Protein 8THJ (pdb70)

Solvent-accessible surface area: 52813 Å² total; per-residue (Å²): 146,137,127,53,60,78,70,1,27,121,88,0,0,55,31,5,72,45,3,16,36,30,3,59,50,13,14,98,15,74,74,85,138,153,55,98,60,128,112,1,73,46,53,0,36,16,27,6,2,51,4,2,4,9,0,0,0,7,3,12,69,128,98,84,22,31,86,5,62,85,80,4,110,132,36,84,140,132,76,97,55,121,24,26,16,92,15,15,61,22,14,9,73,0,0,20,34,4,1,43,5,0,62,126,15,34,100,59,10,86,146,72,10,112,52,30,80,44,70,40,24,50,118,11,6,25,1,4,14,105,9,0,91,28,0,10,63,1,10,25,49,16,1,69,104,13,91,166,80,29,126,1,101,29,47,13,88,86,0,79,101,26,8,94,92,45,50,43,39,28,124,174,24,73,89,165,57,125,91,123,80,51,10,66,143,95,153,63,47,80,46,1,0,102,52,0,24,108,43,9,67,100,20,2,83,45,13,0,20,0,2,4,0,0,2,16,0,0,11,56,8,2,11,10,51,150,71,103,37,0,40,71,1,8,74,80,3,7,89,18,2,35,29,38,64,5,2,2,0,3,2,2,26,0,0,13,44,16,3,53,50,61,29,15,6,83,80,2,6,61,31,3,86,20,79,39,5,17,104,44,6,3,20,0,19,1,1,1,9,0,6,63,63,7,0,2,2,8,12,50,6,67,41,12,6,36,21,8,1,100,42,8,5,142,22,1,82,117,29,40,20,59,61,16,8,0,0,0,4,5,0,1,5,3,0,0,0,6,3,5,2,0,1,29,11,2,1,2,1,2,32,42,14,140,49,53,13,24,71,0,0,1,2,1,63,47,1,0,45,63,1,3,104,31,2,50,48,46,5,88,147,20,5,138,162,109,62,40,98,161,40,120,138,30,80,162,123,92,50,44,52,16,83,148,102,0,71,114,0,26,49,0,9,121,73,4,42,36,11,8,50,85,60,88,39,42,22,5,20,3,0,2,41,0,0,26,41,7,28,96,5,11,102,127,66,36,156,111,30,72,150,158,48,26,56,83,16,1,35,90,0,2,26,77,6,0,20,10,4,3,5,2,2,3,8,49,0,0,27,20,0,8,74,113,35,108,6,12,87,73,49,18,80,114,103,107,105,28,55,146,48,65,87,58,12,11,95,78,12,14,59,84,2,48,111,40,5,66,54,16,56,14,60,2,2,9,0,24,12,0,13,47,13,10,34,28,0,104,78,31,138,17,75,25,14,6,0,0,2,0,2,1,0,3,6,21,10,7,14,1,16,55,80,43,0,58,0,2,80,17,2,8,170,36,4,130,24,64,58,79,38,0,28,117,0,1,95,45,1,45,105,12,2,117,75,6,6,61,72,0,10,90,86,49,111,45,1,34,109,28,3,107,138,72,112,145,144,120,52,62,79,68,1,27,120,89,0,0,54,31,6,75,44,4,20,37,31,4,57,51,13,14,100,15,72,74,84,139,151,55,96,62,131,111,1,72,47,55,0,37,17,27,4,3,53,4,3,4,8,0,0,0,8,3,11,67,125,97,80,23,32,86,6,61,86,82,4,107,134,36,85,142,120,76,98,55,119,25,24,15,91,15,15,61,23,14,9,73,0,0,19,33,5,1,43,4,0,62,127,16,33,100,59,9,85,147,72,9,111,53,31,80,42,72,40,25,49,118,11,6,24,1,4,14,106,8,0,92,28,0,10,62,2,9,24,49,17,1,70,100,12,93,165,76,31,127,1,99,30,46,13,87,84,0,80,102,25,8,95,91,45,48,43,40,28,123,172,20,73,88,165,54,125,92,124,80,51,9,69,145,95,158,60,46,81,46,2,0,103,51,0,26,111,45,10,71,98,20,2,83,42,14,0,20,0,3,5,0,0,3,19,0,0,11,56,8,2,11,12,51,147,68,104,38,0,39,70,1,8,75,80,1,8,88,18,1,35,29,37,65,4,2,1,0,3,2,3,26,1,0,13,43,15,2,56,47,61,36,6,5,84,77,2,7,59,29,4,87,18,81,39,6,17,102,44,5,4,18,0,19,1,1,1,8,0,4,62,63,3,0,3,2,8,13,51,6,69,42,9,6,39,18,4,1,102,42,8,4,139,22,1,82,116,29,41,21,59,61,21,8,0,0,0,4,4,0,1,5,2,0,0,0,6,1,5,2,1,0,28,11,2,1,2,1,1,36,38,13,139,50,54,13,23,70,0,0,1,1,0,57,44,0,0,47,63,1,3,105,30,2,50,49,39,5,88,144,20,4,135,159,112,62,39,102,162,45,117,138,30,81,163,124,94,48,44,52,16,84,144,102,0,70,114,0,27,51,0,11,120,75,4,42,36,11,9,51,88,60,90,38,42,22,5,18,3,0,2,41,0,0,24,40,6,28,95,5,5,102,127,65,38,155,66,25,72,148,157,46,28,58,82,16,2,35,89,0,2,26,79,6,0,20,11,4,2,4,1,2,4,8,51,0,1,28,21,0,8,75,114,35,108,7,13,89,75,49,18,80,113,102,106,104,30,55,149,48,64,88,58,8,11,93,77,13,13,57,84,2,50,113,40,5,66,59,17,54,15,60,2,2,10,0,23,10,0,12,45,13,9,36,26,1,107,79,32,140,17,74,25,13,6,0,0,1,0,2,1,0,3,6,20,10,8,14,1,16,56,71,40,0,60,0,1,80,16,2,8,173,34,4,128,26,64,59,78,40,0,29,119,0,1,95,47,1,45,107,13,0,115,75,6,7,61,75,0,12,90,86,51,107,46,1,32,110,24,3,110,150,73,111

Structure (mmCIF, N/CA/C/O backbone):
data_8THJ
#
_entry.id   8THJ
#
_cell.length_a   1.00
_cell.length_b   1.00
_cell.length_c   1.00
_cell.angle_alpha   90.00
_cell.angle_beta   90.00
_cell.angle_gamma   90.00
#
_symmetry.space_group_name_H-M   'P 1'
#
loop_
_entity.id
_entity.type
_entity.pdbx_description
1 polymer 'Sialic acid TRAP transporter permease protein SiaT'
2 non-polymer 'SODIUM ION'
3 non-polymer PHOSPHATIDYLETHANOLAMINE
4 non-polymer '(1S)-2-{[{[(2R)-2,3-DIHYDROXYPROPYL]OXY}(HYDROXY)PHOSPHORYL]OXY}-1-[(PALMITOYLOXY)METHYL]ETHYL STEARATE'
#
loop_
_atom_site.group_PDB
_atom_site.id
_atom_site.type_symbol
_atom_site.label_atom_id
_atom_site.label_alt_id
_atom_site.label_comp_id
_atom_site.label_asym_id
_atom_site.label_entity_id
_atom_site.label_seq_id
_atom_site.pdbx_PDB_ins_code
_atom_site.Cartn_x
_atom_site.Cartn_y
_atom_site.Cartn_z
_atom_site.occupancy
_atom_site.B_iso_or_equiv
_atom_site.auth_seq_id
_atom_site.auth_comp_id
_atom_site.auth_asym_id
_atom_site.auth_atom_id
_atom_site.pdbx_PDB_model_num
ATOM 1 N N . MET A 1 40 ? 164.351 173.039 142.009 1.00 77.57 1 MET A N 1
ATOM 2 C CA . MET A 1 40 ? 163.417 172.135 142.727 1.00 84.83 1 MET A CA 1
ATOM 3 C C . MET A 1 40 ? 163.321 172.632 144.161 1.00 88.31 1 MET A C 1
ATOM 4 O O . MET A 1 40 ? 163.888 172.002 145.047 1.00 85.81 1 MET A O 1
ATOM 9 N N . LYS A 1 41 ? 162.558 173.684 144.385 1.00 88.51 2 LYS A N 1
ATOM 10 C CA . LYS A 1 41 ? 162.500 174.367 145.691 1.00 84.36 2 LYS A CA 1
ATOM 11 C C . LYS A 1 41 ? 161.975 173.483 146.799 1.00 88.07 2 LYS A C 1
ATOM 12 O O . LYS A 1 41 ? 162.464 173.635 147.909 1.00 92.97 2 LYS A O 1
ATOM 18 N N . TYR A 1 42 ? 160.987 172.653 146.554 1.00 86.86 3 TYR A N 1
ATOM 19 C CA . TYR A 1 42 ? 160.313 171.932 147.657 1.00 86.72 3 TYR A CA 1
ATOM 20 C C . TYR A 1 42 ? 161.107 170.729 148.154 1.00 91.26 3 TYR A C 1
ATOM 21 O O . TYR A 1 42 ? 160.547 170.043 149.002 1.00 88.29 3 TYR A O 1
ATOM 30 N N . ILE A 1 43 ? 162.341 170.487 147.708 1.00 96.12 4 ILE A N 1
ATOM 31 C CA . ILE A 1 43 ? 163.191 169.462 148.305 1.00 91.41 4 ILE A CA 1
ATOM 32 C C . ILE A 1 43 ? 164.530 170.093 148.658 1.00 88.37 4 ILE A C 1
ATOM 33 O O . ILE A 1 43 ? 165.574 169.433 148.617 1.00 85.03 4 ILE A O 1
ATOM 38 N N . ASN A 1 44 ? 164.506 171.377 149.007 1.00 89.26 5 ASN A N 1
ATOM 39 C CA . ASN A 1 44 ? 165.717 172.146 149.245 1.00 83.18 5 ASN A CA 1
ATOM 40 C C . ASN A 1 44 ? 166.293 171.953 150.643 1.00 86.40 5 ASN A C 1
ATOM 41 O O . ASN A 1 44 ? 167.410 172.413 150.900 1.00 93.77 5 ASN A O 1
ATOM 46 N N . LYS A 1 45 ? 165.566 171.289 151.548 1.00 80.62 6 LYS A N 1
ATOM 47 C CA . LYS A 1 45 ? 166.066 171.045 152.897 1.00 78.87 6 LYS A CA 1
ATOM 48 C C . LYS A 1 45 ? 165.764 169.619 153.352 1.00 81.64 6 LYS A C 1
ATOM 49 O O . LYS A 1 45 ? 165.766 169.343 154.563 1.00 81.90 6 LYS A O 1
ATOM 55 N N . LEU A 1 46 ? 165.503 168.717 152.404 1.00 81.48 7 LEU A N 1
ATOM 56 C CA . LEU A 1 46 ? 165.126 167.349 152.740 1.00 82.32 7 LEU A CA 1
ATOM 57 C C . LEU A 1 46 ? 166.208 166.669 153.563 1.00 87.80 7 LEU A C 1
ATOM 58 O O . LEU A 1 46 ? 165.936 166.113 154.635 1.00 89.63 7 LEU A O 1
ATOM 63 N N . GLU A 1 47 ? 167.446 166.690 153.067 1.00 87.95 8 GLU A N 1
ATOM 64 C CA . GLU A 1 47 ? 168.527 166.004 153.762 1.00 82.98 8 GLU A CA 1
ATOM 65 C C . GLU A 1 47 ? 168.699 166.558 155.167 1.00 79.98 8 GLU A C 1
ATOM 66 O O . GLU A 1 47 ? 168.747 165.803 156.142 1.00 82.24 8 GLU A O 1
ATOM 72 N N . GLU A 1 48 ? 168.770 167.883 155.291 1.00 77.16 9 GLU A N 1
ATOM 73 C CA . GLU A 1 48 ? 168.988 168.488 156.599 1.00 80.39 9 GLU A CA 1
ATOM 74 C C . GLU A 1 48 ? 167.901 168.071 157.581 1.00 82.51 9 GLU A C 1
ATOM 75 O O . GLU A 1 48 ? 168.195 167.581 158.678 1.00 84.62 9 GLU A O 1
ATOM 81 N N . TRP A 1 49 ? 166.634 168.244 157.199 1.00 81.90 10 TRP A N 1
ATOM 82 C CA . TRP A 1 49 ? 165.551 167.996 158.147 1.00 78.51 10 TRP A CA 1
ATOM 83 C C . TRP A 1 49 ? 165.453 166.516 158.504 1.00 82.04 10 TRP A C 1
ATOM 84 O O . TRP A 1 49 ? 165.352 166.155 159.688 1.00 87.06 10 TRP A O 1
ATOM 95 N N . LEU A 1 50 ? 165.485 165.638 157.498 1.00 79.85 11 LEU A N 1
ATOM 96 C CA . LEU A 1 50 ? 165.366 164.211 157.774 1.00 83.76 11 LEU A CA 1
ATOM 97 C C . LEU A 1 50 ? 166.535 163.715 158.616 1.00 88.75 11 LEU A C 1
ATOM 98 O O . LEU A 1 50 ? 166.348 162.924 159.551 1.00 91.22 11 LEU A O 1
ATOM 103 N N . GLY A 1 51 ? 167.749 164.172 158.305 1.00 87.25 12 GLY A N 1
ATOM 104 C CA . GLY A 1 51 ? 168.900 163.764 159.085 1.00 89.53 12 GLY A CA 1
ATOM 105 C C . GLY A 1 51 ? 168.841 164.260 160.515 1.00 91.80 12 GLY A C 1
ATOM 106 O O . GLY A 1 51 ? 169.228 163.546 161.439 1.00 95.17 12 GLY A O 1
ATOM 107 N N . GLY A 1 52 ? 168.366 165.490 160.721 1.00 86.70 13 GLY A N 1
ATOM 108 C CA . GLY A 1 52 ? 168.191 165.971 162.080 1.00 88.79 13 GLY A CA 1
ATOM 109 C C . GLY A 1 52 ? 167.203 165.128 162.863 1.00 92.78 13 GLY A C 1
ATOM 110 O O . GLY A 1 52 ? 167.437 164.795 164.031 1.00 96.33 13 GLY A O 1
ATOM 111 N N . ALA A 1 53 ? 166.088 164.764 162.228 1.00 90.92 14 ALA A N 1
ATOM 112 C CA . ALA A 1 53 ? 165.111 163.911 162.899 1.00 92.99 14 ALA A CA 1
ATOM 113 C C . ALA A 1 53 ? 165.727 162.569 163.278 1.00 92.89 14 ALA A C 1
ATOM 114 O O . ALA A 1 53 ? 165.568 162.091 164.411 1.00 93.91 14 ALA A O 1
ATOM 116 N N . LEU A 1 54 ? 166.445 161.947 162.340 1.00 93.54 15 LEU A N 1
ATOM 117 C CA . LEU A 1 54 ? 167.069 160.658 162.627 1.00 96.17 15 LEU A CA 1
ATOM 118 C C . LEU A 1 54 ? 168.110 160.786 163.734 1.00 98.66 15 LEU A C 1
ATOM 119 O O . LEU A 1 54 ? 168.238 159.899 164.587 1.00 98.38 15 LEU A O 1
ATOM 124 N N . PHE A 1 55 ? 168.870 161.882 163.726 1.00 97.16 16 PHE A N 1
ATOM 125 C CA . PHE A 1 55 ? 169.868 162.116 164.761 1.00 95.65 16 PHE A CA 1
ATOM 126 C C . PHE A 1 55 ? 169.216 162.189 166.134 1.00 96.42 16 PHE A C 1
ATOM 127 O O . PHE A 1 55 ? 169.693 161.577 167.099 1.00 95.87 16 PHE A O 1
ATOM 135 N N . ILE A 1 56 ? 168.115 162.934 166.238 1.00 94.18 17 ILE A N 1
ATOM 136 C CA . ILE A 1 56 ? 167.421 163.044 167.518 1.00 92.77 17 ILE A CA 1
ATOM 137 C C . ILE A 1 56 ? 166.897 161.681 167.954 1.00 94.69 17 ILE A C 1
ATOM 138 O O . ILE A 1 56 ? 166.973 161.315 169.136 1.00 93.78 17 ILE A O 1
ATOM 143 N N . ALA A 1 57 ? 166.350 160.911 167.011 1.00 93.96 18 ALA A N 1
ATOM 144 C CA . ALA A 1 57 ? 165.829 159.590 167.352 1.00 92.47 18 ALA A CA 1
ATOM 145 C C . ALA A 1 57 ? 166.932 158.691 167.901 1.00 92.50 18 ALA A C 1
ATOM 146 O O . ALA A 1 57 ? 166.744 157.997 168.909 1.00 92.90 18 ALA A O 1
ATOM 148 N N . ILE A 1 58 ? 168.094 158.690 167.245 1.00 93.92 19 ILE A N 1
ATOM 149 C CA . ILE A 1 58 ? 169.208 157.865 167.708 1.00 90.67 19 ILE A CA 1
ATOM 150 C C . ILE A 1 58 ? 169.658 158.314 169.092 1.00 89.81 19 ILE A C 1
ATOM 151 O O . ILE A 1 58 ? 169.933 157.489 169.976 1.00 90.29 19 ILE A O 1
ATOM 156 N N . PHE A 1 59 ? 169.765 159.629 169.292 1.00 91.92 20 PHE A N 1
ATOM 157 C CA . PHE A 1 59 ? 170.159 160.149 170.595 1.00 92.88 20 PHE A CA 1
ATOM 158 C C . PHE A 1 59 ? 169.224 159.634 171.680 1.00 92.60 20 PHE A C 1
ATOM 159 O O . PHE A 1 59 ? 169.670 159.140 172.725 1.00 90.33 20 PHE A O 1
ATOM 167 N N . GLY A 1 60 ? 167.916 159.723 171.435 1.00 93.11 21 GLY A N 1
ATOM 168 C CA . GLY A 1 60 ? 166.958 159.241 172.415 1.00 93.25 21 GLY A CA 1
ATOM 169 C C . GLY A 1 60 ? 167.081 157.750 172.669 1.00 91.53 21 GLY A C 1
ATOM 170 O O . GLY A 1 60 ? 166.996 157.297 173.814 1.00 92.54 21 GLY A O 1
ATOM 171 N N . ILE A 1 61 ? 167.280 156.967 171.607 1.00 90.38 22 ILE A N 1
ATOM 172 C CA . ILE A 1 61 ? 167.363 155.516 171.767 1.00 84.86 22 ILE A CA 1
ATOM 173 C C . ILE A 1 61 ? 168.548 155.148 172.652 1.00 86.38 22 ILE A C 1
ATOM 174 O O . ILE A 1 61 ? 168.426 154.339 173.582 1.00 84.95 22 ILE A O 1
ATOM 179 N N . LEU A 1 62 ? 169.716 155.730 172.374 1.00 91.93 23 LEU A N 1
ATOM 180 C CA . LEU A 1 62 ? 170.888 155.408 173.186 1.00 89.39 23 LEU A CA 1
ATOM 181 C C . LEU A 1 62 ? 170.734 155.915 174.616 1.00 91.71 23 LEU A C 1
ATOM 182 O O . LEU A 1 62 ? 171.175 155.250 175.564 1.00 93.89 23 LEU A O 1
ATOM 187 N N . ILE A 1 63 ? 170.119 157.086 174.802 1.00 92.69 24 ILE A N 1
ATOM 188 C CA . ILE A 1 63 ? 169.875 157.568 176.160 1.00 89.89 24 ILE A CA 1
ATOM 189 C C . ILE A 1 63 ? 169.026 156.562 176.923 1.00 94.72 24 ILE A C 1
ATOM 190 O O . ILE A 1 63 ? 169.313 156.225 178.079 1.00 95.95 24 ILE A O 1
ATOM 195 N N . ALA A 1 64 ? 167.962 156.071 176.285 1.00 97.20 25 ALA A N 1
ATOM 196 C CA . ALA A 1 64 ? 167.097 155.094 176.935 1.00 93.32 25 ALA A CA 1
ATOM 197 C C . ALA A 1 64 ? 167.863 153.823 177.268 1.00 85.86 25 ALA A C 1
ATOM 198 O O . ALA A 1 64 ? 167.717 153.272 178.365 1.00 83.44 25 ALA A O 1
ATOM 200 N N . GLN A 1 65 ? 168.684 153.340 176.334 1.00 88.06 26 GLN A N 1
ATOM 201 C CA . GLN A 1 65 ? 169.465 152.135 176.597 1.00 88.16 26 GLN A CA 1
ATOM 202 C C . GLN A 1 65 ? 170.339 152.311 177.831 1.00 90.27 26 GLN A C 1
ATOM 203 O O . GLN A 1 65 ? 170.331 151.472 178.742 1.00 96.40 26 GLN A O 1
ATOM 209 N N . ILE A 1 66 ? 171.110 153.399 177.873 1.00 91.71 27 ILE A N 1
ATOM 210 C CA . ILE A 1 66 ? 172.043 153.601 178.978 1.00 91.67 27 ILE A CA 1
ATOM 211 C C . ILE A 1 66 ? 171.285 153.725 180.292 1.00 95.93 27 ILE A C 1
ATOM 212 O O . ILE A 1 66 ? 171.640 153.097 181.299 1.00 101.10 27 ILE A O 1
ATOM 217 N N . LEU A 1 67 ? 170.222 154.534 180.304 1.00 96.74 28 LEU A N 1
ATOM 218 C CA . LEU A 1 67 ? 169.471 154.738 181.537 1.00 95.37 28 LEU A CA 1
ATOM 219 C C . LEU A 1 67 ? 168.873 153.432 182.037 1.00 97.67 28 LEU A C 1
ATOM 220 O O . LEU A 1 67 ? 168.947 153.124 183.232 1.00 98.39 28 LEU A O 1
ATOM 225 N N . SER A 1 68 ? 168.279 152.645 181.137 1.00 99.02 29 SER A N 1
ATOM 226 C CA . SER A 1 68 ? 167.662 151.392 181.552 1.00 98.84 29 SER A CA 1
ATOM 227 C C . SER A 1 68 ? 168.698 150.419 182.091 1.00 98.59 29 SER A C 1
ATOM 228 O O . SER A 1 68 ? 168.470 149.764 183.115 1.00 99.85 29 SER A O 1
ATOM 231 N N . ARG A 1 69 ? 169.845 150.303 181.420 1.00 99.41 30 ARG A N 1
ATOM 232 C CA . ARG A 1 69 ? 170.833 149.320 181.851 1.00 97.76 30 ARG A CA 1
ATOM 233 C C . ARG A 1 69 ? 171.457 149.713 183.184 1.00 95.69 30 ARG A C 1
ATOM 234 O O . ARG A 1 69 ? 171.600 148.877 184.082 1.00 89.78 30 ARG A O 1
ATOM 242 N N . GLN A 1 70 ? 171.842 150.982 183.331 1.00 104.10 31 GLN A N 1
ATOM 243 C CA . GLN A 1 70 ? 172.581 151.385 184.524 1.00 109.05 31 GLN A CA 1
ATOM 244 C C . GLN A 1 70 ? 171.685 151.493 185.753 1.00 107.59 31 GLN A C 1
ATOM 245 O O . GLN A 1 70 ? 172.088 151.090 186.850 1.00 106.90 31 GLN A O 1
ATOM 251 N N . VAL A 1 71 ? 170.479 152.030 185.598 1.00 108.32 32 VAL A N 1
ATOM 252 C CA . VAL A 1 71 ? 169.634 152.340 186.749 1.00 108.46 32 VAL A CA 1
ATOM 253 C C . VAL A 1 71 ? 168.696 151.187 187.082 1.00 108.83 32 VAL A C 1
ATOM 254 O O . VAL A 1 71 ? 168.651 150.721 188.223 1.00 109.54 32 VAL A O 1
ATOM 258 N N . PHE A 1 72 ? 167.931 150.710 186.104 1.00 105.95 33 PHE A N 1
ATOM 259 C CA . PHE A 1 72 ? 166.904 149.706 186.346 1.00 102.03 33 PHE A CA 1
ATOM 260 C C . PHE A 1 72 ? 167.407 148.276 186.195 1.00 104.10 33 PHE A C 1
ATOM 261 O O . PHE A 1 72 ? 166.639 147.341 186.439 1.00 107.57 33 PHE A O 1
ATOM 269 N N . HIS A 1 73 ? 168.665 148.079 185.806 1.00 105.19 34 HIS A N 1
ATOM 270 C CA . HIS A 1 73 ? 169.209 146.737 185.597 1.00 102.55 34 HIS A CA 1
ATOM 271 C C . HIS A 1 73 ? 168.351 145.947 184.613 1.00 101.82 34 HIS A C 1
ATOM 272 O O . HIS A 1 73 ? 168.074 144.763 184.813 1.00 97.90 34 HIS A O 1
ATOM 279 N N . SER A 1 74 ? 167.926 146.609 183.535 1.00 102.34 35 SER A N 1
ATOM 280 C CA . SER A 1 74 ? 167.056 146.018 182.520 1.00 103.77 35 SER A CA 1
ATOM 281 C C . SER A 1 74 ? 167.696 146.218 181.152 1.00 103.54 35 SER A C 1
ATOM 282 O O . SER A 1 74 ? 167.318 147.137 180.408 1.00 104.95 35 SER A O 1
ATOM 285 N N . PRO A 1 75 ? 168.666 145.390 180.780 1.00 100.92 36 PRO A N 1
ATOM 286 C CA . PRO A 1 75 ? 169.309 145.548 179.471 1.00 103.22 36 PRO A CA 1
ATOM 287 C C . PRO A 1 75 ? 168.317 145.386 178.329 1.00 102.91 36 PRO A C 1
ATOM 288 O O . PRO A 1 75 ? 167.355 144.620 178.400 1.00 102.13 36 PRO A O 1
ATOM 292 N N . LEU A 1 76 ? 168.574 146.132 177.257 1.00 98.18 37 LEU A N 1
ATOM 293 C CA . LEU A 1 76 ? 167.772 146.091 176.044 1.00 95.72 37 LEU A CA 1
ATOM 294 C C . LEU A 1 76 ? 168.600 145.492 174.917 1.00 95.67 37 LEU A C 1
ATOM 295 O O . LEU A 1 76 ? 169.799 145.767 174.804 1.00 99.66 37 LEU A O 1
ATOM 300 N N . ILE A 1 77 ? 167.958 144.676 174.081 1.00 90.69 38 ILE A N 1
ATOM 301 C CA . ILE A 1 77 ? 168.670 143.927 173.051 1.00 96.83 38 ILE A CA 1
ATOM 302 C C . ILE A 1 77 ? 168.473 144.486 171.644 1.00 93.84 38 ILE A C 1
ATOM 303 O O . ILE A 1 77 ? 169.037 143.930 170.690 1.00 93.81 38 ILE A O 1
ATOM 308 N N . TRP A 1 78 ? 167.700 145.559 171.485 1.00 88.55 39 TRP A N 1
ATOM 309 C CA . TRP A 1 78 ? 167.397 146.111 170.170 1.00 88.48 39 TRP A CA 1
ATOM 310 C C . TRP A 1 78 ? 167.946 147.517 169.967 1.00 92.97 39 TRP A C 1
ATOM 311 O O . TRP A 1 78 ? 168.003 147.984 168.821 1.00 98.00 39 TRP A O 1
ATOM 322 N N . SER A 1 79 ? 168.355 148.194 171.040 1.00 87.00 40 SER A N 1
ATOM 323 C CA . SER A 1 79 ? 168.773 149.586 170.924 1.00 84.89 40 SER A CA 1
ATOM 324 C C . SER A 1 79 ? 169.976 149.727 170.000 1.00 89.62 40 SER A C 1
ATOM 325 O O . SER A 1 79 ? 170.006 150.611 169.137 1.00 92.66 40 SER A O 1
ATOM 328 N N . GLU A 1 80 ? 170.979 148.862 170.163 1.00 88.11 41 GLU A N 1
ATOM 329 C CA . GLU A 1 80 ? 172.185 148.970 169.346 1.00 83.94 41 GLU A CA 1
ATOM 330 C C . GLU A 1 80 ? 171.873 148.747 167.872 1.00 86.14 41 GLU A C 1
ATOM 331 O O . GLU A 1 80 ? 172.326 149.506 167.005 1.00 89.62 41 GLU A O 1
ATOM 337 N N . GLU A 1 81 ? 171.109 147.698 167.569 1.00 81.54 42 GLU A N 1
ATOM 338 C CA . GLU A 1 81 ? 170.786 147.398 166.180 1.00 78.31 42 GLU A CA 1
ATOM 339 C C . GLU A 1 81 ? 170.009 148.543 165.547 1.00 82.50 42 GLU A C 1
ATOM 340 O O . GLU A 1 81 ? 170.307 148.968 164.423 1.00 83.84 42 GLU A O 1
ATOM 346 N N . LEU A 1 82 ? 169.009 149.063 166.261 1.00 79.93 43 LEU A N 1
ATOM 347 C CA . LEU A 1 82 ? 168.223 150.165 165.718 1.00 84.57 43 LEU A CA 1
ATOM 348 C C . LEU A 1 82 ? 169.089 151.400 165.504 1.00 89.72 43 LEU A C 1
ATOM 349 O O . LEU A 1 82 ? 168.972 152.084 164.477 1.00 89.78 43 LEU A O 1
ATOM 354 N N . ALA A 1 83 ? 169.969 151.701 166.462 1.00 83.20 44 ALA A N 1
ATOM 355 C CA . ALA A 1 83 ? 170.827 152.871 166.334 1.00 78.96 44 ALA A CA 1
ATOM 356 C C . ALA A 1 83 ? 171.735 152.756 165.120 1.00 85.37 44 ALA A C 1
ATOM 357 O O . ALA A 1 83 ? 171.891 153.719 164.363 1.00 90.26 44 ALA A O 1
ATOM 359 N N . LYS A 1 84 ? 172.344 151.587 164.913 1.00 80.01 45 LYS A N 1
ATOM 360 C CA . LYS A 1 84 ? 173.209 151.415 163.749 1.00 77.45 45 LYS A CA 1
ATOM 361 C C . LYS A 1 84 ? 172.412 151.515 162.453 1.00 77.21 45 LYS A C 1
ATOM 362 O O . LYS A 1 84 ? 172.866 152.127 161.471 1.00 80.31 45 LYS A O 1
ATOM 368 N N . LEU A 1 85 ? 171.216 150.922 162.431 1.00 76.56 46 LEU A N 1
ATOM 369 C CA . LEU A 1 85 ? 170.386 150.988 161.236 1.00 79.08 46 LEU A CA 1
ATOM 370 C C . LEU A 1 85 ? 170.076 152.432 160.870 1.00 81.51 46 LEU A C 1
ATOM 371 O O . LEU A 1 85 ? 170.134 152.809 159.694 1.00 83.19 46 LEU A O 1
ATOM 376 N N . LEU A 1 86 ? 169.747 153.260 161.863 1.00 81.52 47 LEU A N 1
ATOM 377 C CA . LEU A 1 86 ? 169.467 154.666 161.580 1.00 86.25 47 LEU A CA 1
ATOM 378 C C . LEU A 1 86 ? 170.738 155.423 161.202 1.00 85.58 47 LEU A C 1
ATOM 379 O O . LEU A 1 86 ? 170.709 156.319 160.344 1.00 85.54 47 LEU A O 1
ATOM 384 N N . PHE A 1 87 ? 171.862 155.082 161.835 1.00 83.75 48 PHE A N 1
ATOM 385 C CA . PHE A 1 87 ? 173.114 155.768 161.545 1.00 81.31 48 PHE A CA 1
ATOM 386 C C . PHE A 1 87 ? 173.539 155.564 160.101 1.00 80.37 48 PHE A C 1
ATOM 387 O O . PHE A 1 87 ? 174.163 156.451 159.509 1.00 81.76 48 PHE A O 1
ATOM 395 N N . VAL A 1 88 ? 173.229 154.405 159.522 1.00 75.44 49 VAL A N 1
ATOM 396 C CA . VAL A 1 88 ? 173.556 154.194 158.111 1.00 73.45 49 VAL A CA 1
ATOM 397 C C . VAL A 1 88 ? 172.900 155.272 157.251 1.00 78.56 49 VAL A C 1
ATOM 398 O O . VAL A 1 88 ? 173.556 155.933 156.431 1.00 79.61 49 VAL A O 1
ATOM 402 N N . TYR A 1 89 ? 171.594 155.477 157.442 1.00 82.51 50 TYR A N 1
ATOM 403 C CA . TYR A 1 89 ? 170.880 156.488 156.669 1.00 84.12 50 TYR A CA 1
ATOM 404 C C . TYR A 1 89 ? 171.417 157.882 156.960 1.00 84.99 50 TYR A C 1
ATOM 405 O O . TYR A 1 89 ? 171.529 158.717 156.053 1.00 86.28 50 TYR A O 1
ATOM 414 N N . VAL A 1 90 ? 171.738 158.159 158.225 1.00 84.08 51 VAL A N 1
ATOM 415 C CA . VAL A 1 90 ? 172.271 159.476 158.572 1.00 80.81 51 VAL A CA 1
ATOM 416 C C . VAL A 1 90 ? 173.561 159.739 157.802 1.00 79.73 51 VAL A C 1
ATOM 417 O O . VAL A 1 90 ? 173.769 160.828 157.249 1.00 83.41 51 VAL A O 1
ATOM 421 N N . GLY A 1 91 ? 174.445 158.743 157.757 1.00 75.51 52 GLY A N 1
ATOM 422 C CA . GLY A 1 91 ? 175.692 158.907 157.030 1.00 73.57 52 GLY A CA 1
ATOM 423 C C . GLY A 1 91 ? 175.478 159.122 155.545 1.00 74.20 52 GLY A C 1
ATOM 424 O O . GLY A 1 91 ? 176.133 159.968 154.928 1.00 75.98 52 GLY A O 1
ATOM 425 N N . MET A 1 92 ? 174.564 158.357 154.944 1.00 77.39 53 MET A N 1
ATOM 426 C CA . MET A 1 92 ? 174.290 158.554 153.522 1.00 77.34 53 MET A CA 1
ATOM 427 C C . MET A 1 92 ? 173.767 159.962 153.252 1.00 77.23 53 MET A C 1
ATOM 428 O O . MET A 1 92 ? 174.172 160.611 152.277 1.00 76.19 53 MET A O 1
ATOM 433 N N . LEU A 1 93 ? 172.866 160.454 154.105 1.00 81.07 54 LEU A N 1
ATOM 434 C CA . LEU A 1 93 ? 172.340 161.803 153.915 1.00 83.87 54 LEU A CA 1
ATOM 435 C C . LEU A 1 93 ? 173.442 162.848 154.047 1.00 81.09 54 LEU A C 1
ATOM 436 O O . LEU A 1 93 ? 173.480 163.825 153.287 1.00 79.54 54 LEU A O 1
ATOM 441 N N . GLY A 1 94 ? 174.340 162.669 155.017 1.00 78.77 55 GLY A N 1
ATOM 442 C CA . GLY A 1 94 ? 175.461 163.586 155.138 1.00 76.94 55 GLY A CA 1
ATOM 443 C C . GLY A 1 94 ? 176.335 163.590 153.898 1.00 74.24 55 GLY A C 1
ATOM 444 O O . GLY A 1 94 ? 176.773 164.649 153.434 1.00 68.36 55 GLY A O 1
ATOM 445 N N . ILE A 1 95 ? 176.602 162.406 153.346 1.00 72.95 56 ILE A N 1
ATOM 446 C CA . ILE A 1 95 ? 177.381 162.326 152.115 1.00 68.95 56 ILE A CA 1
ATOM 447 C C . ILE A 1 95 ? 176.685 163.095 151.003 1.00 74.68 56 ILE A C 1
ATOM 448 O O . ILE A 1 95 ? 177.326 163.811 150.225 1.00 75.26 56 ILE A O 1
ATOM 453 N N . SER A 1 96 ? 175.363 162.948 150.901 1.00 81.62 57 SER A N 1
ATOM 454 C CA . SER A 1 96 ? 174.628 163.653 149.854 1.00 76.82 57 SER A CA 1
ATOM 455 C C . SER A 1 96 ? 174.732 165.163 150.023 1.00 75.27 57 SER A C 1
ATOM 456 O O . SER A 1 96 ? 174.923 165.895 149.043 1.00 71.11 57 SER A O 1
ATOM 459 N N . VAL A 1 97 ? 174.601 165.651 151.257 1.00 76.15 58 VAL A N 1
ATOM 460 C CA . VAL A 1 97 ? 174.713 167.089 151.494 1.00 75.38 58 VAL A CA 1
ATOM 461 C C . VAL A 1 97 ? 176.094 167.583 151.082 1.00 70.86 58 VAL A C 1
ATOM 462 O O . VAL A 1 97 ? 176.235 168.607 150.398 1.00 69.12 58 VAL A O 1
ATOM 466 N N . ALA A 1 98 ? 177.136 166.854 151.487 1.00 71.63 59 ALA A N 1
ATOM 467 C CA . ALA A 1 98 ? 178.492 167.260 151.134 1.00 65.36 59 ALA A CA 1
ATOM 468 C C . ALA A 1 98 ? 178.681 167.282 149.624 1.00 62.27 59 ALA A C 1
ATOM 469 O O . ALA A 1 98 ? 179.320 168.192 149.083 1.00 60.27 59 ALA A O 1
ATOM 471 N N . VAL A 1 99 ? 178.133 166.286 148.925 1.00 71.20 60 VAL A N 1
ATOM 472 C CA . VAL A 1 99 ? 178.229 166.264 147.468 1.00 68.65 60 VAL A CA 1
ATOM 473 C C . VAL A 1 99 ? 177.545 167.485 146.874 1.00 64.84 60 VAL A C 1
ATOM 474 O O . VAL A 1 99 ? 178.055 168.104 145.933 1.00 58.80 60 VAL A O 1
ATOM 478 N N . ARG A 1 100 ? 176.375 167.843 147.402 1.00 75.91 61 ARG A N 1
ATOM 479 C CA . ARG A 1 100 ? 175.668 169.010 146.884 1.00 75.42 61 ARG A CA 1
ATOM 480 C C . ARG A 1 100 ? 176.500 170.273 147.057 1.00 72.45 61 ARG A C 1
ATOM 481 O O . ARG A 1 100 ? 176.598 171.095 146.139 1.00 64.53 61 ARG A O 1
ATOM 489 N N . LYS A 1 101 ? 177.103 170.449 148.229 1.00 72.00 62 LYS A N 1
ATOM 490 C CA . LYS A 1 101 ? 177.823 171.682 148.523 1.00 63.98 62 LYS A CA 1
ATOM 491 C C . LYS A 1 101 ? 179.273 171.666 148.052 1.00 66.56 62 LYS A C 1
ATOM 492 O O . LYS A 1 101 ? 179.958 172.684 148.185 1.00 66.05 62 LYS A O 1
ATOM 498 N N . GLN A 1 102 ? 179.758 170.552 147.504 1.00 68.69 63 GLN A N 1
ATOM 499 C CA . GLN A 1 102 ? 181.136 170.448 147.026 1.00 64.06 63 GLN A CA 1
ATOM 500 C C . GLN A 1 102 ? 182.125 170.744 148.154 1.00 67.26 63 GLN A C 1
ATOM 501 O O . GLN A 1 102 ? 182.906 171.695 148.103 1.00 60.88 63 GLN A O 1
ATOM 507 N N . GLU A 1 103 ? 182.080 169.899 149.185 1.00 70.78 64 GLU A N 1
ATOM 508 C CA . GLU A 1 103 ? 182.905 170.077 150.373 1.00 66.09 64 GLU A CA 1
ATOM 509 C C . GLU A 1 103 ? 183.792 168.874 150.664 1.00 67.57 64 GLU A C 1
ATOM 510 O O . GLU A 1 103 ? 184.462 168.852 151.703 1.00 70.23 64 GLU A O 1
ATOM 516 N N . HIS A 1 104 ? 183.817 167.875 149.789 1.00 66.01 65 HIS A N 1
ATOM 517 C CA . HIS A 1 104 ? 184.624 166.694 150.046 1.00 66.48 65 HIS A CA 1
ATOM 518 C C . HIS A 1 104 ? 186.109 167.034 149.979 1.00 75.41 65 HIS A C 1
ATOM 519 O O . HIS A 1 104 ? 186.546 167.864 149.179 1.00 77.74 65 HIS A O 1
ATOM 526 N N . VAL A 1 105 ? 186.886 166.375 150.839 1.00 74.06 66 VAL A N 1
ATOM 527 C CA . VAL A 1 105 ? 188.298 166.705 150.984 1.00 69.88 66 VAL A CA 1
ATOM 528 C C . VAL A 1 105 ? 189.063 166.312 149.726 1.00 72.14 66 VAL A C 1
ATOM 529 O O . VAL A 1 105 ? 188.738 165.329 149.048 1.00 70.98 66 VAL A O 1
ATOM 533 N N . PHE A 1 106 ? 190.095 167.092 149.411 1.00 68.81 67 PHE A N 1
ATOM 534 C CA . PHE A 1 106 ? 190.957 166.807 148.273 1.00 68.34 67 PHE A CA 1
ATOM 535 C C . PHE A 1 106 ? 192.298 167.487 148.500 1.00 65.36 67 PHE A C 1
ATOM 536 O O . PHE A 1 106 ? 192.425 168.383 149.337 1.00 64.79 67 PHE A O 1
ATOM 544 N N . ILE A 1 107 ? 193.297 167.046 147.744 1.00 66.42 68 ILE A N 1
ATOM 545 C CA . ILE A 1 107 ? 194.638 167.616 147.816 1.00 61.23 68 ILE A CA 1
ATOM 546 C C . ILE A 1 107 ? 194.698 168.807 146.870 1.00 60.89 68 ILE A C 1
ATOM 547 O O . ILE A 1 107 ? 194.408 168.677 145.677 1.00 64.83 68 ILE A O 1
ATOM 552 N N . ASP A 1 108 ? 195.083 169.968 147.401 1.00 67.59 69 ASP A N 1
ATOM 553 C CA . ASP A 1 108 ? 195.098 171.212 146.643 1.00 74.41 69 ASP A CA 1
ATOM 554 C C . ASP A 1 108 ? 196.490 171.825 146.559 1.00 72.25 69 ASP A C 1
ATOM 555 O O . ASP A 1 108 ? 196.616 173.047 146.438 1.00 75.42 69 ASP A O 1
ATOM 560 N N . PHE A 1 109 ? 197.539 171.007 146.628 1.00 70.37 70 PHE A N 1
ATOM 561 C CA . PHE A 1 109 ? 198.893 171.540 146.547 1.00 71.82 70 PHE A CA 1
ATOM 562 C C . PHE A 1 109 ? 199.248 171.910 145.113 1.00 73.06 70 PHE A C 1
ATOM 563 O O . PHE A 1 109 ? 199.568 173.065 144.814 1.00 75.21 70 PHE A O 1
ATOM 571 N N . LEU A 1 110 ? 199.197 170.932 144.208 1.00 72.09 71 LEU A N 1
ATOM 572 C CA . LEU A 1 110 ? 199.564 171.191 142.822 1.00 70.71 71 LEU A CA 1
ATOM 573 C C . LEU A 1 110 ? 198.527 172.054 142.118 1.00 75.89 71 LEU A C 1
ATOM 574 O O . LEU A 1 110 ? 198.854 172.742 141.146 1.00 78.79 71 LEU A O 1
ATOM 579 N N . THR A 1 111 ? 197.280 172.031 142.589 1.00 76.15 72 THR A N 1
ATOM 580 C CA . THR A 1 111 ? 196.231 172.812 141.944 1.00 74.33 72 THR A CA 1
ATOM 581 C C . THR A 1 111 ? 196.515 174.307 142.032 1.00 76.69 72 THR A C 1
ATOM 582 O O . THR A 1 111 ? 196.320 175.042 141.058 1.00 80.04 72 THR A O 1
ATOM 586 N N . ASN A 1 112 ? 196.982 174.776 143.190 1.00 76.37 73 ASN A N 1
ATOM 587 C CA . ASN A 1 112 ? 197.171 176.208 143.391 1.00 78.89 73 ASN A CA 1
ATOM 588 C C . ASN A 1 112 ? 198.257 176.787 142.496 1.00 82.84 73 ASN A C 1
ATOM 589 O O . ASN A 1 112 ? 198.353 178.013 142.376 1.00 79.58 73 ASN A O 1
ATOM 594 N N . LEU A 1 113 ? 199.077 175.947 141.873 1.00 83.88 74 LEU A N 1
ATOM 595 C CA . LEU A 1 113 ? 200.153 176.413 141.011 1.00 84.26 74 LEU A CA 1
ATOM 596 C C . LEU A 1 113 ? 199.765 176.450 139.539 1.00 84.10 74 LEU A C 1
ATOM 597 O O . LEU A 1 113 ? 200.611 176.779 138.702 1.00 81.26 74 LEU A O 1
ATOM 602 N N . MET A 1 114 ? 198.517 176.127 139.203 1.00 83.53 75 MET A N 1
ATOM 603 C CA . MET A 1 114 ? 198.136 176.020 137.804 1.00 84.68 75 MET A CA 1
ATOM 604 C C . MET A 1 114 ? 197.503 177.316 137.305 1.00 85.68 75 MET A C 1
ATOM 605 O O . MET A 1 114 ? 196.848 178.029 138.071 1.00 82.22 75 MET A O 1
ATOM 610 N N . PRO A 1 115 ? 197.681 177.649 136.028 1.00 86.98 76 PRO A N 1
ATOM 611 C CA . PRO A 1 115 ? 196.912 178.752 135.445 1.00 82.11 76 PRO A CA 1
ATOM 612 C C . PRO A 1 115 ? 195.440 178.391 135.329 1.00 83.05 76 PRO A C 1
ATOM 613 O O . PRO A 1 115 ? 195.052 177.221 135.345 1.00 93.04 76 PRO A O 1
ATOM 617 N N . GLU A 1 116 ? 194.609 179.428 135.214 1.00 75.20 77 GLU A N 1
ATOM 618 C CA . GLU A 1 116 ? 193.167 179.212 135.144 1.00 85.58 77 GLU A CA 1
ATOM 619 C C . GLU A 1 116 ? 192.795 178.377 133.923 1.00 86.51 77 GLU A C 1
ATOM 620 O O . GLU A 1 116 ? 191.976 177.451 134.010 1.00 87.29 77 GLU A O 1
ATOM 626 N N . LYS A 1 117 ? 193.392 178.689 132.770 1.00 78.00 78 LYS A N 1
ATOM 627 C CA . LYS A 1 117 ? 193.086 177.933 131.562 1.00 88.39 78 LYS A CA 1
ATOM 628 C C . LYS A 1 117 ? 193.477 176.470 131.710 1.00 87.48 78 LYS A C 1
ATOM 629 O O . LYS A 1 117 ? 192.794 175.588 131.176 1.00 83.39 78 LYS A O 1
ATOM 635 N N . ILE A 1 118 ? 194.572 176.190 132.418 1.00 82.59 79 ILE A N 1
ATOM 636 C CA . ILE A 1 118 ? 194.954 174.807 132.670 1.00 78.04 79 ILE A CA 1
ATOM 637 C C . ILE A 1 118 ? 194.133 174.191 133.792 1.00 70.87 79 ILE A C 1
ATOM 638 O O . ILE A 1 118 ? 194.041 172.961 133.876 1.00 83.34 79 ILE A O 1
ATOM 643 N N . ARG A 1 119 ? 193.539 175.005 134.664 1.00 61.88 80 ARG A N 1
ATOM 644 C CA . ARG A 1 119 ? 192.652 174.464 135.685 1.00 64.32 80 ARG A CA 1
ATOM 645 C C . ARG A 1 119 ? 191.306 174.058 135.107 1.00 68.74 80 ARG A C 1
ATOM 646 O O . ARG A 1 119 ? 190.642 173.172 135.657 1.00 73.27 80 ARG A O 1
ATOM 654 N N . LYS A 1 120 ? 190.884 174.699 134.016 1.00 68.24 81 LYS A N 1
ATOM 655 C CA . LYS A 1 120 ? 189.575 174.393 133.446 1.00 65.22 81 LYS A CA 1
ATOM 656 C C . LYS A 1 120 ? 189.486 172.937 133.000 1.00 64.73 81 LYS A C 1
ATOM 657 O O . LYS A 1 120 ? 188.495 172.250 133.281 1.00 63.49 81 LYS A O 1
ATOM 663 N N . PHE A 1 121 ? 190.515 172.446 132.307 1.00 61.75 82 PHE A N 1
ATOM 664 C CA . PHE A 1 121 ? 190.487 171.073 131.812 1.00 61.51 82 PHE A CA 1
ATOM 665 C C . PHE A 1 121 ? 190.398 170.078 132.962 1.00 59.63 82 PHE A C 1
ATOM 666 O O . PHE A 1 121 ? 189.581 169.149 132.940 1.00 63.79 82 PHE A O 1
ATOM 674 N N . THR A 1 122 ? 191.236 170.262 133.981 1.00 50.79 83 THR A N 1
ATOM 675 C CA . THR A 1 122 ? 191.246 169.327 135.097 1.00 51.94 83 THR A CA 1
ATOM 676 C C . THR A 1 122 ? 189.937 169.383 135.870 1.00 57.75 83 THR A C 1
ATOM 677 O O . THR A 1 122 ? 189.437 168.349 136.333 1.00 59.45 83 THR A O 1
ATOM 681 N N . ASN A 1 123 ? 189.362 170.578 136.022 1.00 52.45 84 ASN A N 1
ATOM 682 C CA . ASN A 1 123 ? 188.090 170.685 136.717 1.00 48.42 84 ASN A CA 1
ATOM 683 C C . ASN A 1 123 ? 186.955 170.053 135.927 1.00 52.56 84 ASN A C 1
ATOM 684 O O . ASN A 1 123 ? 185.996 169.572 136.532 1.00 49.63 84 ASN A O 1
ATOM 689 N N . THR A 1 124 ? 187.030 170.054 134.596 1.00 54.50 85 THR A N 1
ATOM 690 C CA . THR A 1 124 ? 186.073 169.280 133.808 1.00 53.54 85 THR A CA 1
ATOM 691 C C . THR A 1 124 ? 186.266 167.784 134.039 1.00 57.65 85 THR A C 1
ATOM 692 O O . THR A 1 124 ? 185.294 167.028 134.211 1.00 58.40 85 THR A O 1
ATOM 696 N N . PHE A 1 125 ? 187.525 167.345 134.043 1.00 53.05 86 PHE A N 1
ATOM 697 C CA . PHE A 1 125 ? 187.827 165.926 134.180 1.00 45.28 86 PHE A CA 1
ATOM 698 C C . PHE A 1 125 ? 187.325 165.382 135.512 1.00 47.96 86 PHE A C 1
ATOM 699 O O . PHE A 1 125 ? 186.795 164.264 135.579 1.00 51.98 86 PHE A O 1
ATOM 707 N N . VAL A 1 126 ? 187.483 166.156 136.588 1.00 45.85 87 VAL A N 1
ATOM 708 C CA . VAL A 1 126 ? 187.057 165.664 137.897 1.00 43.93 87 VAL A CA 1
ATOM 709 C C . VAL A 1 126 ? 185.540 165.534 137.957 1.00 46.69 87 VAL A C 1
ATOM 710 O O . VAL A 1 126 ? 185.018 164.599 138.578 1.00 53.72 87 VAL A O 1
ATOM 714 N N . GLN A 1 127 ? 184.804 166.457 137.331 1.00 48.11 88 GLN A N 1
ATOM 715 C CA . GLN A 1 127 ? 183.353 166.304 137.269 1.00 50.26 88 GLN A CA 1
ATOM 716 C C . GLN A 1 127 ? 182.971 165.044 136.508 1.00 51.28 88 GLN A C 1
ATOM 717 O O . GLN A 1 127 ? 182.069 164.306 136.925 1.00 51.66 88 GLN A O 1
ATOM 723 N N . LEU A 1 128 ? 183.638 164.783 135.382 1.00 49.05 89 LEU A N 1
ATOM 724 C CA . LEU A 1 128 ? 183.372 163.543 134.656 1.00 45.23 89 LEU A CA 1
ATOM 725 C C . LEU A 1 128 ? 183.563 162.332 135.564 1.00 46.08 89 LEU A C 1
ATOM 726 O O . LEU A 1 128 ? 182.707 161.435 135.629 1.00 51.17 89 LEU A O 1
ATOM 731 N N . LEU A 1 129 ? 184.690 162.293 136.276 1.00 46.19 90 LEU A N 1
ATOM 732 C CA . LEU A 1 129 ? 184.989 161.137 137.114 1.00 40.24 90 LEU A CA 1
ATOM 733 C C . LEU A 1 129 ? 183.969 160.980 138.236 1.00 41.31 90 LEU A C 1
ATOM 734 O O . LEU A 1 129 ? 183.547 159.861 138.545 1.00 48.75 90 LEU A O 1
ATOM 739 N N . VAL A 1 130 ? 183.564 162.084 138.865 1.00 36.34 91 VAL A N 1
ATOM 740 C CA . VAL A 1 130 ? 182.589 161.989 139.948 1.00 40.50 91 VAL A CA 1
ATOM 741 C C . VAL A 1 130 ? 181.247 161.505 139.415 1.00 49.27 91 VAL A C 1
ATOM 742 O O . VAL A 1 130 ? 180.536 160.735 140.076 1.00 51.41 91 VAL A O 1
ATOM 746 N N . PHE A 1 131 ? 180.869 161.963 138.221 1.00 53.64 92 PHE A N 1
ATOM 747 C CA . PHE A 1 131 ? 179.654 161.471 137.581 1.00 51.60 92 PHE A CA 1
ATOM 748 C C . PHE A 1 131 ? 179.701 159.955 137.430 1.00 49.93 92 PHE A C 1
ATOM 749 O O . PHE A 1 131 ? 178.757 159.243 137.805 1.00 51.70 92 PHE A O 1
ATOM 757 N N . ILE A 1 132 ? 180.813 159.444 136.898 1.00 47.43 93 ILE A N 1
ATOM 758 C CA . ILE A 1 132 ? 180.950 158.000 136.721 1.00 41.63 93 ILE A CA 1
ATOM 759 C C . ILE A 1 132 ? 180.863 157.288 138.066 1.00 45.43 93 ILE A C 1
ATOM 760 O O . ILE A 1 132 ? 180.224 156.231 138.193 1.00 51.52 93 ILE A O 1
ATOM 765 N N . CYS A 1 133 ? 181.521 157.843 139.086 1.00 47.90 94 CYS A N 1
ATOM 766 C CA . CYS A 1 133 ? 181.531 157.205 140.397 1.00 45.97 94 CYS A CA 1
ATOM 767 C C . CYS A 1 133 ? 180.122 157.085 140.957 1.00 48.64 94 CYS A C 1
ATOM 768 O O . CYS A 1 133 ? 179.736 156.032 141.472 1.00 53.25 94 CYS A O 1
ATOM 771 N N . ILE A 1 134 ? 179.333 158.155 140.862 1.00 54.58 95 ILE A N 1
ATOM 772 C CA . ILE A 1 134 ? 177.981 158.110 141.413 1.00 54.98 95 ILE A CA 1
ATOM 773 C C . ILE A 1 134 ? 177.115 157.131 140.628 1.00 56.32 95 ILE A C 1
ATOM 774 O O . ILE A 1 134 ? 176.274 156.423 141.201 1.00 54.00 95 ILE A O 1
ATOM 779 N N . PHE A 1 135 ? 177.293 157.077 139.306 1.00 58.56 96 PHE A N 1
ATOM 780 C CA . PHE A 1 135 ? 176.532 156.112 138.517 1.00 55.47 96 PHE A CA 1
ATOM 781 C C . PHE A 1 135 ? 176.808 154.686 138.986 1.00 54.27 96 PHE A C 1
ATOM 782 O O . PHE A 1 135 ? 175.878 153.910 139.262 1.00 54.09 96 PHE A O 1
ATOM 790 N N . LEU A 1 136 ? 178.088 154.324 139.087 1.00 53.36 97 LEU A N 1
ATOM 791 C CA . LEU A 1 136 ? 178.424 152.986 139.562 1.00 47.03 97 LEU A CA 1
ATOM 792 C C . LEU A 1 136 ? 177.942 152.769 140.989 1.00 51.64 97 LEU A C 1
ATOM 793 O O . LEU A 1 136 ? 177.600 151.642 141.367 1.00 60.55 97 LEU A O 1
ATOM 798 N N . PHE A 1 137 ? 177.903 153.834 141.788 1.00 51.94 98 PHE A N 1
ATOM 799 C CA . PHE A 1 137 ? 177.382 153.735 143.144 1.00 53.62 98 PHE A CA 1
ATOM 800 C C . PHE A 1 137 ? 175.934 153.268 143.123 1.00 53.88 98 PHE A C 1
ATOM 801 O O . PHE A 1 137 ? 175.551 152.340 143.845 1.00 53.70 98 PHE A O 1
ATOM 809 N N . ILE A 1 138 ? 175.116 153.900 142.279 1.00 63.22 99 ILE A N 1
ATOM 810 C CA . ILE A 1 138 ? 173.709 153.511 142.169 1.00 61.63 99 ILE A CA 1
ATOM 811 C C . ILE A 1 138 ? 173.598 152.064 141.706 1.00 58.31 99 ILE A C 1
ATOM 812 O O . ILE A 1 138 ? 172.799 151.277 142.237 1.00 57.56 99 ILE A O 1
ATOM 817 N N . HIS A 1 139 ? 174.385 151.696 140.692 1.00 53.63 100 HIS A N 1
ATOM 818 C CA . HIS A 1 139 ? 174.305 150.336 140.163 1.00 46.47 100 HIS A CA 1
ATOM 819 C C . HIS A 1 139 ? 174.595 149.306 141.250 1.00 50.55 100 HIS A C 1
ATOM 820 O O . HIS A 1 139 ? 173.818 148.361 141.459 1.00 53.70 100 HIS A O 1
ATOM 827 N N . PHE A 1 140 ? 175.715 149.475 141.956 1.00 56.91 101 PHE A N 1
ATOM 828 C CA . PHE A 1 140 ? 176.080 148.517 142.992 1.00 50.01 101 PHE A CA 1
ATOM 829 C C . PHE A 1 140 ? 175.074 148.516 144.131 1.00 52.14 101 PHE A C 1
ATOM 830 O O . PHE A 1 140 ? 174.804 147.460 144.710 1.00 58.34 101 PHE A O 1
ATOM 838 N N . GLY A 1 141 ? 174.517 149.678 144.476 1.00 57.85 102 GLY A N 1
ATOM 839 C CA . GLY A 1 141 ? 173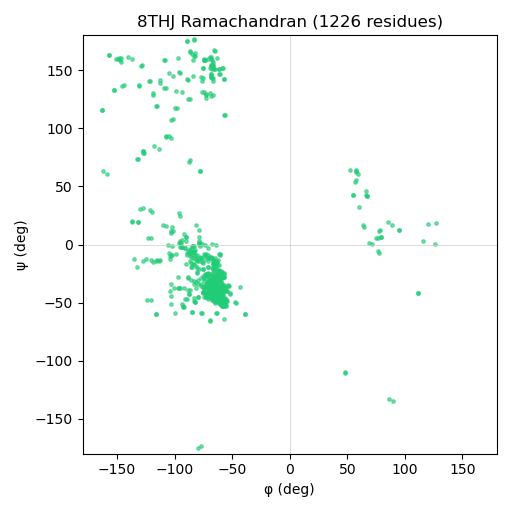.500 149.704 145.513 1.00 62.00 102 GLY A CA 1
ATOM 840 C C . GLY A 1 141 ? 172.291 148.870 145.145 1.00 63.34 102 GLY A C 1
ATOM 841 O O . GLY A 1 141 ? 171.794 148.081 145.953 1.00 66.15 102 GLY A O 1
ATOM 842 N N . ILE A 1 142 ? 171.808 149.022 143.911 1.00 61.30 103 ILE A N 1
ATOM 843 C CA . ILE A 1 142 ? 170.663 148.228 143.472 1.00 60.20 103 ILE A CA 1
ATOM 844 C C . ILE A 1 142 ? 171.000 146.744 143.524 1.00 61.80 103 ILE A C 1
ATOM 845 O O . ILE A 1 142 ? 170.220 145.925 144.031 1.00 62.48 103 ILE A O 1
ATOM 850 N N . ARG A 1 143 ? 172.170 146.373 142.999 1.00 62.67 104 ARG A N 1
ATOM 851 C CA . ARG A 1 143 ? 172.531 144.959 142.954 1.00 56.69 104 ARG A CA 1
ATOM 852 C C . ARG A 1 143 ? 172.612 144.366 144.357 1.00 58.06 104 ARG A C 1
ATOM 853 O O . ARG A 1 143 ? 172.060 143.291 144.626 1.00 60.74 104 ARG A O 1
ATOM 861 N N . THR A 1 144 ? 173.287 145.061 145.274 1.00 65.04 105 THR A N 1
ATOM 862 C CA . THR A 1 144 ? 173.455 144.523 146.619 1.00 65.37 105 THR A CA 1
ATOM 863 C C . THR A 1 144 ? 172.137 144.495 147.380 1.00 71.21 105 THR A C 1
ATOM 864 O O . THR A 1 144 ? 171.916 143.587 148.188 1.00 75.24 105 THR A O 1
ATOM 868 N N . PHE A 1 145 ? 171.250 145.467 147.146 1.00 72.96 106 PHE A N 1
ATOM 869 C CA . PHE A 1 145 ? 169.932 145.401 147.765 1.00 70.48 106 PHE A CA 1
ATOM 870 C C . PHE A 1 145 ? 169.164 144.186 147.271 1.00 68.15 106 PHE A C 1
ATOM 871 O O . PHE A 1 145 ? 168.498 143.501 148.055 1.00 70.18 106 PHE A O 1
ATOM 879 N N . ASN A 1 146 ? 169.240 143.902 145.969 1.00 71.90 107 ASN A N 1
ATOM 880 C CA . ASN A 1 146 ? 168.598 142.696 145.458 1.00 70.79 107 ASN A CA 1
ATOM 881 C C . ASN A 1 146 ? 169.216 141.442 146.058 1.00 66.39 107 ASN A C 1
ATOM 882 O O . ASN A 1 146 ? 168.523 140.434 146.237 1.00 67.57 107 ASN A O 1
ATOM 887 N N . GLY A 1 147 ? 170.510 141.480 146.374 1.00 71.33 108 GLY A N 1
ATOM 888 C CA . GLY A 1 147 ? 171.187 140.300 146.883 1.00 73.89 108 GLY A CA 1
ATOM 889 C C . GLY A 1 147 ? 171.051 140.044 148.372 1.00 81.45 108 GLY A C 1
ATOM 890 O O . GLY A 1 147 ? 171.494 138.990 148.839 1.00 77.60 108 GLY A O 1
ATOM 891 N N . ALA A 1 148 ? 170.455 140.962 149.130 1.00 82.08 109 ALA A N 1
ATOM 892 C CA . ALA A 1 148 ? 170.389 140.812 150.581 1.00 79.22 109 ALA A CA 1
ATOM 893 C C . ALA A 1 148 ? 169.398 139.716 150.953 1.00 87.36 109 ALA A C 1
ATOM 894 O O . ALA A 1 148 ? 168.235 139.752 150.537 1.00 91.75 109 ALA A O 1
ATOM 896 N N . SER A 1 149 ? 169.854 138.744 151.745 1.00 92.62 110 SER A N 1
ATOM 897 C CA . SER A 1 149 ? 169.036 137.600 152.134 1.00 95.55 110 SER A CA 1
ATOM 898 C C . SER A 1 149 ? 168.851 137.476 153.638 1.00 95.05 110 SER A C 1
ATOM 899 O O . SER A 1 149 ? 167.722 137.288 154.104 1.00 91.28 110 SER A O 1
ATOM 902 N N . PHE A 1 150 ? 169.927 137.572 154.415 1.00 95.41 111 PHE A N 1
ATOM 903 C CA . PHE A 1 150 ? 169.881 137.181 155.814 1.00 95.54 111 PHE A CA 1
ATOM 904 C C . PHE A 1 150 ? 168.991 138.120 156.626 1.00 94.29 111 PHE A C 1
ATOM 905 O O . PHE A 1 150 ? 168.778 139.275 156.250 1.00 97.50 111 PHE A O 1
ATOM 913 N N . PRO A 1 151 ? 168.456 137.642 157.746 1.00 87.58 112 PRO A N 1
ATOM 914 C CA . PRO A 1 151 ? 167.649 138.491 158.622 1.00 88.42 112 PRO A CA 1
ATOM 915 C C . PRO A 1 151 ? 168.501 139.199 159.670 1.00 86.18 112 PRO A C 1
ATOM 916 O O . PRO A 1 151 ? 169.706 138.973 159.792 1.00 82.63 112 PRO A O 1
ATOM 920 N N . ILE A 1 152 ? 167.840 140.061 160.435 1.00 88.92 113 ILE A N 1
ATOM 921 C CA . ILE A 1 152 ? 168.476 140.831 161.498 1.00 85.68 113 ILE A CA 1
ATOM 922 C C . ILE A 1 152 ? 168.004 140.240 162.820 1.00 90.25 113 ILE A C 1
ATOM 923 O O . ILE A 1 152 ? 166.959 140.627 163.350 1.00 90.94 113 ILE A O 1
ATOM 928 N N . ASP A 1 153 ? 168.776 139.305 163.362 1.00 94.55 114 ASP A N 1
ATOM 929 C CA . ASP A 1 153 ? 168.464 138.753 164.670 1.00 92.19 114 ASP A CA 1
ATOM 930 C C . ASP A 1 153 ? 168.633 139.821 165.743 1.00 97.85 114 ASP A C 1
ATOM 931 O O . ASP A 1 153 ? 169.399 140.775 165.586 1.00 99.72 114 ASP A O 1
ATOM 936 N N . ALA A 1 154 ? 167.900 139.655 166.842 1.00 95.89 115 ALA A N 1
ATOM 937 C CA . ALA A 1 154 ? 167.836 140.588 167.961 1.00 95.71 115 ALA A CA 1
ATOM 938 C C . ALA A 1 154 ? 167.006 141.821 167.635 1.00 92.57 115 ALA A C 1
ATOM 939 O O . ALA A 1 154 ? 166.962 142.751 168.448 1.00 90.56 115 ALA A O 1
ATOM 941 N N . LEU A 1 155 ? 166.354 141.867 166.473 1.00 92.98 116 LEU A N 1
ATOM 942 C CA . LEU A 1 155 ? 165.470 142.967 166.106 1.00 88.93 116 LEU A CA 1
ATOM 943 C C . LEU A 1 155 ? 164.133 142.461 165.578 1.00 92.72 116 LEU A C 1
ATOM 944 O O . LEU A 1 155 ? 163.419 143.201 164.895 1.00 93.79 116 LEU A O 1
ATOM 949 N N . GLY A 1 156 ? 163.781 141.215 165.880 1.00 94.41 117 GLY A N 1
ATOM 950 C CA . GLY A 1 156 ? 162.529 140.648 165.424 1.00 90.85 117 GLY A CA 1
ATOM 951 C C . GLY A 1 156 ? 162.612 139.849 164.146 1.00 90.62 117 GLY A C 1
ATOM 952 O O . GLY A 1 156 ? 161.569 139.538 163.562 1.00 91.74 117 GLY A O 1
ATOM 953 N N . GLY A 1 157 ? 163.813 139.505 163.688 1.00 89.24 118 GLY A N 1
ATOM 954 C CA . GLY A 1 157 ? 163.959 138.740 162.468 1.00 85.49 118 GLY A CA 1
ATOM 955 C C . GLY A 1 157 ? 163.786 139.534 161.195 1.00 88.14 118 GLY A C 1
ATOM 956 O O . GLY A 1 157 ? 163.674 138.933 160.120 1.00 79.74 118 GLY A O 1
ATOM 957 N N . ILE A 1 158 ? 163.759 140.865 161.279 1.00 88.32 119 ILE A N 1
ATOM 958 C CA . ILE A 1 158 ? 163.591 141.684 160.089 1.00 85.27 119 ILE A CA 1
ATOM 959 C C . ILE A 1 158 ? 164.706 141.383 159.090 1.00 84.70 119 ILE A C 1
ATOM 960 O O . ILE A 1 158 ? 165.814 140.976 159.459 1.00 88.39 119 ILE A O 1
ATOM 965 N N . SER A 1 159 ? 164.405 141.576 157.809 1.00 80.86 120 SER A N 1
ATOM 966 C CA . SER A 1 159 ? 165.368 141.311 156.752 1.00 81.14 120 SER A CA 1
ATOM 967 C C . SER A 1 159 ? 166.425 142.408 156.692 1.00 83.72 120 SER A C 1
ATOM 968 O O . SER A 1 159 ? 166.178 143.561 157.056 1.00 84.23 120 SER A O 1
ATOM 971 N N . GLU A 1 160 ? 167.616 142.035 156.219 1.00 83.07 121 GLU A N 1
ATOM 972 C CA . GLU A 1 160 ? 168.707 142.990 156.066 1.00 77.84 121 GLU A CA 1
ATOM 973 C C . GLU A 1 160 ? 168.455 143.996 154.953 1.00 76.67 121 GLU A C 1
ATOM 974 O O . GLU A 1 160 ? 169.198 144.980 154.846 1.00 80.10 121 GLU A O 1
ATOM 980 N N . LYS A 1 161 ? 167.436 143.772 154.122 1.00 73.85 122 LYS A N 1
ATOM 981 C CA . LYS A 1 161 ? 167.132 144.725 153.063 1.00 69.50 122 LYS A CA 1
ATOM 982 C C . LYS A 1 161 ? 166.870 146.111 153.628 1.00 70.60 122 LYS A C 1
ATOM 983 O O . LYS A 1 161 ? 167.123 147.111 152.953 1.00 76.14 122 LYS A O 1
ATOM 989 N N . TRP A 1 162 ? 166.392 146.194 154.871 1.00 71.83 123 TRP A N 1
ATOM 990 C CA . TRP A 1 162 ? 166.217 147.497 155.502 1.00 77.02 123 TRP A CA 1
ATOM 991 C C . TRP A 1 162 ? 167.547 148.227 155.624 1.00 76.35 123 TRP A C 1
ATOM 992 O O . TRP A 1 162 ? 167.622 149.440 155.393 1.00 72.86 123 TRP A O 1
ATOM 1003 N N . ILE A 1 163 ? 168.607 147.510 155.998 1.00 74.88 124 ILE A N 1
ATOM 1004 C CA . ILE A 1 163 ? 169.930 148.122 156.069 1.00 69.59 124 ILE A CA 1
ATOM 1005 C C . ILE A 1 163 ? 170.444 148.436 154.671 1.00 70.93 124 ILE A C 1
ATOM 1006 O O . ILE A 1 163 ? 170.968 149.526 154.414 1.00 70.20 124 ILE A O 1
ATOM 1011 N N . PHE A 1 164 ? 170.301 147.489 153.744 1.00 70.54 125 PHE A N 1
ATOM 1012 C CA . PHE A 1 164 ? 170.927 147.627 152.435 1.00 63.00 125 PHE A CA 1
ATOM 1013 C C . PHE A 1 164 ? 170.191 148.578 151.500 1.00 64.95 125 PHE A C 1
ATOM 1014 O O . PHE A 1 164 ? 170.741 148.925 150.450 1.00 69.79 125 PHE A O 1
ATOM 1022 N N . ALA A 1 165 ? 168.975 149.005 151.838 1.00 69.15 126 ALA A N 1
ATOM 1023 C CA . ALA A 1 165 ? 168.220 149.889 150.961 1.00 70.34 126 ALA A CA 1
ATOM 1024 C C . ALA A 1 165 ? 168.672 151.339 151.035 1.00 72.81 126 ALA A C 1
ATOM 1025 O O . ALA A 1 165 ? 168.299 152.129 150.162 1.00 70.07 126 ALA A O 1
ATOM 1027 N N . ALA A 1 166 ? 169.458 151.712 152.045 1.00 76.27 127 ALA A N 1
ATOM 1028 C CA . ALA A 1 166 ? 169.868 153.104 152.181 1.00 76.31 127 ALA A CA 1
ATOM 1029 C C . ALA A 1 166 ? 170.757 153.550 151.029 1.00 72.49 127 ALA A C 1
ATOM 1030 O O . ALA A 1 166 ? 170.794 154.742 150.705 1.00 72.54 127 ALA A O 1
ATOM 1032 N N . LEU A 1 167 ? 171.481 152.617 150.398 1.00 69.42 128 LEU A N 1
ATOM 1033 C CA . LEU A 1 167 ? 172.484 153.022 149.413 1.00 67.35 128 LEU A CA 1
ATOM 1034 C C . LEU A 1 167 ? 171.845 153.595 148.154 1.00 69.36 128 LEU A C 1
ATOM 1035 O O . LEU A 1 167 ? 172.035 154.791 147.875 1.00 76.68 128 LEU A O 1
ATOM 1040 N N . PRO A 1 168 ? 171.096 152.828 147.355 1.00 67.67 129 PRO A N 1
ATOM 1041 C CA . PRO A 1 168 ? 170.568 153.399 146.102 1.00 68.33 129 PRO A CA 1
ATOM 1042 C C . PRO A 1 168 ? 169.608 154.558 146.314 1.00 71.38 129 PRO A C 1
ATOM 1043 O O . PRO A 1 168 ? 169.607 155.519 145.528 1.00 76.00 129 PRO A O 1
ATOM 1047 N N . VAL A 1 169 ? 168.788 154.495 147.364 1.00 74.06 130 VAL A N 1
ATOM 1048 C CA . VAL A 1 169 ? 167.775 155.524 147.578 1.00 74.81 130 VAL A CA 1
ATOM 1049 C C . VAL A 1 169 ? 168.435 156.888 147.718 1.00 75.28 130 VAL A C 1
ATOM 1050 O O . VAL A 1 169 ? 167.988 157.879 147.130 1.00 81.71 130 VAL A O 1
ATOM 1054 N N . VAL A 1 170 ? 169.514 156.958 148.498 1.00 69.77 131 VAL A N 1
ATOM 1055 C CA . VAL A 1 170 ? 170.239 158.213 148.643 1.00 71.84 131 VAL A CA 1
ATOM 1056 C C . VAL A 1 170 ? 171.171 158.467 147.468 1.00 71.12 131 VAL A C 1
ATOM 1057 O O . VAL A 1 170 ? 171.506 159.624 147.195 1.00 79.26 131 VAL A O 1
ATOM 1061 N N . ALA A 1 171 ? 171.602 157.419 146.762 1.00 63.19 132 ALA A N 1
ATOM 1062 C CA . ALA A 1 171 ? 172.487 157.615 145.620 1.00 64.31 132 ALA A CA 1
ATOM 1063 C C . ALA A 1 171 ? 171.782 158.373 144.504 1.00 69.62 132 ALA A C 1
ATOM 1064 O O . ALA A 1 171 ? 172.394 159.205 143.822 1.00 74.94 132 ALA A O 1
ATOM 1066 N N . ILE A 1 172 ? 170.492 158.102 144.300 1.00 70.31 133 ILE A N 1
ATOM 1067 C CA . ILE A 1 172 ? 169.733 158.867 143.307 1.00 72.86 133 ILE A CA 1
ATOM 1068 C C . ILE A 1 172 ? 169.724 160.348 143.674 1.00 71.23 133 ILE A C 1
ATOM 1069 O O . ILE A 1 172 ? 169.918 161.226 142.820 1.00 70.56 133 ILE A O 1
ATOM 1074 N N . LEU A 1 173 ? 169.495 160.649 144.953 1.00 70.08 134 LEU A N 1
ATOM 1075 C CA . LEU A 1 173 ? 169.492 162.040 145.389 1.00 68.99 134 LEU A CA 1
ATOM 1076 C C . LEU A 1 173 ? 170.864 162.677 145.202 1.00 71.73 134 LEU A C 1
ATOM 1077 O O . LEU A 1 173 ? 170.965 163.842 144.805 1.00 74.52 134 LEU A O 1
ATOM 1082 N N . MET A 1 174 ? 171.933 161.931 145.493 1.00 69.77 135 MET A N 1
ATOM 1083 C CA . MET A 1 174 ? 173.277 162.446 145.244 1.00 67.74 135 MET A CA 1
ATOM 1084 C C . MET A 1 174 ? 173.469 162.775 143.772 1.00 67.54 135 MET A C 1
ATOM 1085 O O . MET A 1 174 ? 174.071 163.799 143.426 1.00 77.31 135 MET A O 1
ATOM 1090 N N . MET A 1 175 ? 172.980 161.905 142.890 1.00 59.98 136 MET A N 1
ATOM 1091 C CA . MET A 1 175 ? 173.104 162.151 141.458 1.00 56.70 136 MET A CA 1
ATOM 1092 C C . MET A 1 175 ? 172.391 163.441 141.077 1.00 61.94 136 MET A C 1
ATOM 1093 O O . MET A 1 175 ? 172.920 164.271 140.322 1.00 68.76 136 MET A O 1
ATOM 1098 N N . PHE A 1 176 ? 171.182 163.630 141.608 1.00 67.41 137 PHE A N 1
ATOM 1099 C CA . PHE A 1 176 ? 170.436 164.852 141.326 1.00 67.34 137 PHE A CA 1
ATOM 1100 C C . PHE A 1 176 ? 171.180 166.083 141.829 1.00 68.96 137 PHE A C 1
ATOM 1101 O O . PHE A 1 176 ? 171.236 167.108 141.141 1.00 69.22 137 PHE A O 1
ATOM 1109 N N . ARG A 1 177 ? 171.748 166.007 143.034 1.00 67.88 138 ARG A N 1
ATOM 1110 C CA . ARG A 1 177 ? 172.480 167.148 143.578 1.00 62.44 138 ARG A CA 1
ATOM 1111 C C . ARG A 1 177 ? 173.701 167.474 142.728 1.00 60.78 138 ARG A C 1
ATOM 1112 O O . ARG A 1 177 ? 174.030 168.648 142.523 1.00 69.57 138 ARG A O 1
ATOM 1120 N N . PHE A 1 178 ? 174.400 166.448 142.245 1.00 52.69 139 PHE A N 1
ATOM 1121 C CA . PHE A 1 178 ? 175.542 166.682 141.367 1.00 54.41 139 PHE A CA 1
ATOM 1122 C C . PHE A 1 178 ? 175.105 167.396 140.095 1.00 61.49 139 PHE A C 1
ATOM 1123 O O . PHE A 1 178 ? 175.739 168.369 139.657 1.00 65.29 139 PHE A O 1
ATOM 1131 N N . ILE A 1 179 ? 174.009 166.932 139.491 1.00 60.94 140 ILE A N 1
ATOM 1132 C CA . ILE A 1 179 ? 173.508 167.589 138.287 1.00 61.73 140 ILE A CA 1
ATOM 1133 C C . ILE A 1 179 ? 173.155 169.039 138.588 1.00 62.65 140 ILE A C 1
ATOM 1134 O O . ILE A 1 179 ? 173.436 169.942 137.790 1.00 62.90 140 ILE A O 1
ATOM 1139 N N . GLN A 1 180 ? 172.536 169.287 139.743 1.00 65.71 141 GLN A N 1
ATOM 1140 C CA . GLN A 1 180 ? 172.207 170.655 140.129 1.00 66.02 141 GLN A CA 1
ATOM 1141 C C . GLN A 1 180 ? 173.459 171.518 140.210 1.00 64.00 141 GLN A C 1
ATOM 1142 O O . GLN A 1 180 ? 173.510 172.617 139.648 1.00 62.39 141 GLN A O 1
ATOM 1148 N N . ALA A 1 181 ? 174.487 171.029 140.906 1.00 64.47 142 ALA A N 1
ATOM 1149 C CA . ALA A 1 181 ? 175.700 171.818 141.091 1.00 59.97 142 ALA A CA 1
ATOM 1150 C C . ALA A 1 181 ? 176.399 172.095 139.767 1.00 60.98 142 ALA A C 1
ATOM 1151 O O . ALA A 1 181 ? 177.097 173.111 139.631 1.00 62.43 142 ALA A O 1
ATOM 1153 N N . GLN A 1 182 ? 176.242 171.202 138.789 1.00 62.81 143 GLN A N 1
ATOM 1154 C CA . GLN A 1 182 ? 176.899 171.422 137.504 1.00 61.61 143 GLN A CA 1
ATOM 1155 C C . GLN A 1 182 ? 176.426 172.707 136.835 1.00 61.13 143 GLN A C 1
ATOM 1156 O O . GLN A 1 182 ? 177.191 173.339 136.097 1.00 63.22 143 GLN A O 1
ATOM 1162 N N . THR A 1 183 ? 175.179 173.115 137.078 1.00 62.97 144 THR A N 1
ATOM 1163 C CA . THR A 1 183 ? 174.689 174.359 136.492 1.00 68.62 144 THR A CA 1
ATOM 1164 C C . THR A 1 183 ? 175.520 175.543 136.967 1.00 68.04 144 THR A C 1
ATOM 1165 O O . THR A 1 183 ? 175.985 176.357 136.161 1.00 69.70 144 THR A O 1
ATOM 1169 N N . LEU A 1 184 ? 175.726 175.647 138.281 1.00 68.98 145 LEU A N 1
ATOM 1170 C CA . LEU A 1 184 ? 176.568 176.711 138.812 1.00 63.95 145 LEU A CA 1
ATOM 1171 C C . LEU A 1 184 ? 178.001 176.572 138.319 1.00 62.46 145 LEU A C 1
ATOM 1172 O O . LEU A 1 184 ? 178.644 177.568 137.973 1.00 59.87 145 LEU A O 1
ATOM 1177 N N . ASN A 1 185 ? 178.521 175.343 138.280 1.00 67.64 146 ASN A N 1
ATOM 1178 C CA . ASN A 1 185 ? 179.898 175.151 137.834 1.00 64.88 146 ASN A CA 1
ATOM 1179 C C . ASN A 1 185 ? 180.102 175.710 136.432 1.00 62.45 146 ASN A C 1
ATOM 1180 O O . ASN A 1 185 ? 181.079 176.421 136.170 1.00 59.79 146 ASN A O 1
ATOM 1185 N N . PHE A 1 186 ? 179.185 175.401 135.513 1.00 64.09 147 PHE A N 1
ATOM 1186 C CA . PHE A 1 186 ? 179.327 175.889 134.144 1.00 63.46 147 PHE A CA 1
ATOM 1187 C C . PHE A 1 186 ? 179.004 177.373 134.036 1.00 70.39 147 PHE A C 1
ATOM 1188 O O . PHE A 1 186 ? 179.544 178.060 133.162 1.00 69.14 147 PHE A O 1
ATOM 1196 N N . LYS A 1 187 ? 178.131 177.885 134.906 1.00 75.12 148 LYS A N 1
ATOM 1197 C CA . LYS A 1 187 ? 177.713 179.279 134.797 1.00 73.80 148 LYS A CA 1
ATOM 1198 C C . LYS A 1 187 ? 178.882 180.231 135.011 1.00 68.95 148 LYS A C 1
ATOM 1199 O O . LYS A 1 187 ? 179.010 181.237 134.303 1.00 62.09 148 LYS A O 1
ATOM 1205 N N . THR A 1 188 ? 179.744 179.935 135.979 1.00 71.20 149 THR A N 1
ATOM 1206 C CA . THR A 1 188 ? 180.840 180.824 136.342 1.00 66.54 149 THR A CA 1
ATOM 1207 C C . THR A 1 188 ? 182.074 180.640 135.470 1.00 66.69 149 THR A C 1
ATOM 1208 O O . THR A 1 188 ? 183.062 181.354 135.667 1.00 67.10 149 THR A O 1
ATOM 1212 N N . GLY A 1 189 ? 182.048 179.712 134.519 1.00 71.63 150 GLY A N 1
ATOM 1213 C CA . GLY A 1 189 ? 183.176 179.504 133.635 1.00 66.56 150 GLY A CA 1
ATOM 1214 C C . GLY A 1 189 ? 184.252 178.591 134.171 1.00 67.35 150 GLY A C 1
ATOM 1215 O O . GLY A 1 189 ? 185.383 178.636 133.675 1.00 64.98 150 GLY A O 1
ATOM 1216 N N . LYS A 1 190 ? 183.944 177.766 135.168 1.00 67.77 151 LYS A N 1
ATOM 1217 C CA . LYS A 1 190 ? 184.924 176.866 135.756 1.00 64.63 151 LYS A CA 1
ATOM 1218 C C . LYS A 1 190 ? 184.922 175.479 135.127 1.00 67.02 151 LYS A C 1
ATOM 1219 O O . LYS A 1 190 ? 185.746 174.644 135.512 1.00 66.51 151 LYS A O 1
ATOM 1225 N N . SER A 1 191 ? 184.031 175.214 134.175 1.00 69.05 152 SER A N 1
ATOM 1226 C CA . SER A 1 191 ? 183.954 173.915 133.525 1.00 58.14 152 SER A CA 1
ATOM 1227 C C . SER A 1 191 ? 183.438 174.097 132.106 1.00 55.22 152 SER A C 1
ATOM 1228 O O . SER A 1 191 ? 182.817 175.108 131.774 1.00 65.22 152 SER A O 1
ATOM 1231 N N . TYR A 1 192 ? 183.710 173.103 131.265 1.00 52.57 153 TYR A N 1
ATOM 1232 C CA . TYR A 1 192 ? 183.317 173.149 129.863 1.00 63.02 153 TYR A CA 1
ATOM 1233 C C . TYR A 1 192 ? 181.989 172.459 129.579 1.00 67.98 153 TYR A C 1
ATOM 1234 O O . TYR A 1 192 ? 181.542 172.475 128.428 1.00 67.60 153 TYR A O 1
ATOM 1243 N N . LEU A 1 193 ? 181.349 171.860 130.581 1.00 63.59 154 LEU A N 1
ATOM 1244 C CA . LEU A 1 193 ? 180.202 170.998 130.342 1.00 62.81 154 LEU A CA 1
ATOM 1245 C C . LEU A 1 193 ? 178.960 171.548 131.025 1.00 66.31 154 LEU A C 1
ATOM 1246 O O . LEU A 1 193 ? 179.011 171.844 132.226 1.00 62.48 154 LEU A O 1
ATOM 1251 N N . PRO A 1 194 ? 177.837 171.696 130.325 1.00 69.49 155 PRO A N 1
ATOM 1252 C CA . PRO A 1 194 ? 176.598 172.131 130.976 1.00 63.33 155 PRO A CA 1
ATOM 1253 C C . PRO A 1 194 ? 175.956 170.978 131.741 1.00 63.59 155 PRO A C 1
ATOM 1254 O O . PRO A 1 194 ? 176.519 169.895 131.873 1.00 68.41 155 PRO A O 1
ATOM 1258 N N . ALA A 1 195 ? 174.751 171.235 132.252 1.00 60.65 156 ALA A N 1
ATOM 1259 C CA . ALA A 1 195 ? 174.012 170.201 132.968 1.00 62.72 156 ALA A CA 1
ATOM 1260 C C . ALA A 1 195 ? 173.206 169.323 132.018 1.00 71.69 156 ALA A C 1
ATOM 1261 O O . ALA A 1 195 ? 172.982 168.139 132.301 1.00 75.17 156 ALA A O 1
ATOM 1263 N N . THR A 1 196 ? 172.758 169.881 130.891 1.00 70.06 157 THR A N 1
ATOM 1264 C CA . THR A 1 196 ? 172.000 169.086 129.931 1.00 64.47 157 THR A CA 1
ATOM 1265 C C . THR A 1 196 ? 172.836 167.931 129.401 1.00 64.47 157 THR A C 1
ATOM 1266 O O . THR A 1 196 ? 172.316 166.837 129.156 1.00 72.45 157 THR A O 1
ATOM 1270 N N . PHE A 1 197 ? 174.134 168.161 129.204 1.00 61.54 158 PHE A N 1
ATOM 1271 C CA . PHE A 1 197 ? 175.019 167.083 128.780 1.00 62.33 158 PHE A CA 1
ATOM 1272 C C . PHE A 1 197 ? 174.959 165.922 129.763 1.00 63.38 158 PHE A C 1
ATOM 1273 O O . PHE A 1 197 ? 174.814 164.759 129.366 1.00 72.03 158 PHE A O 1
ATOM 1281 N N . PHE A 1 198 ? 175.056 166.223 131.058 1.00 60.56 159 PHE A N 1
ATOM 1282 C CA . PHE A 1 198 ? 175.045 165.165 132.059 1.00 65.00 159 PHE A CA 1
ATOM 1283 C C . PHE A 1 198 ? 173.683 164.491 132.135 1.00 69.72 159 PHE A C 1
ATOM 1284 O O . PHE A 1 198 ? 173.602 163.275 132.333 1.00 76.37 159 PHE A O 1
ATOM 1292 N N . ILE A 1 199 ? 172.600 165.253 131.971 1.00 67.97 160 ILE A N 1
ATOM 1293 C CA . ILE A 1 199 ? 171.269 164.647 131.983 1.00 69.14 160 ILE A CA 1
ATOM 1294 C C . ILE A 1 199 ? 171.125 163.662 130.828 1.00 65.69 160 ILE A C 1
ATOM 1295 O O . ILE A 1 199 ? 170.643 162.534 131.001 1.00 67.29 160 ILE A O 1
ATOM 1300 N N . ILE A 1 200 ? 171.539 164.077 129.630 1.00 61.77 161 ILE A N 1
ATOM 1301 C CA . ILE A 1 200 ? 171.442 163.205 128.463 1.00 59.75 161 ILE A CA 1
ATOM 1302 C C . ILE A 1 200 ? 172.287 161.955 128.665 1.00 66.32 161 ILE A C 1
ATOM 1303 O O . ILE A 1 200 ? 171.849 160.832 128.373 1.00 70.19 161 ILE A O 1
ATOM 1308 N N . SER A 1 201 ? 173.516 162.128 129.157 1.00 66.85 162 SER A N 1
ATOM 1309 C CA . SER A 1 201 ? 174.383 160.977 129.372 1.00 64.42 162 SER A CA 1
ATOM 1310 C C . SER A 1 201 ? 173.784 160.025 130.397 1.00 64.54 162 SER A C 1
ATOM 1311 O O . SER A 1 201 ? 173.828 158.804 130.217 1.00 70.77 162 SER A O 1
ATOM 1314 N N . ALA A 1 202 ? 173.216 160.562 131.478 1.00 59.94 163 ALA A N 1
ATOM 1315 C CA . ALA A 1 202 ? 172.609 159.708 132.491 1.00 65.93 163 ALA A CA 1
ATOM 1316 C C . ALA A 1 202 ? 171.439 158.925 131.916 1.00 66.64 163 ALA A C 1
ATOM 1317 O O . ALA A 1 202 ? 171.283 157.732 132.198 1.00 67.74 163 ALA A O 1
ATOM 1319 N N . VAL A 1 203 ? 170.602 159.579 131.109 1.00 73.07 164 VAL A N 1
ATOM 1320 C CA . VAL A 1 203 ? 169.460 158.883 130.521 1.00 67.52 164 VAL A CA 1
ATOM 1321 C C . VAL A 1 203 ? 169.939 157.753 129.619 1.00 64.40 164 VAL A C 1
ATOM 1322 O O . VAL A 1 203 ? 169.435 156.625 129.684 1.00 68.58 164 VAL A O 1
ATOM 1326 N N . ILE A 1 204 ? 170.926 158.036 128.766 1.00 61.62 165 ILE A N 1
ATOM 1327 C CA . ILE A 1 204 ? 171.421 157.005 127.857 1.00 58.49 165 ILE A CA 1
ATOM 1328 C C . ILE A 1 204 ? 172.022 155.846 128.643 1.00 63.69 165 ILE A C 1
ATOM 1329 O O . ILE A 1 204 ? 171.795 154.671 128.322 1.00 66.56 165 ILE A O 1
ATOM 1334 N N . LEU A 1 205 ? 172.806 156.156 129.677 1.00 64.01 166 LEU A N 1
ATOM 1335 C CA . LEU A 1 205 ? 173.450 155.106 130.455 1.00 64.70 166 LEU A CA 1
ATOM 1336 C C . LEU A 1 205 ? 172.424 154.245 131.175 1.00 65.28 166 LEU A C 1
ATOM 1337 O O . LEU A 1 205 ? 172.566 153.020 131.229 1.00 67.90 166 LEU A O 1
ATOM 1342 N N . PHE A 1 206 ? 171.387 154.862 131.744 1.00 63.06 167 PHE A N 1
ATOM 1343 C CA . PHE A 1 206 ? 170.351 154.077 132.405 1.00 64.07 167 PHE A CA 1
ATOM 1344 C C . PHE A 1 206 ? 169.608 153.198 131.409 1.00 65.50 167 PHE A C 1
ATOM 1345 O O . PHE A 1 206 ? 169.305 152.034 131.702 1.00 69.04 167 PHE A O 1
ATOM 1353 N N . ALA A 1 207 ? 169.304 153.734 130.225 1.00 68.27 168 ALA A N 1
ATOM 1354 C CA . ALA A 1 207 ? 168.633 152.930 129.210 1.00 63.70 168 ALA A CA 1
ATOM 1355 C C . ALA A 1 207 ? 169.471 151.713 128.847 1.00 63.35 168 ALA A C 1
ATOM 1356 O O . ALA A 1 207 ? 168.958 150.589 128.773 1.00 68.95 168 ALA A O 1
ATOM 1358 N N . ILE A 1 208 ? 170.770 151.916 128.619 1.00 63.74 169 ILE A N 1
ATOM 1359 C CA . ILE A 1 208 ? 171.639 150.784 128.310 1.00 60.77 169 ILE A CA 1
ATOM 1360 C C . ILE A 1 208 ? 171.644 149.798 129.469 1.00 63.33 169 ILE A C 1
ATOM 1361 O O . ILE A 1 208 ? 171.422 148.598 129.284 1.00 67.48 169 ILE A O 1
ATOM 1366 N N . LEU A 1 209 ? 171.855 150.295 130.687 1.00 64.68 170 LEU A N 1
ATOM 1367 C CA . LEU A 1 209 ? 171.944 149.411 131.843 1.00 70.68 170 LEU A CA 1
ATOM 1368 C C . LEU A 1 209 ? 170.702 148.541 131.970 1.00 75.03 170 LEU A C 1
ATOM 1369 O O . LEU A 1 209 ? 170.799 147.358 132.317 1.00 74.22 170 LEU A O 1
ATOM 1374 N N . PHE A 1 210 ? 169.528 149.102 131.692 1.00 80.50 171 PHE A N 1
ATOM 1375 C CA . PHE A 1 210 ? 168.288 148.376 131.928 1.00 75.18 171 PHE A CA 1
ATOM 1376 C C . PHE A 1 210 ? 167.815 147.555 130.736 1.00 75.43 171 PHE A C 1
ATOM 1377 O O . PHE A 1 210 ? 166.975 146.668 130.922 1.00 74.27 171 PHE A O 1
ATOM 1385 N N . PHE A 1 211 ? 168.318 147.809 129.524 1.00 74.94 172 PHE A N 1
ATOM 1386 C CA . PHE A 1 211 ? 167.814 147.105 128.352 1.00 71.40 172 PHE A CA 1
ATOM 1387 C C . PHE A 1 211 ? 168.854 146.301 127.583 1.00 74.25 172 PHE A C 1
ATOM 1388 O O . PHE A 1 211 ? 168.465 145.493 126.733 1.00 73.21 172 PHE A O 1
ATOM 1396 N N . ALA A 1 212 ? 170.146 146.486 127.838 1.00 76.30 173 ALA A N 1
ATOM 1397 C CA . ALA A 1 212 ? 171.170 145.693 127.174 1.00 69.75 173 ALA A CA 1
ATOM 1398 C C . ALA A 1 212 ? 172.473 145.798 127.953 1.00 69.75 173 ALA A C 1
ATOM 1399 O O . ALA A 1 212 ? 173.470 146.309 127.428 1.00 73.99 173 ALA A O 1
ATOM 1401 N N . PRO A 1 213 ? 172.509 145.332 129.202 1.00 67.84 174 PRO A N 1
ATOM 1402 C CA . PRO A 1 213 ? 173.737 145.472 129.999 1.00 66.93 174 PRO A CA 1
ATOM 1403 C C . PRO A 1 213 ? 174.926 144.731 129.420 1.00 58.74 174 PRO A C 1
ATOM 1404 O O . PRO A 1 213 ? 176.069 145.099 129.716 1.00 56.29 174 PRO A O 1
ATOM 1408 N N . ASP A 1 214 ? 174.702 143.708 128.595 1.00 57.45 175 ASP A N 1
ATOM 1409 C CA . ASP A 1 214 ? 175.811 142.963 128.011 1.00 59.33 175 ASP A CA 1
ATOM 1410 C C . ASP A 1 214 ? 176.708 143.828 127.137 1.00 58.09 175 ASP A C 1
ATOM 1411 O O . ASP A 1 214 ? 177.755 143.347 126.694 1.00 58.44 175 ASP A O 1
ATOM 1416 N N . TRP A 1 215 ? 176.323 145.075 126.866 1.00 61.60 176 TRP A N 1
ATOM 1417 C CA . TRP A 1 215 ? 177.162 145.957 126.065 1.00 64.29 176 TRP A CA 1
ATOM 1418 C C . TRP A 1 215 ? 178.367 146.461 126.844 1.00 62.25 176 TRP A C 1
ATOM 1419 O O . TRP A 1 215 ? 179.426 146.695 126.253 1.00 63.17 176 TRP A O 1
ATOM 1430 N N . PHE A 1 216 ? 178.234 146.623 128.161 1.00 54.88 177 PHE A N 1
ATOM 1431 C CA . PHE A 1 216 ? 179.325 147.172 128.956 1.00 46.38 177 PHE A CA 1
ATOM 1432 C C . PHE A 1 216 ? 180.536 146.253 128.990 1.00 41.30 177 PHE A C 1
ATOM 1433 O O . PHE A 1 216 ? 181.617 146.689 129.397 1.00 40.58 177 PHE A O 1
ATOM 1441 N N . LYS A 1 217 ? 180.389 145.000 128.566 1.00 44.80 178 LYS A N 1
ATOM 1442 C CA . LYS A 1 217 ? 181.506 144.065 128.570 1.00 43.83 178 LYS A CA 1
ATOM 1443 C C . LYS A 1 217 ? 182.630 144.478 127.633 1.00 40.65 178 LYS A C 1
ATOM 1444 O O . LYS A 1 217 ? 183.629 143.758 127.545 1.00 45.97 178 LYS A O 1
ATOM 1450 N N . VAL A 1 218 ? 182.496 145.600 126.922 1.00 40.39 179 VAL A N 1
ATOM 1451 C CA . VAL A 1 218 ? 183.600 146.132 126.132 1.00 46.03 179 VAL A CA 1
ATOM 1452 C C . VAL A 1 218 ? 184.477 147.077 126.939 1.00 43.91 179 VAL A C 1
ATOM 1453 O O . VAL A 1 218 ? 185.537 147.495 126.448 1.00 44.92 179 VAL A O 1
ATOM 1457 N N . LEU A 1 219 ? 184.078 147.422 128.163 1.00 39.82 180 LEU A N 1
ATOM 1458 C CA . LEU A 1 219 ? 184.859 148.278 129.044 1.00 36.92 180 LEU A CA 1
ATOM 1459 C C . LEU A 1 219 ? 185.702 147.477 130.028 1.00 40.52 180 LEU A C 1
ATOM 1460 O O . LEU A 1 219 ? 186.008 147.970 131.118 1.00 38.65 180 LEU A O 1
ATOM 1465 N N . ARG A 1 220 ? 186.075 146.254 129.670 1.00 38.85 181 ARG A N 1
ATOM 1466 C CA . ARG A 1 220 ? 186.895 145.394 130.511 1.00 29.19 181 ARG A CA 1
ATOM 1467 C C . ARG A 1 220 ? 188.314 145.407 129.958 1.00 30.72 181 ARG A C 1
ATOM 1468 O O . ARG A 1 220 ? 188.583 144.815 128.910 1.00 30.20 181 ARG A O 1
ATOM 1476 N N . ILE A 1 221 ? 189.222 146.080 130.668 1.00 30.43 182 ILE A N 1
ATOM 1477 C CA . ILE A 1 221 ? 190.589 146.236 130.187 1.00 28.10 182 ILE A CA 1
ATOM 1478 C C . ILE A 1 221 ? 191.252 144.895 129.928 1.00 34.70 182 ILE A C 1
ATOM 1479 O O . ILE A 1 221 ? 192.186 144.814 129.126 1.00 40.35 182 ILE A O 1
ATOM 1484 N N . SER A 1 222 ? 190.797 143.832 130.593 1.00 40.43 183 SER A N 1
ATOM 1485 C CA . SER A 1 222 ? 191.405 142.521 130.411 1.00 39.31 183 SER A CA 1
ATOM 1486 C C . SER A 1 222 ? 191.195 141.963 129.010 1.00 42.99 183 SER A C 1
ATOM 1487 O O . SER A 1 222 ? 191.878 141.003 128.642 1.00 46.00 183 SER A O 1
ATOM 1490 N N . ASN A 1 223 ? 190.271 142.528 128.227 1.00 39.69 184 ASN A N 1
ATOM 1491 C CA . ASN A 1 223 ? 190.084 142.060 126.858 1.00 33.67 184 ASN A CA 1
ATOM 1492 C C . ASN A 1 223 ? 191.305 142.358 126.002 1.00 41.75 184 ASN A C 1
ATOM 1493 O O . ASN A 1 223 ? 191.714 141.529 125.182 1.00 50.31 184 ASN A O 1
ATOM 1498 N N . TYR A 1 224 ? 191.898 143.536 126.177 1.00 38.13 185 TYR A N 1
ATOM 1499 C CA . TYR A 1 224 ? 192.892 144.064 125.254 1.00 40.84 185 TYR A CA 1
ATOM 1500 C C . TYR A 1 224 ? 194.324 143.777 125.678 1.00 49.88 185 TYR A C 1
ATOM 1501 O O . TYR A 1 224 ? 195.174 143.517 124.822 1.00 51.91 185 TYR A O 1
ATOM 1510 N N . ILE A 1 225 ? 194.618 143.824 126.974 1.00 58.74 186 ILE A N 1
ATOM 1511 C CA . ILE A 1 225 ? 195.964 143.583 127.481 1.00 62.77 186 ILE A CA 1
ATOM 1512 C C . ILE A 1 225 ? 195.863 142.889 128.831 1.00 63.04 186 ILE A C 1
ATOM 1513 O O . ILE A 1 225 ? 195.044 143.267 129.676 1.00 56.57 186 ILE A O 1
ATOM 1518 N N . LYS A 1 226 ? 196.703 141.876 129.035 1.00 68.34 187 LYS A N 1
ATOM 1519 C CA . LYS A 1 226 ? 196.762 141.133 130.294 1.00 74.19 187 LYS A CA 1
ATOM 1520 C C . LYS A 1 226 ? 198.022 141.573 131.033 1.00 76.43 187 LYS A C 1
ATOM 1521 O O . LYS A 1 226 ? 199.110 141.041 130.817 1.00 71.04 187 LYS A O 1
ATOM 1527 N N . LEU A 1 227 ? 197.866 142.561 131.917 1.00 73.32 188 LEU A N 1
ATOM 1528 C CA . LEU A 1 227 ? 199.016 143.081 132.650 1.00 71.16 188 LEU A CA 1
ATOM 1529 C C . LEU A 1 227 ? 199.580 142.054 133.621 1.00 79.17 188 LEU A C 1
ATOM 1530 O O . LEU A 1 227 ? 200.804 141.923 133.739 1.00 84.47 188 LEU A O 1
ATOM 1535 N N . GLY A 1 228 ? 198.717 141.322 134.321 1.00 75.95 189 GLY A N 1
ATOM 1536 C CA . GLY A 1 228 ? 199.203 140.322 135.257 1.00 73.57 189 GLY A CA 1
ATOM 1537 C C . GLY A 1 228 ? 199.406 140.909 136.640 1.00 74.14 189 GLY A C 1
ATOM 1538 O O . GLY A 1 228 ? 198.561 141.642 137.165 1.00 70.03 189 GLY A O 1
ATOM 1539 N N . SER A 1 229 ? 200.551 140.582 137.243 1.00 76.15 190 SER A N 1
ATOM 1540 C CA . SER A 1 229 ? 200.835 141.031 138.601 1.00 73.21 190 SER A CA 1
ATOM 1541 C C . SER A 1 229 ? 201.016 142.540 138.692 1.00 64.55 190 SER A C 1
ATOM 1542 O O . SER A 1 229 ? 200.882 143.101 139.783 1.00 67.76 190 SER A O 1
ATOM 1545 N N . SER A 1 230 ? 201.315 143.208 137.579 1.00 58.56 191 SER A N 1
ATOM 1546 C CA . SER A 1 230 ? 201.522 144.651 137.591 1.00 58.53 191 SER A CA 1
ATOM 1547 C C . SER A 1 230 ? 200.220 145.437 137.613 1.00 57.44 191 SER A C 1
ATOM 1548 O O . SER A 1 230 ? 200.262 146.674 137.582 1.00 59.23 191 SER A O 1
ATOM 1551 N N . SER A 1 231 ? 199.074 144.757 137.652 1.00 52.26 192 SER A N 1
ATOM 1552 C CA . SER A 1 231 ? 197.797 145.459 137.652 1.00 52.04 192 SER A CA 1
ATOM 1553 C C . SER A 1 231 ? 197.668 146.355 138.875 1.00 53.43 192 SER A C 1
ATOM 1554 O O . SER A 1 231 ? 197.235 147.508 138.774 1.00 59.34 192 SER A O 1
ATOM 1557 N N . VAL A 1 232 ? 198.045 145.841 140.046 1.00 49.30 193 VAL A N 1
ATOM 1558 C CA . VAL A 1 232 ? 197.919 146.622 141.271 1.00 48.17 193 VAL A CA 1
ATOM 1559 C C . VAL A 1 232 ? 198.844 147.832 141.231 1.00 57.58 193 VAL A C 1
ATOM 1560 O O . VAL A 1 232 ? 198.469 148.932 141.657 1.00 65.00 193 VAL A O 1
ATOM 1564 N N . TYR A 1 233 ? 200.065 147.656 140.723 1.00 53.38 194 TYR A N 1
ATOM 1565 C CA . TYR A 1 233 ? 200.992 148.779 140.636 1.00 50.62 194 TYR A CA 1
ATOM 1566 C C . TYR A 1 233 ? 200.473 149.849 139.686 1.00 49.77 194 TYR A C 1
ATOM 1567 O O . TYR A 1 233 ? 200.543 151.047 139.989 1.00 56.69 194 TYR A O 1
ATOM 1576 N N . VAL A 1 234 ? 199.946 149.440 138.532 1.00 46.82 195 VAL A N 1
ATOM 1577 C CA . VAL A 1 234 ? 199.396 150.412 137.591 1.00 49.78 195 VAL A CA 1
ATOM 1578 C C . VAL A 1 234 ? 198.222 151.148 138.221 1.00 50.43 195 VAL A C 1
ATOM 1579 O O . VAL A 1 234 ? 198.080 152.372 138.074 1.00 54.26 195 VAL A O 1
ATOM 1583 N N . ALA A 1 235 ? 197.357 150.415 138.923 1.00 44.82 196 ALA A N 1
ATOM 1584 C CA . ALA A 1 235 ? 196.209 151.040 139.567 1.00 45.40 196 ALA A CA 1
ATOM 1585 C C . ALA A 1 235 ? 196.655 152.067 140.597 1.00 50.76 196 ALA A C 1
ATOM 1586 O O . ALA A 1 235 ? 196.097 153.164 140.675 1.00 56.21 196 ALA A O 1
ATOM 1588 N N . LEU A 1 236 ? 197.668 151.732 141.397 1.00 50.30 197 LEU A N 1
ATOM 1589 C CA . LEU A 1 236 ? 198.160 152.682 142.391 1.00 49.97 197 LEU A CA 1
ATOM 1590 C C . LEU A 1 236 ? 198.781 153.910 141.736 1.00 49.34 197 LEU A C 1
ATOM 1591 O O . LEU A 1 236 ? 198.597 155.038 142.217 1.00 50.58 197 LEU A O 1
ATOM 1596 N N . LEU A 1 237 ? 199.525 153.716 140.647 1.00 49.28 198 LEU A N 1
ATOM 1597 C CA . LEU A 1 237 ? 200.129 154.852 139.961 1.00 49.21 198 LEU A CA 1
ATOM 1598 C C . LEU A 1 237 ? 199.060 155.806 139.441 1.00 46.99 198 LEU A C 1
ATOM 1599 O O . LEU A 1 237 ? 199.136 157.023 139.661 1.00 51.34 198 LEU A O 1
ATOM 1604 N N . VAL A 1 238 ? 198.047 155.272 138.756 1.00 47.08 199 VAL A N 1
ATOM 1605 C CA . VAL A 1 238 ? 196.989 156.144 138.255 1.00 43.57 199 VAL A CA 1
ATOM 1606 C C . VAL A 1 238 ? 196.207 156.750 139.412 1.00 42.93 199 VAL A C 1
ATOM 1607 O O . VAL A 1 238 ? 195.710 157.876 139.309 1.00 49.26 199 VAL A O 1
ATOM 1611 N N . TRP A 1 239 ? 196.083 156.027 140.525 1.00 41.33 200 TRP A N 1
ATOM 1612 C CA . TRP A 1 239 ? 195.440 156.579 141.710 1.00 40.02 200 TRP A CA 1
ATOM 1613 C C . TRP A 1 239 ? 196.143 157.848 142.163 1.00 41.84 200 TRP A C 1
ATOM 1614 O O . TRP A 1 239 ? 195.508 158.891 142.360 1.00 50.71 200 TRP A O 1
ATOM 1625 N N . LEU A 1 240 ? 197.466 157.782 142.315 1.00 46.85 201 LEU A N 1
ATOM 1626 C CA . LEU A 1 240 ? 198.218 158.975 142.694 1.00 45.66 201 LEU A CA 1
ATOM 1627 C C . LEU A 1 240 ? 198.041 160.084 141.665 1.00 42.09 201 LEU A C 1
ATOM 1628 O O . LEU A 1 240 ? 197.789 161.245 142.020 1.00 44.69 201 LEU A O 1
ATOM 1633 N N . ILE A 1 241 ? 198.159 159.742 140.381 1.00 42.09 202 ILE A N 1
ATOM 1634 C CA . ILE A 1 241 ? 198.109 160.765 139.340 1.00 40.93 202 ILE A CA 1
ATOM 1635 C C . ILE A 1 241 ? 196.782 161.512 139.390 1.00 41.84 202 ILE A C 1
ATOM 1636 O O . ILE A 1 241 ? 196.746 162.746 139.346 1.00 41.31 202 ILE A O 1
ATOM 1641 N N . ILE A 1 242 ? 195.670 160.780 139.483 1.00 43.98 203 ILE A N 1
ATOM 1642 C CA . ILE A 1 242 ? 194.373 161.449 139.505 1.00 38.42 203 ILE A CA 1
ATOM 1643 C C . ILE A 1 242 ? 194.166 162.182 140.820 1.00 40.40 203 ILE A C 1
ATOM 1644 O O . ILE A 1 242 ? 193.484 163.212 140.859 1.00 50.39 203 ILE A O 1
ATOM 1649 N N . MET A 1 243 ? 194.727 161.675 141.921 1.00 42.60 204 MET A N 1
ATOM 1650 C CA . MET A 1 243 ? 194.566 162.373 143.189 1.00 46.15 204 MET A CA 1
ATOM 1651 C C . MET A 1 243 ? 195.235 163.738 143.161 1.00 45.26 204 MET A C 1
ATOM 1652 O O . MET A 1 243 ? 194.692 164.703 143.708 1.00 40.36 204 MET A O 1
ATOM 1657 N N . PHE A 1 244 ? 196.409 163.841 142.535 1.00 47.44 205 PHE A N 1
ATOM 1658 C CA . PHE A 1 244 ? 197.141 165.102 142.583 1.00 47.55 205 PHE A CA 1
ATOM 1659 C C . PHE A 1 244 ? 196.468 166.198 141.764 1.00 45.96 205 PHE A C 1
ATOM 1660 O O . PHE A 1 244 ? 196.604 167.380 142.097 1.00 44.75 205 PHE A O 1
ATOM 1668 N N . ILE A 1 245 ? 195.743 165.846 140.703 1.00 46.45 206 ILE A N 1
ATOM 1669 C CA . ILE A 1 245 ? 195.151 166.859 139.832 1.00 40.65 206 ILE A CA 1
ATOM 1670 C C . ILE A 1 245 ? 193.905 167.453 140.476 1.00 46.36 206 ILE A C 1
ATOM 1671 O O . ILE A 1 245 ? 193.269 168.345 139.904 1.00 53.39 206 ILE A O 1
ATOM 1676 N N . GLY A 1 246 ? 193.537 166.964 141.657 1.00 46.17 207 GLY A N 1
ATOM 1677 C CA . GLY A 1 246 ? 192.468 167.566 142.436 1.00 48.45 207 GLY A CA 1
ATOM 1678 C C . GLY A 1 246 ? 191.250 166.696 142.658 1.00 46.96 207 GLY A C 1
ATOM 1679 O O . GLY A 1 246 ? 190.278 167.177 143.256 1.00 52.32 207 GLY A O 1
ATOM 1680 N N . VAL A 1 247 ? 191.225 165.447 142.214 1.00 45.42 208 VAL A N 1
ATOM 1681 C CA . VAL A 1 247 ? 190.056 164.604 142.488 1.00 43.77 208 VAL A CA 1
ATOM 1682 C C . VAL A 1 247 ? 189.981 164.332 143.985 1.00 51.02 208 VAL A C 1
ATOM 1683 O O . VAL A 1 247 ? 191.029 164.132 144.624 1.00 59.64 208 VAL A O 1
ATOM 1687 N N . PRO A 1 248 ? 188.795 164.318 144.593 1.00 52.72 209 PRO A N 1
ATOM 1688 C CA . PRO A 1 248 ? 188.718 164.021 146.028 1.00 55.25 209 PRO A CA 1
ATOM 1689 C C . PRO A 1 248 ? 189.245 162.629 146.339 1.00 56.44 209 PRO A C 1
ATOM 1690 O O . PRO A 1 248 ? 189.194 161.720 145.509 1.00 53.50 209 PRO A O 1
ATOM 1694 N N . VAL A 1 249 ? 189.767 162.474 147.556 1.00 57.40 210 VAL A N 1
ATOM 1695 C CA . VAL A 1 249 ? 190.343 161.196 147.965 1.00 58.61 210 VAL A CA 1
ATOM 1696 C C . VAL A 1 249 ? 189.287 160.098 147.926 1.00 57.48 210 VAL A C 1
ATOM 1697 O O . VAL A 1 249 ? 189.534 158.987 147.430 1.00 56.07 210 VAL A O 1
ATOM 1701 N N . GLY A 1 250 ? 188.094 160.392 148.445 1.00 49.87 211 GLY A N 1
ATOM 1702 C CA . GLY A 1 250 ? 187.062 159.374 148.536 1.00 49.71 211 GLY A CA 1
ATOM 1703 C C . GLY A 1 250 ? 186.686 158.793 147.188 1.00 52.84 211 GLY A C 1
ATOM 1704 O O . GLY A 1 250 ? 186.400 157.602 147.076 1.00 60.03 211 GLY A O 1
ATOM 1705 N N . TRP A 1 251 ? 186.658 159.627 146.151 1.00 48.01 212 TRP A N 1
ATOM 1706 C CA . TRP A 1 251 ? 186.350 159.122 144.820 1.00 47.65 212 TRP A CA 1
ATOM 1707 C C . TRP A 1 251 ? 187.555 158.457 144.167 1.00 51.15 212 TRP A C 1
ATOM 1708 O O . TRP A 1 251 ? 187.390 157.493 143.410 1.00 59.52 212 TRP A O 1
ATOM 1719 N N . SER A 1 252 ? 188.764 158.950 144.440 1.00 45.61 213 SER A N 1
ATOM 1720 C CA . SER A 1 252 ? 189.948 158.379 143.806 1.00 44.62 213 SER A CA 1
ATOM 1721 C C . SER A 1 252 ? 190.207 156.959 144.291 1.00 49.52 213 SER A C 1
ATOM 1722 O O . SER A 1 252 ? 190.623 156.099 143.506 1.00 56.17 213 SER A O 1
ATOM 1725 N N . LEU A 1 253 ? 189.975 156.689 145.578 1.00 47.63 214 LEU A N 1
ATOM 1726 C CA . LEU A 1 253 ? 190.133 155.319 146.065 1.00 45.44 214 LEU A CA 1
ATOM 1727 C C . LEU A 1 253 ? 189.180 154.370 145.343 1.00 48.33 214 LEU A C 1
ATOM 1728 O O . LEU A 1 253 ? 189.575 153.274 144.914 1.00 52.59 214 LEU A O 1
ATOM 1733 N N . PHE A 1 254 ? 187.922 154.786 145.188 1.00 46.52 215 PHE A N 1
ATOM 1734 C CA . PHE A 1 254 ? 186.942 153.978 144.473 1.00 47.83 215 PHE A CA 1
ATOM 1735 C C . PHE A 1 254 ? 187.369 153.749 143.029 1.00 50.03 215 PHE A C 1
ATOM 1736 O O . PHE A 1 254 ? 187.261 152.631 142.508 1.00 52.66 215 PHE A O 1
ATOM 1744 N N . ILE A 1 255 ? 187.855 154.799 142.367 1.00 49.20 216 ILE A N 1
ATOM 1745 C CA . ILE A 1 255 ? 188.277 154.669 140.975 1.00 51.68 216 ILE A CA 1
ATOM 1746 C C . ILE A 1 255 ? 189.431 153.685 140.858 1.00 50.42 216 ILE A C 1
ATOM 1747 O O . ILE A 1 255 ? 189.469 152.856 139.941 1.00 50.38 216 ILE A O 1
ATOM 1752 N N . ALA A 1 256 ? 190.398 153.770 141.772 1.00 52.34 217 ALA A N 1
ATOM 1753 C CA . ALA A 1 256 ? 191.533 152.856 141.727 1.00 50.60 217 ALA A CA 1
ATOM 1754 C C . ALA A 1 256 ? 191.083 151.413 141.906 1.00 52.17 217 ALA A C 1
ATOM 1755 O O . ALA A 1 256 ? 191.534 150.517 141.180 1.00 51.76 217 ALA A O 1
ATOM 1757 N N . THR A 1 257 ? 190.191 151.165 142.868 1.00 48.07 218 THR A N 1
ATOM 1758 C CA . THR A 1 257 ? 189.713 149.800 143.072 1.00 43.53 218 THR A CA 1
ATOM 1759 C C . THR A 1 257 ? 188.978 149.282 141.841 1.00 46.59 218 THR A C 1
ATOM 1760 O O . THR A 1 257 ? 189.176 148.132 141.423 1.00 43.86 218 THR A O 1
ATOM 1764 N N . LEU A 1 258 ? 188.125 150.118 141.245 1.00 48.75 219 LEU A N 1
ATOM 1765 C CA . LEU A 1 258 ? 187.388 149.691 140.061 1.00 43.19 219 LEU A CA 1
ATOM 1766 C C . LEU A 1 258 ? 188.332 149.385 138.908 1.00 43.18 219 LEU A C 1
ATOM 1767 O O . LEU A 1 258 ? 188.139 148.403 138.183 1.00 44.38 219 LEU A O 1
ATOM 1772 N N . LEU A 1 259 ? 189.356 150.217 138.716 1.00 40.51 220 LEU A N 1
ATOM 1773 C CA . LEU A 1 259 ? 190.323 149.951 137.658 1.00 39.38 220 LEU A CA 1
ATOM 1774 C C . LEU A 1 259 ? 191.053 148.640 137.904 1.00 45.41 220 LEU A C 1
ATOM 1775 O O . LEU A 1 259 ? 191.267 147.856 136.971 1.00 44.09 220 LEU A O 1
ATOM 1780 N N . TYR A 1 260 ? 191.447 148.379 139.151 1.00 49.21 221 TYR A N 1
ATOM 1781 C CA . TYR A 1 260 ? 192.117 147.117 139.443 1.00 43.23 221 TYR A CA 1
ATOM 1782 C C . TYR A 1 260 ? 191.227 145.939 139.084 1.00 43.60 221 TYR A C 1
ATOM 1783 O O . TYR A 1 260 ? 191.670 144.985 138.435 1.00 41.16 221 TYR A O 1
ATOM 1792 N N . PHE A 1 261 ? 189.964 145.982 139.507 1.00 48.13 222 PHE A N 1
ATOM 1793 C CA . PHE A 1 261 ? 189.079 144.855 139.235 1.00 42.21 222 PHE A CA 1
ATOM 1794 C C . PHE A 1 261 ? 188.853 144.681 137.740 1.00 43.02 222 PHE A C 1
ATOM 1795 O O . PHE A 1 261 ? 188.874 143.556 137.229 1.00 42.60 222 PHE A O 1
ATOM 1803 N N . SER A 1 262 ? 188.647 145.783 137.016 1.00 44.53 223 SER A N 1
ATOM 1804 C CA . SER A 1 262 ? 188.449 145.691 135.573 1.00 39.03 223 SER A CA 1
ATOM 1805 C C . SER A 1 262 ? 189.685 145.153 134.868 1.00 40.70 223 SER A C 1
ATOM 1806 O O . SER A 1 262 ? 189.570 144.493 133.830 1.00 33.94 223 SER A O 1
ATOM 1809 N N . MET A 1 263 ? 190.872 145.425 135.410 1.00 44.16 224 MET A N 1
ATOM 1810 C CA . MET A 1 263 ? 192.107 144.988 134.773 1.00 38.90 224 MET A CA 1
ATOM 1811 C C . MET A 1 263 ? 192.305 143.478 134.835 1.00 41.96 224 MET A C 1
ATOM 1812 O O . MET A 1 263 ? 193.020 142.931 133.990 1.00 32.51 224 MET A O 1
ATOM 1817 N N . THR A 1 264 ? 191.710 142.795 135.818 1.00 42.92 225 THR A N 1
ATOM 1818 C CA . THR A 1 264 ? 191.984 141.379 136.049 1.00 38.38 225 THR A CA 1
ATOM 1819 C C . THR A 1 264 ? 190.763 140.491 135.842 1.00 38.87 225 THR A C 1
ATOM 1820 O O . THR A 1 264 ? 190.803 139.590 134.999 1.00 38.47 225 THR A O 1
ATOM 1824 N N . ARG A 1 265 ? 189.683 140.702 136.591 1.00 42.37 226 ARG A N 1
ATOM 1825 C CA . ARG A 1 265 ? 188.471 139.895 136.442 1.00 40.17 226 ARG A CA 1
ATOM 1826 C C . ARG A 1 265 ? 187.330 140.640 137.110 1.00 45.31 226 ARG A C 1
ATOM 1827 O O . ARG A 1 265 ? 187.347 140.826 138.330 1.00 53.02 226 ARG A O 1
ATOM 1835 N N . TRP A 1 266 ? 186.338 141.053 136.323 1.00 41.26 227 TRP A N 1
ATOM 1836 C CA . TRP A 1 266 ? 185.367 142.030 136.803 1.00 40.75 227 TRP A CA 1
ATOM 1837 C C . TRP A 1 266 ? 184.403 141.434 137.819 1.00 44.26 227 TRP A C 1
ATOM 1838 O O . TRP A 1 266 ? 184.119 142.054 138.849 1.00 44.77 227 TRP A O 1
ATOM 1849 N N . ASN A 1 267 ? 183.899 140.230 137.557 1.00 52.61 228 ASN A N 1
ATOM 1850 C CA . ASN A 1 267 ? 182.758 139.706 138.300 1.00 57.54 228 ASN A CA 1
ATOM 1851 C C . ASN A 1 267 ? 183.059 139.545 139.785 1.00 60.84 228 ASN A C 1
ATOM 1852 O O . ASN A 1 267 ? 182.144 139.341 140.587 1.00 67.89 228 ASN A O 1
ATOM 1857 N N . VAL A 1 268 ? 184.336 139.631 140.163 1.00 56.39 229 VAL A N 1
ATOM 1858 C CA . VAL A 1 268 ? 184.714 139.543 141.571 1.00 46.05 229 VAL A CA 1
ATOM 1859 C C . VAL A 1 268 ? 184.305 140.769 142.371 1.00 48.67 229 VAL A C 1
ATOM 1860 O O . VAL A 1 268 ? 184.310 140.719 143.606 1.00 54.67 229 VAL A O 1
ATOM 1864 N N . VAL A 1 269 ? 183.934 141.866 141.708 1.00 50.37 230 VAL A N 1
ATOM 1865 C CA . VAL A 1 269 ? 183.584 143.088 142.430 1.00 55.39 230 VAL A CA 1
ATOM 1866 C C . VAL A 1 269 ? 182.339 142.884 143.278 1.00 62.08 230 VAL A C 1
ATOM 1867 O O . VAL A 1 269 ? 182.141 143.578 144.285 1.00 66.19 230 VAL A O 1
ATOM 1871 N N . ASN A 1 270 ? 181.463 141.965 142.870 1.00 65.72 231 ASN A N 1
ATOM 1872 C CA . ASN A 1 270 ? 180.195 141.789 143.568 1.00 70.01 231 ASN A CA 1
ATOM 1873 C C . ASN A 1 270 ? 180.412 141.290 144.989 1.00 70.28 231 ASN A C 1
ATOM 1874 O O . ASN A 1 270 ? 179.696 141.694 145.912 1.00 68.14 231 ASN A O 1
ATOM 1879 N N . ALA A 1 271 ? 181.391 140.407 145.185 1.00 69.94 232 ALA A N 1
ATOM 1880 C CA . ALA A 1 271 ? 181.687 139.927 146.529 1.00 68.39 232 ALA A CA 1
ATOM 1881 C C . ALA A 1 271 ? 182.147 141.064 147.430 1.00 69.30 232 ALA A C 1
ATOM 1882 O O . ALA A 1 271 ? 181.753 141.139 148.599 1.00 74.49 232 ALA A O 1
ATOM 1884 N N . ALA A 1 272 ? 182.981 141.961 146.904 1.00 65.23 233 ALA A N 1
ATOM 1885 C CA . ALA A 1 272 ? 183.557 143.018 147.725 1.00 62.08 233 ALA A CA 1
ATOM 1886 C C . ALA A 1 272 ? 182.604 144.189 147.929 1.00 60.52 233 ALA A C 1
ATOM 1887 O O . ALA A 1 272 ? 182.781 144.962 148.877 1.00 60.67 233 ALA A O 1
ATOM 1889 N N . THR A 1 273 ? 181.601 144.346 147.066 1.00 64.72 234 THR A N 1
ATOM 1890 C CA . THR A 1 273 ? 180.748 145.527 147.149 1.00 61.57 234 THR A CA 1
ATOM 1891 C C . THR A 1 273 ? 179.926 145.598 148.431 1.00 63.64 234 THR A C 1
ATOM 1892 O O . THR A 1 273 ? 179.395 146.670 148.738 1.00 66.41 234 THR A O 1
ATOM 1896 N N . GLU A 1 274 ? 179.799 144.503 149.183 1.00 62.99 235 GLU A N 1
ATOM 1897 C CA . GLU A 1 274 ? 178.988 144.539 150.397 1.00 62.07 235 GLU A CA 1
ATOM 1898 C C . GLU A 1 274 ? 179.657 145.347 151.503 1.00 61.95 235 GLU A C 1
ATOM 1899 O O . GLU A 1 274 ? 178.971 145.890 152.379 1.00 61.12 235 GLU A O 1
ATOM 1905 N N . LYS A 1 275 ? 180.988 145.430 151.484 1.00 64.26 236 LYS A N 1
ATOM 1906 C CA . LYS A 1 275 ? 181.691 146.198 152.502 1.00 58.04 236 LYS A CA 1
ATOM 1907 C C . LYS A 1 275 ? 181.288 147.665 152.470 1.00 59.48 236 LYS A C 1
ATOM 1908 O O . LYS A 1 275 ? 181.263 148.321 153.516 1.00 64.13 236 LYS A O 1
ATOM 1914 N N . LEU A 1 276 ? 180.956 148.191 151.289 1.00 59.55 237 LEU A N 1
ATOM 1915 C CA . LEU A 1 276 ? 180.538 149.585 151.191 1.00 59.53 237 LEU A CA 1
ATOM 1916 C C . LEU A 1 276 ? 179.425 149.897 152.180 1.00 62.87 237 LEU A C 1
ATOM 1917 O O . LEU A 1 276 ? 179.424 150.958 152.812 1.00 64.76 237 LEU A O 1
ATOM 1922 N N . VAL A 1 277 ? 178.470 148.985 152.327 1.00 66.69 238 VAL A N 1
ATOM 1923 C CA . VAL A 1 277 ? 177.362 149.195 153.253 1.00 69.97 238 VAL A CA 1
ATOM 1924 C C . VAL A 1 277 ? 177.705 148.694 154.648 1.00 68.54 238 VAL A C 1
ATOM 1925 O O . VAL A 1 277 ? 177.347 149.327 155.643 1.00 66.67 238 VAL A O 1
ATOM 1929 N N . TYR A 1 278 ? 178.399 147.561 154.752 1.00 67.82 239 TYR A N 1
ATOM 1930 C CA . TYR A 1 278 ? 178.688 147.007 156.070 1.00 66.93 239 TYR A CA 1
ATOM 1931 C C . TYR A 1 278 ? 179.630 147.887 156.882 1.00 69.93 239 TYR A C 1
ATOM 1932 O O . TYR A 1 278 ? 179.664 147.761 158.110 1.00 73.52 239 TYR A O 1
ATOM 1941 N N . SER A 1 279 ? 180.394 148.770 156.234 1.00 68.41 240 SER A N 1
ATOM 1942 C CA . SER A 1 279 ? 181.343 149.598 156.970 1.00 66.98 240 SER A CA 1
ATOM 1943 C C . SER A 1 279 ? 180.631 150.584 157.887 1.00 67.20 240 SER A C 1
ATOM 1944 O O . SER A 1 279 ? 181.058 150.793 159.029 1.00 69.05 240 SER A O 1
ATOM 1947 N N . LEU A 1 280 ? 179.552 151.206 157.410 1.00 69.55 241 LEU A N 1
ATOM 1948 C CA . LEU A 1 280 ? 178.834 152.183 158.220 1.00 70.85 241 LEU A CA 1
ATOM 1949 C C . LEU A 1 280 ? 178.035 151.544 159.346 1.00 76.30 241 LEU A C 1
ATOM 1950 O O . LEU A 1 280 ? 177.773 152.209 160.354 1.00 73.97 241 LEU A O 1
ATOM 1955 N N . ASP A 1 281 ? 177.640 150.280 159.201 1.00 78.15 242 ASP A N 1
ATOM 1956 C CA . ASP A 1 281 ? 176.909 149.571 160.249 1.00 73.53 242 ASP A CA 1
ATOM 1957 C C . ASP A 1 281 ? 177.880 149.122 161.344 1.00 73.86 242 ASP A C 1
ATOM 1958 O O . ASP A 1 281 ? 178.084 147.937 161.603 1.00 80.56 242 ASP A O 1
ATOM 1963 N N . SER A 1 282 ? 178.491 150.113 161.988 1.00 69.99 243 SER A N 1
ATOM 1964 C CA . SER A 1 282 ? 179.505 149.891 163.007 1.00 74.39 243 SER A CA 1
ATOM 1965 C C . SER A 1 282 ? 179.176 150.728 164.233 1.00 75.14 243 SER A C 1
ATOM 1966 O O . SER A 1 282 ? 178.797 151.896 164.111 1.00 74.41 243 SER A O 1
ATOM 1969 N N . PHE A 1 283 ? 179.316 150.128 165.412 1.00 75.40 244 PHE A N 1
ATOM 1970 C CA . PHE A 1 283 ? 178.984 150.821 166.649 1.00 75.14 244 PHE A CA 1
ATOM 1971 C C . PHE A 1 283 ? 180.106 151.769 167.061 1.00 75.05 244 PHE A C 1
ATOM 1972 O O . PHE A 1 283 ? 179.830 152.912 167.446 1.00 77.96 244 PHE A O 1
ATOM 1980 N N . PRO A 1 284 ? 181.375 151.348 167.009 1.00 73.36 245 PRO A N 1
ATOM 1981 C CA . PRO A 1 284 ? 182.451 152.292 167.354 1.00 70.64 245 PRO A CA 1
ATOM 1982 C C . PRO A 1 284 ? 182.438 153.551 166.508 1.00 72.87 245 PRO A C 1
ATOM 1983 O O . PRO A 1 284 ? 182.722 154.640 167.020 1.00 74.52 245 PRO A O 1
ATOM 1987 N N . LEU A 1 285 ? 182.113 153.434 165.221 1.00 70.50 246 LEU A N 1
ATOM 1988 C CA . LEU A 1 285 ? 182.072 154.605 164.355 1.00 66.25 246 LEU A CA 1
ATOM 1989 C C . LEU A 1 285 ? 180.981 155.583 164.763 1.00 67.17 246 LEU A C 1
ATOM 1990 O O . LEU A 1 285 ? 181.029 156.751 164.366 1.00 70.49 246 LEU A O 1
ATOM 1995 N N . LEU A 1 286 ? 180.002 155.135 165.548 1.00 73.12 247 LEU A N 1
ATOM 1996 C CA . LEU A 1 286 ? 178.878 155.982 165.924 1.00 77.72 247 LEU A CA 1
ATOM 1997 C C . LEU A 1 286 ? 179.263 157.085 166.901 1.00 72.98 247 LEU A C 1
ATOM 1998 O O . LEU A 1 286 ? 178.457 157.992 167.128 1.00 76.80 247 LEU A O 1
ATOM 2003 N N . ALA A 1 287 ? 180.464 157.036 167.479 1.00 65.89 248 ALA A N 1
ATOM 2004 C CA . ALA A 1 287 ? 180.855 158.017 168.483 1.00 65.21 248 ALA A CA 1
ATOM 2005 C C . ALA A 1 287 ? 181.331 159.331 167.880 1.00 66.49 248 ALA A C 1
ATOM 2006 O O . ALA A 1 287 ? 181.450 160.320 168.609 1.00 68.62 248 ALA A O 1
ATOM 2008 N N . VAL A 1 288 ? 181.601 159.369 166.581 1.00 66.58 249 VAL A N 1
ATOM 2009 C CA . VAL A 1 288 ? 182.135 160.564 165.931 1.00 64.35 249 VAL A CA 1
ATOM 2010 C C . VAL A 1 288 ? 181.119 161.700 166.002 1.00 67.07 249 VAL A C 1
ATOM 2011 O O . VAL A 1 288 ? 181.427 162.768 166.558 1.00 69.21 249 VAL A O 1
ATOM 2015 N N . PRO A 1 289 ? 179.912 161.532 165.454 1.00 65.74 250 PRO A N 1
ATOM 2016 C CA . PRO A 1 289 ? 178.972 162.662 165.431 1.00 65.02 250 PRO A CA 1
ATOM 2017 C C . PRO A 1 289 ? 178.637 163.195 166.807 1.00 67.34 250 PRO A C 1
ATOM 2018 O O . PRO A 1 289 ? 178.450 164.406 166.961 1.00 73.59 250 PRO A O 1
ATOM 2022 N N . PHE A 1 290 ? 178.571 162.336 167.822 1.00 64.94 251 PHE A N 1
ATOM 2023 C CA . PHE A 1 290 ? 178.202 162.809 169.150 1.00 68.40 251 PHE A CA 1
ATOM 2024 C C . PHE A 1 290 ? 179.338 163.582 169.807 1.00 67.43 251 PHE A C 1
ATOM 2025 O O . PHE A 1 290 ? 179.093 164.579 170.493 1.00 71.57 251 PHE A O 1
ATOM 2033 N N . TYR A 1 291 ? 180.585 163.157 169.599 1.00 63.59 252 TYR A N 1
ATOM 2034 C CA . TYR A 1 291 ? 181.708 163.959 170.071 1.00 60.23 252 TYR A CA 1
ATOM 2035 C C . TYR A 1 291 ? 181.743 165.309 169.367 1.00 64.16 252 TYR A C 1
ATOM 2036 O O . TYR A 1 291 ? 182.009 166.343 169.994 1.00 68.36 252 TYR A O 1
ATOM 2045 N N . ILE A 1 292 ? 181.468 165.321 168.061 1.00 64.03 253 ILE A N 1
ATOM 2046 C CA . ILE A 1 292 ? 181.436 166.586 167.331 1.00 62.98 253 ILE A CA 1
ATOM 2047 C C . ILE A 1 292 ? 180.341 167.489 167.884 1.00 65.72 253 ILE A C 1
ATOM 2048 O O . ILE A 1 292 ? 180.538 168.698 168.059 1.00 68.65 253 ILE A O 1
ATOM 2053 N N . LEU A 1 293 ? 179.166 166.919 168.157 1.00 65.16 254 LEU A N 1
ATOM 2054 C CA . LEU A 1 293 ? 178.069 167.704 168.713 1.00 68.43 254 LEU A CA 1
ATOM 2055 C C . LEU A 1 293 ? 178.427 168.254 170.086 1.00 67.07 254 LEU A C 1
ATOM 2056 O O . LEU A 1 293 ? 178.105 169.403 170.406 1.00 71.59 254 LEU A O 1
ATOM 2061 N N . THR A 1 294 ? 179.079 167.441 170.919 1.00 62.13 255 THR A N 1
ATOM 2062 C CA . THR A 1 294 ? 179.505 167.921 172.228 1.00 64.03 255 THR A CA 1
ATOM 2063 C C . THR A 1 294 ? 180.462 169.094 172.089 1.00 62.85 255 THR A C 1
ATOM 2064 O O . THR A 1 294 ? 180.338 170.097 172.802 1.00 65.98 255 THR A O 1
ATOM 2068 N N . GLY A 1 295 ? 181.425 168.985 171.175 1.00 68.05 256 GLY A N 1
ATOM 2069 C CA . GLY A 1 295 ? 182.342 170.092 170.957 1.00 66.14 256 GLY A CA 1
ATOM 2070 C C . GLY A 1 295 ? 181.624 171.347 170.503 1.00 64.96 256 GLY A C 1
ATOM 2071 O O . GLY A 1 295 ? 181.885 172.445 171.002 1.00 70.90 256 GLY A O 1
ATOM 2072 N N . ILE A 1 296 ? 180.698 171.199 169.556 1.00 63.69 257 ILE A N 1
ATOM 2073 C CA . ILE A 1 296 ? 179.970 172.357 169.040 1.00 63.27 257 ILE A CA 1
ATOM 2074 C C . ILE A 1 296 ? 179.181 173.024 170.158 1.00 68.38 257 ILE A C 1
ATOM 2075 O O . ILE A 1 296 ? 179.190 174.251 170.303 1.00 71.62 257 ILE A O 1
ATOM 2080 N N . LEU A 1 297 ? 178.483 172.223 170.964 1.00 71.51 258 LEU A N 1
ATOM 2081 C CA . LEU A 1 297 ? 177.683 172.782 172.048 1.00 69.19 258 LEU A CA 1
ATOM 2082 C C . LEU A 1 297 ? 178.558 173.487 173.074 1.00 68.91 258 LEU A C 1
ATOM 2083 O O . LEU A 1 297 ? 178.222 174.582 173.537 1.00 73.80 258 LEU A O 1
ATOM 2088 N N . MET A 1 298 ? 179.686 172.879 173.442 1.00 71.65 259 MET A N 1
ATOM 2089 C CA . MET A 1 298 ? 180.536 173.470 174.467 1.00 69.11 259 MET A CA 1
ATOM 2090 C C . MET A 1 298 ? 181.339 174.655 173.948 1.00 74.79 259 MET A C 1
ATOM 2091 O O . MET A 1 298 ? 181.880 175.417 174.755 1.00 82.74 259 MET A O 1
ATOM 2096 N N . ASN A 1 299 ? 181.434 174.828 172.631 1.00 76.83 260 ASN A N 1
ATOM 2097 C CA . ASN A 1 299 ? 182.198 175.931 172.063 1.00 83.78 260 ASN A CA 1
ATOM 2098 C C . ASN A 1 299 ? 181.430 177.247 172.039 1.00 84.35 260 ASN A C 1
ATOM 2099 O O . ASN A 1 299 ? 181.831 178.162 171.310 1.00 88.49 260 ASN A O 1
ATOM 2104 N N . THR A 1 300 ? 180.347 177.376 172.799 1.00 87.81 261 THR A N 1
ATOM 2105 C CA . THR A 1 300 ? 179.625 178.637 172.836 1.00 88.52 261 THR A CA 1
ATOM 2106 C C . THR A 1 300 ? 180.460 179.706 173.534 1.00 87.15 261 THR A C 1
ATOM 2107 O O . THR A 1 300 ? 181.410 179.416 174.266 1.00 87.61 261 THR A O 1
ATOM 2111 N N . GLY A 1 301 ? 180.096 180.965 173.290 1.00 88.60 262 GLY A N 1
ATOM 2112 C CA . GLY A 1 301 ? 180.882 182.067 173.822 1.00 90.37 262 GLY A CA 1
ATOM 2113 C C . GLY A 1 301 ? 180.867 182.132 175.337 1.00 95.94 262 GLY A C 1
ATOM 2114 O O . GLY A 1 301 ? 181.885 182.434 175.964 1.00 94.98 262 GLY A O 1
ATOM 2115 N N . GLY A 1 302 ? 179.713 181.858 175.947 1.00 98.25 263 GLY A N 1
ATOM 2116 C CA . GLY A 1 302 ? 179.601 182.008 177.390 1.00 92.90 263 GLY A CA 1
ATOM 2117 C C . GLY A 1 302 ? 180.496 181.051 178.154 1.00 92.63 263 GLY A C 1
ATOM 2118 O O . GLY A 1 302 ? 181.192 181.445 179.092 1.00 95.47 263 GLY A O 1
ATOM 2119 N N . ILE A 1 303 ? 180.492 179.777 177.760 1.00 85.62 264 ILE A N 1
ATOM 2120 C CA . ILE A 1 303 ? 181.248 178.766 178.496 1.00 85.77 264 ILE A CA 1
ATOM 2121 C C . ILE A 1 303 ? 182.742 179.056 178.410 1.00 84.80 264 ILE A C 1
ATOM 2122 O O . ILE A 1 303 ? 183.468 179.007 179.415 1.00 86.06 264 ILE A O 1
ATOM 2127 N N . THR A 1 304 ? 183.221 179.363 177.205 1.00 81.43 265 THR A N 1
ATOM 2128 C CA . THR A 1 304 ? 184.639 179.642 177.021 1.00 81.58 265 THR A CA 1
ATOM 2129 C C . THR A 1 304 ? 185.080 180.818 177.878 1.00 78.66 265 THR A C 1
ATOM 2130 O O . THR A 1 304 ? 186.192 180.820 178.418 1.00 83.75 265 THR A O 1
ATOM 2134 N N . GLU A 1 305 ? 184.224 181.830 178.013 1.00 72.24 266 GLU A N 1
ATOM 2135 C CA . GLU A 1 305 ? 184.570 182.975 178.846 1.00 77.03 266 GLU A CA 1
ATOM 2136 C C . GLU A 1 305 ? 184.796 182.548 180.290 1.00 81.28 266 GLU A C 1
ATOM 2137 O O . GLU A 1 305 ? 185.776 182.960 180.920 1.00 79.83 266 GLU A O 1
ATOM 2143 N N . ARG A 1 306 ? 183.907 181.710 180.826 1.00 86.48 267 ARG A N 1
ATOM 2144 C CA . ARG A 1 306 ? 184.053 181.243 182.201 1.00 82.50 267 ARG A CA 1
ATOM 2145 C C . ARG A 1 306 ? 185.332 180.435 182.371 1.00 75.54 267 ARG A C 1
ATOM 2146 O O . ARG A 1 306 ? 186.092 180.635 183.330 1.00 70.09 267 ARG A O 1
ATOM 2154 N N . ILE A 1 307 ? 185.585 179.511 181.444 1.00 72.09 268 ILE A N 1
ATOM 2155 C CA . ILE A 1 307 ? 186.767 178.661 181.554 1.00 65.66 268 ILE A CA 1
ATOM 2156 C C . ILE A 1 307 ? 188.031 179.510 181.519 1.00 66.35 268 ILE A C 1
ATOM 2157 O O . ILE A 1 307 ? 188.946 179.333 182.334 1.00 68.13 268 ILE A O 1
ATOM 2162 N N . PHE A 1 308 ? 188.100 180.450 180.574 1.00 70.59 269 PHE A N 1
ATOM 2163 C CA . PHE A 1 308 ? 189.286 181.288 180.464 1.00 70.85 269 PHE A CA 1
ATOM 2164 C C . PHE A 1 308 ? 189.451 182.175 181.689 1.00 77.26 269 PHE A C 1
ATOM 2165 O O . PHE A 1 308 ? 190.576 182.404 182.146 1.00 78.78 269 PHE A O 1
ATOM 2173 N N . ASN A 1 309 ? 188.349 182.701 182.227 1.00 79.38 270 ASN A N 1
ATOM 2174 C CA . ASN A 1 309 ? 188.451 183.522 183.428 1.00 75.56 270 ASN A CA 1
ATOM 2175 C C . ASN A 1 309 ? 189.024 182.719 184.585 1.00 73.56 270 ASN A C 1
ATOM 2176 O O . ASN A 1 309 ? 189.889 183.205 185.323 1.00 67.28 270 ASN A O 1
ATOM 2181 N N . PHE A 1 310 ? 188.558 181.481 184.756 1.00 73.57 271 PHE A N 1
ATOM 2182 C CA . PHE A 1 310 ? 189.107 180.641 185.815 1.00 67.93 271 PHE A CA 1
ATOM 2183 C C . PHE A 1 310 ? 190.594 180.394 185.596 1.00 70.04 271 PHE A C 1
ATOM 2184 O O . PHE A 1 310 ? 191.404 180.527 186.523 1.00 69.93 271 PHE A O 1
ATOM 2192 N N . ALA A 1 311 ? 190.974 180.038 184.368 1.00 73.33 272 ALA A N 1
ATOM 2193 C CA . ALA A 1 311 ? 192.377 179.749 184.099 1.00 61.92 272 ALA A CA 1
ATOM 2194 C C . ALA A 1 311 ? 193.247 180.965 184.381 1.00 60.22 272 ALA A C 1
ATOM 2195 O O . ALA A 1 311 ? 194.332 180.843 184.962 1.00 64.58 272 ALA A O 1
ATOM 2197 N N . LYS A 1 312 ? 192.786 182.148 183.972 1.00 68.31 273 LYS A N 1
ATOM 2198 C CA . LYS A 1 312 ? 193.545 183.369 184.217 1.00 70.54 273 LYS A CA 1
ATOM 2199 C C . LYS A 1 312 ? 193.667 183.653 185.706 1.00 64.14 273 LYS A C 1
ATOM 2200 O O . LYS A 1 312 ? 194.741 184.026 186.189 1.00 51.10 273 LYS A O 1
ATOM 2206 N N . ALA A 1 313 ? 192.574 183.486 186.453 1.00 69.18 274 ALA A N 1
ATOM 2207 C CA . ALA A 1 313 ? 192.640 183.710 187.891 1.00 64.44 274 ALA A CA 1
ATOM 2208 C C . ALA A 1 313 ? 193.582 182.723 188.561 1.00 65.74 274 ALA A C 1
ATOM 2209 O O . ALA A 1 313 ? 194.145 183.022 189.619 1.00 64.05 274 ALA A O 1
ATOM 2211 N N . LEU A 1 314 ? 193.767 181.546 187.962 1.00 65.52 275 LEU A N 1
ATOM 2212 C CA . LEU A 1 314 ? 194.595 180.521 188.590 1.00 62.23 275 LEU A CA 1
ATOM 2213 C C . LEU A 1 314 ? 196.077 180.707 188.270 1.00 58.62 275 LEU A C 1
ATOM 2214 O O . LEU A 1 314 ? 196.903 180.848 189.176 1.00 49.04 275 LEU A O 1
ATOM 2219 N N . LEU A 1 315 ? 196.432 180.713 186.985 1.00 61.93 276 LEU A N 1
ATOM 2220 C CA . LEU A 1 315 ? 197.822 180.605 186.552 1.00 51.10 276 LEU A CA 1
ATOM 2221 C C . LEU A 1 315 ? 198.445 181.938 186.150 1.00 50.68 276 LEU A C 1
ATOM 2222 O O . LEU A 1 315 ? 199.535 181.944 185.571 1.00 53.30 276 LEU A O 1
ATOM 2227 N N . GLY A 1 316 ? 197.796 183.060 186.442 1.00 45.55 277 GLY A N 1
ATOM 2228 C CA . GLY A 1 316 ? 198.171 184.308 185.806 1.00 46.73 277 GLY A CA 1
ATOM 2229 C C . GLY A 1 316 ? 199.325 185.072 186.422 1.00 52.76 277 GLY A C 1
ATOM 2230 O O . GLY A 1 316 ? 199.757 186.062 185.826 1.00 66.86 277 GLY A O 1
ATOM 2231 N N . HIS A 1 317 ? 19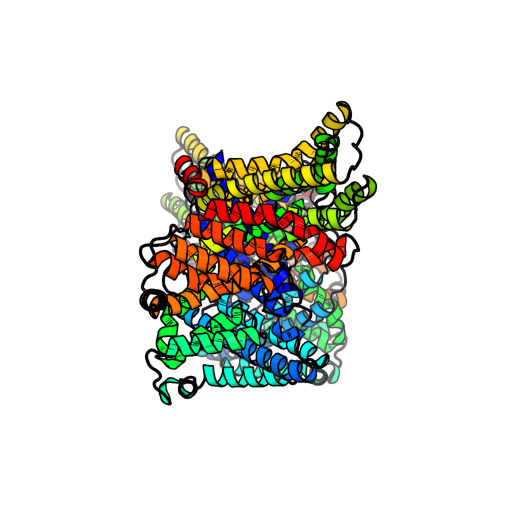9.852 184.657 187.575 1.00 41.82 278 HIS A N 1
ATOM 2232 C CA . HIS A 1 317 ? 200.776 185.497 188.329 1.00 42.89 278 HIS A CA 1
ATOM 2233 C C . HIS A 1 317 ? 202.208 184.974 188.332 1.00 51.56 278 HIS A C 1
ATOM 2234 O O . HIS A 1 317 ? 203.018 185.419 189.151 1.00 46.48 278 HIS A O 1
ATOM 2241 N N . TYR A 1 318 ? 202.550 184.066 187.423 1.00 57.20 279 TYR A N 1
ATOM 2242 C CA . TYR A 1 318 ? 203.853 183.419 187.414 1.00 48.92 279 TYR A CA 1
ATOM 2243 C C . TYR A 1 318 ? 204.701 183.901 186.245 1.00 50.44 279 TYR A C 1
ATOM 2244 O O . TYR A 1 318 ? 204.191 184.400 185.238 1.00 58.48 279 TYR A O 1
ATOM 2253 N N . THR A 1 319 ? 206.015 183.733 186.390 1.00 57.56 280 THR A N 1
ATOM 2254 C CA . THR A 1 319 ? 206.944 184.020 185.303 1.00 60.31 280 THR A CA 1
ATOM 2255 C C . THR A 1 319 ? 206.558 183.201 184.081 1.00 57.30 280 THR A C 1
ATOM 2256 O O . THR A 1 319 ? 206.699 181.974 184.079 1.00 61.70 280 THR A O 1
ATOM 2260 N N . GLY A 1 320 ? 206.090 183.870 183.036 1.00 48.28 281 GLY A N 1
ATOM 2261 C CA . GLY A 1 320 ? 205.507 183.190 181.899 1.00 51.79 281 GLY A CA 1
ATOM 2262 C C . GLY A 1 320 ? 204.021 183.464 181.835 1.00 56.74 281 GLY A C 1
ATOM 2263 O O . GLY A 1 320 ? 203.472 183.681 180.752 1.00 67.77 281 GLY A O 1
ATOM 2264 N N . GLY A 1 321 ? 203.362 183.441 182.991 1.00 49.98 282 GLY A N 1
ATOM 2265 C CA . GLY A 1 321 ? 202.037 184.009 183.130 1.00 44.86 282 GLY A CA 1
ATOM 2266 C C . GLY A 1 321 ? 201.048 183.615 182.055 1.00 50.64 282 GLY A C 1
ATOM 2267 O O . GLY A 1 321 ? 200.589 182.471 181.988 1.00 50.45 282 GLY A O 1
ATOM 2268 N N . MET A 1 322 ? 200.703 184.588 181.209 1.00 61.05 283 MET A N 1
ATOM 2269 C CA . MET A 1 322 ? 199.646 184.391 180.225 1.00 59.95 283 MET A CA 1
ATOM 2270 C C . MET A 1 322 ? 199.933 183.213 179.305 1.00 63.18 283 MET A C 1
ATOM 2271 O O . MET A 1 322 ? 198.998 182.589 178.796 1.00 71.48 283 MET A O 1
ATOM 2276 N N . GLY A 1 323 ? 201.204 182.884 179.079 1.00 65.00 284 GLY A N 1
ATOM 2277 C CA . GLY A 1 323 ? 201.506 181.664 178.347 1.00 68.46 284 GLY A CA 1
ATOM 2278 C C . GLY A 1 323 ? 201.016 180.430 179.079 1.00 67.53 284 GLY A C 1
ATOM 2279 O O . GLY A 1 323 ? 200.385 179.544 178.490 1.00 68.19 284 GLY A O 1
ATOM 2280 N N . HIS A 1 324 ? 201.292 180.361 180.383 1.00 60.31 285 HIS A N 1
ATOM 2281 C CA . HIS A 1 324 ? 200.766 179.269 181.191 1.00 53.97 285 HIS A CA 1
ATOM 2282 C C . HIS A 1 324 ? 199.247 179.261 181.158 1.00 58.42 285 HIS A C 1
ATOM 2283 O O . HIS A 1 324 ? 198.624 178.197 181.089 1.00 61.94 285 HIS A O 1
ATOM 2290 N N . VAL A 1 325 ? 198.633 180.442 181.216 1.00 59.30 286 VAL A N 1
ATOM 2291 C CA . VAL A 1 325 ? 197.175 180.527 181.200 1.00 60.91 286 VAL A CA 1
ATOM 2292 C C . VAL A 1 325 ? 196.627 179.943 179.905 1.00 70.65 286 VAL A C 1
ATOM 2293 O O . VAL A 1 325 ? 195.666 179.164 179.907 1.00 74.11 286 VAL A O 1
ATOM 2297 N N . ASN A 1 326 ? 197.230 180.320 178.776 1.00 75.37 287 ASN A N 1
ATOM 2298 C CA . ASN A 1 326 ? 196.776 179.823 177.482 1.00 77.52 287 ASN A CA 1
ATOM 2299 C C . ASN A 1 326 ? 196.937 178.312 177.392 1.00 78.37 287 ASN A C 1
ATOM 2300 O O . ASN A 1 326 ? 196.034 177.604 176.926 1.00 79.27 287 ASN A O 1
ATOM 2305 N N . ILE A 1 327 ? 198.086 177.798 177.834 1.00 77.73 288 ILE A N 1
ATOM 2306 C CA . ILE A 1 327 ? 198.317 176.358 177.762 1.00 79.73 288 ILE A CA 1
ATOM 2307 C C . ILE A 1 327 ? 197.311 175.615 178.632 1.00 79.85 288 ILE A C 1
ATOM 2308 O O . ILE A 1 327 ? 196.764 174.581 178.230 1.00 78.38 288 ILE A O 1
ATOM 2313 N N . GLY A 1 328 ? 197.048 176.128 179.834 1.00 78.04 289 GLY A N 1
ATOM 2314 C CA . GLY A 1 328 ? 196.082 175.483 180.706 1.00 77.43 289 GLY A CA 1
ATOM 2315 C C . GLY A 1 328 ? 194.677 175.504 180.137 1.00 82.09 289 GLY A C 1
ATOM 2316 O O . GLY A 1 328 ? 193.942 174.519 180.237 1.00 80.42 289 GLY A O 1
ATOM 2317 N N . ALA A 1 329 ? 194.279 176.630 179.540 1.00 82.75 290 ALA A N 1
ATOM 2318 C CA . ALA A 1 329 ? 192.960 176.701 178.921 1.00 84.21 290 ALA A CA 1
ATOM 2319 C C . ALA A 1 329 ? 192.843 175.708 177.773 1.00 89.68 290 ALA A C 1
ATOM 2320 O O . ALA A 1 329 ? 191.813 175.037 177.622 1.00 87.10 290 ALA A O 1
ATOM 2322 N N . SER A 1 330 ? 193.888 175.602 176.950 1.00 91.87 291 SER A N 1
ATOM 2323 C CA . SER A 1 330 ? 193.865 174.633 175.860 1.00 86.54 291 SER A CA 1
ATOM 2324 C C . SER A 1 330 ? 193.763 173.212 176.396 1.00 85.29 291 SER A C 1
ATOM 2325 O O . SER A 1 330 ? 193.006 172.391 175.864 1.00 87.06 291 SER A O 1
ATOM 2328 N N . LEU A 1 331 ? 194.515 172.901 177.453 1.00 86.92 292 LEU A N 1
ATOM 2329 C CA . LEU A 1 331 ? 194.433 171.570 178.044 1.00 84.09 292 LEU A CA 1
ATOM 2330 C C . LEU A 1 331 ? 193.030 171.289 178.563 1.00 84.97 292 LEU A C 1
ATOM 2331 O O . LEU A 1 331 ? 192.493 170.194 178.363 1.00 86.85 292 LEU A O 1
ATOM 2336 N N . LEU A 1 332 ? 192.420 172.266 179.235 1.00 86.20 293 LEU A N 1
ATOM 2337 C CA . LEU A 1 332 ? 191.067 172.073 179.746 1.00 88.75 293 LEU A CA 1
ATOM 2338 C C . LEU A 1 332 ? 190.085 171.819 178.611 1.00 89.53 293 LEU A C 1
ATOM 2339 O O . LEU A 1 332 ? 189.245 170.915 178.697 1.00 89.37 293 LEU A O 1
ATOM 2344 N N . PHE A 1 333 ? 190.175 172.602 177.536 1.00 90.79 294 PHE A N 1
ATOM 2345 C CA . PHE A 1 333 ? 189.253 172.423 176.420 1.00 88.50 294 PHE A CA 1
ATOM 2346 C C . PHE A 1 333 ? 189.528 171.143 175.643 1.00 87.84 294 PHE A C 1
ATOM 2347 O O . PHE A 1 333 ? 188.645 170.673 174.917 1.00 88.48 294 PHE A O 1
ATOM 2355 N N . SER A 1 334 ? 190.730 170.579 175.772 1.00 86.55 295 SER A N 1
ATOM 2356 C CA . SER A 1 334 ? 191.040 169.336 175.074 1.00 80.37 295 SER A CA 1
ATOM 2357 C C . SER A 1 334 ? 190.122 168.208 175.521 1.00 82.54 295 SER A C 1
ATOM 2358 O O . SER A 1 334 ? 189.662 167.409 174.698 1.00 85.45 295 SER A O 1
ATOM 2361 N N . GLY A 1 335 ? 189.842 168.126 176.821 1.00 85.97 296 GLY A N 1
ATOM 2362 C CA . GLY A 1 335 ? 189.031 167.046 177.354 1.00 89.41 296 GLY A CA 1
ATOM 2363 C C . GLY A 1 335 ? 187.640 166.954 176.765 1.00 88.50 296 GLY A C 1
ATOM 2364 O O . GLY A 1 335 ? 187.045 165.871 176.805 1.00 88.10 296 GLY A O 1
ATOM 2365 N N . MET A 1 336 ? 187.108 168.049 176.231 1.00 94.56 297 MET A N 1
ATOM 2366 C CA . MET A 1 336 ? 185.808 168.054 175.571 1.00 95.35 297 MET A CA 1
ATOM 2367 C C . MET A 1 336 ? 185.908 168.091 174.056 1.00 93.49 297 MET A C 1
ATOM 2368 O O . MET A 1 336 ? 185.192 167.350 173.379 1.00 85.13 297 MET A O 1
ATOM 2373 N N . SER A 1 337 ? 186.775 168.933 173.502 1.00 97.25 298 SER A N 1
ATOM 2374 C CA . SER A 1 337 ? 186.909 169.033 172.058 1.00 93.38 298 SER A CA 1
ATOM 2375 C C . SER A 1 337 ? 187.701 167.855 171.506 1.00 88.69 298 SER A C 1
ATOM 2376 O O . SER A 1 337 ? 188.637 167.355 172.135 1.00 89.48 298 SER A O 1
ATOM 2379 N N . GLY A 1 338 ? 187.309 167.410 170.316 1.00 85.34 299 GLY A N 1
ATOM 2380 C CA . GLY A 1 338 ? 187.992 166.352 169.608 1.00 80.35 299 GLY A CA 1
ATOM 2381 C C . GLY A 1 338 ? 188.873 166.809 168.468 1.00 87.86 299 GLY A C 1
ATOM 2382 O O . GLY A 1 338 ? 189.347 165.970 167.698 1.00 84.35 299 GLY A O 1
ATOM 2383 N N . SER A 1 339 ? 189.109 168.112 168.333 1.00 94.34 300 SER A N 1
ATOM 2384 C CA . SER A 1 339 ? 189.910 168.635 167.237 1.00 94.51 300 SER A CA 1
ATOM 2385 C C . SER A 1 339 ? 190.674 169.858 167.718 1.00 99.33 300 SER A C 1
ATOM 2386 O O . SER A 1 339 ? 190.320 170.483 168.721 1.00 98.94 300 SER A O 1
ATOM 2389 N N . ALA A 1 340 ? 191.732 170.196 166.982 1.00 104.78 301 ALA A N 1
ATOM 2390 C CA . ALA A 1 340 ? 192.616 171.294 167.352 1.00 105.89 301 ALA A CA 1
ATOM 2391 C C . ALA A 1 340 ? 192.156 172.627 166.774 1.00 115.30 301 ALA A C 1
ATOM 2392 O O . ALA A 1 340 ? 192.111 173.634 167.489 1.00 115.29 301 ALA A O 1
ATOM 2394 N N . LEU A 1 341 ? 191.819 172.652 165.483 1.00 118.71 302 LEU A N 1
ATOM 2395 C CA . LEU A 1 341 ? 191.460 173.911 164.841 1.00 118.60 302 LEU A CA 1
ATOM 2396 C C . LEU A 1 341 ? 190.255 174.557 165.510 1.00 123.07 302 LEU A C 1
ATOM 2397 O O . LEU A 1 341 ? 190.168 175.789 165.571 1.00 121.12 302 LEU A O 1
ATOM 2402 N N . ALA A 1 342 ? 189.321 173.751 166.016 1.00 126.96 303 ALA A N 1
ATOM 2403 C CA . ALA A 1 342 ? 188.179 174.311 166.732 1.00 130.33 303 ALA A CA 1
ATOM 2404 C C . ALA A 1 342 ? 188.640 175.090 167.957 1.00 127.57 303 ALA A C 1
ATOM 2405 O O . ALA A 1 342 ? 188.189 176.216 168.200 1.00 122.25 303 ALA A O 1
ATOM 2407 N N . ASP A 1 343 ? 189.551 174.506 168.738 1.00 124.35 304 ASP A N 1
ATOM 2408 C CA . ASP A 1 343 ? 190.084 175.208 169.901 1.00 123.33 304 ASP A CA 1
ATOM 2409 C C . ASP A 1 343 ? 190.849 176.455 169.483 1.00 119.31 304 ASP A C 1
ATOM 2410 O O . ASP A 1 343 ? 190.729 177.510 170.118 1.00 113.58 304 ASP A O 1
ATOM 2415 N N . ALA A 1 344 ? 191.643 176.354 168.415 1.00 121.60 305 ALA A N 1
ATOM 2416 C CA . ALA A 1 344 ? 192.431 177.499 167.973 1.00 121.15 305 ALA A CA 1
ATOM 2417 C C . ALA A 1 344 ? 191.536 178.663 167.569 1.00 115.84 305 ALA A C 1
ATOM 2418 O O . ALA A 1 344 ? 191.809 179.817 167.919 1.00 105.77 305 ALA A O 1
ATOM 2420 N N . GLY A 1 345 ? 190.463 178.383 166.835 1.00 116.16 306 GLY A N 1
ATOM 2421 C CA . GLY A 1 345 ? 189.565 179.413 166.364 1.00 113.44 306 GLY A CA 1
ATOM 2422 C C . GLY A 1 345 ? 188.495 179.843 167.338 1.00 119.96 306 GLY A C 1
ATOM 2423 O O . GLY A 1 345 ? 187.831 180.857 167.098 1.00 114.54 306 GLY A O 1
ATOM 2424 N N . GLY A 1 346 ? 188.299 179.112 168.432 1.00 121.06 307 GLY A N 1
ATOM 2425 C CA . GLY A 1 346 ? 187.268 179.459 169.390 1.00 115.53 307 GLY A CA 1
ATOM 2426 C C . GLY A 1 346 ? 187.774 180.212 170.604 1.00 115.82 307 GLY A C 1
ATOM 2427 O O . GLY A 1 346 ? 186.974 180.695 171.411 1.00 109.60 307 GLY A O 1
ATOM 2428 N N . LEU A 1 347 ? 189.097 180.326 170.749 1.00 116.49 308 LEU A N 1
ATOM 2429 C CA . LEU A 1 347 ? 189.692 180.929 171.932 1.00 109.18 308 LEU A CA 1
ATOM 2430 C C . LEU A 1 347 ? 190.777 181.954 171.640 1.00 104.40 308 LEU A C 1
ATOM 2431 O O . LEU A 1 347 ? 191.081 182.763 172.522 1.00 98.25 308 LEU A O 1
ATOM 2436 N N . GLY A 1 348 ? 191.363 181.951 170.442 1.00 103.27 309 GLY A N 1
ATOM 2437 C CA . GLY A 1 348 ? 192.499 182.823 170.188 1.00 97.57 309 GLY A CA 1
ATOM 2438 C C . GLY A 1 348 ? 192.184 184.287 170.423 1.00 95.25 309 GLY A C 1
ATOM 2439 O O . GLY A 1 348 ? 192.985 185.017 171.012 1.00 92.75 309 GLY A O 1
ATOM 2440 N N . GLN A 1 349 ? 191.014 184.736 169.966 1.00 99.46 310 GLN A N 1
ATOM 2441 C CA . GLN A 1 349 ? 190.654 186.143 170.106 1.00 100.98 310 GLN A CA 1
ATOM 2442 C C . GLN A 1 349 ? 190.762 186.608 171.550 1.00 97.10 310 GLN A C 1
ATOM 2443 O O . GLN A 1 349 ? 191.141 187.757 171.806 1.00 88.37 310 GLN A O 1
ATOM 2449 N N . LEU A 1 350 ? 190.439 185.736 172.504 1.00 100.38 311 LEU A N 1
ATOM 2450 C CA . LEU A 1 350 ? 190.479 186.114 173.910 1.00 97.11 311 LEU A CA 1
ATOM 2451 C C . LEU A 1 350 ? 191.881 186.003 174.493 1.00 89.94 311 LEU A C 1
ATOM 2452 O O . LEU A 1 350 ? 192.336 186.925 175.178 1.00 87.25 311 LEU A O 1
ATOM 2457 N N . GLU A 1 351 ? 192.579 184.899 174.227 1.00 88.53 312 GLU A N 1
ATOM 2458 C CA . GLU A 1 351 ? 193.899 184.684 174.809 1.00 83.57 312 GLU A CA 1
ATOM 2459 C C . GLU A 1 351 ? 194.907 185.705 174.299 1.00 80.39 312 GLU A C 1
ATOM 2460 O O . GLU A 1 351 ? 195.651 186.303 175.089 1.00 76.43 312 GLU A O 1
ATOM 2466 N N . ILE A 1 352 ? 194.935 185.920 172.981 1.00 80.60 313 ILE A N 1
ATOM 2467 C CA . ILE A 1 352 ? 195.954 186.775 172.384 1.00 79.49 313 ILE A CA 1
ATOM 2468 C C . ILE A 1 352 ? 195.853 188.190 172.924 1.00 83.48 313 ILE A C 1
ATOM 2469 O O . ILE A 1 352 ? 196.870 188.864 173.106 1.00 82.74 313 ILE A O 1
ATOM 2474 N N . LYS A 1 353 ? 194.636 188.671 173.175 1.00 86.56 314 LYS A N 1
ATOM 2475 C CA . LYS A 1 353 ? 194.481 189.997 173.762 1.00 81.43 314 LYS A CA 1
ATOM 2476 C C . LYS A 1 353 ? 195.221 190.089 175.089 1.00 81.66 314 LYS A C 1
ATOM 2477 O O . LYS A 1 353 ? 195.982 191.034 175.327 1.00 79.45 314 LYS A O 1
ATOM 2483 N N . ALA A 1 354 ? 195.013 189.104 175.965 1.00 81.57 315 ALA A N 1
ATOM 2484 C CA . ALA A 1 354 ? 195.658 189.125 177.272 1.00 75.18 315 ALA A CA 1
ATOM 2485 C C . ALA A 1 354 ? 197.172 189.053 177.138 1.00 70.76 315 ALA A C 1
ATOM 2486 O O . ALA A 1 354 ? 197.900 189.807 177.794 1.00 68.96 315 ALA A O 1
ATOM 2488 N N . MET A 1 355 ? 197.670 188.153 176.288 1.00 68.37 316 MET A N 1
ATOM 2489 C CA . MET A 1 355 ? 199.121 188.024 176.170 1.00 67.41 316 MET A CA 1
ATOM 2490 C C . MET A 1 355 ? 199.738 189.296 175.600 1.00 77.28 316 MET A C 1
ATOM 2491 O O . MET A 1 355 ? 200.784 189.751 176.076 1.00 79.63 316 MET A O 1
ATOM 2496 N N . ARG A 1 356 ? 199.104 189.890 174.584 1.00 87.07 317 ARG A N 1
ATOM 2497 C CA . ARG A 1 356 ? 199.606 191.136 174.013 1.00 79.54 317 ARG A CA 1
ATOM 2498 C C . ARG A 1 356 ? 199.619 192.247 175.053 1.00 77.06 317 ARG A C 1
ATOM 2499 O O . ARG A 1 356 ? 200.597 192.994 175.172 1.00 72.09 317 ARG A O 1
ATOM 2507 N N . ASP A 1 357 ? 198.532 192.374 175.816 1.00 78.20 318 ASP A N 1
ATOM 2508 C CA . ASP A 1 357 ? 198.455 193.431 176.816 1.00 81.50 318 ASP A CA 1
ATOM 2509 C C . ASP A 1 357 ? 199.499 193.231 177.906 1.00 82.36 318 ASP A C 1
ATOM 2510 O O . ASP A 1 357 ? 200.046 194.203 178.438 1.00 75.09 318 ASP A O 1
ATOM 2515 N N . ALA A 1 358 ? 199.789 191.975 178.250 1.00 76.64 319 ALA A N 1
ATOM 2516 C CA . ALA A 1 358 ? 200.760 191.695 179.299 1.00 67.66 319 ALA A CA 1
ATOM 2517 C C . ALA A 1 358 ? 202.139 192.249 178.977 1.00 75.35 319 ALA A C 1
ATOM 2518 O O . ALA A 1 358 ? 202.866 192.642 179.895 1.00 77.03 319 ALA A O 1
ATOM 2520 N N . GLY A 1 359 ? 202.515 192.293 177.702 1.00 87.29 320 GLY A N 1
ATOM 2521 C CA . GLY A 1 359 ? 203.835 192.742 177.306 1.00 77.26 320 GLY A CA 1
ATOM 2522 C C . GLY A 1 359 ? 204.543 191.736 176.424 1.00 73.91 320 GLY A C 1
ATOM 2523 O O . GLY A 1 359 ? 205.766 191.783 176.273 1.00 73.93 320 GLY A O 1
ATOM 2524 N N . TYR A 1 360 ? 203.780 190.817 175.839 1.00 76.15 321 TYR A N 1
ATOM 2525 C CA . TYR A 1 360 ? 204.332 189.786 174.974 1.00 76.94 321 TYR A CA 1
ATOM 2526 C C . TYR A 1 360 ? 204.390 190.291 173.540 1.00 89.72 321 TYR A C 1
ATOM 2527 O O . TYR A 1 360 ? 203.485 190.992 173.079 1.00 98.11 321 TYR A O 1
ATOM 2536 N N . ASP A 1 361 ? 205.457 189.927 172.837 1.00 91.74 322 ASP A N 1
ATOM 2537 C CA . ASP A 1 361 ? 205.562 190.277 171.432 1.00 94.55 322 ASP A CA 1
ATOM 2538 C C . ASP A 1 361 ? 204.481 189.552 170.634 1.00 91.51 322 ASP A C 1
ATOM 2539 O O . ASP A 1 361 ? 203.818 188.633 171.119 1.00 90.27 322 ASP A O 1
ATOM 2544 N N . ASP A 1 362 ? 204.297 189.989 169.388 1.00 88.06 323 ASP A N 1
ATOM 2545 C CA . ASP A 1 362 ? 203.268 189.392 168.545 1.00 91.13 323 ASP A CA 1
ATOM 2546 C C . ASP A 1 362 ? 203.678 188.011 168.047 1.00 86.17 323 ASP A C 1
ATOM 2547 O O . ASP A 1 362 ? 202.851 187.091 168.011 1.00 83.03 323 ASP A O 1
ATOM 2552 N N . ASP A 1 363 ? 204.942 187.845 167.656 1.00 78.82 324 ASP A N 1
ATOM 2553 C CA . ASP A 1 363 ? 205.377 186.557 167.128 1.00 77.43 324 ASP A CA 1
ATOM 2554 C C . ASP A 1 363 ? 205.310 185.472 168.196 1.00 80.15 324 ASP A C 1
ATOM 2555 O O . ASP A 1 363 ? 204.856 184.356 167.924 1.00 80.63 324 ASP A O 1
ATOM 2560 N N . ILE A 1 364 ? 205.743 185.782 169.420 1.00 84.57 325 ILE A N 1
ATOM 2561 C CA . ILE A 1 364 ? 205.701 184.790 170.491 1.00 74.49 325 ILE A CA 1
ATOM 2562 C C . ILE A 1 364 ? 204.264 184.409 170.817 1.00 72.97 325 ILE A C 1
ATOM 2563 O O . ILE A 1 364 ? 203.954 183.229 171.019 1.00 74.12 325 ILE A O 1
ATOM 2568 N N . CYS A 1 365 ? 203.372 185.395 170.911 1.00 73.89 326 CYS A N 1
ATOM 2569 C CA . CYS A 1 365 ? 201.982 185.086 171.227 1.00 74.46 326 CYS A CA 1
ATOM 2570 C C . CYS A 1 365 ? 201.349 184.241 170.130 1.00 79.76 326 CYS A C 1
ATOM 2571 O O . CYS A 1 365 ? 200.634 183.272 170.416 1.00 82.28 326 CYS A O 1
ATOM 2574 N N . GLY A 1 366 ? 201.610 184.584 168.868 1.00 80.09 327 GLY A N 1
ATOM 2575 C CA . GLY A 1 366 ? 201.113 183.760 167.779 1.00 79.50 327 GLY A CA 1
ATOM 2576 C C . GLY A 1 366 ? 201.658 182.347 167.833 1.00 76.02 327 GLY A C 1
ATOM 2577 O O . GLY A 1 366 ? 200.928 181.379 167.608 1.00 77.84 327 GLY A O 1
ATOM 2578 N N . GLY A 1 367 ? 202.948 182.208 168.143 1.00 70.02 328 GLY A N 1
ATOM 2579 C CA . GLY A 1 367 ? 203.535 180.884 168.233 1.00 67.32 328 GLY A CA 1
ATOM 2580 C C . GLY A 1 367 ? 202.915 180.053 169.337 1.00 71.21 328 GLY A C 1
ATOM 2581 O O . GLY A 1 367 ? 202.606 178.876 169.146 1.00 76.00 328 GLY A O 1
ATOM 2582 N N . ILE A 1 368 ? 202.727 180.656 170.511 1.00 73.29 329 ILE A N 1
ATOM 2583 C CA . ILE A 1 368 ? 202.107 179.939 171.622 1.00 74.82 329 ILE A CA 1
ATOM 2584 C C . ILE A 1 368 ? 200.697 179.508 171.246 1.00 74.80 329 ILE A C 1
ATOM 2585 O O . ILE A 1 368 ? 200.293 178.362 171.481 1.00 77.24 329 ILE A O 1
ATOM 2590 N N . THR A 1 369 ? 199.923 180.424 170.659 1.00 75.58 330 THR A N 1
ATOM 2591 C CA . THR A 1 369 ? 198.547 180.097 170.305 1.00 78.97 330 THR A CA 1
ATOM 2592 C C . THR A 1 369 ? 198.497 178.968 169.285 1.00 80.43 330 THR A C 1
ATOM 2593 O O . THR A 1 369 ? 197.660 178.065 169.388 1.00 77.49 330 THR A O 1
ATOM 2597 N N . ALA A 1 370 ? 199.386 179.001 168.290 1.00 79.04 331 ALA A N 1
ATOM 2598 C CA . ALA A 1 370 ? 199.395 177.949 167.280 1.00 76.82 331 ALA A CA 1
ATOM 2599 C C . ALA A 1 370 ? 199.837 176.615 167.869 1.00 76.90 331 ALA A C 1
ATOM 2600 O O . ALA A 1 370 ? 199.269 175.568 167.540 1.00 79.13 331 ALA A O 1
ATOM 2602 N N . ALA A 1 371 ? 200.845 176.630 168.744 1.00 77.88 332 ALA A N 1
ATOM 2603 C CA . ALA A 1 371 ? 201.409 175.380 169.239 1.00 76.48 332 ALA A CA 1
ATOM 2604 C C . ALA A 1 371 ? 200.486 174.708 170.247 1.00 78.28 332 ALA A C 1
ATOM 2605 O O . ALA A 1 371 ? 200.375 173.477 170.266 1.00 73.76 332 ALA A O 1
ATOM 2607 N N . SER A 1 372 ? 199.814 175.491 171.092 1.00 82.13 333 SER A N 1
ATOM 2608 C CA . SER A 1 372 ? 198.982 174.901 172.134 1.00 78.70 333 SER A CA 1
ATOM 2609 C C . SER A 1 372 ? 197.764 174.173 171.582 1.00 80.66 333 SER A C 1
ATOM 2610 O O . SER A 1 372 ? 197.105 173.451 172.337 1.00 83.93 333 SER A O 1
ATOM 2613 N N . CYS A 1 373 ? 197.449 174.340 170.298 1.00 79.43 334 CYS A N 1
ATOM 2614 C CA . CYS A 1 373 ? 196.229 173.767 169.744 1.00 84.22 334 CYS A CA 1
ATOM 2615 C C . CYS A 1 373 ? 196.317 172.263 169.522 1.00 79.33 334 CYS A C 1
ATOM 2616 O O . CYS A 1 373 ? 195.275 171.607 169.439 1.00 79.81 334 CYS A O 1
ATOM 2619 N N . ILE A 1 374 ? 197.525 171.696 169.427 1.00 77.37 335 ILE A N 1
ATOM 2620 C CA . ILE A 1 374 ? 197.659 170.272 169.121 1.00 74.31 335 ILE A CA 1
ATOM 2621 C C . ILE A 1 374 ? 197.390 169.378 170.318 1.00 74.44 335 ILE A C 1
ATOM 2622 O O . ILE A 1 374 ? 197.503 168.152 170.196 1.00 74.86 335 ILE A O 1
ATOM 2627 N N . ILE A 1 375 ? 197.046 169.946 171.474 1.00 75.16 336 ILE A N 1
ATOM 2628 C CA . ILE A 1 375 ? 196.719 169.114 172.626 1.00 66.82 336 ILE A CA 1
ATOM 2629 C C . ILE A 1 375 ? 195.396 168.392 172.412 1.00 67.43 336 ILE A C 1
ATOM 2630 O O . ILE A 1 375 ? 195.230 167.247 172.845 1.00 71.24 336 ILE A O 1
ATOM 2635 N N . GLY A 1 376 ? 194.440 169.036 171.748 1.00 72.85 337 GLY A N 1
ATOM 2636 C CA . GLY A 1 376 ? 193.099 168.512 171.636 1.00 75.10 337 GLY A CA 1
ATOM 2637 C C . GLY A 1 376 ? 193.016 167.151 170.975 1.00 73.23 337 GLY A C 1
ATOM 2638 O O . GLY A 1 376 ? 192.368 166.234 171.486 1.00 77.48 337 GLY A O 1
ATOM 2639 N N . PRO A 1 377 ? 193.665 166.989 169.818 1.00 69.09 338 PRO A N 1
ATOM 2640 C CA . PRO A 1 377 ? 193.624 165.689 169.130 1.00 68.53 338 PRO A CA 1
ATOM 2641 C C . PRO A 1 377 ? 194.326 164.570 169.875 1.00 65.34 338 PRO A C 1
ATOM 2642 O O . PRO A 1 377 ? 194.086 163.400 169.554 1.00 65.60 338 PRO A O 1
ATOM 2646 N N . LEU A 1 378 ? 195.183 164.878 170.846 1.00 68.39 339 LEU A N 1
ATOM 2647 C CA . LEU A 1 378 ? 195.932 163.861 171.574 1.00 70.39 339 LEU A CA 1
ATOM 2648 C C . LEU A 1 378 ? 195.239 163.432 172.861 1.00 68.44 339 LEU A C 1
ATOM 2649 O O . LEU A 1 378 ? 195.050 162.235 173.091 1.00 70.01 339 LEU A O 1
ATOM 2654 N N . VAL A 1 379 ? 194.858 164.379 173.705 1.00 64.94 340 VAL A N 1
ATOM 2655 C CA . VAL A 1 379 ? 194.121 164.026 174.923 1.00 63.26 340 VAL A CA 1
ATOM 2656 C C . VAL A 1 379 ? 192.735 163.524 174.531 1.00 65.97 340 VAL A C 1
ATOM 2657 O O . VAL A 1 379 ? 192.020 164.216 173.785 1.00 72.71 340 VAL A O 1
ATOM 2661 N N . PRO A 1 380 ? 192.304 162.350 174.999 1.00 66.58 341 PRO A N 1
ATOM 2662 C CA . PRO A 1 380 ? 191.019 161.824 174.553 1.00 67.23 341 PRO A CA 1
ATOM 2663 C C . PRO A 1 380 ? 189.878 162.679 175.068 1.00 65.91 341 PRO A C 1
ATOM 2664 O O . PRO A 1 380 ? 189.987 163.306 176.136 1.00 68.35 341 PRO A O 1
ATOM 2668 N N . PRO A 1 381 ? 188.753 162.736 174.345 1.00 69.16 342 PRO A N 1
ATOM 2669 C CA . PRO A 1 381 ? 188.446 162.050 173.082 1.00 72.42 342 PRO A CA 1
ATOM 2670 C C . PRO A 1 381 ? 189.156 162.671 171.885 1.00 74.86 342 PRO A C 1
ATOM 2671 O O . PRO A 1 381 ? 189.572 163.824 171.933 1.00 77.00 342 PRO A O 1
ATOM 2675 N N . SER A 1 382 ? 189.308 161.922 170.794 1.00 71.53 343 SER A N 1
ATOM 2676 C CA . SER A 1 382 ? 189.996 162.423 169.612 1.00 65.35 343 SER A CA 1
ATOM 2677 C C . SER A 1 382 ? 189.451 161.705 168.389 1.00 65.74 343 SER A C 1
ATOM 2678 O O . SER A 1 382 ? 189.321 160.479 168.398 1.00 71.29 343 SER A O 1
ATOM 2681 N N . ILE A 1 383 ? 189.133 162.470 167.344 1.00 61.51 344 ILE A N 1
ATOM 2682 C CA . ILE A 1 383 ? 188.583 161.874 166.130 1.00 62.99 344 ILE A CA 1
ATOM 2683 C C . ILE A 1 383 ? 189.641 161.047 165.410 1.00 61.48 344 ILE A C 1
ATOM 2684 O O . ILE A 1 383 ? 189.337 160.001 164.823 1.00 65.18 344 ILE A O 1
ATOM 2689 N N . ALA A 1 384 ? 190.893 161.507 165.427 1.00 57.77 345 ALA A N 1
ATOM 2690 C CA . ALA A 1 384 ? 191.949 160.790 164.719 1.00 58.57 345 ALA A CA 1
ATOM 2691 C C . ALA A 1 384 ? 192.126 159.383 165.273 1.00 61.47 345 ALA A C 1
ATOM 2692 O O . ALA A 1 384 ? 192.285 158.422 164.510 1.00 61.74 345 ALA A O 1
ATOM 2694 N N . MET A 1 385 ? 192.106 159.241 166.598 1.00 61.12 346 MET A N 1
ATOM 2695 C CA . MET A 1 385 ? 192.248 157.919 167.195 1.00 56.82 346 MET A CA 1
ATOM 2696 C C . MET A 1 385 ? 191.066 157.030 166.839 1.00 55.05 346 MET A C 1
ATOM 2697 O O . MET A 1 385 ? 191.233 155.829 166.608 1.00 62.56 346 MET A O 1
ATOM 2702 N N . ILE A 1 386 ? 189.862 157.599 166.791 1.00 55.55 347 ILE A N 1
ATOM 2703 C CA . ILE A 1 386 ? 188.693 156.815 166.404 1.00 58.59 347 ILE A CA 1
ATOM 2704 C C . ILE A 1 386 ? 188.844 156.311 164.976 1.00 53.81 347 ILE A C 1
ATOM 2705 O O . ILE A 1 386 ? 188.558 155.144 164.680 1.00 57.69 347 ILE A O 1
ATOM 2710 N N . ILE A 1 387 ? 189.290 157.179 164.068 1.00 51.40 348 ILE A N 1
ATOM 2711 C CA . ILE A 1 387 ? 189.472 156.764 162.680 1.00 50.40 348 ILE A CA 1
ATOM 2712 C C . ILE A 1 387 ? 190.525 155.669 162.587 1.00 52.10 348 ILE A C 1
ATOM 2713 O O . ILE A 1 387 ? 190.349 154.674 161.872 1.00 58.22 348 ILE A O 1
ATOM 2718 N N . TYR A 1 388 ? 191.641 155.837 163.298 1.00 53.00 349 TYR A N 1
ATOM 2719 C CA . TYR A 1 388 ? 192.688 154.823 163.257 1.00 48.14 349 TYR A CA 1
ATOM 2720 C C . TYR A 1 388 ? 192.182 153.492 163.792 1.00 49.47 349 TYR A C 1
ATOM 2721 O O . TYR A 1 388 ? 192.467 152.436 163.218 1.00 53.52 349 TYR A O 1
ATOM 2730 N N . GLY A 1 389 ? 191.437 153.519 164.897 1.00 53.22 350 GLY A N 1
ATOM 2731 C CA . GLY A 1 389 ? 190.917 152.282 165.452 1.00 53.32 350 GLY A CA 1
ATOM 2732 C C . GLY A 1 389 ? 189.929 151.604 164.525 1.00 54.76 350 GLY A C 1
ATOM 2733 O O . GLY A 1 389 ? 189.916 150.378 164.405 1.00 59.57 350 GLY A O 1
ATOM 2734 N N . VAL A 1 390 ? 189.083 152.391 163.861 1.00 54.64 351 VAL A N 1
ATOM 2735 C CA . VAL A 1 390 ? 188.135 151.816 162.913 1.00 52.11 351 VAL A CA 1
ATOM 2736 C C . VAL A 1 390 ? 188.874 151.170 161.750 1.00 54.87 351 VAL A C 1
ATOM 2737 O O . VAL A 1 390 ? 188.523 150.071 161.306 1.00 59.32 351 VAL A O 1
ATOM 2741 N N . ILE A 1 391 ? 189.907 151.839 161.235 1.00 53.39 352 ILE A N 1
ATOM 2742 C CA . ILE A 1 391 ? 190.629 151.300 160.086 1.00 50.94 352 ILE A CA 1
ATOM 2743 C C . ILE A 1 391 ? 191.415 150.053 160.476 1.00 56.11 352 ILE A C 1
ATOM 2744 O O . ILE A 1 391 ? 191.497 149.091 159.705 1.00 58.45 352 ILE A O 1
ATOM 2749 N N . ALA A 1 392 ? 192.012 150.050 161.667 1.00 57.23 353 ALA A N 1
ATOM 2750 C CA . ALA A 1 392 ? 192.877 148.964 162.108 1.00 55.98 353 ALA A CA 1
ATOM 2751 C C . ALA A 1 392 ? 192.164 147.936 162.976 1.00 58.29 353 ALA A C 1
ATOM 2752 O O . ALA A 1 392 ? 192.806 146.989 163.438 1.00 55.67 353 ALA A O 1
ATOM 2754 N N . ASN A 1 393 ? 190.867 148.097 163.217 1.00 59.79 354 ASN A N 1
ATOM 2755 C CA . ASN A 1 393 ? 190.069 147.175 164.019 1.00 58.81 354 ASN A CA 1
ATOM 2756 C C . ASN A 1 393 ? 190.529 147.101 165.470 1.00 61.08 354 ASN A C 1
ATOM 2757 O O . ASN A 1 393 ? 190.170 146.155 166.180 1.00 62.93 354 ASN A O 1
ATOM 2762 N N . GLU A 1 394 ? 191.310 148.071 165.934 1.00 67.06 355 GLU A N 1
ATOM 2763 C CA . GLU A 1 394 ? 191.750 148.090 167.319 1.00 63.85 355 GLU A CA 1
ATOM 2764 C C . GLU A 1 394 ? 190.684 148.718 168.210 1.00 69.30 355 GLU A C 1
ATOM 2765 O O . GLU A 1 394 ? 189.811 149.461 167.754 1.00 70.98 355 GLU A O 1
ATOM 2771 N N . SER A 1 395 ? 190.766 148.411 169.502 1.00 70.42 356 SER A N 1
ATOM 2772 C CA . SER A 1 395 ? 189.798 148.918 170.463 1.00 72.76 356 SER A CA 1
ATOM 2773 C C . SER A 1 395 ? 190.064 150.390 170.743 1.00 70.96 356 SER A C 1
ATOM 2774 O O . SER A 1 395 ? 191.201 150.785 171.016 1.00 72.40 356 SER A O 1
ATOM 2777 N N . ILE A 1 396 ? 189.006 151.201 170.685 1.00 69.89 357 ILE A N 1
ATOM 2778 C CA . ILE A 1 396 ? 189.164 152.640 170.860 1.00 69.50 357 ILE A CA 1
ATOM 2779 C C . ILE A 1 396 ? 189.600 152.967 172.282 1.00 74.71 357 ILE A C 1
ATOM 2780 O O . ILE A 1 396 ? 190.363 153.913 172.507 1.00 76.32 357 ILE A O 1
ATOM 2785 N N . ALA A 1 397 ? 189.114 152.207 173.265 1.00 77.30 358 ALA A N 1
ATOM 2786 C CA . ALA A 1 397 ? 189.421 152.520 174.657 1.00 79.07 358 ALA A CA 1
ATOM 2787 C C . ALA A 1 397 ? 190.916 152.424 174.932 1.00 82.70 358 ALA A C 1
ATOM 2788 O O . ALA A 1 397 ? 191.488 153.283 175.617 1.00 87.74 358 ALA A O 1
ATOM 2790 N N . LYS A 1 398 ? 191.567 151.381 174.414 1.00 78.76 359 LYS A N 1
ATOM 2791 C CA . LYS A 1 398 ? 193.002 151.237 174.628 1.00 80.96 359 LYS A CA 1
ATOM 2792 C C . LYS A 1 398 ? 193.768 152.389 173.994 1.00 80.65 359 LYS A C 1
ATOM 2793 O O . LYS A 1 398 ? 194.718 152.911 174.585 1.00 81.40 359 LYS A O 1
ATOM 2799 N N . LEU A 1 399 ? 193.369 152.802 172.789 1.00 76.76 360 LEU A N 1
ATOM 2800 C CA . LEU A 1 399 ? 194.025 153.938 172.149 1.00 74.88 360 LEU A CA 1
ATOM 2801 C C . LEU A 1 399 ? 193.845 155.209 172.968 1.00 78.49 360 LEU A C 1
ATOM 2802 O O . LEU A 1 399 ? 194.794 155.984 173.148 1.00 78.05 360 LEU A O 1
ATOM 2807 N N . PHE A 1 400 ? 192.631 155.443 173.470 1.00 76.22 361 PHE A N 1
ATOM 2808 C CA . PHE A 1 400 ? 192.383 156.633 174.276 1.00 70.77 361 PHE A CA 1
ATOM 2809 C C . PHE A 1 400 ? 193.244 156.630 175.530 1.00 76.35 361 PHE A C 1
ATOM 2810 O O . PHE A 1 400 ? 193.816 157.661 175.902 1.00 77.78 361 PHE A O 1
ATOM 2818 N N . ILE A 1 401 ? 193.347 155.481 176.198 1.00 82.48 362 ILE A N 1
ATOM 2819 C CA . ILE A 1 401 ? 194.150 155.413 177.415 1.00 84.52 362 ILE A CA 1
ATOM 2820 C C . ILE A 1 401 ? 195.628 155.592 177.091 1.00 82.71 362 ILE A C 1
ATOM 2821 O O . ILE A 1 401 ? 196.371 156.222 177.852 1.00 81.73 362 ILE A O 1
ATOM 2826 N N . ALA A 1 402 ? 196.080 155.041 175.962 1.00 84.34 363 ALA A N 1
ATOM 2827 C CA . ALA A 1 402 ? 197.492 155.122 175.610 1.00 82.50 363 ALA A CA 1
ATOM 2828 C C . ALA A 1 402 ? 197.900 156.534 175.215 1.00 70.39 363 ALA A C 1
ATOM 2829 O O . ALA A 1 402 ? 199.028 156.951 175.497 1.00 64.41 363 ALA A O 1
ATOM 2831 N N . GLY A 1 403 ? 197.010 157.278 174.567 1.00 67.27 364 GLY A N 1
ATOM 2832 C CA . GLY A 1 403 ? 197.348 158.608 174.107 1.00 65.62 364 GLY A CA 1
ATOM 2833 C C . GLY A 1 403 ? 197.315 159.690 175.157 1.00 61.18 364 GLY A C 1
ATOM 2834 O O . GLY A 1 403 ? 197.566 160.854 174.839 1.00 62.43 364 GLY A O 1
ATOM 2835 N N . PHE A 1 404 ? 197.002 159.347 176.406 1.00 63.11 365 PHE A N 1
ATOM 2836 C CA . PHE A 1 404 ? 196.905 160.361 177.450 1.00 57.94 365 PHE A CA 1
ATOM 2837 C C . PHE A 1 404 ? 198.281 160.874 177.859 1.00 58.26 365 PHE A C 1
ATOM 2838 O O . PHE A 1 404 ? 198.484 162.084 178.000 1.00 67.38 365 PHE A O 1
ATOM 2846 N N . ILE A 1 405 ? 199.242 159.968 178.053 1.00 52.90 366 ILE A N 1
ATOM 2847 C CA . ILE A 1 405 ? 200.546 160.374 178.581 1.00 51.82 366 ILE A CA 1
ATOM 2848 C C . ILE A 1 405 ? 201.253 161.362 177.662 1.00 58.28 366 ILE A C 1
ATOM 2849 O O . ILE A 1 405 ? 201.775 162.373 178.162 1.00 63.27 366 ILE A O 1
ATOM 2854 N N . PRO A 1 406 ? 201.336 161.138 176.348 1.00 56.28 367 PRO A N 1
ATOM 2855 C CA . PRO A 1 406 ? 201.944 162.164 175.486 1.00 51.65 367 PRO A CA 1
ATOM 2856 C C . PRO A 1 406 ? 201.260 163.512 175.603 1.00 57.07 367 PRO A C 1
ATOM 2857 O O . PRO A 1 406 ? 201.924 164.553 175.529 1.00 60.18 367 PRO A O 1
ATOM 2861 N N . GLY A 1 407 ? 199.940 163.520 175.793 1.00 54.69 368 GLY A N 1
ATOM 2862 C CA . GLY A 1 407 ? 199.225 164.777 175.916 1.00 44.14 368 GLY A CA 1
ATOM 2863 C C . GLY A 1 407 ? 199.589 165.546 177.169 1.00 46.87 368 GLY A C 1
ATOM 2864 O O . GLY A 1 407 ? 199.302 166.741 177.272 1.00 59.19 368 GLY A O 1
ATOM 2865 N N . VAL A 1 408 ? 200.210 164.880 178.136 1.00 43.71 369 VAL A N 1
ATOM 2866 C CA . VAL A 1 408 ? 200.684 165.557 179.338 1.00 43.23 369 VAL A CA 1
ATOM 2867 C C . VAL A 1 408 ? 202.159 165.914 179.219 1.00 52.56 369 VAL A C 1
ATOM 2868 O O . VAL A 1 408 ? 202.588 166.978 179.678 1.00 65.40 369 VAL A O 1
ATOM 2872 N N . LEU A 1 409 ? 202.955 165.040 178.602 1.00 44.69 370 LEU A N 1
ATOM 2873 C CA . LEU A 1 409 ? 204.358 165.369 178.385 1.00 44.22 370 LEU A CA 1
ATOM 2874 C C . LEU A 1 409 ? 204.497 166.604 177.508 1.00 51.82 370 LEU A C 1
ATOM 2875 O O . LEU A 1 409 ? 205.323 167.484 177.784 1.00 55.38 370 LEU A O 1
ATOM 2880 N N . ILE A 1 410 ? 203.694 166.692 176.445 1.00 49.36 371 ILE A N 1
ATOM 2881 C CA . ILE A 1 410 ? 203.760 167.854 175.566 1.00 46.62 371 ILE A CA 1
ATOM 2882 C C . ILE A 1 410 ? 203.406 169.118 176.334 1.00 52.85 371 ILE A C 1
ATOM 2883 O O . ILE A 1 410 ? 204.053 170.160 176.178 1.00 59.15 371 ILE A O 1
ATOM 2888 N N . THR A 1 411 ? 202.366 169.052 177.165 1.00 47.35 372 THR A N 1
ATOM 2889 C CA . THR A 1 411 ? 201.952 170.223 177.929 1.00 43.99 372 THR A CA 1
ATOM 2890 C C . THR A 1 411 ? 203.059 170.682 178.869 1.00 45.33 372 THR A C 1
ATOM 2891 O O . THR A 1 411 ? 203.369 171.878 178.948 1.00 56.30 372 THR A O 1
ATOM 2895 N N . LEU A 1 412 ? 203.669 169.744 179.593 1.00 41.49 373 LEU A N 1
ATOM 2896 C CA . LEU A 1 412 ? 204.737 170.124 180.512 1.00 42.77 373 LEU A CA 1
ATOM 2897 C C . LEU A 1 412 ? 205.923 170.719 179.762 1.00 50.29 373 LEU A C 1
ATOM 2898 O O . LEU A 1 412 ? 206.520 171.709 180.208 1.00 63.56 373 LEU A O 1
ATOM 2903 N N . ALA A 1 413 ? 206.281 170.133 178.617 1.00 50.08 374 ALA A N 1
ATOM 2904 C CA . ALA A 1 413 ? 207.396 170.668 177.843 1.00 51.68 374 ALA A CA 1
ATOM 2905 C C . ALA A 1 413 ? 207.093 172.076 177.344 1.00 50.66 374 ALA A C 1
ATOM 2906 O O . ALA A 1 413 ? 207.965 172.955 177.367 1.00 53.43 374 ALA A O 1
ATOM 2908 N N . LEU A 1 414 ? 205.862 172.308 176.884 1.00 48.17 375 LEU A N 1
ATOM 2909 C CA . LEU A 1 414 ? 205.485 173.640 176.427 1.00 47.60 375 LEU A CA 1
ATOM 2910 C C . LEU A 1 414 ? 205.567 174.649 177.562 1.00 44.51 375 LEU A C 1
ATOM 2911 O O . LEU A 1 414 ? 206.040 175.774 177.367 1.00 51.17 375 LEU A O 1
ATOM 2916 N N . MET A 1 415 ? 205.102 174.272 178.753 1.00 42.10 376 MET A N 1
ATOM 2917 C CA . MET A 1 415 ? 205.207 175.177 179.893 1.00 35.55 376 MET A CA 1
ATOM 2918 C C . MET A 1 415 ? 206.663 175.503 180.197 1.00 37.80 376 MET A C 1
ATOM 2919 O O . MET A 1 415 ? 207.005 176.660 180.468 1.00 48.78 376 MET A O 1
ATOM 2924 N N . ALA A 1 416 ? 207.537 174.496 180.151 1.00 42.97 377 ALA A N 1
ATOM 2925 C CA . ALA A 1 416 ? 208.952 174.743 180.412 1.00 45.75 377 ALA A CA 1
ATOM 2926 C C . ALA A 1 416 ? 209.544 175.709 179.393 1.00 47.87 377 ALA A C 1
ATOM 2927 O O . ALA A 1 416 ? 210.274 176.643 179.754 1.00 55.94 377 ALA A O 1
ATOM 2929 N N . MET A 1 417 ? 209.241 175.503 178.111 1.00 43.59 378 MET A N 1
ATOM 2930 C CA . MET A 1 417 ? 209.817 176.366 177.085 1.00 44.38 378 MET A CA 1
ATOM 2931 C C . MET A 1 417 ? 209.281 177.788 177.194 1.00 45.57 378 MET A C 1
ATOM 2932 O O . MET A 1 417 ? 210.033 178.756 177.021 1.00 50.25 378 MET A O 1
ATOM 2937 N N . ASN A 1 418 ? 207.983 177.936 177.465 1.00 47.48 379 ASN A N 1
ATOM 2938 C CA . ASN A 1 418 ? 207.413 179.268 177.633 1.00 32.71 379 ASN A CA 1
ATOM 2939 C C . ASN A 1 418 ? 208.043 179.986 178.818 1.00 33.03 379 ASN A C 1
ATOM 2940 O O . ASN A 1 418 ? 208.341 181.183 178.740 1.00 41.59 379 ASN A O 1
ATOM 2945 N N . TYR A 1 419 ? 208.255 179.273 179.926 1.00 39.56 380 TYR A N 1
ATOM 2946 C CA . TYR A 1 419 ? 208.946 179.874 181.059 1.00 38.12 380 TYR A CA 1
ATOM 2947 C C . TYR A 1 419 ? 210.335 180.344 180.656 1.00 47.76 380 TYR A C 1
ATOM 2948 O O . TYR A 1 419 ? 210.750 181.458 180.996 1.00 56.48 380 TYR A O 1
ATOM 2957 N N . ARG A 1 420 ? 211.076 179.497 179.939 1.00 56.25 381 ARG A N 1
ATOM 2958 C CA . ARG A 1 420 ? 212.432 179.869 179.544 1.00 58.72 381 ARG A CA 1
ATOM 2959 C C . ARG A 1 420 ? 212.431 181.126 178.682 1.00 56.87 381 ARG A C 1
ATOM 2960 O O . ARG A 1 420 ? 213.227 182.046 178.909 1.00 56.07 381 ARG A O 1
ATOM 2968 N N . ILE A 1 421 ? 211.535 181.189 177.697 1.00 56.43 382 ILE A N 1
ATOM 2969 C CA . ILE A 1 421 ? 211.497 182.343 176.802 1.00 53.04 382 ILE A CA 1
ATOM 2970 C C . ILE A 1 421 ? 211.120 183.605 177.570 1.00 55.18 382 ILE A C 1
ATOM 2971 O O . ILE A 1 421 ? 211.753 184.658 177.416 1.00 60.74 382 ILE A O 1
ATOM 2976 N N . ALA A 1 422 ? 210.083 183.522 178.408 1.00 49.71 383 ALA A N 1
ATOM 2977 C CA . ALA A 1 422 ? 209.650 184.701 179.147 1.00 46.47 383 ALA A CA 1
ATOM 2978 C C . ALA A 1 422 ? 210.745 185.197 180.079 1.00 47.15 383 ALA A C 1
ATOM 2979 O O . ALA A 1 422 ? 210.955 186.407 180.210 1.00 52.46 383 ALA A O 1
ATOM 2981 N N . LYS A 1 423 ? 211.450 184.282 180.744 1.00 49.13 384 LYS A N 1
ATOM 2982 C CA . LYS A 1 423 ? 212.540 184.704 181.613 1.00 52.47 384 LYS A CA 1
ATOM 2983 C C . LYS A 1 423 ? 213.663 185.348 180.813 1.00 59.59 384 LYS A C 1
ATOM 2984 O O . LYS A 1 423 ? 214.239 186.354 181.240 1.00 62.57 384 LYS A O 1
ATOM 2990 N N . LYS A 1 424 ? 213.995 184.780 179.652 1.00 72.69 385 LYS A N 1
ATOM 2991 C CA . LYS A 1 424 ? 215.091 185.321 178.855 1.00 76.20 385 LYS A CA 1
ATOM 2992 C C . LYS A 1 424 ? 214.775 186.728 178.365 1.00 78.95 385 LYS A C 1
ATOM 2993 O O . LYS A 1 424 ? 215.633 187.618 178.405 1.00 80.42 385 LYS A O 1
ATOM 2999 N N . ARG A 1 425 ? 213.545 186.953 177.901 1.00 76.84 386 ARG A N 1
ATOM 3000 C CA . ARG A 1 425 ? 213.207 188.238 177.300 1.00 71.41 386 ARG A CA 1
ATOM 3001 C C . ARG A 1 425 ? 212.829 189.301 178.324 1.00 71.45 386 ARG A C 1
ATOM 3002 O O . ARG A 1 425 ? 212.538 190.435 177.932 1.00 73.88 386 ARG A O 1
ATOM 3010 N N . GLY A 1 426 ? 212.821 188.971 179.611 1.00 73.65 387 GLY A N 1
ATOM 3011 C CA . GLY A 1 426 ? 212.590 189.968 180.636 1.00 67.74 387 GLY A CA 1
ATOM 3012 C C . GLY A 1 426 ? 211.209 190.583 180.652 1.00 73.27 387 GLY A C 1
ATOM 3013 O O . GLY A 1 426 ? 211.087 191.800 180.813 1.00 74.39 387 GLY A O 1
ATOM 3014 N N . TYR A 1 427 ? 210.161 189.780 180.490 1.00 77.08 388 TYR A N 1
ATOM 3015 C CA . TYR A 1 427 ? 208.812 190.293 180.652 1.00 73.60 388 TYR A CA 1
ATOM 3016 C C . TYR A 1 427 ? 208.506 190.495 182.135 1.00 86.07 388 TYR A C 1
ATOM 3017 O O . TYR A 1 427 ? 209.151 189.893 182.998 1.00 87.99 388 TYR A O 1
ATOM 3026 N N . PRO A 1 428 ? 207.528 191.334 182.461 1.00 94.85 389 PRO A N 1
ATOM 3027 C CA . PRO A 1 428 ? 207.153 191.541 183.860 1.00 96.47 389 PRO A CA 1
ATOM 3028 C C . PRO A 1 428 ? 206.186 190.471 184.358 1.00 95.60 389 PRO A C 1
ATOM 3029 O O . PRO A 1 428 ? 205.736 189.600 183.611 1.00 96.57 389 PRO A O 1
ATOM 3033 N N . ARG A 1 429 ? 205.879 190.555 185.651 1.00 88.36 390 ARG A N 1
ATOM 3034 C CA . ARG A 1 429 ? 204.939 189.645 186.290 1.00 79.98 390 ARG A CA 1
ATOM 3035 C C . ARG A 1 429 ? 203.652 190.378 186.640 1.00 84.56 390 ARG A C 1
ATOM 3036 O O . ARG A 1 429 ? 203.683 191.487 187.179 1.00 94.80 390 ARG A O 1
ATOM 3044 N N . THR A 1 430 ? 202.523 189.749 186.337 1.00 86.72 391 THR A N 1
ATOM 3045 C CA . THR A 1 430 ? 201.234 190.329 186.671 1.00 87.69 391 THR A CA 1
ATOM 3046 C C . THR A 1 430 ? 200.981 190.212 188.170 1.00 83.87 391 THR A C 1
ATOM 3047 O O . THR A 1 430 ? 201.589 189.382 188.850 1.00 86.26 391 THR A O 1
ATOM 3051 N N . PRO A 1 431 ? 200.096 191.042 188.717 1.00 94.38 392 PRO A N 1
ATOM 3052 C CA . PRO A 1 431 ? 199.843 190.986 190.159 1.00 91.35 392 PRO A CA 1
ATOM 3053 C C . PRO A 1 431 ? 199.224 189.662 190.577 1.00 90.12 392 PRO A C 1
ATOM 3054 O O . PRO A 1 431 ? 198.517 189.005 189.810 1.00 77.15 392 PRO A O 1
ATOM 3058 N N . LYS A 1 432 ? 199.512 189.275 191.815 1.00 96.78 393 LYS A N 1
ATOM 3059 C CA . LYS A 1 432 ? 198.934 188.065 192.381 1.00 90.88 393 LYS A CA 1
ATOM 3060 C C . LYS A 1 432 ? 197.443 188.265 192.624 1.00 95.62 393 LYS A C 1
ATOM 3061 O O . LYS A 1 432 ? 197.028 189.263 193.220 1.00 99.85 393 LYS A O 1
ATOM 3067 N N . ALA A 1 433 ? 196.638 187.315 192.161 1.00 94.03 394 ALA A N 1
ATOM 3068 C CA . ALA A 1 433 ? 195.203 187.377 192.378 1.00 99.94 394 ALA A CA 1
ATOM 3069 C C . ALA A 1 433 ? 194.864 186.982 193.813 1.00 107.45 394 ALA A C 1
ATOM 3070 O O . ALA A 1 433 ? 195.453 186.064 194.389 1.00 109.01 394 ALA A O 1
ATOM 3072 N N . THR A 1 434 ? 193.897 187.689 194.389 1.00 113.59 395 THR A N 1
ATOM 3073 C CA . THR A 1 434 ? 193.438 187.417 195.743 1.00 114.76 395 THR A CA 1
ATOM 3074 C C . THR A 1 434 ? 192.427 186.275 195.733 1.00 110.81 395 THR A C 1
ATOM 3075 O O . THR A 1 434 ? 191.889 185.895 194.691 1.00 107.71 395 THR A O 1
ATOM 3079 N N . ARG A 1 435 ? 192.176 185.728 196.924 1.00 108.97 396 ARG A N 1
ATOM 3080 C CA . ARG A 1 435 ? 191.451 184.465 197.024 1.00 109.04 396 ARG A CA 1
ATOM 3081 C C . ARG A 1 435 ? 190.026 184.592 196.497 1.00 98.70 396 ARG A C 1
ATOM 3082 O O . ARG A 1 435 ? 189.527 183.694 195.810 1.00 93.21 396 ARG A O 1
ATOM 3090 N N . GLU A 1 436 ? 189.353 185.701 196.809 1.00 92.63 397 GLU A N 1
ATOM 3091 C CA . GLU A 1 436 ? 187.928 185.802 196.506 1.00 90.62 397 GLU A CA 1
ATOM 3092 C C . GLU A 1 436 ? 187.665 185.696 195.010 1.00 94.36 397 GLU A C 1
ATOM 3093 O O . GLU A 1 436 ? 186.664 185.102 194.591 1.00 91.34 397 GLU A O 1
ATOM 3099 N N . GLN A 1 437 ? 188.545 186.269 194.186 1.00 96.13 398 GLN A N 1
ATOM 3100 C CA . GLN A 1 437 ? 188.387 186.129 192.741 1.00 87.05 398 GLN A CA 1
ATOM 3101 C C . GLN A 1 437 ? 188.539 184.678 192.309 1.00 82.07 398 GLN A C 1
ATOM 3102 O O . GLN A 1 437 ? 187.810 184.208 191.430 1.00 76.60 398 GLN A O 1
ATOM 3108 N N . LEU A 1 438 ? 189.481 183.950 192.911 1.00 85.12 399 LEU A N 1
ATOM 3109 C CA . LEU A 1 438 ? 189.601 182.528 192.610 1.00 81.85 399 LEU A CA 1
ATOM 3110 C C . LEU A 1 438 ? 188.331 181.779 192.989 1.00 78.42 399 LEU A C 1
ATOM 3111 O O . LEU A 1 438 ? 187.825 180.960 192.211 1.00 78.33 399 LEU A O 1
ATOM 3116 N N . CYS A 1 439 ? 187.792 182.058 194.175 1.00 68.87 400 CYS A N 1
ATOM 3117 C CA . CYS A 1 439 ? 186.580 181.378 194.612 1.00 61.60 400 CYS A CA 1
ATOM 3118 C C . CYS A 1 439 ? 185.426 181.660 193.660 1.00 66.47 400 CYS A C 1
ATOM 3119 O O . CYS A 1 439 ? 184.692 180.746 193.271 1.00 64.85 400 CYS A O 1
ATOM 3122 N N . SER A 1 440 ? 185.255 182.926 193.266 1.00 73.20 401 SER A N 1
ATOM 3123 C CA . SER A 1 440 ? 184.133 183.287 192.403 1.00 68.85 401 SER A CA 1
ATOM 3124 C C . SER A 1 440 ? 184.303 182.724 190.996 1.00 70.72 401 SER A C 1
ATOM 3125 O O . SER A 1 440 ? 183.338 182.228 190.403 1.00 74.52 401 SER A O 1
ATOM 3128 N N . SER A 1 441 ? 185.517 182.783 190.443 1.00 67.97 402 SER A N 1
ATOM 3129 C CA . SER A 1 441 ? 185.754 182.212 189.121 1.00 63.88 402 SER A CA 1
ATOM 3130 C C . SER A 1 441 ? 185.494 180.714 189.120 1.00 69.14 402 SER A C 1
ATOM 3131 O O . SER A 1 441 ? 184.871 180.180 188.190 1.00 69.72 402 SER A O 1
ATOM 3134 N N . PHE A 1 442 ? 185.967 180.015 190.153 1.00 71.97 403 PHE A N 1
ATOM 3135 C CA . PHE A 1 442 ? 185.644 178.603 190.293 1.00 62.36 403 PHE A CA 1
ATOM 3136 C C . PHE A 1 442 ? 184.135 178.412 190.332 1.00 57.45 403 PHE A C 1
ATOM 3137 O O . PHE A 1 442 ? 183.543 177.854 189.404 1.00 60.92 403 PHE A O 1
ATOM 3145 N N . LYS A 1 443 ? 183.486 178.953 191.359 1.00 52.57 404 LYS A N 1
ATOM 3146 C CA . LYS A 1 443 ? 182.042 178.844 191.512 1.00 60.70 404 LYS A CA 1
ATOM 3147 C C . LYS A 1 443 ? 181.311 179.067 190.194 1.00 67.86 404 LYS A C 1
ATOM 3148 O O . LYS A 1 443 ? 180.290 178.424 189.930 1.00 78.13 404 LYS A O 1
ATOM 3154 N N . GLN A 1 444 ? 181.818 179.976 189.360 1.00 64.47 405 GLN A N 1
ATOM 3155 C CA . GLN A 1 444 ? 181.163 180.234 188.083 1.00 62.74 405 GLN A CA 1
ATOM 3156 C C . GLN A 1 444 ? 181.405 179.107 187.085 1.00 65.44 405 GLN A C 1
ATOM 3157 O O . GLN A 1 444 ? 180.469 178.655 186.417 1.00 68.29 405 GLN A O 1
ATOM 3163 N N . SER A 1 445 ? 182.647 178.635 186.967 1.00 65.57 406 SER A N 1
ATOM 3164 C CA . SER A 1 445 ? 182.992 177.680 185.917 1.00 66.24 406 SER A CA 1
ATOM 3165 C C . SER A 1 445 ? 182.743 176.224 186.301 1.00 73.35 406 SER A C 1
ATOM 3166 O O . SER A 1 445 ? 182.779 175.357 185.421 1.00 77.40 406 SER A O 1
ATOM 3169 N N . PHE A 1 446 ? 182.434 175.956 187.571 1.00 73.72 407 PHE A N 1
ATOM 3170 C CA . PHE A 1 446 ? 182.308 174.603 188.104 1.00 67.18 407 PHE A CA 1
ATOM 3171 C C . PHE A 1 446 ? 181.635 173.626 187.144 1.00 69.17 407 PHE A C 1
ATOM 3172 O O . PHE A 1 446 ? 182.221 172.605 186.755 1.00 78.81 407 PHE A O 1
ATOM 3180 N N . TRP A 1 447 ? 180.394 173.917 186.761 1.00 68.96 408 TRP A N 1
ATOM 3181 C CA . TRP A 1 447 ? 179.638 172.953 185.975 1.00 77.50 408 TRP A CA 1
ATOM 3182 C C . TRP A 1 447 ? 180.269 172.718 184.611 1.00 80.26 408 TRP A C 1
ATOM 3183 O O . TRP A 1 447 ? 180.319 171.576 184.144 1.00 82.61 408 TRP A O 1
ATOM 3194 N N . ALA A 1 448 ? 180.744 173.776 183.955 1.00 82.49 409 ALA A N 1
ATOM 3195 C CA . ALA A 1 448 ? 181.383 173.605 182.655 1.00 80.45 409 ALA A CA 1
ATOM 3196 C C . ALA A 1 448 ? 182.648 172.765 182.774 1.00 82.65 409 ALA A C 1
ATOM 3197 O O . ALA A 1 448 ? 182.865 171.836 181.988 1.00 93.66 409 ALA A O 1
ATOM 3199 N N . ILE A 1 449 ? 183.493 173.072 183.760 1.00 80.95 410 ILE A N 1
ATOM 3200 C CA . ILE A 1 449 ? 184.755 172.355 183.909 1.00 80.53 410 ILE A CA 1
ATOM 3201 C C . ILE A 1 449 ? 184.566 170.946 184.442 1.00 84.10 410 ILE A C 1
ATOM 3202 O O . ILE A 1 449 ? 185.528 170.172 184.471 1.00 89.44 410 ILE A O 1
ATOM 3207 N N . LEU A 1 450 ? 183.357 170.596 184.884 1.00 84.22 411 LEU A N 1
ATOM 3208 C CA . LEU A 1 450 ? 183.121 169.230 185.342 1.00 86.02 411 LEU A CA 1
ATOM 3209 C C . LEU A 1 450 ? 183.153 168.215 184.200 1.00 90.66 411 LEU A C 1
ATOM 3210 O O . LEU A 1 450 ? 183.473 167.044 184.431 1.00 93.30 411 LEU A O 1
ATOM 3215 N N . THR A 1 451 ? 182.827 168.630 182.975 1.00 90.03 412 THR A N 1
ATOM 3216 C CA . THR A 1 451 ? 182.612 167.664 181.897 1.00 93.52 412 THR A CA 1
ATOM 3217 C C . THR A 1 451 ? 183.843 166.824 181.577 1.00 98.62 412 THR A C 1
ATOM 3218 O O . THR A 1 451 ? 183.710 165.591 181.453 1.00 99.43 412 THR A O 1
ATOM 3222 N N . PRO A 1 452 ? 185.039 167.397 181.403 1.00 102.14 413 PRO A N 1
ATOM 3223 C CA . PRO A 1 452 ? 186.201 166.555 181.076 1.00 100.24 413 PRO A CA 1
ATOM 3224 C C . PRO A 1 452 ? 186.442 165.462 182.098 1.00 98.73 413 PRO A C 1
ATOM 3225 O O . PRO A 1 452 ? 186.789 164.331 181.731 1.00 96.44 413 PRO A O 1
ATOM 3229 N N . LEU A 1 453 ? 186.260 165.775 183.382 1.00 101.66 414 LEU A N 1
ATOM 3230 C CA . LEU A 1 453 ? 186.365 164.747 184.408 1.00 103.82 414 LEU A CA 1
ATOM 3231 C C . LEU A 1 453 ? 185.322 163.665 184.186 1.00 103.23 414 LEU A C 1
ATOM 3232 O O . LEU A 1 453 ? 185.615 162.473 184.324 1.00 101.48 414 LEU A O 1
ATOM 3237 N N . LEU A 1 454 ? 184.099 164.061 183.830 1.00 103.66 415 LEU A N 1
ATOM 3238 C CA . LEU A 1 454 ? 183.065 163.078 183.531 1.00 106.21 415 LEU A CA 1
ATOM 3239 C C . LEU A 1 454 ? 183.528 162.107 182.456 1.00 101.03 415 LEU A C 1
ATOM 3240 O O . LEU A 1 454 ? 183.483 160.887 182.648 1.00 100.78 415 LEU A O 1
ATOM 3245 N N . ILE A 1 455 ? 183.995 162.631 181.323 1.00 99.90 416 ILE A N 1
ATOM 3246 C CA . ILE A 1 455 ? 184.370 161.760 180.211 1.00 97.70 416 ILE A CA 1
ATOM 3247 C C . ILE A 1 455 ? 185.547 160.869 180.593 1.00 97.65 416 ILE A C 1
ATOM 3248 O O . ILE A 1 455 ? 185.537 159.654 180.346 1.00 93.66 416 ILE A O 1
ATOM 3253 N N . ILE A 1 456 ? 186.582 161.458 181.193 1.00 101.10 417 ILE A N 1
ATOM 3254 C CA . ILE A 1 456 ? 187.791 160.699 181.492 1.00 99.15 417 ILE A CA 1
ATOM 3255 C C . ILE A 1 456 ? 187.496 159.607 182.513 1.00 103.34 417 ILE A C 1
ATOM 3256 O O . ILE A 1 456 ? 187.972 158.475 182.383 1.00 100.63 417 ILE A O 1
ATOM 3261 N N . GLY A 1 457 ? 186.718 159.927 183.548 1.00 104.69 418 GLY A N 1
ATOM 3262 C CA . GLY A 1 457 ? 186.350 158.910 184.515 1.00 102.59 418 GLY A CA 1
ATOM 3263 C C . GLY A 1 457 ? 185.486 157.821 183.911 1.00 101.48 418 GLY A C 1
ATOM 3264 O O . GLY A 1 457 ? 185.673 156.637 184.198 1.00 101.97 418 GLY A O 1
ATOM 3265 N N . GLY A 1 458 ? 184.530 158.204 183.061 1.00 94.45 419 GLY A N 1
ATOM 3266 C CA . GLY A 1 458 ? 183.680 157.212 182.434 1.00 90.70 419 GLY A CA 1
ATOM 3267 C C . GLY A 1 458 ? 184.448 156.240 181.567 1.00 96.18 419 GLY A C 1
ATOM 3268 O O . GLY A 1 458 ? 184.126 155.049 181.531 1.00 97.32 419 GLY A O 1
ATOM 3269 N N . ILE A 1 459 ? 185.467 156.720 180.862 1.00 100.38 420 ILE A N 1
ATOM 3270 C CA . ILE A 1 459 ? 186.224 155.854 179.960 1.00 98.66 420 ILE A CA 1
ATOM 3271 C C . ILE A 1 459 ? 187.288 155.059 180.708 1.00 98.53 420 ILE A C 1
ATOM 3272 O O . ILE A 1 459 ? 187.395 153.841 180.545 1.00 93.63 420 ILE A O 1
ATOM 3277 N N . PHE A 1 460 ? 188.093 155.727 181.537 1.00 102.26 421 PHE A N 1
ATOM 3278 C CA . PHE A 1 460 ? 189.213 155.055 182.189 1.00 103.79 421 PHE A CA 1
ATOM 3279 C C . PHE A 1 460 ? 188.739 153.946 183.118 1.00 105.62 421 PHE A C 1
ATOM 3280 O O . PHE A 1 460 ? 189.297 152.843 183.114 1.00 108.42 421 PHE A O 1
ATOM 3288 N N . SER A 1 461 ? 187.714 154.217 183.922 1.00 104.01 422 SER A N 1
ATOM 3289 C CA . SER A 1 461 ? 187.251 153.262 184.919 1.00 101.46 422 SER A CA 1
ATOM 3290 C C . SER A 1 461 ? 186.522 152.072 184.312 1.00 101.35 422 SER A C 1
ATOM 3291 O O . SER A 1 461 ? 186.208 151.125 185.040 1.00 100.67 422 SER A O 1
ATOM 3294 N N . GLY A 1 462 ? 186.241 152.093 183.012 1.00 100.24 423 GLY A N 1
ATOM 3295 C CA . GLY A 1 462 ? 185.495 151.015 182.400 1.00 96.08 423 GLY A CA 1
ATOM 3296 C C . GLY A 1 462 ? 184.006 151.078 182.631 1.00 92.14 423 GLY A C 1
ATOM 3297 O O . GLY A 1 462 ? 183.293 150.143 182.256 1.00 85.57 423 GLY A O 1
ATOM 3298 N N . LEU A 1 463 ? 183.512 152.155 183.243 1.00 93.14 424 LEU A N 1
ATOM 3299 C CA . LEU A 1 463 ? 182.080 152.274 183.488 1.00 92.19 424 LEU A CA 1
ATOM 3300 C C . LEU A 1 463 ? 181.304 152.345 182.180 1.00 93.87 424 LEU A C 1
ATOM 3301 O O . LEU A 1 463 ? 180.225 151.753 182.059 1.00 96.00 424 LEU A O 1
ATOM 3306 N N . PHE A 1 464 ? 181.836 153.057 181.189 1.00 94.85 425 PHE A N 1
ATOM 3307 C CA . PHE A 1 464 ? 181.171 153.245 179.909 1.00 90.21 425 PHE A CA 1
ATOM 3308 C C . PHE A 1 464 ? 182.118 152.904 178.770 1.00 89.27 425 PHE A C 1
ATOM 3309 O O . PHE A 1 464 ? 183.341 152.997 178.906 1.00 92.64 425 PHE A O 1
ATOM 3317 N N . SER A 1 465 ? 181.538 152.501 177.646 1.00 87.25 426 SER A N 1
ATOM 3318 C CA . SER A 1 465 ? 182.282 152.404 176.404 1.00 82.77 426 SER A CA 1
ATOM 3319 C C . SER A 1 465 ? 182.358 153.779 175.749 1.00 80.35 426 SER A C 1
ATOM 3320 O O . SER A 1 465 ? 181.582 154.678 176.082 1.00 85.69 426 SER A O 1
ATOM 3323 N N . PRO A 1 466 ? 183.288 153.974 174.813 1.00 73.22 427 PRO A N 1
ATOM 3324 C CA . PRO A 1 466 ? 183.446 155.313 174.222 1.00 76.30 427 PRO A CA 1
ATOM 3325 C C . PRO A 1 466 ? 182.163 155.887 173.639 1.00 76.32 427 PRO A C 1
ATOM 3326 O O . PRO A 1 466 ? 181.906 157.086 173.800 1.00 80.01 427 PRO A O 1
ATOM 3330 N N . THR A 1 467 ? 181.344 155.070 172.974 1.00 71.98 428 THR A N 1
ATOM 3331 C CA . THR A 1 467 ? 180.088 155.580 172.434 1.00 73.84 428 THR A CA 1
ATOM 3332 C C . THR A 1 467 ? 179.145 156.011 173.551 1.00 80.80 428 THR A C 1
ATOM 3333 O O . THR A 1 467 ? 178.519 157.078 173.476 1.00 84.31 428 THR A O 1
ATOM 3337 N N . GLU A 1 468 ? 179.034 155.194 174.599 1.00 79.70 429 GLU A N 1
ATOM 3338 C CA . GLU A 1 468 ? 178.196 155.562 175.732 1.00 79.66 429 GLU A CA 1
ATOM 3339 C C . GLU A 1 468 ? 178.716 156.824 176.404 1.00 79.26 429 GLU A C 1
ATOM 3340 O O . GLU A 1 468 ? 177.932 157.683 176.822 1.00 82.51 429 GLU A O 1
ATOM 3346 N N . SER A 1 469 ? 180.038 156.949 176.523 1.00 72.88 430 SER A N 1
ATOM 3347 C CA . SER A 1 469 ? 180.609 158.153 177.115 1.00 70.82 430 SER A CA 1
ATOM 3348 C C . SER A 1 469 ? 180.279 159.380 176.278 1.00 78.63 430 SER A C 1
ATOM 3349 O O . SER A 1 469 ? 179.960 160.444 176.821 1.00 82.96 430 SER A O 1
ATOM 3352 N N . ALA A 1 470 ? 180.353 159.255 174.952 1.00 75.61 431 ALA A N 1
ATOM 3353 C CA . ALA A 1 470 ? 179.987 160.371 174.086 1.00 72.25 431 ALA A CA 1
ATOM 3354 C C . ALA A 1 470 ? 178.528 160.758 174.280 1.00 78.54 431 ALA A C 1
ATOM 3355 O O . ALA A 1 470 ? 178.198 161.947 174.371 1.00 82.58 431 ALA A O 1
ATOM 3357 N N . ILE A 1 471 ? 177.641 159.764 174.344 1.00 80.12 432 ILE A N 1
ATOM 3358 C CA . ILE A 1 471 ? 176.220 160.051 174.537 1.00 78.40 432 ILE A CA 1
ATOM 3359 C C . ILE A 1 471 ? 176.002 160.770 175.863 1.00 77.12 432 ILE A C 1
ATOM 3360 O O . ILE A 1 471 ? 175.256 161.754 175.946 1.00 77.52 432 ILE A O 1
ATOM 3365 N N . VAL A 1 472 ? 176.649 160.282 176.922 1.00 74.17 433 VAL A N 1
ATOM 3366 C CA . VAL A 1 472 ? 176.484 160.883 178.241 1.00 75.80 433 VAL A CA 1
ATOM 3367 C C . VAL A 1 472 ? 176.982 162.321 178.237 1.00 74.96 433 VAL A C 1
ATOM 3368 O O . VAL A 1 472 ? 176.340 163.219 178.795 1.00 73.78 433 VAL A O 1
ATOM 3372 N N . ALA A 1 473 ? 178.139 162.561 177.618 1.00 76.08 434 ALA A N 1
ATOM 3373 C CA . ALA A 1 473 ? 178.677 163.915 177.567 1.00 77.44 434 ALA A CA 1
ATOM 3374 C C . ALA A 1 473 ? 177.750 164.846 176.799 1.00 75.88 434 ALA A C 1
ATOM 3375 O O . ALA A 1 473 ? 177.519 165.987 177.215 1.00 76.50 434 ALA A O 1
ATOM 3377 N N . ALA A 1 474 ? 177.210 164.380 175.671 1.00 77.21 435 ALA A N 1
ATOM 3378 C CA . ALA A 1 474 ? 176.292 165.211 174.900 1.00 76.27 435 ALA A CA 1
ATOM 3379 C C . ALA A 1 474 ? 175.053 165.553 175.717 1.00 75.88 435 ALA A C 1
ATOM 3380 O O . ALA A 1 474 ? 174.603 166.706 175.735 1.00 75.11 435 ALA A O 1
ATOM 3382 N N . ALA A 1 475 ? 174.487 164.560 176.406 1.00 75.87 436 ALA A N 1
ATOM 3383 C CA . ALA A 1 475 ? 173.300 164.815 177.214 1.00 70.10 436 ALA A CA 1
ATOM 3384 C C . ALA A 1 475 ? 173.597 165.809 178.328 1.00 64.71 436 ALA A C 1
ATOM 3385 O O . ALA A 1 475 ? 172.808 166.729 178.579 1.00 67.22 436 ALA A O 1
ATOM 3387 N N . TYR A 1 476 ? 174.731 165.641 179.009 1.00 68.53 437 TYR A N 1
ATOM 3388 C CA . TYR A 1 476 ? 175.082 166.553 180.091 1.00 67.51 437 TYR A CA 1
ATOM 3389 C C . TYR A 1 476 ? 175.275 167.970 179.571 1.00 71.37 437 TYR A C 1
ATOM 3390 O O . TYR A 1 476 ? 174.828 168.938 180.200 1.00 76.03 437 TYR A O 1
ATOM 3399 N N . SER A 1 477 ? 175.943 168.115 178.425 1.00 75.07 438 SER A N 1
ATOM 3400 C CA . SER A 1 477 ? 176.145 169.442 177.855 1.00 71.40 438 SER A CA 1
ATOM 3401 C C . SER A 1 477 ? 174.818 170.086 177.485 1.00 71.80 438 SER A C 1
ATOM 3402 O O . SER A 1 477 ? 174.613 171.281 177.724 1.00 71.43 438 SER A O 1
ATOM 3405 N N . VAL A 1 478 ? 173.902 169.314 176.895 1.00 74.90 439 VAL A N 1
ATOM 3406 C CA . VAL A 1 478 ? 172.594 169.863 176.551 1.00 72.44 439 VAL A CA 1
ATOM 3407 C C . VAL A 1 478 ? 17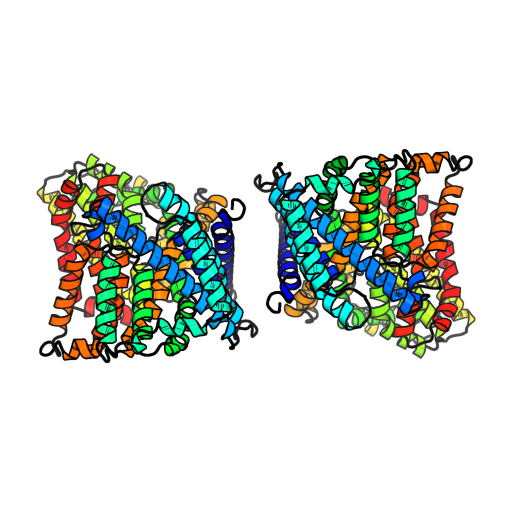1.868 170.325 177.806 1.00 71.54 439 VAL A C 1
ATOM 3408 O O . VAL A 1 478 ? 171.285 171.416 177.840 1.00 72.25 439 VAL A O 1
ATOM 3412 N N . ILE A 1 479 ? 171.888 169.502 178.856 1.00 72.57 440 ILE A N 1
ATOM 3413 C CA . ILE A 1 479 ? 171.205 169.863 180.095 1.00 68.84 440 ILE A CA 1
ATOM 3414 C C . ILE A 1 479 ? 171.777 171.159 180.652 1.00 71.45 440 ILE A C 1
ATOM 3415 O O . ILE A 1 479 ? 171.038 172.080 181.026 1.00 78.47 440 ILE A O 1
ATOM 3420 N N . ILE A 1 480 ? 173.106 171.252 180.711 1.00 71.78 441 ILE A N 1
ATOM 3421 C CA . ILE A 1 480 ? 173.739 172.436 181.280 1.00 73.18 441 ILE A CA 1
ATOM 3422 C C . ILE A 1 480 ? 173.413 173.670 180.452 1.00 74.06 441 ILE A C 1
ATOM 3423 O O . ILE A 1 480 ? 173.081 174.729 180.997 1.00 75.21 441 ILE A O 1
ATOM 3428 N N . GLY A 1 481 ? 173.507 173.563 179.128 1.00 75.01 442 GLY A N 1
ATOM 3429 C CA . GLY A 1 481 ? 173.217 174.710 178.289 1.00 80.50 442 GLY A CA 1
ATOM 3430 C C . GLY A 1 481 ? 171.782 175.174 178.422 1.00 83.62 442 GLY A C 1
ATOM 3431 O O . GLY A 1 481 ? 171.510 176.377 178.459 1.00 86.35 442 GLY A O 1
ATOM 3432 N N . LYS A 1 482 ? 170.842 174.231 178.498 1.00 82.28 443 LYS A N 1
ATOM 3433 C CA . LYS A 1 482 ? 169.437 174.611 178.568 1.00 81.83 443 LYS A CA 1
ATOM 3434 C C . LYS A 1 482 ? 169.091 175.228 179.918 1.00 80.72 443 LYS A C 1
ATOM 3435 O O . LYS A 1 482 ? 168.440 176.277 179.974 1.00 78.58 443 LYS A O 1
ATOM 3441 N N . PHE A 1 483 ? 169.516 174.601 181.015 1.00 83.05 444 PHE A N 1
ATOM 3442 C CA . PHE A 1 483 ? 169.015 174.973 182.334 1.00 75.77 444 PHE A CA 1
ATOM 3443 C C . PHE A 1 483 ? 169.955 175.871 183.126 1.00 79.15 444 PHE A C 1
ATOM 3444 O O . PHE A 1 483 ? 169.566 176.980 183.499 1.00 81.88 444 PHE A O 1
ATOM 3452 N N . VAL A 1 484 ? 171.180 175.425 183.398 1.00 80.44 445 VAL A N 1
ATOM 3453 C CA . VAL A 1 484 ? 172.031 176.150 184.337 1.00 79.34 445 VAL A CA 1
ATOM 3454 C C . VAL A 1 484 ? 172.520 177.467 183.743 1.00 81.72 445 VAL A C 1
ATOM 3455 O O . VAL A 1 484 ? 172.578 178.485 184.441 1.00 82.56 445 VAL A O 1
ATOM 3459 N N . TYR A 1 485 ? 172.884 177.480 182.460 1.00 84.30 446 TYR A N 1
ATOM 3460 C CA . TYR A 1 485 ? 173.432 178.677 181.836 1.00 85.92 446 TYR A CA 1
ATOM 3461 C C . TYR A 1 485 ? 172.447 179.405 180.932 1.00 85.09 446 TYR A C 1
ATOM 3462 O O . TYR A 1 485 ? 172.747 180.523 180.501 1.00 81.83 446 TYR A O 1
ATOM 3471 N N . LYS A 1 486 ? 171.292 178.817 180.638 1.00 85.89 447 LYS A N 1
ATOM 3472 C CA . LYS A 1 486 ? 170.239 179.478 179.870 1.00 88.34 447 LYS A CA 1
ATOM 3473 C C . LYS A 1 486 ? 170.784 180.033 178.554 1.00 92.19 447 LYS A C 1
ATOM 3474 O O . LYS A 1 486 ? 170.805 181.241 178.315 1.00 94.05 447 LYS A O 1
ATOM 3480 N N . GLU A 1 487 ? 171.236 179.123 177.695 1.00 91.84 448 GLU A N 1
ATOM 3481 C CA . GLU A 1 487 ? 171.778 179.502 176.397 1.00 91.75 448 GLU A CA 1
ATOM 3482 C C . GLU A 1 487 ? 171.293 178.641 175.242 1.00 91.80 448 GLU A C 1
ATOM 3483 O O . GLU A 1 487 ? 171.509 179.025 174.087 1.00 93.37 448 GLU A O 1
ATOM 3489 N N . LEU A 1 488 ? 170.648 177.510 175.500 1.00 88.70 449 LEU A N 1
ATOM 3490 C CA . LEU A 1 488 ? 170.240 176.599 174.444 1.00 86.41 449 LEU A CA 1
ATOM 3491 C C . LEU A 1 488 ? 168.756 176.748 174.138 1.00 88.35 449 LEU A C 1
ATOM 3492 O O . LEU A 1 488 ? 167.939 177.015 175.022 1.00 89.29 449 LEU A O 1
ATOM 3497 N N . THR A 1 489 ? 168.419 176.579 172.862 1.00 92.33 450 THR A N 1
ATOM 3498 C CA . THR A 1 489 ? 167.038 176.543 172.408 1.00 88.08 450 THR A CA 1
ATOM 3499 C C . THR A 1 489 ? 166.896 175.412 171.401 1.00 87.51 450 THR A C 1
ATOM 3500 O O . THR A 1 489 ? 167.876 174.959 170.807 1.00 91.16 450 THR A O 1
ATOM 3504 N N . LEU A 1 490 ? 165.657 174.959 171.210 1.00 86.33 451 LEU A N 1
ATOM 3505 C CA . LEU A 1 490 ? 165.426 173.808 170.344 1.00 88.29 451 LEU A CA 1
ATOM 3506 C C . LEU A 1 490 ? 165.931 174.070 168.930 1.00 90.34 451 LEU A C 1
ATOM 3507 O O . LEU A 1 490 ? 166.511 173.180 168.296 1.00 93.17 451 LEU A O 1
ATOM 3512 N N . LYS A 1 491 ? 165.715 175.280 168.414 1.00 89.43 452 LYS A N 1
ATOM 3513 C CA . LYS A 1 491 ? 166.205 175.602 167.078 1.00 94.74 452 LYS A CA 1
ATOM 3514 C C . LYS A 1 491 ? 167.728 175.544 167.022 1.00 94.51 452 LYS A C 1
ATOM 3515 O O . LYS A 1 491 ? 168.304 175.032 166.053 1.00 95.24 452 LYS A O 1
ATOM 3521 N N . SER A 1 492 ? 168.397 176.065 168.053 1.00 87.98 453 SER A N 1
ATOM 3522 C CA . SER A 1 492 ? 169.854 176.000 168.091 1.00 83.49 453 SER A CA 1
ATOM 3523 C C . SER A 1 492 ? 170.334 174.556 168.136 1.00 83.57 453 SER A C 1
ATOM 3524 O O . SER A 1 492 ? 171.307 174.196 167.464 1.00 86.33 453 SER A O 1
ATOM 3527 N N . LEU A 1 493 ? 169.665 173.715 168.925 1.00 80.39 454 LEU A N 1
ATOM 3528 C CA . LEU A 1 493 ? 170.044 172.308 168.988 1.00 75.12 454 LEU A CA 1
ATOM 3529 C C . LEU A 1 493 ? 169.861 171.631 167.637 1.00 80.05 454 LEU A C 1
ATOM 3530 O O . LEU A 1 493 ? 170.707 170.834 167.212 1.00 90.18 454 LEU A O 1
ATOM 3535 N N . PHE A 1 494 ? 168.761 171.931 166.946 1.00 77.68 455 PHE A N 1
ATOM 3536 C CA . PHE A 1 494 ? 168.534 171.340 165.631 1.00 79.27 455 PHE A CA 1
ATOM 3537 C C . PHE A 1 494 ? 169.611 171.774 164.644 1.00 82.77 455 PHE A C 1
ATOM 3538 O O . PHE A 1 494 ? 170.123 170.957 163.867 1.00 82.33 455 PHE A O 1
ATOM 3546 N N . ASN A 1 495 ? 169.974 173.058 164.665 1.00 82.55 456 ASN A N 1
ATOM 3547 C CA . ASN A 1 495 ? 171.021 173.538 163.770 1.00 82.54 456 ASN A CA 1
ATOM 3548 C C . ASN A 1 495 ? 172.360 172.884 164.089 1.00 82.20 456 ASN A C 1
ATOM 3549 O O . ASN A 1 495 ? 173.120 172.528 163.180 1.00 82.49 456 ASN A O 1
ATOM 3554 N N . SER A 1 496 ? 172.670 172.722 165.377 1.00 82.53 457 SER A N 1
ATOM 3555 C CA . SER A 1 496 ? 173.913 172.059 165.757 1.00 79.08 457 SER A CA 1
ATOM 3556 C C . SER A 1 496 ? 173.928 170.612 165.283 1.00 78.16 457 SER A C 1
ATOM 3557 O O . SER A 1 496 ? 174.959 170.114 164.816 1.00 83.38 457 SER A O 1
ATOM 3560 N N . CYS A 1 497 ? 172.797 169.916 165.405 1.00 77.41 458 CYS A N 1
ATOM 3561 C CA . CYS A 1 497 ? 172.723 168.546 164.911 1.00 78.39 458 CYS A CA 1
ATOM 3562 C C . CYS A 1 497 ? 172.943 168.497 163.406 1.00 78.40 458 CYS A C 1
ATOM 3563 O O . CYS A 1 497 ? 173.649 167.615 162.899 1.00 81.76 458 CYS A O 1
ATOM 3566 N N . ILE A 1 498 ? 172.345 169.437 162.673 1.00 77.60 459 ILE A N 1
ATOM 3567 C CA . ILE A 1 498 ? 172.541 169.477 161.226 1.00 80.66 459 ILE A CA 1
ATOM 3568 C C . ILE A 1 498 ? 174.013 169.695 160.898 1.00 81.81 459 ILE A C 1
ATOM 3569 O O . ILE A 1 498 ? 174.569 169.050 160.001 1.00 86.69 459 ILE A O 1
ATOM 3574 N N . GLU A 1 499 ? 174.665 170.612 161.615 1.00 77.76 460 GLU A N 1
ATOM 3575 C CA . GLU A 1 499 ? 176.079 170.878 161.367 1.00 75.45 460 GLU A CA 1
ATOM 3576 C C . GLU A 1 499 ? 176.933 169.648 161.653 1.00 78.20 460 GLU A C 1
ATOM 3577 O O . GLU A 1 499 ? 177.852 169.324 160.888 1.00 76.38 460 GLU A O 1
ATOM 3583 N N . ALA A 1 500 ? 176.650 168.955 162.757 1.00 80.64 461 ALA A N 1
ATOM 3584 C CA . ALA A 1 500 ? 177.412 167.757 163.089 1.00 74.19 461 ALA A CA 1
ATOM 3585 C C . ALA A 1 500 ? 177.236 166.685 162.023 1.00 76.56 461 ALA A C 1
ATOM 3586 O O . ALA A 1 500 ? 178.204 166.020 161.632 1.00 78.20 461 ALA A O 1
ATOM 3588 N N . MET A 1 501 ? 176.006 166.498 161.540 1.00 78.96 462 MET A N 1
ATOM 3589 C CA . MET A 1 501 ? 175.783 165.532 160.470 1.00 75.13 462 MET A CA 1
ATOM 3590 C C . MET A 1 501 ? 176.542 165.928 159.212 1.00 75.06 462 MET A C 1
ATOM 3591 O O . MET A 1 501 ? 177.122 165.073 158.530 1.00 77.04 462 MET A O 1
ATOM 3596 N N . ALA A 1 502 ? 176.540 167.219 158.880 1.00 73.80 463 ALA A N 1
ATOM 3597 C CA . ALA A 1 502 ? 177.262 167.674 157.698 1.00 77.25 463 ALA A CA 1
ATOM 3598 C C . ALA A 1 502 ? 178.749 167.374 157.822 1.00 73.94 463 ALA A C 1
ATOM 3599 O O . ALA A 1 502 ? 179.389 166.955 156.851 1.00 70.64 463 ALA A O 1
ATOM 3601 N N . ILE A 1 503 ? 179.318 167.590 159.008 1.00 74.35 464 ILE A N 1
ATOM 3602 C CA . ILE A 1 503 ? 180.732 167.283 159.208 1.00 73.33 464 ILE A CA 1
ATOM 3603 C C . ILE A 1 503 ? 180.980 165.784 159.084 1.00 68.53 464 ILE A C 1
ATOM 3604 O O . ILE A 1 503 ? 181.958 165.354 158.463 1.00 66.30 464 ILE A O 1
ATOM 3609 N N . THR A 1 504 ? 180.109 164.965 159.678 1.00 66.83 465 THR A N 1
ATOM 3610 C CA . THR A 1 504 ? 180.305 163.518 159.634 1.00 59.63 465 THR A CA 1
ATOM 3611 C C . THR A 1 504 ? 180.178 162.968 158.219 1.00 61.26 465 THR A C 1
ATOM 3612 O O . THR A 1 504 ? 180.760 161.918 157.906 1.00 64.18 465 THR A O 1
ATOM 3616 N N . GLY A 1 505 ? 179.402 163.638 157.369 1.00 67.72 466 GLY A N 1
ATOM 3617 C CA . GLY A 1 505 ? 179.220 163.149 156.013 1.00 66.41 466 GLY A CA 1
ATOM 3618 C C . GLY A 1 505 ? 180.524 163.051 155.247 1.00 63.61 466 GLY A C 1
ATOM 3619 O O . GLY A 1 505 ? 180.726 162.121 154.464 1.00 68.41 466 GLY A O 1
ATOM 3620 N N . VAL A 1 506 ? 181.425 164.010 155.457 1.00 62.95 467 VAL A N 1
ATOM 3621 C CA . VAL A 1 506 ? 182.707 163.984 154.762 1.00 61.26 467 VAL A CA 1
ATOM 3622 C C . VAL A 1 506 ? 183.513 162.759 155.174 1.00 64.62 467 VAL A C 1
ATOM 3623 O O . VAL A 1 506 ? 184.114 162.082 154.333 1.00 64.22 467 VAL A O 1
ATOM 3627 N N . VAL A 1 507 ? 183.542 162.456 156.472 1.00 66.58 468 VAL A N 1
ATOM 3628 C CA . VAL A 1 507 ? 184.323 161.322 156.956 1.00 61.61 468 VAL A CA 1
ATOM 3629 C C . VAL A 1 507 ? 183.720 160.007 156.478 1.00 60.83 468 VAL A C 1
ATOM 3630 O O . VAL A 1 507 ? 184.444 159.038 156.213 1.00 62.74 468 VAL A O 1
ATOM 3634 N N . ALA A 1 508 ? 182.389 159.940 156.387 1.00 58.90 469 ALA A N 1
ATOM 3635 C CA . ALA A 1 508 ? 181.742 158.670 156.067 1.00 57.99 469 ALA A CA 1
ATOM 3636 C C . ALA A 1 508 ? 182.175 158.145 154.702 1.00 59.16 469 ALA A C 1
ATOM 3637 O O . ALA A 1 508 ? 182.455 156.948 154.549 1.00 64.07 469 ALA A O 1
ATOM 3639 N N . LEU A 1 509 ? 182.216 159.016 153.692 1.00 51.11 470 LEU A N 1
ATOM 3640 C CA . LEU A 1 509 ? 182.571 158.563 152.352 1.00 53.49 470 LEU A CA 1
ATOM 3641 C C . LEU A 1 509 ? 183.980 157.991 152.324 1.00 56.39 470 LEU A C 1
ATOM 3642 O O . LEU A 1 509 ? 184.219 156.926 151.736 1.00 63.13 470 LEU A O 1
ATOM 3647 N N . MET A 1 510 ? 184.930 158.686 152.952 1.00 53.95 471 MET A N 1
ATOM 3648 C CA . MET A 1 510 ? 186.295 158.179 152.988 1.00 50.78 471 MET A CA 1
ATOM 3649 C C . MET A 1 510 ? 186.361 156.857 153.735 1.00 54.99 471 MET A C 1
ATOM 3650 O O . MET A 1 510 ? 187.113 155.960 153.348 1.00 53.85 471 MET A O 1
ATOM 3655 N N . ILE A 1 511 ? 185.575 156.709 154.803 1.00 54.24 472 ILE A N 1
ATOM 3656 C CA . ILE A 1 511 ? 185.579 155.447 155.541 1.00 50.04 472 ILE A CA 1
ATOM 3657 C C . ILE A 1 511 ? 185.138 154.304 154.635 1.00 50.72 472 ILE A C 1
ATOM 3658 O O . ILE A 1 511 ? 185.809 153.267 154.534 1.00 56.01 472 ILE A O 1
ATOM 3663 N N . MET A 1 512 ? 184.004 154.477 153.953 1.00 56.16 473 MET A N 1
ATOM 3664 C CA . MET A 1 512 ? 183.504 153.403 153.098 1.00 54.48 473 MET A CA 1
ATOM 3665 C C . MET A 1 512 ? 184.497 153.079 151.989 1.00 49.42 473 MET A C 1
ATOM 3666 O O . MET A 1 512 ? 184.789 151.905 151.720 1.00 53.74 473 MET A O 1
ATOM 3671 N N . THR A 1 513 ? 185.047 154.106 151.342 1.00 45.67 474 THR A N 1
ATOM 3672 C CA . THR A 1 513 ? 185.922 153.830 150.210 1.00 44.45 474 THR A CA 1
ATOM 3673 C C . THR A 1 513 ? 187.253 153.238 150.652 1.00 49.80 474 THR A C 1
ATOM 3674 O O . THR A 1 513 ? 187.824 152.413 149.933 1.00 49.94 474 THR A O 1
ATOM 3678 N N . VAL A 1 514 ? 187.771 153.633 151.816 1.00 50.21 475 VAL A N 1
ATOM 3679 C CA . VAL A 1 514 ? 189.015 153.045 152.294 1.00 45.99 475 VAL A CA 1
ATOM 3680 C C . VAL A 1 514 ? 188.794 151.592 152.686 1.00 47.53 475 VAL A C 1
ATOM 3681 O O . VAL A 1 514 ? 189.667 150.740 152.480 1.00 49.91 475 VAL A O 1
ATOM 3685 N N . THR A 1 515 ? 187.623 151.275 153.247 1.00 51.46 476 THR A N 1
ATOM 3686 C CA . THR A 1 515 ? 187.310 149.874 153.505 1.00 46.30 476 THR A CA 1
ATOM 3687 C C . THR A 1 515 ? 187.259 149.084 152.205 1.00 47.29 476 THR A C 1
ATOM 3688 O O . THR A 1 515 ? 187.737 147.947 152.140 1.00 47.34 476 THR A O 1
ATOM 3692 N N . PHE A 1 516 ? 186.679 149.673 151.157 1.00 51.22 477 PHE A N 1
ATOM 3693 C CA . PHE A 1 516 ? 186.645 149.006 149.857 1.00 47.75 477 PHE A CA 1
ATOM 3694 C C . PHE A 1 516 ? 188.053 148.790 149.303 1.00 46.51 477 PHE A C 1
ATOM 3695 O O . PHE A 1 516 ? 188.358 147.723 148.760 1.00 48.20 477 PHE A O 1
ATOM 3703 N N . PHE A 1 517 ? 188.918 149.797 149.434 1.00 44.73 478 PHE A N 1
ATOM 3704 C CA . PHE A 1 517 ? 190.278 149.757 148.902 1.00 40.26 478 PHE A CA 1
ATOM 3705 C C . PHE A 1 517 ? 191.166 148.775 149.663 1.00 47.84 478 PHE A C 1
ATOM 3706 O O . PHE A 1 517 ? 192.094 148.187 149.084 1.00 47.45 478 PHE A O 1
ATOM 3714 N N . GLY A 1 518 ? 190.897 148.586 150.955 1.00 53.78 479 GLY A N 1
ATOM 3715 C CA . GLY A 1 518 ? 191.641 147.604 151.719 1.00 52.61 479 GLY A CA 1
ATOM 3716 C C . GLY A 1 518 ? 191.494 146.201 151.170 1.00 52.46 479 GLY A C 1
ATOM 3717 O O . GLY A 1 518 ? 192.398 145.377 151.314 1.00 54.11 479 GLY A O 1
ATOM 3718 N N . ASP A 1 519 ? 190.358 145.906 150.536 1.00 52.18 480 ASP A N 1
ATOM 3719 C CA . ASP A 1 519 ? 190.179 144.600 149.910 1.00 54.55 480 ASP A CA 1
ATOM 3720 C C . ASP A 1 519 ? 191.211 144.379 148.811 1.00 57.00 480 ASP A C 1
ATOM 3721 O O . ASP A 1 519 ? 191.873 143.335 148.764 1.00 63.35 480 ASP A O 1
ATOM 3726 N N . MET A 1 520 ? 191.369 145.360 147.919 1.00 53.67 481 MET A N 1
ATOM 3727 C CA . MET A 1 520 ? 192.406 145.264 146.899 1.00 44.12 481 MET A CA 1
ATOM 3728 C C . MET A 1 520 ? 193.775 145.127 147.540 1.00 50.02 481 MET A C 1
ATOM 3729 O O . MET A 1 520 ? 194.590 144.296 147.124 1.00 46.06 481 MET A O 1
ATOM 3734 N N . ILE A 1 521 ? 194.051 145.945 148.556 1.00 60.20 482 ILE A N 1
ATOM 3735 C CA . ILE A 1 521 ? 195.390 145.946 149.140 1.00 52.64 482 ILE A CA 1
ATOM 3736 C C . ILE A 1 521 ? 195.717 144.583 149.737 1.00 53.30 482 ILE A C 1
ATOM 3737 O O . ILE A 1 521 ? 196.823 144.060 149.556 1.00 52.18 482 ILE A O 1
ATOM 3742 N N . ALA A 1 522 ? 194.764 143.984 150.453 1.00 54.92 483 ALA A N 1
ATOM 3743 C CA . ALA A 1 522 ? 195.028 142.717 151.126 1.00 53.55 483 ALA A CA 1
ATOM 3744 C C . ALA A 1 522 ? 195.055 141.554 150.143 1.00 52.23 483 ALA A C 1
ATOM 3745 O O . ALA A 1 522 ? 195.846 140.618 150.305 1.00 51.78 483 ALA A O 1
ATOM 3747 N N . ARG A 1 523 ? 194.199 141.589 149.121 1.00 59.35 484 ARG A N 1
ATOM 3748 C CA . ARG A 1 523 ? 194.121 140.468 148.190 1.00 56.77 484 ARG A CA 1
ATOM 3749 C C . ARG A 1 523 ? 195.438 140.263 147.452 1.00 56.11 484 ARG A C 1
ATOM 3750 O O . ARG A 1 523 ? 195.867 139.124 147.240 1.00 50.39 484 ARG A O 1
ATOM 3758 N N . GLU A 1 524 ? 196.091 141.350 147.046 1.00 61.14 485 GLU A N 1
ATOM 3759 C CA . GLU A 1 524 ? 197.313 141.265 146.259 1.00 57.68 485 GLU A CA 1
ATOM 3760 C C . GLU A 1 524 ? 198.571 141.119 147.107 1.00 66.36 485 GLU A C 1
ATOM 3761 O O . GLU A 1 524 ? 199.648 140.892 146.549 1.00 69.86 485 GLU A O 1
ATOM 3767 N N . GLN A 1 525 ? 198.466 141.240 148.429 1.00 68.74 486 GLN A N 1
ATOM 3768 C CA . GLN A 1 525 ? 199.612 141.087 149.324 1.00 64.27 486 GLN A CA 1
ATOM 3769 C C . GLN A 1 525 ? 200.723 142.069 148.963 1.00 63.56 486 GLN A C 1
ATOM 3770 O O . GLN A 1 525 ? 201.868 141.687 148.718 1.00 68.63 486 GLN A O 1
ATOM 3776 N N . VAL A 1 526 ? 200.373 143.355 148.929 1.00 60.19 487 VAL A N 1
ATOM 3777 C CA . VAL A 1 526 ? 201.358 144.384 148.610 1.00 63.01 487 VAL A CA 1
ATOM 3778 C C . VAL A 1 526 ? 202.372 144.519 149.739 1.00 68.37 487 VAL A C 1
ATOM 3779 O O . VAL A 1 526 ? 203.569 144.722 149.500 1.00 69.39 487 VAL A O 1
ATOM 3783 N N . ALA A 1 527 ? 201.908 144.415 150.987 1.00 66.96 488 ALA A N 1
ATOM 3784 C CA . ALA A 1 527 ? 202.802 144.587 152.126 1.00 61.06 488 ALA A CA 1
ATOM 3785 C C . ALA A 1 527 ? 203.903 143.536 152.131 1.00 64.71 488 ALA A C 1
ATOM 3786 O O . ALA A 1 527 ? 205.061 143.841 152.437 1.00 76.26 488 ALA A O 1
ATOM 3788 N N . MET A 1 528 ? 203.560 142.290 151.807 1.00 65.05 489 MET A N 1
ATOM 3789 C CA . MET A 1 528 ? 204.568 141.236 151.775 1.00 68.91 489 MET A CA 1
ATOM 3790 C C . MET A 1 528 ? 205.636 141.532 150.732 1.00 77.47 489 MET A C 1
ATOM 3791 O O . MET A 1 528 ? 206.833 141.355 150.989 1.00 84.42 489 MET A O 1
ATOM 3796 N N . ARG A 1 529 ? 205.226 141.987 149.547 1.00 76.22 490 ARG A N 1
ATOM 3797 C CA . ARG A 1 529 ? 206.195 142.298 148.501 1.00 75.02 490 ARG A CA 1
ATOM 3798 C C . ARG A 1 529 ? 207.067 143.483 148.892 1.00 75.46 490 ARG A C 1
ATOM 3799 O O . ARG A 1 529 ? 208.273 143.488 148.622 1.00 80.55 490 ARG A O 1
ATOM 3807 N N . VAL A 1 530 ? 206.479 144.498 149.527 1.00 77.00 491 VAL A N 1
ATOM 3808 C CA . VAL A 1 530 ? 207.268 145.641 149.975 1.00 77.91 491 VAL A CA 1
ATOM 3809 C C . VAL A 1 530 ? 208.289 145.209 151.020 1.00 83.13 491 VAL A C 1
ATOM 3810 O O . VAL A 1 530 ? 209.450 145.638 150.990 1.00 85.80 491 VAL A O 1
ATOM 3814 N N . ALA A 1 531 ? 207.875 144.365 151.966 1.00 87.53 492 ALA A N 1
ATOM 3815 C CA . ALA A 1 531 ? 208.810 143.872 152.972 1.00 87.12 492 ALA A CA 1
ATOM 3816 C C . ALA A 1 531 ? 209.928 143.065 152.330 1.00 91.47 492 ALA A C 1
ATOM 3817 O O . ALA A 1 531 ? 211.099 143.209 152.698 1.00 95.86 492 ALA A O 1
ATOM 3819 N N . ASP A 1 532 ? 209.589 142.210 151.363 1.00 96.70 493 ASP A N 1
ATOM 3820 C CA . ASP A 1 532 ? 210.607 141.436 150.666 1.00 99.59 493 ASP A CA 1
ATOM 3821 C C . ASP A 1 532 ? 211.577 142.325 149.901 1.00 98.72 493 ASP A C 1
ATOM 3822 O O . ASP A 1 532 ? 212.771 142.014 149.845 1.00 104.01 493 ASP A O 1
ATOM 3827 N N . VAL A 1 533 ? 211.095 143.409 149.302 1.00 95.94 494 VAL A N 1
ATOM 3828 C CA . VAL A 1 533 ? 211.980 144.368 148.649 1.00 103.48 494 VAL A CA 1
ATOM 3829 C C . VAL A 1 533 ? 212.897 145.046 149.659 1.00 105.38 494 VAL A C 1
ATOM 3830 O O . VAL A 1 533 ? 214.094 145.200 149.410 1.00 108.45 494 VAL A O 1
ATOM 3834 N N . PHE A 1 534 ? 212.355 145.460 150.805 1.00 104.45 495 PHE A N 1
ATOM 3835 C CA . PHE A 1 534 ? 213.134 146.165 151.825 1.00 106.63 495 PHE A CA 1
ATOM 3836 C C . PHE A 1 534 ? 213.796 145.153 152.762 1.00 108.44 495 PHE A C 1
ATOM 3837 O O . PHE A 1 534 ? 213.435 144.992 153.929 1.00 107.39 495 PHE A O 1
ATOM 3845 N N . VAL A 1 535 ? 214.795 144.459 152.220 1.00 114.37 496 VAL A N 1
ATOM 3846 C CA . VAL A 1 535 ? 215.581 143.506 152.997 1.00 122.00 496 VAL A CA 1
ATOM 3847 C C . VAL A 1 535 ? 216.723 144.240 153.684 1.00 125.97 496 VAL A C 1
ATOM 3848 O O . VAL A 1 535 ? 217.029 145.390 153.350 1.00 125.18 496 VAL A O 1
ATOM 3852 N N . ALA A 1 536 ? 217.357 143.577 154.649 1.00 125.93 497 ALA A N 1
ATOM 3853 C CA . ALA A 1 536 ? 218.491 144.042 155.435 1.00 126.71 497 ALA A CA 1
ATOM 3854 C C . ALA A 1 536 ? 218.072 145.039 156.512 1.00 126.58 497 ALA A C 1
ATOM 3855 O O . ALA A 1 536 ? 218.916 145.440 157.315 1.00 124.79 497 ALA A O 1
ATOM 3857 N N . VAL A 1 537 ? 216.804 145.456 156.565 1.00 123.44 498 VAL A N 1
ATOM 3858 C CA . VAL A 1 537 ? 216.315 146.293 157.656 1.00 114.58 498 VAL A CA 1
ATOM 3859 C C . VAL A 1 537 ? 215.482 145.507 158.654 1.00 109.40 498 VAL A C 1
ATOM 3860 O O . VAL A 1 537 ? 215.193 146.025 159.745 1.00 105.06 498 VAL A O 1
ATOM 3864 N N . ALA A 1 538 ? 215.088 144.280 158.324 1.00 113.89 499 ALA A N 1
ATOM 3865 C CA . ALA A 1 538 ? 214.387 143.439 159.277 1.00 115.35 499 ALA A CA 1
ATOM 3866 C C . ALA A 1 538 ? 215.291 143.143 160.471 1.00 120.20 499 ALA A C 1
ATOM 3867 O O . ALA A 1 538 ? 216.517 143.277 160.409 1.00 121.14 499 ALA A O 1
ATOM 3869 N N . ASP A 1 539 ? 214.667 142.745 161.576 1.00 120.41 500 ASP A N 1
ATOM 3870 C CA . ASP A 1 539 ? 215.331 142.547 162.861 1.00 123.57 500 ASP A CA 1
ATOM 3871 C C . ASP A 1 539 ? 215.792 143.859 163.481 1.00 119.37 500 ASP A C 1
ATOM 3872 O O . ASP A 1 539 ? 216.395 143.851 164.561 1.00 122.30 500 ASP A O 1
ATOM 3877 N N . SER A 1 540 ? 215.526 144.987 162.823 1.00 106.11 501 SER A N 1
ATOM 3878 C CA . SER A 1 540 ? 215.863 146.314 163.338 1.00 90.95 501 SER A CA 1
ATOM 3879 C C . SER A 1 540 ? 214.642 147.206 163.180 1.00 86.90 501 SER A C 1
ATOM 3880 O O . SER A 1 540 ? 214.596 148.080 162.308 1.00 83.95 501 SER A O 1
ATOM 3883 N N . PRO A 1 541 ? 213.615 147.001 164.008 1.00 88.67 502 PRO A N 1
ATOM 3884 C CA . PRO A 1 541 ? 212.402 147.826 163.882 1.00 78.29 502 PRO A CA 1
ATOM 3885 C C . PRO A 1 541 ? 212.655 149.303 164.101 1.00 69.87 502 PRO A C 1
ATOM 3886 O O . PRO A 1 541 ? 211.859 150.129 163.636 1.00 68.78 502 PRO A O 1
ATOM 3890 N N . LEU A 1 542 ? 213.732 149.667 164.797 1.00 63.86 503 LEU A N 1
ATOM 3891 C CA . LEU A 1 542 ? 214.019 151.079 165.016 1.00 62.00 503 LEU A CA 1
ATOM 3892 C C . LEU A 1 542 ? 214.239 151.804 163.695 1.00 61.38 503 LEU A C 1
ATOM 3893 O O . LEU A 1 542 ? 213.748 152.923 163.503 1.00 64.16 503 LEU A O 1
ATOM 3898 N N . THR A 1 543 ? 214.976 151.185 162.772 1.00 56.76 504 THR A N 1
ATOM 3899 C CA . THR A 1 543 ? 215.215 151.817 161.479 1.00 55.87 504 THR A CA 1
ATOM 3900 C C . THR A 1 543 ? 213.918 151.967 160.694 1.00 54.10 504 THR A C 1
ATOM 3901 O O . THR A 1 543 ? 213.705 152.980 160.019 1.00 55.64 504 THR A O 1
ATOM 3905 N N . VAL A 1 544 ? 213.039 150.967 160.770 1.00 51.67 505 VAL A N 1
ATOM 3906 C CA . VAL A 1 544 ? 211.755 151.058 160.081 1.00 49.43 505 VAL A CA 1
ATOM 3907 C C . VAL A 1 544 ? 210.931 152.204 160.651 1.00 51.43 505 VAL A C 1
ATOM 3908 O O . VAL A 1 544 ? 210.308 152.974 159.907 1.00 52.53 505 VAL A O 1
ATOM 3912 N N . LEU A 1 545 ? 210.905 152.330 161.979 1.00 52.85 506 LEU A N 1
ATOM 3913 C CA . LEU A 1 545 ? 210.167 153.425 162.597 1.00 43.92 506 LEU A CA 1
ATOM 3914 C C . LEU A 1 545 ? 210.743 154.771 162.185 1.00 48.24 506 LEU A C 1
ATOM 3915 O O . LEU A 1 545 ? 209.996 155.715 161.906 1.00 51.85 506 LEU A O 1
ATOM 3920 N N . ILE A 1 546 ? 212.070 154.880 162.143 1.00 47.61 507 ILE A N 1
ATOM 3921 C CA . ILE A 1 546 ? 212.696 156.131 161.726 1.00 43.44 507 ILE A CA 1
ATOM 3922 C C . ILE A 1 546 ? 212.308 156.466 160.292 1.00 46.82 507 ILE A C 1
ATOM 3923 O O . ILE A 1 546 ? 211.987 157.617 159.973 1.00 57.23 507 ILE A O 1
ATOM 3928 N N . MET A 1 547 ? 212.340 155.472 159.402 1.00 42.65 508 MET A N 1
ATOM 3929 C CA . MET A 1 547 ? 211.974 155.711 158.009 1.00 42.48 508 MET A CA 1
ATOM 3930 C C . MET A 1 547 ? 210.534 156.191 157.898 1.00 46.72 508 MET A C 1
ATOM 3931 O O . MET A 1 547 ? 210.238 157.160 157.185 1.00 50.33 508 MET A O 1
ATOM 3936 N N . ILE A 1 548 ? 209.618 155.518 158.595 1.00 44.68 509 ILE A N 1
ATOM 3937 C CA . ILE A 1 548 ? 208.209 155.892 158.517 1.00 38.89 509 ILE A CA 1
ATOM 3938 C C . ILE A 1 548 ? 208.000 157.297 159.065 1.00 43.87 509 ILE A C 1
ATOM 3939 O O . ILE A 1 548 ? 207.243 158.096 158.498 1.00 49.49 509 ILE A O 1
ATOM 3944 N N . ASN A 1 549 ? 208.654 157.618 160.183 1.00 45.83 510 ASN A N 1
ATOM 3945 C CA . ASN A 1 549 ? 208.513 158.947 160.764 1.00 39.56 510 ASN A CA 1
ATOM 3946 C C . ASN A 1 549 ? 209.041 160.016 159.821 1.00 41.73 510 ASN A C 1
ATOM 3947 O O . ASN A 1 549 ? 208.424 161.074 159.666 1.00 46.93 510 ASN A O 1
ATOM 3952 N N . ALA A 1 550 ? 210.187 159.764 159.187 1.00 43.79 511 ALA A N 1
ATOM 3953 C CA . ALA A 1 550 ? 210.721 160.728 158.232 1.00 42.07 511 ALA A CA 1
ATOM 3954 C C . ALA A 1 550 ? 209.763 160.932 157.068 1.00 44.01 511 ALA A C 1
ATOM 3955 O O . ALA A 1 550 ? 209.522 162.068 156.641 1.00 48.22 511 ALA A O 1
ATOM 3957 N N . LEU A 1 551 ? 209.199 159.842 156.544 1.00 45.35 512 LEU A N 1
ATOM 3958 C CA . LEU A 1 551 ? 208.259 159.965 155.435 1.00 43.33 512 LEU A CA 1
ATOM 3959 C C . LEU A 1 551 ? 207.045 160.792 155.836 1.00 45.64 512 LEU A C 1
ATOM 3960 O O . LEU A 1 551 ? 206.608 161.678 155.092 1.00 51.19 512 LEU A O 1
ATOM 3965 N N . LEU A 1 552 ? 206.483 160.514 157.014 1.00 47.22 513 LEU A N 1
ATOM 3966 C CA . LEU A 1 552 ? 205.296 161.245 157.445 1.00 41.48 513 LEU A CA 1
ATOM 3967 C C . LEU A 1 552 ? 205.612 162.713 157.698 1.00 42.94 513 LEU A C 1
ATOM 3968 O O . LEU A 1 552 ? 204.811 163.591 157.358 1.00 49.85 513 LEU A O 1
ATOM 3973 N N . LEU A 1 553 ? 206.768 163.003 158.296 1.00 46.46 514 LEU A N 1
ATOM 3974 C CA . LEU A 1 553 ? 207.143 164.393 158.528 1.00 45.95 514 LEU A CA 1
ATOM 3975 C C . LEU A 1 553 ? 207.307 165.137 157.213 1.00 50.29 514 LEU A C 1
ATOM 3976 O O . LEU A 1 553 ? 206.877 166.289 157.086 1.00 54.01 514 LEU A O 1
ATOM 3981 N N . PHE A 1 554 ? 207.931 164.500 156.222 1.00 50.08 515 PHE A N 1
ATOM 3982 C CA . PHE A 1 554 ? 208.085 165.142 154.923 1.00 46.89 515 PHE A CA 1
ATOM 3983 C C . PHE A 1 554 ? 206.731 165.396 154.275 1.00 46.86 515 PHE A C 1
ATOM 3984 O O . PHE A 1 554 ? 206.468 166.492 153.768 1.00 52.17 515 PHE A O 1
ATOM 3992 N N . LEU A 1 555 ? 205.849 164.394 154.288 1.00 47.58 516 LEU A N 1
ATOM 3993 C CA . LEU A 1 555 ? 204.566 164.543 153.608 1.00 45.20 516 LEU A CA 1
ATOM 3994 C C . LEU A 1 555 ? 203.687 165.579 154.294 1.00 49.79 516 LEU A C 1
ATOM 3995 O O . LEU A 1 555 ? 202.935 166.298 153.628 1.00 58.35 516 LEU A O 1
ATOM 4000 N N . GLY A 1 556 ? 203.763 165.675 155.620 1.00 54.48 517 GLY A N 1
ATOM 4001 C CA . GLY A 1 556 ? 202.910 166.599 156.348 1.00 49.73 517 GLY A CA 1
ATOM 4002 C C . GLY A 1 556 ? 203.139 168.057 156.013 1.00 54.51 517 GLY A C 1
ATOM 4003 O O . GLY A 1 556 ? 202.297 168.893 156.359 1.00 61.65 517 GLY A O 1
ATOM 4004 N N . MET A 1 557 ? 204.252 168.384 155.355 1.00 56.81 518 MET A N 1
ATOM 4005 C CA . MET A 1 557 ? 204.531 169.776 155.019 1.00 54.39 518 MET A CA 1
ATOM 4006 C C . MET A 1 557 ? 203.597 170.297 153.936 1.00 61.53 518 MET A C 1
ATOM 4007 O O . MET A 1 557 ? 203.279 171.490 153.920 1.00 65.76 518 MET A O 1
ATOM 4012 N N . PHE A 1 558 ? 203.151 169.430 153.025 1.00 60.50 519 PHE A N 1
ATOM 4013 C CA . PHE A 1 558 ? 202.371 169.849 151.871 1.00 57.62 519 PHE A CA 1
ATOM 4014 C C . PHE A 1 558 ? 200.932 169.360 151.869 1.00 60.27 519 PHE A C 1
ATOM 4015 O O . PHE A 1 558 ? 200.133 169.875 151.081 1.00 73.02 519 PHE A O 1
ATOM 4023 N N . ILE A 1 559 ? 200.576 168.394 152.709 1.00 62.11 520 ILE A N 1
ATOM 4024 C CA . ILE A 1 559 ? 199.257 167.774 152.689 1.00 62.67 520 ILE A CA 1
ATOM 4025 C C . ILE A 1 559 ? 198.602 167.960 154.049 1.00 69.31 520 ILE A C 1
ATOM 4026 O O . ILE A 1 559 ? 199.264 167.866 155.089 1.00 68.40 520 ILE A O 1
ATOM 4031 N N . ASP A 1 560 ? 197.300 168.230 154.038 1.00 73.64 521 ASP A N 1
ATOM 4032 C CA . ASP A 1 560 ? 196.554 168.386 155.277 1.00 73.48 521 ASP A CA 1
ATOM 4033 C C . ASP A 1 560 ? 196.462 167.057 156.018 1.00 73.02 521 ASP A C 1
ATOM 4034 O O . ASP A 1 560 ? 196.515 165.979 155.419 1.00 75.37 521 ASP A O 1
ATOM 4039 N N . ALA A 1 561 ? 196.321 167.144 157.342 1.00 71.28 522 ALA A N 1
ATOM 4040 C CA . ALA A 1 561 ? 196.352 165.942 158.170 1.00 71.47 522 ALA A CA 1
ATOM 4041 C C . ALA A 1 561 ? 195.197 165.003 157.845 1.00 70.94 522 ALA A C 1
ATOM 4042 O O . ALA A 1 561 ? 195.385 163.784 157.757 1.00 71.45 522 ALA A O 1
ATOM 4044 N N . LEU A 1 562 ? 193.991 165.548 157.672 1.00 71.11 523 LEU A N 1
ATOM 4045 C CA . LEU A 1 562 ? 192.819 164.697 157.491 1.00 70.31 523 LEU A CA 1
ATOM 4046 C C . LEU A 1 562 ? 192.940 163.852 156.229 1.00 69.10 523 LEU A C 1
ATOM 4047 O O . LEU A 1 562 ? 192.687 162.643 156.250 1.00 66.14 523 LEU A O 1
ATOM 4052 N N . ALA A 1 563 ? 193.324 164.475 155.114 1.00 72.39 524 ALA A N 1
ATOM 4053 C CA . ALA A 1 563 ? 193.516 163.718 153.883 1.00 68.35 524 ALA A CA 1
ATOM 4054 C C . ALA A 1 563 ? 194.705 162.775 153.998 1.00 61.38 524 ALA A C 1
ATOM 4055 O O . ALA A 1 563 ? 194.660 161.645 153.499 1.00 62.10 524 ALA A O 1
ATOM 4057 N N . LEU A 1 564 ? 195.778 163.228 154.650 1.00 62.10 525 LEU A N 1
ATOM 4058 C CA . LEU A 1 564 ? 196.990 162.424 154.743 1.00 61.04 525 LEU A CA 1
ATOM 4059 C C . LEU A 1 564 ? 196.735 161.125 155.493 1.00 57.16 525 LEU A C 1
ATOM 4060 O O . LEU A 1 564 ? 197.281 160.074 155.137 1.00 56.27 525 LEU A O 1
ATOM 4065 N N . GLN A 1 565 ? 195.922 161.179 156.548 1.00 57.81 526 GLN A N 1
ATOM 4066 C CA . GLN A 1 565 ? 195.635 159.974 157.316 1.00 57.36 526 GLN A CA 1
ATOM 4067 C C . GLN A 1 565 ? 195.041 158.890 156.428 1.00 52.94 526 GLN A C 1
ATOM 4068 O O . GLN A 1 565 ? 195.536 157.757 156.391 1.00 55.07 526 GLN A O 1
ATOM 4074 N N . PHE A 1 566 ? 193.980 159.223 155.691 1.00 53.03 527 PHE A N 1
ATOM 4075 C CA . PHE A 1 566 ? 193.359 158.240 154.812 1.00 53.33 527 PHE A CA 1
ATOM 4076 C C . PHE A 1 566 ? 194.287 157.845 153.675 1.00 53.28 527 PHE A C 1
ATOM 4077 O O . PHE A 1 566 ? 194.262 156.693 153.229 1.00 50.54 527 PHE A O 1
ATOM 4085 N N . LEU A 1 567 ? 195.104 158.778 153.190 1.00 58.30 528 LEU A N 1
ATOM 4086 C CA . LEU A 1 567 ? 196.005 158.463 152.090 1.00 55.22 528 LEU A CA 1
ATOM 4087 C C . LEU A 1 567 ? 197.047 157.432 152.503 1.00 54.10 528 LEU A C 1
ATOM 4088 O O . LEU A 1 567 ? 197.377 156.531 151.723 1.00 54.78 528 LEU A O 1
ATOM 4093 N N . VAL A 1 568 ? 197.569 157.537 153.721 1.00 53.40 529 VAL A N 1
ATOM 4094 C CA . VAL A 1 568 ? 198.767 156.805 154.109 1.00 46.59 529 VAL A CA 1
ATOM 4095 C C . VAL A 1 568 ? 198.445 155.562 154.932 1.00 45.04 529 VAL A C 1
ATOM 4096 O O . VAL A 1 568 ? 199.113 154.540 154.784 1.00 48.20 529 VAL A O 1
ATOM 4100 N N . LEU A 1 569 ? 197.443 155.614 155.809 1.00 47.73 530 LEU A N 1
ATOM 4101 C CA . LEU A 1 569 ? 197.227 154.502 156.731 1.00 46.30 530 LEU A CA 1
ATOM 4102 C C . LEU A 1 569 ? 196.967 153.170 156.039 1.00 46.66 530 LEU A C 1
ATOM 4103 O O . LEU A 1 569 ? 197.544 152.158 156.476 1.00 52.35 530 LEU A O 1
ATOM 4108 N N . PRO A 1 570 ? 196.133 153.082 155.000 1.00 47.33 531 PRO A N 1
ATOM 4109 C CA . PRO A 1 570 ? 195.808 151.759 154.443 1.00 45.15 531 PRO A CA 1
ATOM 4110 C C . PRO A 1 570 ? 197.026 150.962 154.023 1.00 47.71 531 PRO A C 1
ATOM 4111 O O . PRO A 1 570 ? 197.039 149.736 154.186 1.00 44.47 531 PRO A O 1
ATOM 4115 N N . MET A 1 571 ? 198.048 151.616 153.480 1.00 54.78 532 MET A N 1
ATOM 4116 C CA . MET A 1 571 ? 199.263 150.926 153.073 1.00 52.73 532 MET A CA 1
ATOM 4117 C C . MET A 1 571 ? 200.231 150.716 154.226 1.00 52.14 532 MET A C 1
ATOM 4118 O O . MET A 1 571 ? 200.967 149.724 154.232 1.00 54.20 532 MET A O 1
ATOM 4123 N N . LEU A 1 572 ? 200.254 151.630 155.197 1.00 49.59 533 LEU A N 1
ATOM 4124 C CA . LEU A 1 572 ? 201.212 151.530 156.293 1.00 45.69 533 LEU A CA 1
ATOM 4125 C C . LEU A 1 572 ? 200.824 150.453 157.296 1.00 45.38 533 LEU A C 1
ATOM 4126 O O . LEU A 1 572 ? 201.689 149.712 157.773 1.00 49.19 533 LEU A O 1
ATOM 4131 N N . ILE A 1 573 ? 199.538 150.348 157.636 1.00 44.62 534 ILE A N 1
ATOM 4132 C CA . ILE A 1 573 ? 199.131 149.413 158.686 1.00 47.43 534 ILE A CA 1
ATOM 4133 C C . ILE A 1 573 ? 199.526 147.980 158.349 1.00 48.91 534 ILE A C 1
ATOM 4134 O O . ILE A 1 573 ? 200.103 147.302 159.215 1.00 52.00 534 ILE A O 1
ATOM 4139 N N . PRO A 1 574 ? 199.246 147.453 157.154 1.00 46.56 535 PRO A N 1
ATOM 4140 C CA . PRO A 1 574 ? 199.732 146.100 156.837 1.00 45.41 535 PRO A CA 1
ATOM 4141 C C . PRO A 1 574 ? 201.241 145.965 156.926 1.00 47.62 535 PRO A C 1
ATOM 4142 O O . PRO A 1 574 ? 201.743 144.939 157.401 1.00 50.99 535 PRO A O 1
ATOM 4146 N N . ILE A 1 575 ? 201.984 146.981 156.490 1.00 47.89 536 ILE A N 1
ATOM 4147 C CA . ILE A 1 575 ? 203.438 146.917 156.578 1.00 48.94 536 ILE A CA 1
ATOM 4148 C C . ILE A 1 575 ? 203.880 146.921 158.034 1.00 52.70 536 ILE A C 1
ATOM 4149 O O . ILE A 1 575 ? 204.862 146.267 158.401 1.00 56.63 536 ILE A O 1
ATOM 4154 N N . ALA A 1 576 ? 203.171 147.664 158.886 1.00 50.08 537 ALA A N 1
ATOM 4155 C CA . ALA A 1 576 ? 203.463 147.621 160.314 1.00 44.79 537 ALA A CA 1
ATOM 4156 C C . ALA A 1 576 ? 203.213 146.231 160.879 1.00 50.93 537 ALA A C 1
ATOM 4157 O O . ALA A 1 576 ? 204.017 145.718 161.665 1.00 58.65 537 ALA A O 1
ATOM 4159 N N . MET A 1 577 ? 202.102 145.602 160.488 1.00 55.42 538 MET A N 1
ATOM 4160 C CA . MET A 1 577 ? 201.829 144.245 160.948 1.00 49.19 538 MET A CA 1
ATOM 4161 C C . MET A 1 577 ? 202.887 143.271 160.455 1.00 47.11 538 MET A C 1
ATOM 4162 O O . MET A 1 577 ? 203.166 142.266 161.117 1.00 45.08 538 MET A O 1
ATOM 4167 N N . GLN A 1 578 ? 203.483 143.549 159.295 1.00 57.89 539 GLN A N 1
ATOM 4168 C CA . GLN A 1 578 ? 204.479 142.642 158.738 1.00 61.22 539 GLN A CA 1
ATOM 4169 C C . GLN A 1 578 ? 205.693 142.519 159.649 1.00 63.13 539 GLN A C 1
ATOM 4170 O O . GLN A 1 578 ? 206.236 141.423 159.827 1.00 63.20 539 GLN A O 1
ATOM 4176 N N . PHE A 1 579 ? 206.136 143.629 160.232 1.00 56.23 540 PHE A N 1
ATOM 4177 C CA . PHE A 1 579 ? 207.359 143.666 161.021 1.00 55.70 540 PHE A CA 1
ATOM 4178 C C . PHE A 1 579 ? 207.123 143.381 162.499 1.00 59.29 540 PHE A C 1
ATOM 4179 O O . PHE A 1 579 ? 208.058 143.502 163.295 1.00 61.15 540 PHE A O 1
ATOM 4187 N N . ASN A 1 580 ? 205.902 143.010 162.882 1.00 63.46 541 ASN A N 1
ATOM 4188 C CA . ASN A 1 580 ? 205.577 142.688 164.271 1.00 64.13 541 ASN A CA 1
ATOM 4189 C C . ASN A 1 580 ? 205.668 143.924 165.161 1.00 62.67 541 ASN A C 1
ATOM 4190 O O . ASN A 1 580 ? 206.181 143.864 166.278 1.00 68.05 541 ASN A O 1
ATOM 4195 N N . ILE A 1 581 ? 205.173 145.050 164.663 1.00 58.32 542 ILE A N 1
ATOM 4196 C CA . ILE A 1 581 ? 205.124 146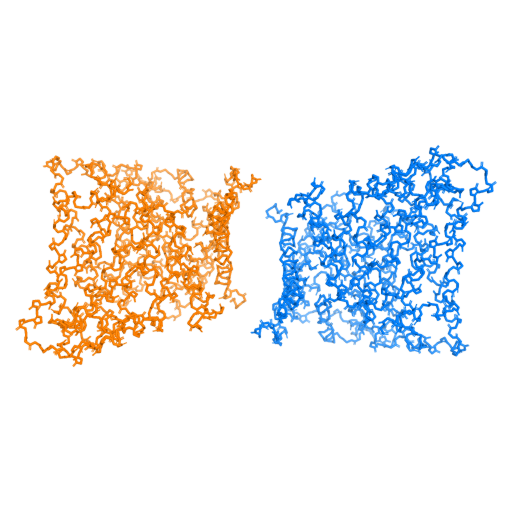.288 165.430 1.00 53.07 542 ILE A CA 1
ATOM 4197 C C . ILE A 1 581 ? 203.763 146.384 166.102 1.00 55.50 542 ILE A C 1
ATOM 4198 O O . ILE A 1 581 ? 202.727 146.192 165.456 1.00 61.04 542 ILE A O 1
ATOM 4203 N N . ASP A 1 582 ? 203.762 146.676 167.399 1.00 48.46 543 ASP A N 1
ATOM 4204 C CA . ASP A 1 582 ? 202.509 146.818 168.125 1.00 50.37 543 ASP A CA 1
ATOM 4205 C C . ASP A 1 582 ? 201.648 147.882 167.462 1.00 49.49 543 ASP A C 1
ATOM 4206 O O . ASP A 1 582 ? 202.152 148.898 166.979 1.00 56.02 543 ASP A O 1
ATOM 4211 N N . LEU A 1 583 ? 200.339 147.642 167.427 1.00 45.99 544 LEU A N 1
ATOM 4212 C CA . LEU A 1 583 ? 199.439 148.527 166.702 1.00 47.10 544 LEU A CA 1
ATOM 4213 C C . LEU A 1 583 ? 198.919 149.683 167.544 1.00 51.19 544 LEU A C 1
ATOM 4214 O O . LEU A 1 583 ? 198.619 150.743 166.986 1.00 60.86 544 LEU A O 1
ATOM 4219 N N . ILE A 1 584 ? 198.813 149.523 168.863 1.00 49.51 545 ILE A N 1
ATOM 4220 C CA . ILE A 1 584 ? 198.446 150.654 169.712 1.00 54.00 545 ILE A CA 1
ATOM 4221 C C . ILE A 1 584 ? 199.544 151.711 169.682 1.00 52.22 545 ILE A C 1
ATOM 4222 O O . ILE A 1 584 ? 199.284 152.906 169.479 1.00 56.47 545 ILE A O 1
ATOM 4227 N N . PHE A 1 585 ? 200.790 151.281 169.880 1.00 43.18 546 PHE A N 1
ATOM 4228 C CA . PHE A 1 585 ? 201.913 152.207 169.832 1.00 44.64 546 PHE A CA 1
ATOM 4229 C C . PHE A 1 585 ? 202.048 152.826 168.449 1.00 44.31 546 PHE A C 1
ATOM 4230 O O . PHE A 1 585 ? 202.324 154.024 168.321 1.00 54.89 546 PHE A O 1
ATOM 4238 N N . PHE A 1 586 ? 201.855 152.026 167.400 1.00 39.25 547 PHE A N 1
ATOM 4239 C CA . PHE A 1 586 ? 201.926 152.562 166.046 1.00 38.24 547 PHE A CA 1
ATOM 4240 C C . PHE A 1 586 ? 200.851 153.614 165.818 1.00 39.69 547 PHE A C 1
ATOM 4241 O O . PHE A 1 586 ? 201.111 154.655 165.205 1.00 44.77 547 PHE A O 1
ATOM 4249 N N . GLY A 1 587 ? 199.636 153.363 166.303 1.00 42.26 548 GLY A N 1
ATOM 4250 C CA . GLY A 1 587 ? 198.578 154.347 166.149 1.00 45.23 548 GLY A CA 1
ATOM 4251 C C . GLY A 1 587 ? 198.890 155.644 166.866 1.00 45.48 548 GLY A C 1
ATOM 4252 O O . GLY A 1 587 ? 198.710 156.733 166.315 1.00 48.50 548 GLY A O 1
ATOM 4253 N N . VAL A 1 588 ? 199.370 155.546 168.106 1.00 40.54 549 VAL A N 1
ATOM 4254 C CA . VAL A 1 588 ? 199.715 156.753 168.854 1.00 42.00 549 VAL A CA 1
ATOM 4255 C C . VAL A 1 588 ? 200.808 157.528 168.127 1.00 39.87 549 VAL A C 1
ATOM 4256 O O . VAL A 1 588 ? 200.728 158.754 167.967 1.00 47.54 549 VAL A O 1
ATOM 4260 N N . MET A 1 589 ? 201.846 156.822 167.678 1.00 37.30 550 MET A N 1
ATOM 4261 C CA . MET A 1 589 ? 202.967 157.486 167.024 1.00 37.60 550 MET A CA 1
ATOM 4262 C C . MET A 1 589 ? 202.521 158.177 165.742 1.00 39.12 550 MET A C 1
ATOM 4263 O O . MET A 1 589 ? 202.889 159.328 165.484 1.00 44.17 550 MET A O 1
ATOM 4268 N N . THR A 1 590 ? 201.724 157.489 164.922 1.00 37.78 551 THR A N 1
ATOM 4269 C CA . THR A 1 590 ? 201.265 158.090 163.675 1.00 34.07 551 THR A CA 1
ATOM 4270 C C . THR A 1 590 ? 200.362 159.287 163.938 1.00 41.65 551 THR A C 1
ATOM 4271 O O . THR A 1 590 ? 200.447 160.298 163.233 1.00 47.95 551 THR A O 1
ATOM 4275 N N . THR A 1 591 ? 199.487 159.196 164.941 1.00 44.13 552 THR A N 1
ATOM 4276 C CA . THR A 1 591 ? 198.614 160.322 165.250 1.00 38.73 552 THR A CA 1
ATOM 4277 C C . THR A 1 591 ? 199.425 161.538 165.673 1.00 38.88 552 THR A C 1
ATOM 4278 O O . THR A 1 591 ? 199.159 162.660 165.230 1.00 47.05 552 THR A O 1
ATOM 4282 N N . LEU A 1 592 ? 200.424 161.337 166.534 1.00 38.12 553 LEU A N 1
ATOM 4283 C CA . LEU A 1 592 ? 201.262 162.459 166.945 1.00 34.41 553 LEU A CA 1
ATOM 4284 C C . LEU A 1 592 ? 202.026 163.033 165.759 1.00 37.81 553 LEU A C 1
ATOM 4285 O O . LEU A 1 592 ? 202.127 164.257 165.604 1.00 37.78 553 LEU A O 1
ATOM 4290 N N . ASN A 1 593 ? 202.566 162.162 164.905 1.00 47.69 554 ASN A N 1
ATOM 4291 C CA . ASN A 1 593 ? 203.337 162.624 163.759 1.00 37.71 554 ASN A CA 1
ATOM 4292 C C . ASN A 1 593 ? 202.472 163.436 162.807 1.00 37.73 554 ASN A C 1
ATOM 4293 O O . ASN A 1 593 ? 202.937 164.416 162.217 1.00 44.78 554 ASN A O 1
ATOM 4298 N N . MET A 1 594 ? 201.215 163.034 162.632 1.00 39.52 555 MET A N 1
ATOM 4299 C CA . MET A 1 594 ? 200.319 163.769 161.749 1.00 42.04 555 MET A CA 1
ATOM 4300 C C . MET A 1 594 ? 199.843 165.072 162.375 1.00 45.65 555 MET A C 1
ATOM 4301 O O . MET A 1 594 ? 199.689 166.070 161.664 1.00 52.60 555 MET A O 1
ATOM 4306 N N . MET A 1 595 ? 199.604 165.091 163.688 1.00 49.01 556 MET A N 1
ATOM 4307 C CA . MET A 1 595 ? 199.221 166.339 164.340 1.00 45.85 556 MET A CA 1
ATOM 4308 C C . MET A 1 595 ? 200.362 167.344 164.325 1.00 44.92 556 MET A C 1
ATOM 4309 O O . MET A 1 595 ? 200.117 168.555 164.314 1.00 53.41 556 MET A O 1
ATOM 4314 N N . VAL A 1 596 ? 201.609 166.871 164.329 1.00 43.12 557 VAL A N 1
ATOM 4315 C CA . VAL A 1 596 ? 202.737 167.780 164.164 1.00 41.80 557 VAL A CA 1
ATOM 4316 C C . VAL A 1 596 ? 202.695 168.465 162.806 1.00 42.27 557 VAL A C 1
ATOM 4317 O O . VAL A 1 596 ? 203.357 169.487 162.607 1.00 49.21 557 VAL A O 1
ATOM 4321 N N . GLY A 1 597 ? 201.924 167.926 161.860 1.00 46.95 558 GLY A N 1
ATOM 4322 C CA . GLY A 1 597 ? 201.940 168.459 160.508 1.00 50.48 558 GLY A CA 1
ATOM 4323 C C . GLY A 1 597 ? 201.378 169.863 160.405 1.00 52.49 558 GLY A C 1
ATOM 4324 O O . GLY A 1 597 ? 201.852 170.671 159.604 1.00 61.96 558 GLY A O 1
ATOM 4325 N N . ILE A 1 598 ? 200.363 170.177 161.208 1.00 50.02 559 ILE A N 1
ATOM 4326 C CA . ILE A 1 598 ? 199.639 171.437 161.064 1.00 55.78 559 ILE A CA 1
ATOM 4327 C C . ILE A 1 598 ? 200.494 172.616 161.512 1.00 53.75 559 ILE A C 1
ATOM 4328 O O . ILE A 1 598 ? 200.064 173.770 161.426 1.00 59.20 559 ILE A O 1
ATOM 4333 N N . LEU A 1 599 ? 201.701 172.343 162.002 1.00 52.72 560 LEU A N 1
ATOM 4334 C CA . LEU A 1 599 ? 202.630 173.393 162.393 1.00 52.38 560 LEU A CA 1
ATOM 4335 C C . LEU A 1 599 ? 203.736 173.623 161.373 1.00 56.94 560 LEU A C 1
ATOM 4336 O O . LEU A 1 599 ? 204.538 174.544 161.554 1.00 57.64 560 LEU A O 1
ATOM 4341 N N . THR A 1 600 ? 203.844 172.756 160.368 1.00 59.67 561 THR A N 1
ATOM 4342 C CA . THR A 1 600 ? 205.024 172.694 159.468 1.00 59.30 561 THR A CA 1
ATOM 4343 C C . THR A 1 600 ? 204.700 173.469 158.188 1.00 63.89 561 THR A C 1
ATOM 4344 O O . THR A 1 600 ? 203.752 173.079 157.489 1.00 67.54 561 THR A O 1
ATOM 4348 N N . PRO A 1 601 ? 205.422 174.561 157.855 1.00 68.15 562 PRO A N 1
ATOM 4349 C CA . PRO A 1 601 ? 205.273 175.204 156.551 1.00 72.46 562 PRO A CA 1
ATOM 4350 C C . PRO A 1 601 ? 205.826 174.278 155.458 1.00 70.24 562 PRO A C 1
ATOM 4351 O O . PRO A 1 601 ? 206.664 173.461 155.784 1.00 73.50 562 PRO A O 1
ATOM 4355 N N . PRO A 1 602 ? 205.378 174.357 154.185 1.00 63.02 563 PRO A N 1
ATOM 4356 C CA . PRO A 1 602 ? 204.528 175.451 153.694 1.00 63.18 563 PRO A CA 1
ATOM 4357 C C . PRO A 1 602 ? 203.130 175.558 154.321 1.00 67.55 563 PRO A C 1
ATOM 4358 O O . PRO A 1 602 ? 202.735 176.658 154.653 1.00 65.32 563 PRO A O 1
ATOM 4362 N N . MET A 1 603 ? 202.417 174.436 154.446 1.00 70.52 564 MET A N 1
ATOM 4363 C CA . MET A 1 603 ? 200.931 174.400 154.501 1.00 68.85 564 MET A CA 1
ATOM 4364 C C . MET A 1 603 ? 200.443 173.836 155.841 1.00 69.89 564 MET A C 1
ATOM 4365 O O . MET A 1 603 ? 200.037 172.671 155.861 1.00 71.76 564 MET A O 1
ATOM 4370 N N . GLY A 1 604 ? 200.338 174.693 156.862 1.00 68.86 565 GLY A N 1
ATOM 4371 C CA . GLY A 1 604 ? 199.807 174.360 158.168 1.00 62.93 565 GLY A CA 1
ATOM 4372 C C . GLY A 1 604 ? 198.547 175.138 158.480 1.00 67.22 565 GLY A C 1
ATOM 4373 O O . GLY A 1 604 ? 198.572 176.370 158.524 1.00 75.69 565 GLY A O 1
ATOM 4374 N N . MET A 1 605 ? 197.437 174.431 158.701 1.00 65.57 566 MET A N 1
ATOM 4375 C CA . MET A 1 605 ? 196.176 175.111 158.976 1.00 78.12 566 MET A CA 1
ATOM 4376 C C . MET A 1 605 ? 196.264 175.952 160.242 1.00 78.66 566 MET A C 1
ATOM 4377 O O . MET A 1 605 ? 195.676 177.038 160.317 1.00 80.97 566 MET A O 1
ATOM 4382 N N . ALA A 1 606 ? 196.986 175.465 161.251 1.00 73.64 567 ALA A N 1
ATOM 4383 C CA . ALA A 1 606 ? 197.098 176.215 162.496 1.00 71.17 567 ALA A CA 1
ATOM 4384 C C . ALA A 1 606 ? 197.706 177.587 162.252 1.00 71.07 567 ALA A C 1
ATOM 4385 O O . ALA A 1 606 ? 197.247 178.587 162.816 1.00 77.97 567 ALA A O 1
ATOM 4387 N N . LEU A 1 607 ? 198.737 177.658 161.409 1.00 67.90 568 LEU A N 1
ATOM 4388 C CA . LEU A 1 607 ? 199.368 178.941 161.124 1.00 67.06 568 LEU A CA 1
ATOM 4389 C C . LEU A 1 607 ? 198.372 179.911 160.506 1.00 71.48 568 LEU A C 1
ATOM 4390 O O . LEU A 1 607 ? 198.271 181.069 160.929 1.00 79.81 568 LEU A O 1
ATOM 4395 N N . PHE A 1 608 ? 197.622 179.454 159.503 1.00 70.73 569 PHE A N 1
ATOM 4396 C CA . PHE A 1 608 ? 196.668 180.332 158.833 1.00 74.64 569 PHE A CA 1
ATOM 4397 C C . PHE A 1 608 ? 195.587 180.799 159.797 1.00 78.62 569 PHE A C 1
ATOM 4398 O O . PHE A 1 608 ? 195.235 181.985 159.828 1.00 84.82 569 PHE A O 1
ATOM 4406 N N . VAL A 1 609 ? 195.045 179.878 160.594 1.00 76.23 570 VAL A N 1
ATOM 4407 C CA . VAL A 1 609 ? 193.971 180.243 161.512 1.00 77.02 570 VAL A CA 1
ATOM 4408 C C . VAL A 1 609 ? 194.471 181.245 162.543 1.00 78.24 570 VAL A C 1
ATOM 4409 O O . VAL A 1 609 ? 193.785 182.224 162.860 1.00 81.34 570 VAL A O 1
ATOM 4413 N N . VAL A 1 610 ? 195.666 181.016 163.090 1.00 80.14 571 VAL A N 1
ATOM 4414 C CA . VAL A 1 610 ? 196.202 181.928 164.094 1.00 78.24 571 VAL A CA 1
ATOM 4415 C C . VAL A 1 610 ? 196.457 183.298 163.483 1.00 80.29 571 VAL A C 1
ATOM 4416 O O . VAL A 1 610 ? 196.149 184.330 164.090 1.00 86.92 571 VAL A O 1
ATOM 4420 N N . ALA A 1 611 ? 197.026 183.335 162.276 1.00 83.01 572 ALA A N 1
ATOM 4421 C CA . ALA A 1 611 ? 197.281 184.616 161.629 1.00 83.78 572 ALA A CA 1
ATOM 4422 C C . ALA A 1 611 ? 195.983 185.370 161.382 1.00 85.77 572 ALA A C 1
ATOM 4423 O O . ALA A 1 611 ? 195.916 186.588 161.580 1.00 88.17 572 ALA A O 1
ATOM 4425 N N . ARG A 1 612 ? 194.941 184.662 160.945 1.00 82.68 573 ARG A N 1
ATOM 4426 C CA . ARG A 1 612 ? 193.659 185.312 160.696 1.00 85.57 573 ARG A CA 1
ATOM 4427 C C . ARG A 1 612 ? 193.056 185.851 161.987 1.00 87.96 573 ARG A C 1
ATOM 4428 O O . ARG A 1 612 ? 192.591 186.995 162.039 1.00 86.48 573 ARG A O 1
ATOM 4436 N N . VAL A 1 613 ? 193.056 185.039 163.045 1.00 89.29 574 VAL A N 1
ATOM 4437 C CA . VAL A 1 613 ? 192.378 185.430 164.277 1.00 87.13 574 VAL A CA 1
ATOM 4438 C C . VAL A 1 613 ? 193.126 186.561 164.971 1.00 85.64 574 VAL A C 1
ATOM 4439 O O . VAL A 1 613 ? 192.517 187.531 165.436 1.00 90.77 574 VAL A O 1
ATOM 4443 N N . GLY A 1 614 ? 194.448 186.457 165.061 1.00 86.47 575 GLY A N 1
ATOM 4444 C CA . GLY A 1 614 ? 195.244 187.469 165.721 1.00 86.59 575 GLY A CA 1
ATOM 4445 C C . GLY A 1 614 ? 195.590 188.671 164.878 1.00 90.91 575 GLY A C 1
ATOM 4446 O O . GLY A 1 614 ? 196.183 189.624 165.392 1.00 97.12 575 GLY A O 1
ATOM 4447 N N . ASN A 1 615 ? 195.238 188.662 163.594 1.00 91.31 576 ASN A N 1
ATOM 4448 C CA . ASN A 1 615 ? 195.517 189.777 162.694 1.00 98.56 576 ASN A CA 1
ATOM 4449 C C . ASN A 1 615 ? 197.017 190.073 162.645 1.00 99.03 576 ASN A C 1
ATOM 4450 O O . ASN A 1 615 ? 197.484 191.145 163.035 1.00 100.20 576 ASN A O 1
ATOM 4455 N N . MET A 1 616 ? 197.772 189.090 162.161 1.00 91.15 577 MET A N 1
ATOM 4456 C CA . MET A 1 616 ? 199.208 189.247 161.990 1.00 89.82 577 MET A CA 1
ATOM 4457 C C . MET A 1 616 ? 199.648 188.444 160.777 1.00 90.56 577 MET A C 1
ATOM 4458 O O . MET A 1 616 ? 198.978 187.498 160.356 1.00 89.80 577 MET A O 1
ATOM 4463 N N . SER A 1 617 ? 200.788 188.836 160.217 1.00 87.37 578 SER A N 1
ATOM 4464 C CA . SER A 1 617 ? 201.313 188.166 159.038 1.00 84.97 578 SER A CA 1
ATOM 4465 C C . SER A 1 617 ? 201.727 186.738 159.371 1.00 80.44 578 SER A C 1
ATOM 4466 O O . SER A 1 617 ? 202.248 186.453 160.452 1.00 85.28 578 SER A O 1
ATOM 4469 N N . VAL A 1 618 ? 201.497 185.834 158.417 1.00 78.62 579 VAL A N 1
ATOM 4470 C CA . VAL A 1 618 ? 201.814 184.426 158.637 1.00 81.82 579 VAL A CA 1
ATOM 4471 C C . VAL A 1 618 ? 203.307 184.231 158.863 1.00 83.21 579 VAL A C 1
ATOM 4472 O O . VAL A 1 618 ? 203.721 183.266 159.515 1.00 83.35 579 VAL A O 1
ATOM 4476 N N . SER A 1 619 ? 204.139 185.126 158.326 1.00 82.98 580 SER A N 1
ATOM 4477 C CA . SER A 1 619 ? 205.578 185.001 158.535 1.00 82.05 580 SER A CA 1
ATOM 4478 C C . SER A 1 619 ? 205.936 185.133 160.011 1.00 85.88 580 SER A C 1
ATOM 4479 O O . SER A 1 619 ? 206.759 184.367 160.531 1.00 85.89 580 SER A O 1
ATOM 4482 N N . THR A 1 620 ? 205.333 186.102 160.704 1.00 82.93 581 THR A N 1
ATOM 4483 C CA . THR A 1 620 ? 205.595 186.258 162.131 1.00 80.04 581 THR A CA 1
ATOM 4484 C C . THR A 1 620 ? 205.093 185.052 162.913 1.00 76.90 581 THR A C 1
ATOM 4485 O O . THR A 1 620 ? 205.762 184.581 163.839 1.00 80.96 581 THR A O 1
ATOM 4489 N N . VAL A 1 621 ? 203.919 184.535 162.552 1.00 69.87 582 VAL A N 1
ATOM 4490 C CA . VAL A 1 621 ? 203.398 183.348 163.223 1.00 70.00 582 VAL A CA 1
ATOM 4491 C C . VAL A 1 621 ? 204.363 182.182 163.054 1.00 70.31 582 VAL A C 1
ATOM 4492 O O . VAL A 1 621 ? 204.641 181.439 164.003 1.00 77.76 582 VAL A O 1
ATOM 4496 N N . THR A 1 622 ? 204.898 182.009 161.847 1.00 73.78 583 THR A N 1
ATOM 4497 C CA . THR A 1 622 ? 205.848 180.928 161.604 1.00 75.50 583 THR A CA 1
ATOM 4498 C C . THR A 1 622 ? 207.117 181.109 162.426 1.00 73.66 583 THR A C 1
ATOM 4499 O O . THR A 1 622 ? 207.613 180.162 163.051 1.00 75.11 583 THR A O 1
ATOM 4503 N N . LYS A 1 623 ? 207.677 182.317 162.415 1.00 73.81 584 LYS A N 1
ATOM 4504 C CA . LYS A 1 623 ? 208.924 182.544 163.130 1.00 76.04 584 LYS A CA 1
ATOM 4505 C C . LYS A 1 623 ? 208.737 182.432 164.637 1.00 76.71 584 LYS A C 1
ATOM 4506 O O . LYS A 1 623 ? 209.703 182.136 165.349 1.00 74.76 584 LYS A O 1
ATOM 4512 N N . GLY A 1 624 ? 207.520 182.665 165.135 1.00 77.60 585 GLY A N 1
ATOM 4513 C CA . GLY A 1 624 ? 207.250 182.443 166.544 1.00 71.32 585 GLY A CA 1
ATOM 4514 C C . GLY A 1 624 ? 207.006 180.990 166.882 1.00 63.64 585 GLY A C 1
ATOM 4515 O O . GLY A 1 624 ? 207.302 180.555 167.999 1.00 64.19 585 GLY A O 1
ATOM 4516 N N . VAL A 1 625 ? 206.462 180.220 165.938 1.00 65.95 586 VAL A N 1
ATOM 4517 C CA . VAL A 1 625 ? 206.261 178.796 166.179 1.00 57.29 586 VAL A CA 1
ATOM 4518 C C . VAL A 1 625 ? 207.586 178.052 166.162 1.00 59.55 586 VAL A C 1
ATOM 4519 O O . VAL A 1 625 ? 207.755 177.067 166.889 1.00 61.70 586 VAL A O 1
ATOM 4523 N N . LEU A 1 626 ? 208.535 178.486 165.335 1.00 66.01 587 LEU A N 1
ATOM 4524 C CA . LEU A 1 626 ? 209.804 177.764 165.225 1.00 64.62 587 LEU A CA 1
ATOM 4525 C C . LEU A 1 626 ? 210.428 177.404 166.567 1.00 62.88 587 LEU A C 1
ATOM 4526 O O . LEU A 1 626 ? 210.809 176.237 166.745 1.00 70.85 587 LEU A O 1
ATOM 4531 N N . PRO A 1 627 ? 210.572 178.314 167.532 1.00 59.31 588 PRO A N 1
ATOM 4532 C CA . PRO A 1 627 ? 211.195 177.913 168.805 1.00 58.42 588 PRO A CA 1
ATOM 4533 C C . PRO A 1 627 ? 210.425 176.847 169.562 1.00 56.70 588 PRO A C 1
ATOM 4534 O O . PRO A 1 627 ? 211.027 176.113 170.352 1.00 56.22 588 PRO A O 1
ATOM 4538 N N . PHE A 1 628 ? 209.118 176.734 169.353 1.00 58.34 589 PHE A N 1
ATOM 4539 C CA . PHE A 1 628 ? 208.294 175.800 170.107 1.00 54.95 589 PHE A CA 1
ATOM 4540 C C . PHE A 1 628 ? 208.181 174.431 169.453 1.00 59.32 589 PHE A C 1
ATOM 4541 O O . PHE A 1 628 ? 207.448 173.580 169.964 1.00 60.43 589 PHE A O 1
ATOM 4549 N N . LEU A 1 629 ? 208.869 174.196 168.336 1.00 56.02 590 LEU A N 1
ATOM 4550 C CA . LEU A 1 629 ? 208.837 172.882 167.710 1.00 53.13 590 LEU A CA 1
ATOM 4551 C C . LEU A 1 629 ? 209.826 171.909 168.334 1.00 55.34 590 LEU A C 1
ATOM 4552 O O . LEU A 1 629 ? 209.696 170.699 168.127 1.00 61.45 590 LEU A O 1
ATOM 4557 N N . ILE A 1 630 ? 210.811 172.402 169.085 1.00 51.41 591 ILE A N 1
ATOM 4558 C CA . ILE A 1 630 ? 211.778 171.504 169.716 1.00 52.95 591 ILE A CA 1
ATOM 4559 C C . ILE A 1 630 ? 211.112 170.578 170.726 1.00 56.87 591 ILE A C 1
ATOM 4560 O O . ILE A 1 630 ? 211.393 169.368 170.701 1.00 61.88 591 ILE A O 1
ATOM 4565 N N . PRO A 1 631 ? 210.258 171.056 171.636 1.00 52.56 592 PRO A N 1
ATOM 4566 C CA . PRO A 1 631 ? 209.606 170.123 172.570 1.00 52.74 592 PRO A CA 1
ATOM 4567 C C . PRO A 1 631 ? 208.823 169.020 171.881 1.00 54.76 592 PRO A C 1
ATOM 4568 O O . PRO A 1 631 ? 208.867 167.865 172.322 1.00 53.44 592 PRO A O 1
ATOM 4572 N N . VAL A 1 632 ? 208.111 169.342 170.801 1.00 58.10 593 VAL A N 1
ATOM 4573 C CA . VAL A 1 632 ? 207.305 168.333 170.122 1.00 56.63 593 VAL A CA 1
ATOM 4574 C C . VAL A 1 632 ? 208.200 167.279 169.483 1.00 53.55 593 VAL A C 1
ATOM 4575 O O . VAL A 1 632 ? 207.926 166.075 169.568 1.00 57.97 593 VAL A O 1
ATOM 4579 N N . PHE A 1 633 ? 209.282 167.711 168.834 1.00 48.12 594 PHE A N 1
ATOM 4580 C CA . PHE A 1 633 ? 210.205 166.757 168.234 1.00 47.70 594 PHE A CA 1
ATOM 4581 C C . PHE A 1 633 ? 210.848 165.877 169.297 1.00 49.02 594 PHE A C 1
ATOM 4582 O O . PHE A 1 633 ? 211.010 164.667 169.098 1.00 56.92 594 PHE A O 1
ATOM 4590 N N . VAL A 1 634 ? 211.224 166.465 170.434 1.00 41.93 595 VAL A N 1
ATOM 4591 C CA . VAL A 1 634 ? 211.829 165.676 171.502 1.00 43.21 595 VAL A CA 1
ATOM 4592 C C . VAL A 1 634 ? 210.843 164.642 172.025 1.00 45.05 595 VAL A C 1
ATOM 4593 O O . VAL A 1 634 ? 211.210 163.491 172.282 1.00 46.25 595 VAL A O 1
ATOM 4597 N N . THR A 1 635 ? 209.580 165.034 172.205 1.00 49.32 596 THR A N 1
ATOM 4598 C CA . THR A 1 635 ? 208.580 164.079 172.673 1.00 45.72 596 THR A CA 1
ATOM 4599 C C . THR A 1 635 ? 208.395 162.945 171.673 1.00 43.96 596 THR A C 1
ATOM 4600 O O . THR A 1 635 ? 208.300 161.771 172.058 1.00 44.01 596 THR A O 1
ATOM 4604 N N . LEU A 1 636 ? 208.330 163.278 170.382 1.00 43.86 597 LEU A N 1
ATOM 4605 C CA . LEU A 1 636 ? 208.174 162.241 169.370 1.00 41.80 597 LEU A CA 1
ATOM 4606 C C . LEU A 1 636 ? 209.350 161.276 169.396 1.00 40.82 597 LEU A C 1
ATOM 4607 O O . LEU A 1 636 ? 209.163 160.055 169.338 1.00 45.35 597 LEU A O 1
ATOM 4612 N N . VAL A 1 637 ? 210.569 161.803 169.505 1.00 38.76 598 VAL A N 1
ATOM 4613 C CA . VAL A 1 637 ? 211.748 160.943 169.575 1.00 41.24 598 VAL A CA 1
ATOM 4614 C C . VAL A 1 637 ? 211.672 160.040 170.800 1.00 43.60 598 VAL A C 1
ATOM 4615 O O . VAL A 1 637 ? 211.937 158.833 170.727 1.00 44.80 598 VAL A O 1
ATOM 4619 N N . LEU A 1 638 ? 211.306 160.616 171.947 1.00 47.49 599 LEU A N 1
ATOM 4620 C CA . LEU A 1 638 ? 211.259 159.849 173.186 1.00 42.66 599 LEU A CA 1
ATOM 4621 C C . LEU A 1 638 ? 210.288 158.684 173.071 1.00 45.93 599 LEU A C 1
ATOM 4622 O O . LEU A 1 638 ? 210.623 157.547 173.417 1.00 47.74 599 LEU A O 1
ATOM 4627 N N . ILE A 1 639 ? 209.071 158.947 172.591 1.00 48.94 600 ILE A N 1
ATOM 4628 C CA . ILE A 1 639 ? 208.107 157.858 172.482 1.00 45.86 600 ILE A CA 1
ATOM 4629 C C . ILE A 1 639 ? 208.509 156.865 171.402 1.00 46.93 600 ILE A C 1
ATOM 4630 O O . ILE A 1 639 ? 208.208 155.673 171.525 1.00 56.23 600 ILE A O 1
ATOM 4635 N N . THR A 1 640 ? 209.183 157.315 170.341 1.00 51.71 601 THR A N 1
ATOM 4636 C CA . THR A 1 640 ? 209.635 156.383 169.315 1.00 48.80 601 THR A CA 1
ATOM 4637 C C . THR A 1 640 ? 210.678 155.414 169.853 1.00 42.44 601 THR A C 1
ATOM 4638 O O . THR A 1 640 ? 210.651 154.229 169.509 1.00 43.00 601 THR A O 1
ATOM 4642 N N . ILE A 1 641 ? 211.602 155.890 170.688 1.00 45.20 602 ILE A N 1
ATOM 4643 C CA . ILE A 1 641 ? 212.666 155.024 171.185 1.00 43.61 602 ILE A CA 1
ATOM 4644 C C . ILE A 1 641 ? 212.264 154.225 172.423 1.00 53.76 602 ILE A C 1
ATOM 4645 O O . ILE A 1 641 ? 212.896 153.201 172.718 1.00 45.90 602 ILE A O 1
ATOM 4650 N N . PHE A 1 642 ? 211.225 154.646 173.145 1.00 63.43 603 PHE A N 1
ATOM 4651 C CA . PHE A 1 642 ? 210.803 154.001 174.390 1.00 62.03 603 PHE A CA 1
ATOM 4652 C C . PHE A 1 642 ? 209.323 153.658 174.305 1.00 64.09 603 PHE A C 1
ATOM 4653 O O . PHE A 1 642 ? 208.476 154.368 174.862 1.00 71.21 603 PHE A O 1
ATOM 4661 N N . PRO A 1 643 ? 208.972 152.569 173.620 1.00 59.07 604 PRO A N 1
ATOM 4662 C CA . PRO A 1 643 ? 207.553 152.187 173.548 1.00 62.76 604 PRO A CA 1
ATOM 4663 C C . PRO A 1 643 ? 206.938 151.889 174.905 1.00 74.93 604 PRO A C 1
ATOM 4664 O O . PRO A 1 643 ? 205.713 151.987 175.056 1.00 79.21 604 PRO A O 1
ATOM 4668 N N . GLN A 1 644 ? 207.751 151.521 175.898 1.00 77.41 605 GLN A N 1
ATOM 4669 C CA . GLN A 1 644 ? 207.219 151.239 177.225 1.00 76.65 605 GLN A CA 1
ATOM 4670 C C . GLN A 1 644 ? 206.531 152.451 177.833 1.00 80.85 605 GLN A C 1
ATOM 4671 O O . GLN A 1 644 ? 205.651 152.288 178.684 1.00 90.96 605 GLN A O 1
ATOM 4677 N N . ILE A 1 645 ? 206.909 153.661 177.418 1.00 76.55 606 ILE A N 1
ATOM 4678 C CA . ILE A 1 645 ? 206.237 154.857 177.915 1.00 76.63 606 ILE A CA 1
ATOM 4679 C C . ILE A 1 645 ? 204.760 154.820 177.555 1.00 79.03 606 ILE A C 1
ATOM 4680 O O . ILE A 1 645 ? 203.900 155.220 178.348 1.00 80.88 606 ILE A O 1
ATOM 4685 N N . ILE A 1 646 ? 204.443 154.343 176.353 1.00 77.34 607 ILE A N 1
ATOM 4686 C CA . ILE A 1 646 ? 203.060 154.333 175.892 1.00 77.82 607 ILE A CA 1
ATOM 4687 C C . ILE A 1 646 ? 202.349 153.061 176.334 1.00 88.76 607 ILE A C 1
ATOM 4688 O O . ILE A 1 646 ? 201.197 153.099 176.780 1.00 93.48 607 ILE A O 1
ATOM 4693 N N . THR A 1 647 ? 203.023 151.918 176.227 1.00 94.18 608 THR A N 1
ATOM 4694 C CA . THR A 1 647 ? 202.341 150.631 176.286 1.00 99.10 608 THR A CA 1
ATOM 4695 C C . THR A 1 647 ? 202.080 150.129 177.702 1.00 104.27 608 THR A C 1
ATOM 4696 O O . THR A 1 647 ? 201.483 149.058 177.850 1.00 108.86 608 THR A O 1
ATOM 4700 N N . PHE A 1 648 ? 202.496 150.852 178.742 1.00 105.71 609 PHE A N 1
ATOM 4701 C CA . PHE A 1 648 ? 202.365 150.312 180.091 1.00 115.07 609 PHE A CA 1
ATOM 4702 C C . PHE A 1 648 ? 201.054 150.712 180.764 1.00 120.63 609 PHE A C 1
ATOM 4703 O O . PHE A 1 648 ? 200.466 149.902 181.488 1.00 122.24 609 PHE A O 1
ATOM 4711 N N . VAL A 1 649 ? 200.572 151.939 180.546 1.00 118.44 610 VAL A N 1
ATOM 4712 C CA . VAL A 1 649 ? 199.306 152.354 181.159 1.00 117.19 610 VAL A CA 1
ATOM 4713 C C . VAL A 1 649 ? 198.134 151.517 180.659 1.00 121.72 610 VAL A C 1
ATOM 4714 O O . VAL A 1 649 ? 197.341 151.045 181.491 1.00 122.38 610 VAL A O 1
ATOM 4718 N N . PRO A 1 650 ? 197.945 151.312 179.350 1.00 123.79 611 PRO A N 1
ATOM 4719 C CA . PRO A 1 650 ? 196.787 150.516 178.908 1.00 122.70 611 PRO A CA 1
ATOM 4720 C C . PRO A 1 650 ? 196.780 149.110 179.475 1.00 127.77 611 PRO A C 1
ATOM 4721 O O . PRO A 1 650 ? 195.712 148.583 179.809 1.00 132.58 611 PRO A O 1
ATOM 4725 N N . ASN A 1 651 ? 197.952 148.483 179.594 1.00 127.01 612 ASN A N 1
ATOM 4726 C CA . ASN A 1 651 ? 198.014 147.148 180.178 1.00 127.70 612 ASN A CA 1
ATOM 4727 C C . ASN A 1 651 ? 197.585 147.173 181.638 1.00 131.25 612 ASN A C 1
ATOM 4728 O O . ASN A 1 651 ? 196.868 146.275 182.097 1.00 129.02 612 ASN A O 1
ATOM 4733 N N . LEU A 1 652 ? 198.014 148.191 182.384 1.00 134.73 613 LEU A N 1
ATOM 4734 C CA . LEU A 1 652 ? 197.591 148.318 183.774 1.00 135.76 613 LEU A CA 1
ATOM 4735 C C . LEU A 1 652 ? 196.079 148.484 183.869 1.00 136.23 613 LEU A C 1
ATOM 4736 O O . LEU A 1 652 ? 195.417 147.816 184.671 1.00 136.23 613 LEU A O 1
ATOM 4741 N N . LEU A 1 653 ? 195.513 149.371 183.048 1.00 132.96 614 LEU A N 1
ATOM 4742 C CA . LEU A 1 653 ? 194.079 149.627 183.119 1.00 130.83 614 LEU A CA 1
ATOM 4743 C C . LEU A 1 653 ? 193.259 148.522 182.464 1.00 134.71 614 LEU A C 1
ATOM 4744 O O . LEU A 1 653 ? 192.165 148.206 182.944 1.00 134.36 614 LEU A O 1
ATOM 4749 N N . ILE A 1 654 ? 193.758 147.930 181.384 1.00 139.02 615 ILE A N 1
ATOM 4750 C CA . ILE A 1 654 ? 193.034 146.875 180.685 1.00 137.15 615 ILE A CA 1
ATOM 4751 C C . ILE A 1 654 ? 193.956 145.686 180.451 1.00 137.02 615 ILE A C 1
ATOM 4752 O O . ILE A 1 654 ? 195.144 145.849 180.178 1.00 137.18 615 ILE A O 1
ATOM 4757 N N . MET B 1 40 ? 154.670 145.990 142.007 1.00 78.81 1 MET B N 1
ATOM 4758 C CA . MET B 1 40 ? 155.570 146.889 142.772 1.00 85.52 1 MET B CA 1
ATOM 4759 C C . MET B 1 40 ? 155.641 146.350 144.192 1.00 88.10 1 MET B C 1
ATOM 4760 O O . MET B 1 40 ? 155.062 146.954 145.089 1.00 86.05 1 MET B O 1
ATOM 4765 N N . LYS B 1 41 ? 156.400 145.285 144.402 1.00 87.59 2 LYS B N 1
ATOM 4766 C CA . LYS B 1 41 ? 156.443 144.572 145.694 1.00 83.67 2 LYS B CA 1
ATOM 4767 C C . LYS B 1 41 ? 157.058 145.389 146.809 1.00 87.19 2 LYS B C 1
ATOM 4768 O O . LYS B 1 41 ? 156.746 145.093 147.958 1.00 90.36 2 LYS B O 1
ATOM 4774 N N . TYR B 1 42 ? 157.883 146.369 146.517 1.00 86.91 3 TYR B N 1
ATOM 4775 C CA . TYR B 1 42 ? 158.628 147.049 147.601 1.00 86.73 3 TYR B CA 1
ATOM 4776 C C . TYR B 1 42 ? 157.856 148.258 148.106 1.00 91.05 3 TYR B C 1
ATOM 4777 O O . TYR B 1 42 ? 158.439 148.973 148.912 1.00 89.06 3 TYR B O 1
ATOM 4786 N N . ILE B 1 43 ? 156.604 148.464 147.699 1.00 96.14 4 ILE B N 1
ATOM 4787 C CA . ILE B 1 43 ? 155.764 149.498 148.297 1.00 91.87 4 ILE B CA 1
ATOM 4788 C C . ILE B 1 43 ? 154.428 148.872 148.671 1.00 89.66 4 ILE B C 1
ATOM 4789 O O . ILE B 1 43 ? 153.389 149.542 148.666 1.00 87.48 4 ILE B O 1
ATOM 4794 N N . ASN B 1 44 ? 154.450 147.582 148.997 1.00 90.88 5 ASN B N 1
ATOM 4795 C CA . ASN B 1 44 ? 153.240 146.814 149.245 1.00 84.37 5 ASN B CA 1
ATOM 4796 C C . ASN B 1 44 ? 152.670 147.013 150.644 1.00 86.88 5 ASN B C 1
ATOM 4797 O O . ASN B 1 44 ? 151.555 146.552 150.909 1.00 92.40 5 ASN B O 1
ATOM 4802 N N . LYS B 1 45 ? 153.399 147.683 151.543 1.00 80.86 6 LYS B N 1
ATOM 4803 C CA . LYS B 1 45 ? 152.910 147.920 152.897 1.00 79.30 6 LYS B CA 1
ATOM 4804 C C . LYS B 1 45 ? 153.203 149.347 153.352 1.00 81.57 6 LYS B C 1
ATOM 4805 O O . LYS B 1 45 ? 153.198 149.624 154.563 1.00 82.26 6 LYS B O 1
ATOM 4811 N N . LEU B 1 46 ? 153.463 150.250 152.405 1.00 80.93 7 LEU B N 1
ATOM 4812 C CA . LEU B 1 46 ? 153.836 151.619 152.741 1.00 82.93 7 LEU B CA 1
ATOM 4813 C C . LEU B 1 46 ? 152.752 152.296 153.565 1.00 88.85 7 LEU B C 1
ATOM 4814 O O . LEU B 1 46 ? 153.024 152.854 154.637 1.00 90.55 7 LEU B O 1
ATOM 4819 N N . GLU B 1 47 ? 151.514 152.271 153.070 1.00 89.05 8 GLU B N 1
ATOM 4820 C CA . GLU B 1 47 ? 150.432 152.953 153.767 1.00 83.29 8 GLU B CA 1
ATOM 4821 C C . GLU B 1 47 ? 150.264 152.398 155.172 1.00 80.24 8 GLU B C 1
ATOM 4822 O O . GLU B 1 47 ? 150.216 153.153 156.148 1.00 82.39 8 GLU B O 1
ATOM 4828 N N . GLU B 1 48 ? 150.196 151.073 155.297 1.00 77.94 9 GLU B N 1
ATOM 4829 C CA . GLU B 1 48 ? 149.984 150.468 156.605 1.00 81.76 9 GLU B CA 1
ATOM 4830 C C . GLU B 1 48 ? 151.071 150.890 157.585 1.00 83.68 9 GLU B C 1
ATOM 4831 O O . GLU B 1 48 ? 150.777 151.379 158.682 1.00 84.87 9 GLU B O 1
ATOM 4837 N N . TRP B 1 49 ? 152.338 150.723 157.200 1.00 82.66 10 TRP B N 1
ATOM 4838 C CA . TRP B 1 49 ? 153.422 150.975 158.146 1.00 77.99 10 TRP B CA 1
ATOM 4839 C C . TRP B 1 49 ? 153.514 152.455 158.504 1.00 82.17 10 TRP B C 1
ATOM 4840 O O . TRP B 1 49 ? 153.614 152.815 159.688 1.00 87.10 10 TRP B O 1
ATOM 4851 N N . LEU B 1 50 ? 153.480 153.333 157.498 1.00 79.88 11 LEU B N 1
ATOM 4852 C CA . LEU B 1 50 ? 153.595 154.760 157.775 1.00 84.57 11 LEU B CA 1
ATOM 4853 C C . LEU B 1 50 ? 152.425 155.252 158.617 1.00 88.96 11 LEU B C 1
ATOM 4854 O O . LEU B 1 50 ? 152.610 156.043 159.553 1.00 91.59 11 LEU B O 1
ATOM 4859 N N . GLY B 1 51 ? 151.212 154.792 158.307 1.00 87.13 12 GLY B N 1
ATOM 4860 C CA . GLY B 1 51 ? 150.060 155.197 159.086 1.00 88.93 12 GLY B CA 1
ATOM 4861 C C . GLY B 1 51 ? 150.120 154.701 160.516 1.00 90.87 12 GLY B C 1
ATOM 4862 O O . GLY B 1 51 ? 149.731 155.415 161.440 1.00 94.37 12 GLY B O 1
ATOM 4863 N N . GLY B 1 52 ? 150.598 153.473 160.722 1.00 87.01 13 GLY B N 1
ATOM 4864 C CA . GLY B 1 52 ? 150.774 152.992 162.082 1.00 89.17 13 GLY B CA 1
ATOM 4865 C C . GLY B 1 52 ? 151.760 153.837 162.864 1.00 91.75 13 GLY B C 1
ATOM 4866 O O . GLY B 1 52 ? 151.526 154.171 164.032 1.00 94.63 13 GLY B O 1
ATOM 4867 N N . ALA B 1 53 ? 152.875 154.204 162.229 1.00 89.45 14 ALA B N 1
ATOM 4868 C CA . ALA B 1 53 ? 153.850 155.058 162.900 1.00 91.78 14 ALA B CA 1
ATOM 4869 C C . ALA B 1 53 ? 153.231 156.398 163.280 1.00 92.75 14 ALA B C 1
ATOM 4870 O O . ALA B 1 53 ? 153.389 156.875 164.413 1.00 93.83 14 ALA B O 1
ATOM 4872 N N . LEU B 1 54 ? 152.513 157.021 162.342 1.00 93.24 15 LEU B N 1
ATOM 4873 C CA . LEU B 1 54 ? 151.887 158.308 162.631 1.00 95.52 15 LEU B CA 1
ATOM 4874 C C . LEU B 1 54 ? 150.845 158.177 163.736 1.00 97.37 15 LEU B C 1
ATOM 4875 O O . LEU B 1 54 ? 150.716 159.062 164.591 1.00 96.50 15 LEU B O 1
ATOM 4880 N N . PHE B 1 55 ? 150.083 157.083 163.724 1.00 96.24 16 PHE B N 1
ATOM 4881 C CA . PHE B 1 55 ? 149.086 156.844 164.760 1.00 95.66 16 PHE B CA 1
ATOM 4882 C C . PHE B 1 55 ? 149.739 156.776 166.133 1.00 96.28 16 PHE B C 1
ATOM 4883 O O . PHE B 1 55 ? 149.263 157.392 167.095 1.00 95.89 16 PHE B O 1
ATOM 4891 N N . ILE B 1 56 ? 150.839 156.030 166.239 1.00 93.89 17 ILE B N 1
ATOM 4892 C CA . ILE B 1 56 ? 151.531 155.920 167.521 1.00 92.23 17 ILE B CA 1
ATOM 4893 C C . ILE B 1 56 ? 152.055 157.283 167.956 1.00 93.77 17 ILE B C 1
ATOM 4894 O O . ILE B 1 56 ? 151.978 157.649 169.138 1.00 92.72 17 ILE B O 1
ATOM 4899 N N . ALA B 1 57 ? 152.604 158.052 167.014 1.00 92.46 18 ALA B N 1
ATOM 4900 C CA . ALA B 1 57 ? 153.125 159.373 167.356 1.00 90.39 18 ALA B CA 1
ATOM 4901 C C . ALA B 1 57 ? 152.023 160.272 167.903 1.00 90.60 18 ALA B C 1
ATOM 4902 O O . ALA B 1 57 ? 152.209 160.964 168.913 1.00 91.34 18 ALA B O 1
ATOM 4904 N N . ILE B 1 58 ? 150.861 160.274 167.246 1.00 91.76 19 ILE B N 1
ATOM 4905 C CA . ILE B 1 58 ? 149.749 161.102 167.706 1.00 88.30 19 ILE B CA 1
ATOM 4906 C C . ILE B 1 58 ? 149.295 160.656 169.089 1.00 87.48 19 ILE B C 1
ATOM 4907 O O . ILE B 1 58 ? 149.020 161.483 169.972 1.00 89.05 19 ILE B O 1
ATOM 4912 N N . PHE B 1 59 ? 149.186 159.342 169.292 1.00 90.31 20 PHE B N 1
ATOM 4913 C CA . PHE B 1 59 ? 148.777 158.827 170.592 1.00 91.92 20 PHE B CA 1
ATOM 4914 C C . PHE B 1 59 ? 149.715 159.326 171.683 1.00 92.09 20 PHE B C 1
ATOM 4915 O O . PHE B 1 59 ? 149.271 159.818 172.729 1.00 91.04 20 PHE B O 1
ATOM 4923 N N . GLY B 1 60 ? 151.022 159.230 171.439 1.00 91.33 21 GLY B N 1
ATOM 4924 C CA . GLY B 1 60 ? 151.982 159.708 172.420 1.00 91.66 21 GLY B CA 1
ATOM 4925 C C . GLY B 1 60 ? 151.864 161.199 172.675 1.00 90.65 21 GLY B C 1
ATOM 4926 O O . GLY B 1 60 ? 151.950 161.652 173.820 1.00 92.18 21 GLY B O 1
ATOM 4927 N N . ILE B 1 61 ? 151.669 161.984 171.613 1.00 88.86 22 ILE B N 1
ATOM 4928 C CA . ILE B 1 61 ? 151.591 163.435 171.773 1.00 83.32 22 ILE B CA 1
ATOM 4929 C C . ILE B 1 61 ? 150.407 163.809 172.656 1.00 84.24 22 ILE B C 1
ATOM 4930 O O . ILE B 1 61 ? 150.531 164.615 173.588 1.00 84.32 22 ILE B O 1
ATOM 4935 N N . LEU B 1 62 ? 149.236 163.233 172.375 1.00 89.68 23 LEU B N 1
ATOM 4936 C CA . LEU B 1 62 ? 148.064 163.561 173.185 1.00 88.14 23 LEU B CA 1
ATOM 4937 C C . LEU B 1 62 ? 148.213 163.054 174.615 1.00 90.73 23 LEU B C 1
ATOM 4938 O O . LEU B 1 62 ? 147.773 163.721 175.562 1.00 93.52 23 LEU B O 1
ATOM 4943 N N . ILE B 1 63 ? 148.822 161.879 174.801 1.00 90.82 24 ILE B N 1
ATOM 4944 C CA . ILE B 1 63 ? 149.058 161.394 176.159 1.00 88.69 24 ILE B CA 1
ATOM 4945 C C . ILE B 1 63 ? 149.915 162.390 176.926 1.00 93.94 24 ILE B C 1
ATOM 4946 O O . ILE B 1 63 ? 149.632 162.725 178.084 1.00 94.53 24 ILE B O 1
ATOM 4951 N N . ALA B 1 64 ? 150.983 162.875 176.289 1.00 96.84 25 ALA B N 1
ATOM 4952 C CA . ALA B 1 64 ? 151.853 163.847 176.940 1.00 92.72 25 ALA B CA 1
ATOM 4953 C C . ALA B 1 64 ? 151.095 165.123 177.274 1.00 84.78 25 ALA B C 1
ATOM 4954 O O . ALA B 1 64 ? 151.246 165.674 178.370 1.00 82.71 25 ALA B O 1
ATOM 4956 N N . GLN B 1 65 ? 150.277 165.610 176.340 1.00 86.54 26 GLN B N 1
ATOM 4957 C CA . GLN B 1 65 ? 149.501 166.818 176.603 1.00 86.35 26 GLN B CA 1
ATOM 4958 C C . GLN B 1 65 ? 148.625 166.645 177.836 1.00 89.49 26 GLN B C 1
ATOM 4959 O O . GLN B 1 65 ? 148.633 167.486 178.746 1.00 95.93 26 GLN B O 1
ATOM 4965 N N . ILE B 1 66 ? 147.854 165.557 177.879 1.00 91.15 27 ILE B N 1
ATOM 4966 C CA . ILE B 1 66 ? 146.922 165.356 178.985 1.00 90.72 27 ILE B CA 1
ATOM 4967 C C . ILE B 1 66 ? 147.681 165.233 180.299 1.00 95.77 27 ILE B C 1
ATOM 4968 O O . ILE B 1 66 ? 147.325 165.862 181.305 1.00 100.91 27 ILE B O 1
ATOM 4973 N N . LEU B 1 67 ? 148.744 164.425 180.311 1.00 97.60 28 LEU B N 1
ATOM 4974 C CA . LEU B 1 67 ? 149.497 164.224 181.544 1.00 96.35 28 LEU B CA 1
ATOM 4975 C C . LEU B 1 67 ? 150.094 165.532 182.040 1.00 97.91 28 LEU B C 1
ATOM 4976 O O . LEU B 1 67 ? 150.022 165.842 183.235 1.00 98.05 28 LEU B O 1
ATOM 4981 N N . SER B 1 68 ? 150.685 166.319 181.138 1.00 100.30 29 SER B N 1
ATOM 4982 C CA . SER B 1 68 ? 151.301 167.573 181.549 1.00 99.69 29 SER B CA 1
ATOM 4983 C C . SER B 1 68 ? 150.264 168.545 182.090 1.00 98.23 29 SER B C 1
ATOM 4984 O O . SER B 1 68 ? 150.495 169.203 183.111 1.00 99.26 29 SER B O 1
ATOM 4987 N N . ARG B 1 69 ? 149.115 168.657 181.422 1.00 98.69 30 ARG B N 1
ATOM 4988 C CA . ARG B 1 69 ? 148.125 169.638 181.855 1.00 98.40 30 ARG B CA 1
ATOM 4989 C C . ARG B 1 69 ? 147.506 169.245 183.191 1.00 97.35 30 ARG B C 1
ATOM 4990 O O . ARG B 1 69 ? 147.365 170.081 184.089 1.00 91.74 30 ARG B O 1
ATOM 4998 N N . GLN B 1 70 ? 147.126 167.975 183.341 1.00 104.72 31 GLN B N 1
ATOM 4999 C CA . GLN B 1 70 ? 146.394 167.571 184.538 1.00 109.16 31 GLN B CA 1
ATOM 5000 C C . GLN B 1 70 ? 147.297 167.469 185.763 1.00 108.60 31 GLN B C 1
ATOM 5001 O O . GLN B 1 70 ? 146.904 167.884 186.858 1.00 107.42 31 GLN B O 1
ATOM 5007 N N . VAL B 1 71 ? 148.499 166.924 185.606 1.00 110.45 32 VAL B N 1
ATOM 5008 C CA . VAL B 1 71 ? 149.352 166.623 186.754 1.00 110.55 32 VAL B CA 1
ATOM 5009 C C . VAL B 1 71 ? 150.280 167.784 187.082 1.00 110.66 32 VAL B C 1
ATOM 5010 O O . VAL B 1 71 ? 150.321 168.256 188.221 1.00 111.56 32 VAL B O 1
ATOM 5014 N N . PHE B 1 72 ? 151.040 168.264 186.101 1.00 107.34 33 PHE B N 1
ATOM 5015 C CA . PHE B 1 72 ? 152.064 169.272 186.339 1.00 103.91 33 PHE B CA 1
ATOM 5016 C C . PHE B 1 72 ? 151.558 170.699 186.179 1.00 105.60 33 PHE B C 1
ATOM 5017 O O . PHE B 1 72 ? 152.323 171.639 186.417 1.00 107.97 33 PHE B O 1
ATOM 5025 N N . HIS B 1 73 ? 150.299 170.891 185.787 1.00 106.10 34 HIS B N 1
ATOM 5026 C CA . HIS B 1 73 ? 149.752 172.230 185.570 1.00 102.97 34 HIS B CA 1
ATOM 5027 C C . HIS B 1 73 ? 150.606 173.016 184.579 1.00 101.56 34 HIS B C 1
ATOM 5028 O O . HIS B 1 73 ? 150.885 174.200 184.774 1.00 97.83 34 HIS B O 1
ATOM 5035 N N . SER B 1 74 ? 151.026 172.351 183.504 1.00 102.62 35 SER B N 1
ATOM 5036 C CA . SER B 1 74 ? 151.894 172.943 182.488 1.00 104.21 35 SER B CA 1
ATOM 5037 C C . SER B 1 74 ? 151.254 172.741 181.121 1.00 103.36 35 SER B C 1
ATOM 5038 O O . SER B 1 74 ? 151.627 171.824 180.377 1.00 105.14 35 SER B O 1
ATOM 5041 N N . PRO B 1 75 ? 150.284 173.576 180.757 1.00 99.95 36 PRO B N 1
ATOM 5042 C CA . PRO B 1 75 ? 149.639 173.424 179.449 1.00 101.81 36 PRO B CA 1
ATOM 5043 C C . PRO B 1 75 ? 150.627 173.583 178.305 1.00 101.38 36 PRO B C 1
ATOM 5044 O O . PRO B 1 75 ? 151.588 174.352 178.380 1.00 101.23 36 PRO B O 1
ATOM 5048 N N . LEU B 1 76 ? 150.375 172.837 177.231 1.00 96.24 37 LEU B N 1
ATOM 5049 C CA . LEU B 1 76 ? 151.181 172.881 176.020 1.00 94.40 37 LEU B CA 1
ATOM 5050 C C . LEU B 1 76 ? 150.350 173.462 174.885 1.00 93.88 37 LEU B C 1
ATOM 5051 O O . LEU B 1 76 ? 149.167 173.140 174.745 1.00 98.61 37 LEU B O 1
ATOM 5056 N N . ILE B 1 77 ? 150.975 174.315 174.074 1.00 89.23 38 ILE B N 1
ATOM 5057 C CA . ILE B 1 77 ? 150.252 175.049 173.040 1.00 95.37 38 ILE B CA 1
ATOM 5058 C C . ILE B 1 77 ? 150.442 174.476 171.638 1.00 92.47 38 ILE B C 1
ATOM 5059 O O . ILE B 1 77 ? 149.847 175.003 170.685 1.00 91.87 38 ILE B O 1
ATOM 5064 N N . TRP B 1 78 ? 151.242 173.423 171.479 1.00 87.40 39 TRP B N 1
ATOM 5065 C CA . TRP B 1 78 ? 151.551 172.872 170.165 1.00 87.31 39 TRP B CA 1
ATOM 5066 C C . TRP B 1 78 ? 151.019 171.459 169.964 1.00 91.43 39 TRP B C 1
ATOM 5067 O O . TRP B 1 78 ? 151.005 170.975 168.823 1.00 96.35 39 TRP B O 1
ATOM 5078 N N . SER B 1 79 ? 150.591 170.790 171.035 1.00 85.41 40 SER B N 1
ATOM 5079 C CA . SER B 1 79 ? 150.186 169.394 170.925 1.00 83.30 40 SER B CA 1
ATOM 5080 C C . SER B 1 79 ? 148.983 169.239 170.003 1.00 87.98 40 SER B C 1
ATOM 5081 O O . SER B 1 79 ? 148.961 168.355 169.141 1.00 90.94 40 SER B O 1
ATOM 5084 N N . GLU B 1 80 ? 147.969 170.090 170.171 1.00 86.66 41 GLU B N 1
ATOM 5085 C CA . GLU B 1 80 ? 146.769 169.976 169.348 1.00 82.71 41 GLU B CA 1
ATOM 5086 C C . GLU B 1 80 ? 147.087 170.210 167.877 1.00 84.76 41 GLU B C 1
ATOM 5087 O O . GLU B 1 80 ? 146.631 169.463 167.001 1.00 88.55 41 GLU B O 1
ATOM 5093 N N . GLU B 1 81 ? 147.867 171.252 167.588 1.00 80.04 42 GLU B N 1
ATOM 5094 C CA . GLU B 1 81 ? 148.203 171.558 166.203 1.00 77.73 42 GLU B CA 1
ATOM 5095 C C . GLU B 1 81 ? 148.968 170.408 165.566 1.00 83.18 42 GLU B C 1
ATOM 5096 O O . GLU B 1 81 ? 148.661 169.986 164.443 1.00 84.84 42 GLU B O 1
ATOM 5102 N N . LEU B 1 82 ? 149.967 169.878 166.275 1.00 79.82 43 LEU B N 1
ATOM 5103 C CA . LEU B 1 82 ? 150.744 168.775 165.723 1.00 83.65 43 LEU B CA 1
ATOM 5104 C C . LEU B 1 82 ? 149.871 167.544 165.512 1.00 88.70 43 LEU B C 1
ATOM 5105 O O . LEU B 1 82 ? 149.985 166.856 164.487 1.00 89.92 43 LEU B O 1
ATOM 5110 N N . ALA B 1 83 ? 148.988 167.252 166.470 1.00 81.44 44 ALA B N 1
ATOM 5111 C CA . ALA B 1 83 ? 148.123 166.087 166.344 1.00 77.96 44 ALA B CA 1
ATOM 5112 C C . ALA B 1 83 ? 147.218 166.204 165.127 1.00 83.50 44 ALA B C 1
ATOM 5113 O O . ALA B 1 83 ? 147.064 165.241 164.369 1.00 88.21 44 ALA B O 1
ATOM 5115 N N . LYS B 1 84 ? 146.611 167.374 164.920 1.00 78.02 45 LYS B N 1
ATOM 5116 C CA . LYS B 1 84 ? 145.749 167.547 163.753 1.00 76.14 45 LYS B CA 1
ATOM 5117 C C . LYS B 1 84 ? 146.550 167.447 162.459 1.00 77.62 45 LYS B C 1
ATOM 5118 O O . LYS B 1 84 ? 146.098 166.835 161.476 1.00 81.05 45 LYS B O 1
ATOM 5124 N N . LEU B 1 85 ? 147.746 168.039 162.441 1.00 76.56 46 LEU B N 1
ATOM 5125 C CA . LEU B 1 85 ? 148.577 167.975 161.246 1.00 78.67 46 LEU B CA 1
ATOM 5126 C C . LEU B 1 85 ? 148.885 166.531 160.875 1.00 81.23 46 LEU B C 1
ATOM 5127 O O . LEU B 1 85 ? 148.826 166.159 159.698 1.00 82.23 46 LEU B O 1
ATOM 5132 N N . LEU B 1 86 ? 149.213 165.701 161.866 1.00 80.87 47 LEU B N 1
ATOM 5133 C CA . LEU B 1 86 ? 149.493 164.296 161.578 1.00 83.89 47 LEU B CA 1
ATOM 5134 C C . LEU B 1 86 ? 148.222 163.537 161.204 1.00 84.35 47 LEU B C 1
ATOM 5135 O O . LEU B 1 86 ? 148.249 162.642 160.346 1.00 86.02 47 LEU B O 1
ATOM 5140 N N . PHE B 1 87 ? 147.099 163.877 161.840 1.00 83.14 48 PHE B N 1
ATOM 5141 C CA . PHE B 1 87 ? 145.848 163.190 161.552 1.00 81.10 48 PHE B CA 1
ATOM 5142 C C . PHE B 1 87 ? 145.420 163.395 160.109 1.00 79.47 48 PHE B C 1
ATOM 5143 O O . PHE B 1 87 ? 144.795 162.508 159.516 1.00 81.46 48 PHE B O 1
ATOM 5151 N N . VAL B 1 88 ? 145.729 164.554 159.529 1.00 73.65 49 VAL B N 1
ATOM 5152 C CA . VAL B 1 88 ? 145.402 164.766 158.119 1.00 72.61 49 VAL B CA 1
ATOM 5153 C C . VAL B 1 88 ? 146.057 163.687 157.258 1.00 77.95 49 VAL B C 1
ATOM 5154 O O . VAL B 1 88 ? 145.400 163.027 156.438 1.00 79.89 49 VAL B O 1
ATOM 5158 N N . TYR B 1 89 ? 147.363 163.482 157.447 1.00 81.76 50 TYR B N 1
ATOM 5159 C CA . TYR B 1 89 ? 148.076 162.472 156.673 1.00 82.67 50 TYR B CA 1
ATOM 5160 C C . TYR B 1 89 ? 147.539 161.078 156.964 1.00 83.89 50 TYR B C 1
ATOM 5161 O O . TYR B 1 89 ? 147.429 160.243 156.057 1.00 85.31 50 TYR B O 1
ATOM 5170 N N . VAL B 1 90 ? 147.219 160.800 158.229 1.00 83.35 51 VAL B N 1
ATOM 5171 C CA . VAL B 1 90 ? 146.687 159.484 158.576 1.00 80.34 51 VAL B CA 1
ATOM 5172 C C . VAL B 1 90 ? 145.396 159.220 157.807 1.00 78.96 51 VAL B C 1
ATOM 5173 O O . VAL B 1 90 ? 145.187 158.132 157.253 1.00 82.19 51 VAL B O 1
ATOM 5177 N N . GLY B 1 91 ? 144.512 160.217 157.762 1.00 74.41 52 GLY B N 1
ATOM 5178 C CA . GLY B 1 91 ? 143.264 160.053 157.035 1.00 71.93 52 GLY B CA 1
ATOM 5179 C C . GLY B 1 91 ? 143.479 159.837 155.550 1.00 72.95 52 GLY B C 1
ATOM 5180 O O . GLY B 1 91 ? 142.825 158.991 154.933 1.00 74.50 52 GLY B O 1
ATOM 5181 N N . MET B 1 92 ? 144.394 160.603 154.950 1.00 76.36 53 MET B N 1
ATOM 5182 C CA . MET B 1 92 ? 144.668 160.406 153.528 1.00 75.77 53 MET B CA 1
ATOM 5183 C C . MET B 1 92 ? 145.190 158.998 153.258 1.00 77.51 53 MET B C 1
ATOM 5184 O O . MET B 1 92 ? 144.785 158.350 152.282 1.00 76.79 53 MET B O 1
ATOM 5189 N N . LEU B 1 93 ? 146.090 158.505 154.111 1.00 81.60 54 LEU B N 1
ATOM 5190 C CA . LEU B 1 93 ? 146.616 157.156 153.921 1.00 82.59 54 LEU B CA 1
ATOM 5191 C C . LEU B 1 93 ? 145.514 156.112 154.052 1.00 80.21 54 LEU B C 1
ATOM 5192 O O . LEU B 1 93 ? 145.477 155.134 153.292 1.00 78.11 54 LEU B O 1
ATOM 5197 N N . GLY B 1 94 ? 144.615 156.291 155.021 1.00 78.47 55 GLY B N 1
ATOM 5198 C CA . GLY B 1 94 ? 143.493 155.374 155.140 1.00 76.26 55 GLY B CA 1
ATOM 5199 C C . GLY B 1 94 ? 142.622 155.369 153.899 1.00 72.90 55 GLY B C 1
ATOM 5200 O O . GLY B 1 94 ? 142.187 154.310 153.432 1.00 66.75 55 GLY B O 1
ATOM 5201 N N . ILE B 1 95 ? 142.353 156.554 153.348 1.00 72.03 56 ILE B N 1
ATOM 5202 C CA . ILE B 1 95 ? 141.577 156.633 152.115 1.00 67.48 56 ILE B CA 1
ATOM 5203 C C . ILE B 1 95 ? 142.278 155.864 151.005 1.00 73.48 56 ILE B C 1
ATOM 5204 O O . ILE B 1 95 ? 141.639 155.150 150.223 1.00 74.78 56 ILE B O 1
ATOM 5209 N N . SER B 1 96 ? 143.600 156.010 150.908 1.00 80.24 57 SER B N 1
ATOM 5210 C CA . SER B 1 96 ? 144.339 155.307 149.863 1.00 76.31 57 SER B CA 1
ATOM 5211 C C . SER B 1 96 ? 144.232 153.796 150.028 1.00 74.15 57 SER B C 1
ATOM 5212 O O . SER B 1 96 ? 144.041 153.067 149.046 1.00 70.17 57 SER B O 1
ATOM 5215 N N . VAL B 1 97 ? 144.358 153.305 151.261 1.00 77.07 58 VAL B N 1
ATOM 5216 C CA . VAL B 1 97 ? 144.243 151.866 151.494 1.00 75.45 58 VAL B CA 1
ATOM 5217 C C . VAL B 1 97 ? 142.861 151.376 151.080 1.00 71.03 58 VAL B C 1
ATOM 5218 O O . VAL B 1 97 ? 142.718 150.349 150.399 1.00 68.39 58 VAL B O 1
ATOM 5222 N N . ALA B 1 98 ? 141.821 152.110 151.479 1.00 71.19 59 ALA B N 1
ATOM 5223 C CA . ALA B 1 98 ? 140.464 151.707 151.125 1.00 62.94 59 ALA B CA 1
ATOM 5224 C C . ALA B 1 98 ? 140.279 151.684 149.615 1.00 61.36 59 ALA B C 1
ATOM 5225 O O . ALA B 1 98 ? 139.640 150.774 149.074 1.00 58.83 59 ALA B O 1
ATOM 5227 N N . VAL B 1 99 ? 140.827 152.680 148.917 1.00 71.62 60 VAL B N 1
ATOM 5228 C CA . VAL B 1 99 ? 140.735 152.703 147.460 1.00 69.42 60 VAL B CA 1
ATOM 5229 C C . VAL B 1 99 ? 141.427 151.487 146.866 1.00 65.27 60 VAL B C 1
ATOM 5230 O O . VAL B 1 99 ? 140.932 150.877 145.910 1.00 59.11 60 VAL B O 1
ATOM 5234 N N . ARG B 1 100 ? 142.590 151.122 147.409 1.00 77.00 61 ARG B N 1
ATOM 5235 C CA . ARG B 1 100 ? 143.298 149.956 146.892 1.00 76.10 61 ARG B CA 1
ATOM 5236 C C . ARG B 1 100 ? 142.468 148.691 147.058 1.00 71.80 61 ARG B C 1
ATOM 5237 O O . ARG B 1 100 ? 142.376 147.876 146.133 1.00 65.89 61 ARG B O 1
ATOM 5245 N N . LYS B 1 101 ? 141.859 148.504 148.225 1.00 70.53 62 LYS B N 1
ATOM 5246 C CA . LYS B 1 101 ? 141.142 147.267 148.507 1.00 63.09 62 LYS B CA 1
ATOM 5247 C C . LYS B 1 101 ? 139.693 147.284 148.032 1.00 65.36 62 LYS B C 1
ATOM 5248 O O . LYS B 1 101 ? 139.015 146.258 148.139 1.00 64.28 62 LYS B O 1
ATOM 5254 N N . GLN B 1 102 ? 139.202 148.407 147.510 1.00 68.77 63 GLN B N 1
ATOM 5255 C CA . GLN B 1 102 ? 137.826 148.514 147.028 1.00 64.42 63 GLN B CA 1
ATOM 5256 C C . GLN B 1 102 ? 136.832 148.227 148.156 1.00 67.18 63 GLN B C 1
ATOM 5257 O O . GLN B 1 102 ? 136.027 147.297 148.094 1.00 60.53 63 GLN B O 1
ATOM 5263 N N . GLU B 1 103 ? 136.903 149.055 149.197 1.00 70.65 64 GLU B N 1
ATOM 5264 C CA . GLU B 1 103 ? 136.069 148.890 150.377 1.00 65.09 64 GLU B CA 1
ATOM 5265 C C . GLU B 1 103 ? 135.182 150.091 150.665 1.00 66.20 64 GLU B C 1
ATOM 5266 O O . GLU B 1 103 ? 134.507 150.105 151.701 1.00 69.40 64 GLU B O 1
ATOM 5272 N N . HIS B 1 104 ? 135.157 151.094 149.795 1.00 65.23 65 HIS B N 1
ATOM 5273 C CA . HIS B 1 104 ? 134.349 152.274 150.056 1.00 65.94 65 HIS B CA 1
ATOM 5274 C C . HIS B 1 104 ? 132.865 151.932 149.990 1.00 74.26 65 HIS B C 1
ATOM 5275 O O . HIS B 1 104 ? 132.427 151.104 149.188 1.00 77.20 65 HIS B O 1
ATOM 5282 N N . VAL B 1 105 ? 132.088 152.588 150.852 1.00 72.43 66 VAL B N 1
ATOM 5283 C CA . VAL B 1 105 ? 130.677 152.258 150.996 1.00 69.81 66 VAL B CA 1
ATOM 5284 C C . VAL B 1 105 ? 129.912 152.651 149.738 1.00 71.99 66 VAL B C 1
ATOM 5285 O O . VAL B 1 105 ? 130.237 153.635 149.062 1.00 70.96 66 VAL B O 1
ATOM 5289 N N . PHE B 1 106 ? 128.881 151.870 149.420 1.00 68.74 67 PHE B N 1
ATOM 5290 C CA . PHE B 1 106 ? 128.020 152.153 148.283 1.00 67.87 67 PHE B CA 1
ATOM 5291 C C . PHE B 1 106 ? 126.675 151.479 148.509 1.00 65.01 67 PHE B C 1
ATOM 5292 O O . PHE B 1 106 ? 126.541 150.585 149.347 1.00 64.49 67 PHE B O 1
ATOM 5300 N N . ILE B 1 107 ? 125.678 151.921 147.750 1.00 64.64 68 ILE B N 1
ATOM 5301 C CA . ILE B 1 107 ? 124.333 151.361 147.829 1.00 60.08 68 ILE B CA 1
ATOM 5302 C C . ILE B 1 107 ? 124.255 150.179 146.875 1.00 59.55 68 ILE B C 1
ATOM 5303 O O . ILE B 1 107 ? 124.542 150.315 145.681 1.00 64.45 68 ILE B O 1
ATOM 5308 N N . ASP B 1 108 ? 123.861 149.019 147.398 1.00 67.20 69 ASP B N 1
ATOM 5309 C CA . ASP B 1 108 ? 123.839 147.779 146.634 1.00 73.04 69 ASP B CA 1
ATOM 5310 C C . ASP B 1 108 ? 122.450 147.157 146.573 1.00 70.58 69 ASP B C 1
ATOM 5311 O O . ASP B 1 108 ? 122.329 145.932 146.488 1.00 74.81 69 ASP B O 1
ATOM 5316 N N . PHE B 1 109 ? 121.398 147.973 146.620 1.00 69.33 70 PHE B N 1
ATOM 5317 C CA . PHE B 1 109 ? 120.045 147.434 146.546 1.00 71.44 70 PHE B CA 1
ATOM 5318 C C . PHE B 1 109 ? 119.690 147.053 145.116 1.00 71.90 70 PHE B C 1
ATOM 5319 O O . PHE B 1 109 ? 119.373 145.894 144.827 1.00 73.76 70 PHE B O 1
ATOM 5327 N N . LEU B 1 110 ? 119.735 148.023 144.203 1.00 72.00 71 LEU B N 1
ATOM 5328 C CA . LEU B 1 110 ? 119.388 147.756 142.814 1.00 70.07 71 LEU B CA 1
ATOM 5329 C C . LEU B 1 110 ? 120.435 146.905 142.112 1.00 74.18 71 LEU B C 1
ATOM 5330 O O . LEU B 1 110 ? 120.109 146.227 141.134 1.00 78.15 71 LEU B O 1
ATOM 5335 N N . THR B 1 111 ? 121.682 146.927 142.586 1.00 74.63 72 THR B N 1
ATOM 5336 C CA . THR B 1 111 ? 122.732 146.147 141.943 1.00 73.35 72 THR B CA 1
ATOM 5337 C C . THR B 1 111 ? 122.448 144.652 142.031 1.00 76.24 72 THR B C 1
ATOM 5338 O O . THR B 1 111 ? 122.645 143.917 141.057 1.00 79.54 72 THR B O 1
ATOM 5342 N N . ASN B 1 112 ? 121.979 144.184 143.189 1.00 75.94 73 ASN B N 1
ATOM 5343 C CA . ASN B 1 112 ? 121.787 142.752 143.389 1.00 78.27 73 ASN B CA 1
ATOM 5344 C C . ASN B 1 112 ? 120.705 142.174 142.488 1.00 82.22 73 ASN B C 1
ATOM 5345 O O . ASN B 1 112 ? 120.616 140.950 142.357 1.00 81.51 73 ASN B O 1
ATOM 5350 N N . LEU B 1 113 ? 119.880 143.015 141.873 1.00 82.95 74 LEU B N 1
ATOM 5351 C CA . LEU B 1 113 ? 118.807 142.551 141.005 1.00 84.61 74 LEU B CA 1
ATOM 5352 C C . LEU B 1 113 ? 119.203 142.514 139.536 1.00 84.00 74 LEU B C 1
ATOM 5353 O O . LEU B 1 113 ? 118.368 142.165 138.696 1.00 81.98 74 LEU B O 1
ATOM 5358 N N . MET B 1 114 ? 120.445 142.858 139.204 1.00 82.04 75 MET B N 1
ATOM 5359 C CA . MET B 1 114 ? 120.840 142.955 137.808 1.00 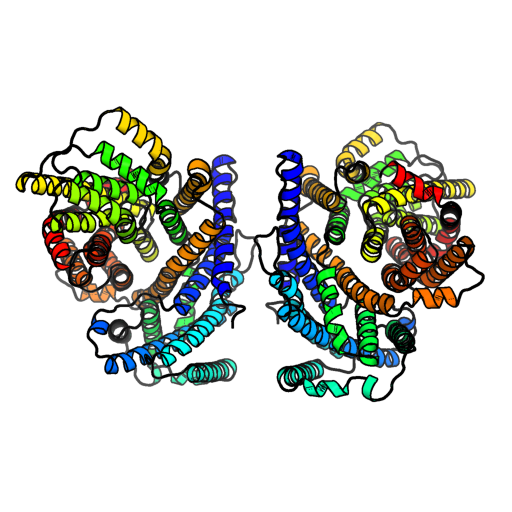84.07 75 MET B CA 1
ATOM 5360 C C . MET B 1 114 ? 121.494 141.660 137.332 1.00 85.53 75 MET B C 1
ATOM 5361 O O . MET B 1 114 ? 122.162 140.972 138.110 1.00 81.60 75 MET B O 1
ATOM 5366 N N . PRO B 1 115 ? 121.321 141.299 136.062 1.00 86.15 76 PRO B N 1
ATOM 5367 C CA . PRO B 1 115 ? 122.095 140.186 135.506 1.00 81.02 76 PRO B CA 1
ATOM 5368 C C . PRO B 1 115 ? 123.567 140.549 135.387 1.00 82.37 76 PRO B C 1
ATOM 5369 O O . PRO B 1 115 ? 123.953 141.719 135.405 1.00 91.91 76 PRO B O 1
ATOM 5373 N N . GLU B 1 116 ? 124.398 139.514 135.267 1.00 76.47 77 GLU B N 1
ATOM 5374 C CA . GLU B 1 116 ? 125.838 139.733 135.176 1.00 85.09 77 GLU B CA 1
ATOM 5375 C C . GLU B 1 116 ? 126.190 140.562 133.945 1.00 86.24 77 GLU B C 1
ATOM 5376 O O . GLU B 1 116 ? 127.012 141.486 134.013 1.00 85.41 77 GLU B O 1
ATOM 5382 N N . LYS B 1 117 ? 125.568 140.249 132.807 1.00 78.62 78 LYS B N 1
ATOM 5383 C CA . LYS B 1 117 ? 125.850 140.995 131.587 1.00 85.86 78 LYS B CA 1
ATOM 5384 C C . LYS B 1 117 ? 125.524 142.471 131.767 1.00 84.93 78 LYS B C 1
ATOM 5385 O O . LYS B 1 117 ? 126.300 143.342 131.358 1.00 81.73 78 LYS B O 1
ATOM 5391 N N . ILE B 1 118 ? 124.382 142.774 132.386 1.00 80.36 79 ILE B N 1
ATOM 5392 C CA . ILE B 1 118 ? 124.040 144.165 132.652 1.00 76.85 79 ILE B CA 1
ATOM 5393 C C . ILE B 1 118 ? 124.983 144.760 133.687 1.00 71.97 79 ILE B C 1
ATOM 5394 O O . ILE B 1 118 ? 125.353 145.935 133.594 1.00 83.32 79 ILE B O 1
ATOM 5399 N N . ARG B 1 119 ? 125.384 143.976 134.688 1.00 63.43 80 ARG B N 1
ATOM 5400 C CA . ARG B 1 119 ? 126.286 144.499 135.707 1.00 64.64 80 ARG B CA 1
ATOM 5401 C C . ARG B 1 119 ? 127.629 144.902 135.117 1.00 68.54 80 ARG B C 1
ATOM 5402 O O . ARG B 1 119 ? 128.300 145.787 135.661 1.00 73.71 80 ARG B O 1
ATOM 5410 N N . LYS B 1 120 ? 128.046 144.259 134.026 1.00 68.39 81 LYS B N 1
ATOM 5411 C CA . LYS B 1 120 ? 129.356 144.559 133.455 1.00 64.85 81 LYS B CA 1
ATOM 5412 C C . LYS B 1 120 ? 129.453 146.016 133.010 1.00 64.45 81 LYS B C 1
ATOM 5413 O O . LYS B 1 120 ? 130.444 146.699 133.299 1.00 63.88 81 LYS B O 1
ATOM 5419 N N . PHE B 1 121 ? 128.432 146.510 132.306 1.00 61.09 82 PHE B N 1
ATOM 5420 C CA . PHE B 1 121 ? 128.469 147.884 131.813 1.00 60.92 82 PHE B CA 1
ATOM 5421 C C . PHE B 1 121 ? 128.552 148.877 132.964 1.00 58.98 82 PHE B C 1
ATOM 5422 O O . PHE B 1 121 ? 129.367 149.809 132.945 1.00 63.75 82 PHE B O 1
ATOM 5430 N N . THR B 1 122 ? 127.710 148.693 133.979 1.00 50.13 83 THR B N 1
ATOM 5431 C CA . THR B 1 122 ? 127.698 149.623 135.099 1.00 51.57 83 THR B CA 1
ATOM 5432 C C . THR B 1 122 ? 129.012 149.575 135.864 1.00 58.80 83 THR B C 1
ATOM 5433 O O . THR B 1 122 ? 129.515 150.614 136.313 1.00 60.62 83 THR B O 1
ATOM 5437 N N . ASN B 1 123 ? 129.583 148.380 136.032 1.00 53.46 84 ASN B N 1
ATOM 5438 C CA . ASN B 1 123 ? 130.858 148.277 136.724 1.00 48.28 84 ASN B CA 1
ATOM 5439 C C . ASN B 1 123 ? 131.990 148.912 135.931 1.00 52.53 84 ASN B C 1
ATOM 5440 O O . ASN B 1 123 ? 132.947 149.400 136.533 1.00 51.07 84 ASN B O 1
ATOM 5445 N N . THR B 1 124 ? 131.914 148.906 134.600 1.00 53.86 85 THR B N 1
ATOM 5446 C CA . THR B 1 124 ? 132.871 149.676 133.809 1.00 54.39 85 THR B CA 1
ATOM 5447 C C . THR B 1 124 ? 132.684 151.173 134.037 1.00 58.60 85 THR B C 1
ATOM 5448 O O . THR B 1 124 ? 133.657 151.926 134.210 1.00 59.70 85 THR B O 1
ATOM 5452 N N . PHE B 1 125 ? 131.426 151.616 134.036 1.00 54.36 86 PHE B N 1
ATOM 5453 C CA . PHE B 1 125 ? 131.130 153.037 134.167 1.00 45.72 86 PHE B CA 1
ATOM 5454 C C . PHE B 1 125 ? 131.626 153.582 135.502 1.00 49.04 86 PHE B C 1
ATOM 5455 O O . PHE B 1 125 ? 132.153 154.701 135.571 1.00 52.51 86 PHE B O 1
ATOM 5463 N N . VAL B 1 126 ? 131.470 152.805 136.576 1.00 47.13 87 VAL B N 1
ATOM 5464 C CA . VAL B 1 126 ? 131.894 153.301 137.883 1.00 46.20 87 VAL B CA 1
ATOM 5465 C C . VAL B 1 126 ? 133.412 153.426 137.946 1.00 48.93 87 VAL B C 1
ATOM 5466 O O . VAL B 1 126 ? 133.935 154.358 138.568 1.00 55.86 87 VAL B O 1
ATOM 5470 N N . GLN B 1 127 ? 134.149 152.501 137.323 1.00 48.89 88 GLN B N 1
ATOM 5471 C CA . GLN B 1 127 ? 135.600 152.654 137.263 1.00 50.84 88 GLN B CA 1
ATOM 5472 C C . GLN B 1 127 ? 135.983 153.914 136.502 1.00 51.30 88 GLN B C 1
ATOM 5473 O O . GLN B 1 127 ? 136.884 154.652 136.920 1.00 51.53 88 GLN B O 1
ATOM 5479 N N . LEU B 1 128 ? 135.316 154.175 135.376 1.00 48.96 89 LEU B N 1
ATOM 5480 C CA . LEU B 1 128 ? 135.581 155.416 134.651 1.00 45.05 89 LEU B CA 1
ATOM 5481 C C . LEU B 1 128 ? 135.389 156.626 135.558 1.00 46.04 89 LEU B C 1
ATOM 5482 O O . LEU B 1 128 ? 136.243 157.526 135.621 1.00 52.37 89 LEU B O 1
ATOM 5487 N N . LEU B 1 129 ? 134.265 156.662 136.275 1.00 45.18 90 LEU B N 1
ATOM 5488 C CA . LEU B 1 129 ? 133.966 157.820 137.112 1.00 39.89 90 LEU B CA 1
ATOM 5489 C C . LEU B 1 129 ? 134.984 157.976 138.235 1.00 42.24 90 LEU B C 1
ATOM 5490 O O . LEU B 1 129 ? 135.402 159.096 138.548 1.00 49.73 90 LEU B O 1
ATOM 5495 N N . VAL B 1 130 ? 135.395 156.872 138.859 1.00 36.86 91 VAL B N 1
ATOM 5496 C CA . VAL B 1 130 ? 136.368 156.970 139.944 1.00 40.80 91 VAL B CA 1
ATOM 5497 C C . VAL B 1 130 ? 137.712 157.453 139.410 1.00 48.58 91 VAL B C 1
ATOM 5498 O O . VAL B 1 130 ? 138.423 158.221 140.073 1.00 50.20 91 VAL B O 1
ATOM 5502 N N . PHE B 1 131 ? 138.087 157.001 138.213 1.00 52.42 92 PHE B N 1
ATOM 5503 C CA . PHE B 1 131 ? 139.299 157.499 137.570 1.00 51.43 92 PHE B CA 1
ATOM 5504 C C . PHE B 1 131 ? 139.247 159.014 137.419 1.00 50.12 92 PHE B C 1
ATOM 5505 O O . PHE B 1 131 ? 140.190 159.729 137.793 1.00 51.17 92 PHE B O 1
ATOM 5513 N N . ILE B 1 132 ? 138.133 159.523 136.887 1.00 46.82 93 ILE B N 1
ATOM 5514 C CA . ILE B 1 132 ? 137.995 160.968 136.712 1.00 40.73 93 ILE B CA 1
ATOM 5515 C C . ILE B 1 132 ? 138.082 161.678 138.058 1.00 43.94 93 ILE B C 1
ATOM 5516 O O . ILE B 1 132 ? 138.721 162.735 138.187 1.00 50.27 93 ILE B O 1
ATOM 5521 N N . CYS B 1 133 ? 137.426 161.120 139.077 1.00 46.69 94 CYS B N 1
ATOM 5522 C CA . CYS B 1 133 ? 137.417 161.753 140.391 1.00 46.55 94 CYS B CA 1
ATOM 5523 C C . CYS B 1 133 ? 138.827 161.874 140.948 1.00 48.55 94 CYS B C 1
ATOM 5524 O O . CYS B 1 133 ? 139.213 162.928 141.461 1.00 52.06 94 CYS B O 1
ATOM 5527 N N . ILE B 1 134 ? 139.617 160.805 140.851 1.00 55.81 95 ILE B N 1
ATOM 5528 C CA . ILE B 1 134 ? 140.969 160.851 141.403 1.00 54.80 95 ILE B CA 1
ATOM 5529 C C . ILE B 1 134 ? 141.836 161.829 140.618 1.00 54.94 95 ILE B C 1
ATOM 5530 O O . ILE B 1 134 ? 142.680 162.534 141.191 1.00 52.99 95 ILE B O 1
ATOM 5535 N N . PHE B 1 135 ? 141.657 161.886 139.296 1.00 57.28 96 PHE B N 1
ATOM 5536 C CA . PHE B 1 135 ? 142.418 162.851 138.507 1.00 54.30 96 PHE B CA 1
ATOM 5537 C C . PHE B 1 135 ? 142.146 164.277 138.977 1.00 52.49 96 PHE B C 1
ATOM 5538 O O . PHE B 1 135 ? 143.078 165.051 139.255 1.00 52.67 96 PHE B O 1
ATOM 5546 N N . LEU B 1 136 ? 140.866 164.643 139.078 1.00 52.14 97 LEU B N 1
ATOM 5547 C CA . LEU B 1 136 ? 140.536 165.983 139.553 1.00 46.08 97 LEU B CA 1
ATOM 5548 C C . LEU B 1 136 ? 141.015 166.194 140.982 1.00 50.32 97 LEU B C 1
ATOM 5549 O O . LEU B 1 136 ? 141.364 167.318 141.362 1.00 57.88 97 LEU B O 1
ATOM 5554 N N . PHE B 1 137 ? 141.044 165.128 141.778 1.00 52.19 98 PHE B N 1
ATOM 5555 C CA . PHE B 1 137 ? 141.563 165.216 143.136 1.00 52.76 98 PHE B CA 1
ATOM 5556 C C . PHE B 1 137 ? 143.012 165.680 143.120 1.00 53.73 98 PHE B C 1
ATOM 5557 O O . PHE B 1 137 ? 143.394 166.607 143.845 1.00 53.86 98 PHE B O 1
ATOM 5565 N N . ILE B 1 138 ? 143.832 165.048 142.278 1.00 63.78 99 ILE B N 1
ATOM 5566 C CA . ILE B 1 138 ? 145.240 165.430 142.177 1.00 62.67 99 ILE B CA 1
ATOM 5567 C C . ILE B 1 138 ? 145.363 166.878 141.719 1.00 58.40 99 ILE B C 1
ATOM 5568 O O . ILE B 1 138 ? 146.162 167.658 142.259 1.00 57.17 99 ILE B O 1
ATOM 5573 N N . HIS B 1 139 ? 144.587 167.253 140.699 1.00 52.73 100 HIS B N 1
ATOM 5574 C CA . HIS B 1 139 ? 144.685 168.615 140.178 1.00 45.89 100 HIS B CA 1
ATOM 5575 C C . HIS B 1 139 ? 144.388 169.642 141.264 1.00 51.24 100 HIS B C 1
ATOM 5576 O O . HIS B 1 139 ? 145.160 170.589 141.478 1.00 53.37 100 HIS B O 1
ATOM 5583 N N . PHE B 1 140 ? 143.261 169.473 141.960 1.00 57.53 101 PHE B N 1
ATOM 5584 C CA . PHE B 1 140 ? 142.889 170.430 142.994 1.00 49.48 101 PHE B CA 1
ATOM 5585 C C . PHE B 1 140 ? 143.890 170.431 144.136 1.00 52.62 101 PHE B C 1
ATOM 5586 O O . PHE B 1 140 ? 144.162 171.486 144.716 1.00 58.38 101 PHE B O 1
ATOM 5594 N N . GLY B 1 141 ? 144.445 169.269 144.481 1.00 58.01 102 GLY B N 1
ATOM 5595 C CA . GLY B 1 141 ? 145.461 169.241 145.518 1.00 62.49 102 GLY B CA 1
ATOM 5596 C C . GLY B 1 141 ? 146.670 170.076 145.153 1.00 63.30 102 GLY B C 1
ATOM 5597 O O . GLY B 1 141 ? 147.165 170.866 145.961 1.00 66.15 102 GLY B O 1
ATOM 5598 N N . ILE B 1 142 ? 147.156 169.923 143.920 1.00 61.70 103 ILE B N 1
ATOM 5599 C CA . ILE B 1 142 ? 148.305 170.715 143.483 1.00 61.18 103 ILE B CA 1
ATOM 5600 C C . ILE B 1 142 ? 147.971 172.200 143.537 1.00 61.30 103 ILE B C 1
ATOM 5601 O O . ILE B 1 142 ? 148.753 173.017 144.046 1.00 62.14 103 ILE B O 1
ATOM 5606 N N . ARG B 1 143 ? 146.802 172.574 143.014 1.00 62.56 104 ARG B N 1
ATOM 5607 C CA . ARG B 1 143 ? 146.447 173.990 142.963 1.00 56.80 104 ARG B CA 1
ATOM 5608 C C . ARG B 1 143 ? 146.352 174.585 144.363 1.00 58.80 104 ARG B C 1
ATOM 5609 O O . ARG B 1 143 ? 146.895 175.665 144.633 1.00 61.92 104 ARG B O 1
ATOM 5617 N N . THR B 1 144 ? 145.674 173.889 145.278 1.00 65.65 105 THR B N 1
ATOM 5618 C CA . THR B 1 144 ? 145.503 174.427 146.622 1.00 66.11 105 THR B CA 1
ATOM 5619 C C . THR B 1 144 ? 146.819 174.455 147.386 1.00 72.28 105 THR B C 1
ATOM 5620 O O . THR B 1 144 ? 147.037 175.362 148.196 1.00 76.26 105 THR B O 1
ATOM 5624 N N . PHE B 1 145 ? 147.707 173.484 147.153 1.00 74.24 106 PHE B N 1
ATOM 5625 C CA . PHE B 1 145 ? 149.025 173.552 147.772 1.00 70.08 106 PHE B CA 1
ATOM 5626 C C . PHE B 1 145 ? 149.789 174.771 147.281 1.00 67.45 106 PHE B C 1
ATOM 5627 O O . PHE B 1 145 ? 150.445 175.461 148.069 1.00 69.56 106 PHE B O 1
ATOM 5635 N N . ASN B 1 146 ? 149.721 175.052 145.978 1.00 71.64 107 ASN B N 1
ATOM 5636 C CA . ASN B 1 146 ? 150.363 176.258 145.468 1.00 70.13 107 ASN B CA 1
ATOM 5637 C C . ASN B 1 146 ? 149.741 177.513 146.064 1.00 66.66 107 ASN B C 1
ATOM 5638 O O . ASN B 1 146 ? 150.433 178.521 146.246 1.00 66.27 107 ASN B O 1
ATOM 5643 N N . GLY B 1 147 ? 148.445 177.475 146.373 1.00 71.66 108 GLY B N 1
ATOM 5644 C CA . GLY B 1 147 ? 147.764 178.655 146.878 1.00 74.04 108 GLY B CA 1
ATOM 5645 C C . GLY B 1 147 ? 147.900 178.917 148.366 1.00 83.56 108 GLY B C 1
ATOM 5646 O O . GLY B 1 147 ? 147.453 179.969 148.830 1.00 80.82 108 GLY B O 1
ATOM 5647 N N . ALA B 1 148 ? 148.503 178.003 149.124 1.00 83.84 109 ALA B N 1
ATOM 5648 C CA . ALA B 1 148 ? 148.579 178.165 150.572 1.00 81.20 109 ALA B CA 1
ATOM 5649 C C . ALA B 1 148 ? 149.574 179.259 150.941 1.00 90.15 109 ALA B C 1
ATOM 5650 O O . ALA B 1 148 ? 150.717 179.257 150.476 1.00 93.73 109 ALA B O 1
ATOM 5652 N N . SER B 1 149 ? 149.135 180.197 151.784 1.00 96.29 110 SER B N 1
ATOM 5653 C CA . SER B 1 149 ? 149.958 181.343 152.152 1.00 98.05 110 SER B CA 1
ATOM 5654 C C . SER B 1 149 ? 150.145 181.482 153.660 1.00 97.87 110 SER B C 1
ATOM 5655 O O . SER B 1 149 ? 151.269 181.671 154.135 1.00 93.92 110 SER B O 1
ATOM 5658 N N . PHE B 1 150 ? 149.055 181.393 154.419 1.00 98.60 111 PHE B N 1
ATOM 5659 C CA . PHE B 1 150 ? 149.080 181.774 155.821 1.00 97.13 111 PHE B CA 1
ATOM 5660 C C . PHE B 1 150 ? 149.970 180.838 156.637 1.00 95.57 111 PHE B C 1
ATOM 5661 O O . PHE B 1 150 ? 150.185 179.683 156.263 1.00 98.50 111 PHE B O 1
ATOM 5669 N N . PRO B 1 151 ? 150.502 181.318 157.759 1.00 87.89 112 PRO B N 1
ATOM 5670 C CA . PRO B 1 151 ? 151.313 180.470 158.632 1.00 87.72 112 PRO B CA 1
ATOM 5671 C C . PRO B 1 151 ? 150.464 179.754 159.677 1.00 86.22 112 PRO B C 1
ATOM 5672 O O . PRO B 1 151 ? 149.259 179.974 159.799 1.00 83.29 112 PRO B O 1
ATOM 5676 N N . ILE B 1 152 ? 151.128 178.891 160.438 1.00 88.74 113 ILE B N 1
ATOM 5677 C CA . ILE B 1 152 ? 150.485 178.117 161.497 1.00 85.45 113 ILE B CA 1
ATOM 5678 C C . ILE B 1 152 ? 150.963 178.714 162.815 1.00 89.11 113 ILE B C 1
ATOM 5679 O O . ILE B 1 152 ? 151.998 178.331 163.361 1.00 90.70 113 ILE B O 1
ATOM 5684 N N . ASP B 1 153 ? 150.194 179.662 163.339 1.00 91.21 114 ASP B N 1
ATOM 5685 C CA . ASP B 1 153 ? 150.497 180.222 164.646 1.00 91.09 114 ASP B CA 1
ATOM 5686 C C . ASP B 1 153 ? 150.298 179.165 165.726 1.00 97.43 114 ASP B C 1
ATOM 5687 O O . ASP B 1 153 ? 149.507 178.231 165.574 1.00 97.93 114 ASP B O 1
ATOM 5692 N N . ALA B 1 154 ? 151.033 179.319 166.824 1.00 95.92 115 ALA B N 1
ATOM 5693 C CA . ALA B 1 154 ? 151.076 178.405 167.960 1.00 95.54 115 ALA B CA 1
ATOM 5694 C C . ALA B 1 154 ? 151.916 177.174 167.645 1.00 91.97 115 ALA B C 1
ATOM 5695 O O . ALA B 1 154 ? 151.964 176.254 168.469 1.00 89.83 115 ALA B O 1
ATOM 5697 N N . LEU B 1 155 ? 152.573 177.119 166.485 1.00 92.45 116 LEU B N 1
ATOM 5698 C CA . LEU B 1 155 ? 153.459 176.016 166.134 1.00 89.41 116 LEU B CA 1
ATOM 5699 C C . LEU B 1 155 ? 154.801 176.516 165.613 1.00 92.46 116 LEU B C 1
ATOM 5700 O O . LEU B 1 155 ? 155.523 175.768 164.948 1.00 90.94 116 LEU B O 1
ATOM 5705 N N . GLY B 1 156 ? 155.150 177.767 165.901 1.00 96.08 117 GLY B N 1
ATOM 5706 C CA . GLY B 1 156 ? 156.402 178.336 165.454 1.00 92.60 117 GLY B CA 1
ATOM 5707 C C . GLY B 1 156 ? 156.331 179.125 164.167 1.00 90.58 117 GLY B C 1
ATOM 5708 O O . GLY B 1 156 ? 157.382 179.438 163.597 1.00 91.84 117 GLY B O 1
ATOM 5709 N N . GLY B 1 157 ? 155.135 179.456 163.689 1.00 87.25 118 GLY B N 1
ATOM 5710 C CA . GLY B 1 157 ? 155.000 180.219 162.466 1.00 84.71 118 GLY B CA 1
ATOM 5711 C C . GLY B 1 157 ? 155.180 179.424 161.195 1.00 88.03 118 GLY B C 1
ATOM 5712 O O . GLY B 1 157 ? 155.313 180.023 160.122 1.00 79.94 118 GLY B O 1
ATOM 5713 N N . ILE B 1 158 ? 155.191 178.092 161.279 1.00 88.83 119 ILE B N 1
ATOM 5714 C CA . ILE B 1 158 ? 155.360 177.273 160.089 1.00 85.31 119 ILE B CA 1
ATOM 5715 C C . ILE B 1 158 ? 154.246 177.575 159.089 1.00 84.20 119 ILE B C 1
ATOM 5716 O O . ILE B 1 158 ? 153.138 177.983 159.457 1.00 88.20 119 ILE B O 1
ATOM 5721 N N . SER B 1 159 ? 154.548 177.382 157.809 1.00 80.35 120 SER B N 1
ATOM 5722 C CA . SER B 1 159 ? 153.586 177.647 156.751 1.00 81.46 120 SER B CA 1
ATOM 5723 C C . SER B 1 159 ? 152.529 176.550 156.690 1.00 83.26 120 SER B C 1
ATOM 5724 O O . SER B 1 159 ? 152.775 175.398 157.054 1.00 85.02 120 SER B O 1
ATOM 5727 N N . GLU B 1 160 ? 151.338 176.924 156.216 1.00 82.81 121 GLU B N 1
ATOM 5728 C CA . GLU B 1 160 ? 150.247 175.969 156.061 1.00 79.50 121 GLU B CA 1
ATOM 5729 C C . GLU B 1 160 ? 150.501 174.964 154.947 1.00 78.18 121 GLU B C 1
ATOM 5730 O O . GLU B 1 160 ? 149.758 173.979 154.839 1.00 80.54 121 GLU B O 1
ATOM 5736 N N . LYS B 1 161 ? 151.521 175.189 154.118 1.00 75.24 122 LYS B N 1
ATOM 5737 C CA . LYS B 1 161 ? 151.826 174.238 153.059 1.00 69.34 122 LYS B CA 1
ATOM 5738 C C . LYS B 1 161 ? 152.089 172.852 153.624 1.00 70.95 122 LYS B C 1
ATOM 5739 O O . LYS B 1 161 ? 151.839 171.851 152.947 1.00 75.71 122 LYS B O 1
ATOM 5745 N N . TRP B 1 162 ? 152.565 172.768 154.867 1.00 72.20 123 TRP B N 1
ATOM 5746 C CA . TRP B 1 162 ? 152.740 171.465 155.497 1.00 76.41 123 TRP B CA 1
ATOM 5747 C C . TRP B 1 162 ? 151.411 170.732 155.614 1.00 76.02 123 TRP B C 1
ATOM 5748 O O . TRP B 1 162 ? 151.337 169.522 155.371 1.00 73.11 123 TRP B O 1
ATOM 5759 N N . ILE B 1 163 ? 150.350 171.444 155.996 1.00 74.56 124 ILE B N 1
ATOM 5760 C CA . ILE B 1 163 ? 149.028 170.830 156.064 1.00 70.08 124 ILE B CA 1
ATOM 5761 C C . ILE B 1 163 ? 148.516 170.517 154.664 1.00 71.91 124 ILE B C 1
ATOM 5762 O O . ILE B 1 163 ? 147.997 169.426 154.404 1.00 71.52 124 ILE B O 1
ATOM 5767 N N . PHE B 1 164 ? 148.657 171.467 153.741 1.00 71.15 125 PHE B N 1
ATOM 5768 C CA . PHE B 1 164 ? 148.031 171.329 152.430 1.00 63.89 125 PHE B CA 1
ATOM 5769 C C . PHE B 1 164 ? 148.770 170.381 151.494 1.00 65.51 125 PHE B C 1
ATOM 5770 O O . PHE B 1 164 ? 148.220 170.031 150.446 1.00 70.73 125 PHE B O 1
ATOM 5778 N N . ALA B 1 165 ? 149.988 169.958 151.832 1.00 68.33 126 ALA B N 1
ATOM 5779 C CA . ALA B 1 165 ? 150.743 169.082 150.947 1.00 70.12 126 ALA B CA 1
ATOM 5780 C C . ALA B 1 165 ? 150.305 167.627 151.031 1.00 73.73 126 ALA B C 1
ATOM 5781 O O . ALA B 1 165 ? 150.696 166.828 150.175 1.00 71.02 126 ALA B O 1
ATOM 5783 N N . ALA B 1 166 ? 149.508 167.264 152.036 1.00 77.38 127 ALA B N 1
ATOM 5784 C CA . ALA B 1 166 ? 149.118 165.869 152.194 1.00 76.69 127 ALA B CA 1
ATOM 5785 C C . ALA B 1 166 ? 148.227 165.395 151.054 1.00 71.25 127 ALA B C 1
ATOM 5786 O O . ALA B 1 166 ? 148.204 164.198 150.747 1.00 72.53 127 ALA B O 1
ATOM 5788 N N . LEU B 1 167 ? 147.491 166.302 150.421 1.00 68.53 128 LEU B N 1
ATOM 5789 C CA . LEU B 1 167 ? 146.476 165.903 149.455 1.00 67.16 128 LEU B CA 1
ATOM 5790 C C . LEU B 1 167 ? 147.101 165.329 148.186 1.00 68.90 128 LEU B C 1
ATOM 5791 O O . LEU B 1 167 ? 146.900 164.144 147.896 1.00 75.34 128 LEU B O 1
ATOM 5796 N N . PRO B 1 168 ? 147.851 166.111 147.401 1.00 66.89 129 PRO B N 1
ATOM 5797 C CA . PRO B 1 168 ? 148.378 165.558 146.138 1.00 68.10 129 PRO B CA 1
ATOM 5798 C C . PRO B 1 168 ? 149.333 164.392 146.331 1.00 71.07 129 PRO B C 1
ATOM 5799 O O . PRO B 1 168 ? 149.331 163.443 145.530 1.00 76.26 129 PRO B O 1
ATOM 5803 N N . VAL B 1 169 ? 150.153 164.435 147.383 1.00 72.37 130 VAL B N 1
ATOM 5804 C CA . VAL B 1 169 ? 151.163 163.400 147.581 1.00 73.05 130 VAL B CA 1
ATOM 5805 C C . VAL B 1 169 ? 150.499 162.038 147.717 1.00 74.11 130 VAL B C 1
ATOM 5806 O O . VAL B 1 169 ? 150.940 161.049 147.122 1.00 81.90 130 VAL B O 1
ATOM 5810 N N . VAL B 1 170 ? 149.424 161.968 148.503 1.00 67.63 131 VAL B N 1
ATOM 5811 C CA . VAL B 1 170 ? 148.695 160.714 148.641 1.00 71.37 131 VAL B CA 1
ATOM 5812 C C . VAL B 1 170 ? 147.757 160.473 147.467 1.00 71.66 131 VAL B C 1
ATOM 5813 O O . VAL B 1 170 ? 147.409 159.321 147.192 1.00 79.66 131 VAL B O 1
ATOM 5817 N N . ALA B 1 171 ? 147.339 161.526 146.763 1.00 64.69 132 ALA B N 1
ATOM 5818 C CA . ALA B 1 171 ? 146.461 161.341 145.613 1.00 65.34 132 ALA B CA 1
ATOM 5819 C C . ALA B 1 171 ? 147.169 160.585 144.497 1.00 71.49 132 ALA B C 1
ATOM 5820 O O . ALA B 1 171 ? 146.555 159.758 143.811 1.00 77.34 132 ALA B O 1
ATOM 5822 N N . ILE B 1 172 ? 148.460 160.853 144.300 1.00 71.21 133 ILE B N 1
ATOM 5823 C CA . ILE B 1 172 ? 149.221 160.093 143.303 1.00 73.71 133 ILE B CA 1
ATOM 5824 C C . ILE B 1 172 ? 149.230 158.610 143.662 1.00 71.63 133 ILE B C 1
ATOM 5825 O O . ILE B 1 172 ? 149.032 157.737 142.804 1.00 71.85 133 ILE B O 1
ATOM 5830 N N . LEU B 1 173 ? 149.465 158.303 144.938 1.00 69.52 134 LEU B N 1
ATOM 5831 C CA . LEU B 1 173 ? 149.466 156.910 145.369 1.00 69.65 134 LEU B CA 1
ATOM 5832 C C . LEU B 1 173 ? 148.093 156.277 145.183 1.00 72.80 134 LEU B C 1
ATOM 5833 O O . LEU B 1 173 ? 147.988 155.109 144.793 1.00 75.54 134 LEU B O 1
ATOM 5838 N N . MET B 1 174 ? 147.027 157.030 145.464 1.00 70.63 135 MET B N 1
ATOM 5839 C CA . MET B 1 174 ? 145.680 156.525 145.213 1.00 68.37 135 MET B CA 1
ATOM 5840 C C . MET B 1 174 ? 145.489 156.190 143.742 1.00 67.60 135 MET B C 1
ATOM 5841 O O . MET B 1 174 ? 144.888 155.163 143.400 1.00 76.30 135 MET B O 1
ATOM 5846 N N . MET B 1 175 ? 145.977 157.057 142.857 1.00 59.51 136 MET B N 1
ATOM 5847 C CA . MET B 1 175 ? 145.864 156.794 141.428 1.00 57.15 136 MET B CA 1
ATOM 5848 C C . MET B 1 175 ? 146.578 155.500 141.064 1.00 62.97 136 MET B C 1
ATOM 5849 O O . MET B 1 175 ? 146.048 154.668 140.312 1.00 69.91 136 MET B O 1
ATOM 5854 N N . PHE B 1 176 ? 147.783 155.311 141.601 1.00 66.83 137 PHE B N 1
ATOM 5855 C CA . PHE B 1 176 ? 148.526 154.087 141.324 1.00 66.92 137 PHE B CA 1
ATOM 5856 C C . PHE B 1 176 ? 147.777 152.858 141.827 1.00 70.16 137 PHE B C 1
ATOM 5857 O O . PHE B 1 176 ? 147.717 151.833 141.138 1.00 71.72 137 PHE B O 1
ATOM 5865 N N . ARG B 1 177 ? 147.207 152.937 143.031 1.00 68.37 138 ARG B N 1
ATOM 5866 C CA . ARG B 1 177 ? 146.471 151.798 143.574 1.00 62.93 138 ARG B CA 1
ATOM 5867 C C . ARG B 1 177 ? 145.249 151.475 142.724 1.00 62.19 138 ARG B C 1
ATOM 5868 O O . ARG B 1 177 ? 144.918 150.301 142.516 1.00 70.24 138 ARG B O 1
ATOM 5876 N N . PHE B 1 178 ? 144.552 152.503 142.241 1.00 55.14 139 PHE B N 1
ATOM 5877 C CA . PHE B 1 178 ? 143.408 152.272 141.365 1.00 57.14 139 PHE B CA 1
ATOM 5878 C C . PHE B 1 178 ? 143.842 151.556 140.092 1.00 62.45 139 PHE B C 1
ATOM 5879 O O . PHE B 1 178 ? 143.204 150.586 139.653 1.00 66.01 139 PHE B O 1
ATOM 5887 N N . ILE B 1 179 ? 144.941 152.016 139.489 1.00 61.29 140 ILE B N 1
ATOM 5888 C CA . ILE B 1 179 ? 145.440 151.358 138.286 1.00 62.46 140 ILE B CA 1
ATOM 5889 C C . ILE B 1 179 ? 145.789 149.906 138.587 1.00 63.39 140 ILE B C 1
ATOM 5890 O O . ILE B 1 179 ? 145.511 149.006 137.786 1.00 64.11 140 ILE B O 1
ATOM 5895 N N . GLN B 1 180 ? 146.401 149.656 139.744 1.00 65.59 141 GLN B N 1
ATOM 5896 C CA . GLN B 1 180 ? 146.728 148.286 140.128 1.00 64.93 141 GLN B CA 1
ATOM 5897 C C . GLN B 1 180 ? 145.474 147.425 140.205 1.00 63.67 141 GLN B C 1
ATOM 5898 O O . GLN B 1 180 ? 145.424 146.326 139.642 1.00 61.87 141 GLN B O 1
ATOM 5904 N N . ALA B 1 181 ? 144.445 147.914 140.899 1.00 65.94 142 ALA B N 1
ATOM 5905 C CA . ALA B 1 181 ? 143.231 147.124 141.076 1.00 61.40 142 ALA B CA 1
ATOM 5906 C C . ALA B 1 181 ? 142.543 146.842 139.748 1.00 60.92 142 ALA B C 1
ATOM 5907 O O . ALA B 1 181 ? 141.882 145.802 139.593 1.00 62.48 142 ALA B O 1
ATOM 5909 N N . GLN B 1 182 ? 142.672 147.756 138.784 1.00 62.90 143 GLN B N 1
ATOM 5910 C CA . GLN B 1 182 ? 142.032 147.533 137.491 1.00 62.67 143 GLN B CA 1
ATOM 5911 C C . GLN B 1 182 ? 142.531 146.257 136.825 1.00 61.89 143 GLN B C 1
ATOM 5912 O O . GLN B 1 182 ? 141.785 145.621 136.069 1.00 64.21 143 GLN B O 1
ATOM 5918 N N . THR B 1 183 ? 143.776 145.859 137.092 1.00 63.35 144 THR B N 1
ATOM 5919 C CA . THR B 1 183 ? 144.295 144.629 136.503 1.00 69.17 144 THR B CA 1
ATOM 5920 C C . THR B 1 183 ? 143.446 143.434 136.913 1.00 68.82 144 THR B C 1
ATOM 5921 O O . THR B 1 183 ? 142.974 142.670 136.063 1.00 70.73 144 THR B O 1
ATOM 5925 N N . LEU B 1 184 ? 143.228 143.266 138.218 1.00 69.84 145 LEU B N 1
ATOM 5926 C CA . LEU B 1 184 ? 142.381 142.177 138.692 1.00 63.61 145 LEU B CA 1
ATOM 5927 C C . LEU B 1 184 ? 140.951 142.341 138.199 1.00 61.53 145 LEU B C 1
ATOM 5928 O O . LEU B 1 184 ? 140.305 141.360 137.805 1.00 59.39 145 LEU B O 1
ATOM 5933 N N . ASN B 1 185 ? 140.432 143.572 138.219 1.00 66.07 146 ASN B N 1
ATOM 5934 C CA . ASN B 1 185 ? 139.060 143.788 137.770 1.00 64.48 146 ASN B CA 1
ATOM 5935 C C . ASN B 1 185 ? 138.858 143.255 136.358 1.00 61.79 146 ASN B C 1
ATOM 5936 O O . ASN B 1 185 ? 137.880 142.552 136.081 1.00 59.01 146 ASN B O 1
ATOM 5941 N N . PHE B 1 186 ? 139.778 143.577 135.448 1.00 64.20 147 PHE B N 1
ATOM 5942 C CA . PHE B 1 186 ? 139.659 143.080 134.081 1.00 62.99 147 PHE B CA 1
ATOM 5943 C C . PHE B 1 186 ? 139.964 141.590 133.995 1.00 68.86 147 PHE B C 1
ATOM 5944 O O . PHE B 1 186 ? 139.375 140.887 133.167 1.00 67.86 147 PHE B O 1
ATOM 5952 N N . LYS B 1 187 ? 140.878 141.092 134.831 1.00 74.40 148 LYS B N 1
ATOM 5953 C CA . LYS B 1 187 ? 141.249 139.683 134.762 1.00 73.30 148 LYS B CA 1
ATOM 5954 C C . LYS B 1 187 ? 140.074 138.782 135.110 1.00 68.23 148 LYS B C 1
ATOM 5955 O O . LYS B 1 187 ? 139.838 137.771 134.439 1.00 62.30 148 LYS B O 1
ATOM 5961 N N . THR B 1 188 ? 139.324 139.128 136.153 1.00 71.71 149 THR B N 1
ATOM 5962 C CA . THR B 1 188 ? 138.212 138.290 136.587 1.00 67.15 149 THR B CA 1
ATOM 5963 C C . THR B 1 188 ? 137.002 138.381 135.666 1.00 65.58 149 THR B C 1
ATOM 5964 O O . THR B 1 188 ? 136.060 137.601 135.836 1.00 63.22 149 THR B O 1
ATOM 5968 N N . GLY B 1 189 ? 137.001 139.299 134.703 1.00 72.17 150 GLY B N 1
ATOM 5969 C CA . GLY B 1 189 ? 135.887 139.437 133.789 1.00 66.06 150 GLY B CA 1
ATOM 5970 C C . GLY B 1 189 ? 134.789 140.364 134.253 1.00 67.97 150 GLY B C 1
ATOM 5971 O O . GLY B 1 189 ? 133.681 140.305 133.709 1.00 64.28 150 GLY B O 1
ATOM 5972 N N . LYS B 1 190 ? 135.056 141.217 135.238 1.00 68.89 151 LYS B N 1
ATOM 5973 C CA . LYS B 1 190 ? 134.046 142.108 135.788 1.00 65.19 151 LYS B CA 1
ATOM 5974 C C . LYS B 1 190 ? 134.033 143.484 135.136 1.00 66.57 151 LYS B C 1
ATOM 5975 O O . LYS B 1 190 ? 133.182 144.307 135.489 1.00 66.27 151 LYS B O 1
ATOM 5981 N N . SER B 1 191 ? 134.940 143.754 134.200 1.00 67.25 152 SER B N 1
ATOM 5982 C CA . SER B 1 191 ? 135.011 145.050 133.543 1.00 58.34 152 SER B CA 1
ATOM 5983 C C . SER B 1 191 ? 135.529 144.864 132.125 1.00 55.42 152 SER B C 1
ATOM 5984 O O . SER B 1 191 ? 136.151 143.852 131.797 1.00 65.11 152 SER B O 1
ATOM 5987 N N . TYR B 1 192 ? 135.258 145.856 131.281 1.00 53.07 153 TYR B N 1
ATOM 5988 C CA . TYR B 1 192 ? 135.652 145.806 129.880 1.00 62.11 153 TYR B CA 1
ATOM 5989 C C . TYR B 1 192 ? 136.980 146.496 129.593 1.00 67.20 153 TYR B C 1
ATOM 5990 O O . TYR B 1 192 ? 137.428 146.475 128.443 1.00 67.39 153 TYR B O 1
ATOM 5999 N N . LEU B 1 193 ? 137.620 147.099 130.593 1.00 62.75 154 LEU B N 1
ATOM 6000 C CA . LEU B 1 193 ? 138.767 147.960 130.349 1.00 62.89 154 LEU B CA 1
ATOM 6001 C C . LEU B 1 193 ? 140.010 147.415 131.036 1.00 67.79 154 LEU B C 1
ATOM 6002 O O . LEU B 1 193 ? 139.950 147.103 132.233 1.00 63.03 154 LEU B O 1
ATOM 6007 N N . PRO B 1 194 ? 141.140 147.287 130.345 1.00 71.08 155 PRO B N 1
ATOM 6008 C CA . PRO B 1 194 ? 142.377 146.852 131.001 1.00 63.91 155 PRO B CA 1
ATOM 6009 C C . PRO B 1 194 ? 143.034 148.009 131.745 1.00 64.17 155 PRO B C 1
ATOM 6010 O O . PRO B 1 194 ? 142.502 149.112 131.829 1.00 68.40 155 PRO B O 1
ATOM 6014 N N . ALA B 1 195 ? 144.218 147.733 132.294 1.00 61.86 156 ALA B N 1
ATOM 6015 C CA . ALA B 1 195 ? 144.974 148.766 132.995 1.00 64.35 156 ALA B CA 1
ATOM 6016 C C . ALA B 1 195 ? 145.745 149.658 132.029 1.00 72.68 156 ALA B C 1
ATOM 6017 O O . ALA B 1 195 ? 145.935 150.851 132.298 1.00 76.53 156 ALA B O 1
ATOM 6019 N N . THR B 1 196 ? 146.203 149.101 130.905 1.00 69.58 157 THR B N 1
ATOM 6020 C CA . THR B 1 196 ? 146.952 149.902 129.943 1.00 64.36 157 THR B CA 1
ATOM 6021 C C . THR B 1 196 ? 146.112 151.050 129.407 1.00 64.91 157 THR B C 1
ATOM 6022 O O . THR B 1 196 ? 146.638 152.141 129.161 1.00 72.89 157 THR B O 1
ATOM 6026 N N . PHE B 1 197 ? 144.815 150.822 129.206 1.00 61.91 158 PHE B N 1
ATOM 6027 C CA . PHE B 1 197 ? 143.933 151.900 128.778 1.00 63.32 158 PHE B CA 1
ATOM 6028 C C . PHE B 1 197 ? 143.992 153.061 129.760 1.00 62.52 158 PHE B C 1
ATOM 6029 O O . PHE B 1 197 ? 144.136 154.225 129.362 1.00 71.28 158 PHE B O 1
ATOM 6037 N N . PHE B 1 198 ? 143.897 152.761 131.055 1.00 59.22 159 PHE B N 1
ATOM 6038 C CA . PHE B 1 198 ? 143.910 153.819 132.057 1.00 64.48 159 PHE B CA 1
ATOM 6039 C C . PHE B 1 198 ? 145.272 154.495 132.128 1.00 69.34 159 PHE B C 1
ATOM 6040 O O . PHE B 1 198 ? 145.352 155.711 132.324 1.00 75.25 159 PHE B O 1
ATOM 6048 N N . ILE B 1 199 ? 146.355 153.733 131.964 1.00 67.66 160 ILE B N 1
ATOM 6049 C CA . ILE B 1 199 ? 147.686 154.339 131.973 1.00 68.55 160 ILE B CA 1
ATOM 6050 C C . ILE B 1 199 ? 147.828 155.324 130.818 1.00 65.52 160 ILE B C 1
ATOM 6051 O O . ILE B 1 199 ? 148.309 156.453 130.989 1.00 66.93 160 ILE B O 1
ATOM 6056 N N . ILE B 1 200 ? 147.413 154.907 129.621 1.00 61.61 161 ILE B N 1
ATOM 6057 C CA . ILE B 1 200 ? 147.507 155.778 128.453 1.00 58.68 161 ILE B CA 1
ATOM 6058 C C . ILE B 1 200 ? 146.663 157.028 128.655 1.00 65.83 161 ILE B C 1
ATOM 6059 O O . ILE B 1 200 ? 147.102 158.151 128.361 1.00 71.14 161 ILE B O 1
ATOM 6064 N N . SER B 1 201 ? 145.436 156.857 129.150 1.00 67.06 162 SER B N 1
ATOM 6065 C CA . SER B 1 201 ? 144.570 158.008 129.366 1.00 64.29 162 SER B CA 1
ATOM 6066 C C . SER B 1 201 ? 145.172 158.961 130.388 1.00 65.16 162 SER B C 1
ATOM 6067 O O . SER B 1 201 ? 145.126 160.182 130.208 1.00 70.53 162 SER B O 1
ATOM 6070 N N . ALA B 1 202 ? 145.743 158.425 131.468 1.00 60.59 163 ALA B N 1
ATOM 6071 C CA . ALA B 1 202 ? 146.353 159.280 132.478 1.00 65.82 163 ALA B CA 1
ATOM 6072 C C . ALA B 1 202 ? 147.519 160.065 131.898 1.00 66.46 163 ALA B C 1
ATOM 6073 O O . ALA B 1 202 ? 147.672 161.260 132.177 1.00 67.86 163 ALA B O 1
ATOM 6075 N N . VAL B 1 203 ? 148.355 159.412 131.090 1.00 71.76 164 VAL B N 1
ATOM 6076 C CA . VAL B 1 203 ? 149.493 160.110 130.496 1.00 66.04 164 VAL B CA 1
ATOM 6077 C C . VAL B 1 203 ? 149.008 161.238 129.594 1.00 63.81 164 VAL B C 1
ATOM 6078 O O . VAL B 1 203 ? 149.511 162.368 129.655 1.00 69.60 164 VAL B O 1
ATOM 6082 N N . ILE B 1 204 ? 148.017 160.952 128.747 1.00 60.64 165 ILE B N 1
ATOM 6083 C CA . ILE B 1 204 ? 147.519 161.980 127.835 1.00 57.42 165 ILE B CA 1
ATOM 6084 C C . ILE B 1 204 ? 146.919 163.141 128.618 1.00 64.09 165 ILE B C 1
ATOM 6085 O O . ILE B 1 204 ? 147.143 164.316 128.291 1.00 67.04 165 ILE B O 1
ATOM 6090 N N . LEU B 1 205 ? 146.140 162.835 129.657 1.00 65.43 166 LEU B N 1
ATOM 6091 C CA . LEU B 1 205 ? 145.504 163.889 130.437 1.00 66.39 166 LEU B CA 1
ATOM 6092 C C . LEU B 1 205 ? 146.538 164.751 131.146 1.00 66.25 166 LEU B C 1
ATOM 6093 O O . LEU B 1 205 ? 146.404 165.977 131.191 1.00 68.97 166 LEU B O 1
ATOM 6098 N N . PHE B 1 206 ? 147.575 164.131 131.711 1.00 63.11 167 PHE B N 1
ATOM 6099 C CA . PHE B 1 206 ? 148.617 164.914 132.367 1.00 63.53 167 PHE B CA 1
ATOM 6100 C C . PHE B 1 206 ? 149.356 165.791 131.367 1.00 65.45 167 PHE B C 1
ATOM 6101 O O . PHE B 1 206 ? 149.690 166.943 131.670 1.00 70.09 167 PHE B O 1
ATOM 6109 N N . ALA B 1 207 ? 149.626 165.265 130.170 1.00 67.79 168 ALA B N 1
ATOM 6110 C CA . ALA B 1 207 ? 150.283 166.075 129.150 1.00 63.78 168 ALA B CA 1
ATOM 6111 C C . ALA B 1 207 ? 149.440 167.292 128.800 1.00 63.50 168 ALA B C 1
ATOM 6112 O O . ALA B 1 207 ? 149.947 168.420 128.740 1.00 70.29 168 ALA B O 1
ATOM 6114 N N . ILE B 1 208 ? 148.139 167.088 128.580 1.00 63.63 169 ILE B N 1
ATOM 6115 C CA . ILE B 1 208 ? 147.269 168.215 128.257 1.00 61.23 169 ILE B CA 1
ATOM 6116 C C . ILE B 1 208 ? 147.239 169.206 129.411 1.00 62.79 169 ILE B C 1
ATOM 6117 O O . ILE B 1 208 ? 147.291 170.424 129.206 1.00 67.78 169 ILE B O 1
ATOM 6122 N N . LEU B 1 209 ? 147.153 168.704 130.643 1.00 64.41 170 LEU B N 1
ATOM 6123 C CA . LEU B 1 209 ? 147.073 169.589 131.798 1.00 70.64 170 LEU B CA 1
ATOM 6124 C C . LEU B 1 209 ? 148.318 170.457 131.917 1.00 74.83 170 LEU B C 1
ATOM 6125 O O . LEU B 1 209 ? 148.219 171.664 132.168 1.00 73.85 170 LEU B O 1
ATOM 6130 N N . PHE B 1 210 ? 149.498 169.867 131.739 1.00 79.68 171 PHE B N 1
ATOM 6131 C CA . PHE B 1 210 ? 150.739 170.591 131.974 1.00 73.69 171 PHE B CA 1
ATOM 6132 C C . PHE B 1 210 ? 151.226 171.384 130.770 1.00 74.84 171 PHE B C 1
ATOM 6133 O O . PHE B 1 210 ? 152.106 172.236 130.933 1.00 75.32 171 PHE B O 1
ATOM 6141 N N . PHE B 1 211 ? 150.688 171.140 129.572 1.00 73.99 172 PHE B N 1
ATOM 6142 C CA . PHE B 1 211 ? 151.158 171.833 128.381 1.00 70.53 172 PHE B CA 1
ATOM 6143 C C . PHE B 1 211 ? 150.069 172.557 127.605 1.00 73.87 172 PHE B C 1
ATOM 6144 O O . PHE B 1 211 ? 150.399 173.354 126.721 1.00 73.69 172 PHE B O 1
ATOM 6152 N N . ALA B 1 212 ? 148.796 172.312 127.895 1.00 76.46 173 ALA B N 1
ATOM 6153 C CA . ALA B 1 212 ? 147.725 173.025 127.212 1.00 69.77 173 ALA B CA 1
ATOM 6154 C C . ALA B 1 212 ? 146.445 172.968 128.035 1.00 71.60 173 ALA B C 1
ATOM 6155 O O . ALA B 1 212 ? 145.430 172.438 127.568 1.00 76.35 173 ALA B O 1
ATOM 6157 N N . PRO B 1 213 ? 146.449 173.502 129.258 1.00 69.87 174 PRO B N 1
ATOM 6158 C CA . PRO B 1 213 ? 145.231 173.441 130.081 1.00 69.86 174 PRO B CA 1
ATOM 6159 C C . PRO B 1 213 ? 144.048 174.160 129.462 1.00 62.06 174 PRO B C 1
ATOM 6160 O O . PRO B 1 213 ? 142.901 173.766 129.702 1.00 58.60 174 PRO B O 1
ATOM 6164 N N . ASP B 1 214 ? 144.288 175.198 128.661 1.00 60.29 175 ASP B N 1
ATOM 6165 C CA . ASP B 1 214 ? 143.194 175.955 128.064 1.00 60.79 175 ASP B CA 1
ATOM 6166 C C . ASP B 1 214 ? 142.300 175.104 127.174 1.00 59.69 175 ASP B C 1
ATOM 6167 O O . ASP B 1 214 ? 141.260 175.596 126.726 1.00 59.87 175 ASP B O 1
ATOM 6172 N N . TRP B 1 215 ? 142.678 173.857 126.893 1.00 62.82 176 TRP B N 1
ATOM 6173 C CA . TRP B 1 215 ? 141.840 172.992 126.072 1.00 65.29 176 TRP B CA 1
ATOM 6174 C C . TRP B 1 215 ? 140.625 172.486 126.834 1.00 62.63 176 TRP B C 1
ATOM 6175 O O . TRP B 1 215 ? 139.584 172.222 126.224 1.00 63.02 176 TRP B O 1
ATOM 6186 N N . PHE B 1 216 ? 140.730 172.354 128.157 1.00 55.55 177 PHE B N 1
ATOM 6187 C CA . PHE B 1 216 ? 139.634 171.795 128.938 1.00 46.94 177 PHE B CA 1
ATOM 6188 C C . PHE B 1 216 ? 138.424 172.715 128.981 1.00 41.40 177 PHE B C 1
ATOM 6189 O O . PHE B 1 216 ? 137.354 172.290 129.427 1.00 41.35 177 PHE B O 1
ATOM 6197 N N . LYS B 1 217 ? 138.559 173.957 128.523 1.00 45.84 178 LYS B N 1
ATOM 6198 C CA . LYS B 1 217 ? 137.457 174.909 128.564 1.00 45.00 178 LYS B CA 1
ATOM 6199 C C . LYS B 1 217 ? 136.324 174.504 127.629 1.00 42.23 178 LYS B C 1
ATOM 6200 O O . LYS B 1 217 ? 135.319 175.213 127.525 1.00 46.86 178 LYS B O 1
ATOM 6206 N N . VAL B 1 218 ? 136.476 173.375 126.932 1.00 41.59 179 VAL B N 1
ATOM 6207 C CA . VAL B 1 218 ? 135.384 172.831 126.133 1.00 46.86 179 VAL B CA 1
ATOM 6208 C C . VAL B 1 218 ? 134.497 171.891 126.935 1.00 43.77 179 VAL B C 1
ATOM 6209 O O . VAL B 1 218 ? 133.430 171.493 126.446 1.00 44.41 179 VAL B O 1
ATOM 6213 N N . LEU B 1 219 ? 134.898 171.529 128.154 1.00 39.94 180 LEU B N 1
ATOM 6214 C CA . LEU B 1 219 ? 134.110 170.671 129.026 1.00 37.29 180 LEU B CA 1
ATOM 6215 C C . LEU B 1 219 ? 133.254 171.464 130.006 1.00 39.96 180 LEU B C 1
ATOM 6216 O O . LEU B 1 219 ? 132.904 170.945 131.071 1.00 39.40 180 LEU B O 1
ATOM 6221 N N . ARG B 1 220 ? 132.918 172.705 129.674 1.00 39.93 181 ARG B N 1
ATOM 6222 C CA . ARG B 1 220 ? 132.096 173.559 130.521 1.00 30.06 181 ARG B CA 1
ATOM 6223 C C . ARG B 1 220 ? 130.678 173.553 129.966 1.00 30.57 181 ARG B C 1
ATOM 6224 O O . ARG B 1 220 ? 130.411 174.154 128.923 1.00 29.87 181 ARG B O 1
ATOM 6232 N N . ILE B 1 221 ? 129.767 172.879 130.672 1.00 30.86 182 ILE B N 1
ATOM 6233 C CA . ILE B 1 221 ? 128.401 172.724 130.189 1.00 28.01 182 ILE B CA 1
ATOM 6234 C C . ILE B 1 221 ? 127.738 174.065 129.929 1.00 35.91 182 ILE B C 1
ATOM 6235 O O . ILE B 1 221 ? 126.807 174.147 129.124 1.00 40.49 182 ILE B O 1
ATOM 6240 N N . SER B 1 222 ? 128.189 175.128 130.597 1.00 41.72 183 SER B N 1
ATOM 6241 C CA . SER B 1 222 ? 127.573 176.436 130.417 1.00 38.99 183 SER B CA 1
ATOM 6242 C C . SER B 1 222 ? 127.785 176.999 129.019 1.00 42.44 183 SER B C 1
ATOM 6243 O O . SER B 1 222 ? 127.112 177.969 128.658 1.00 46.11 183 SER B O 1
ATOM 6246 N N . ASN B 1 223 ? 128.698 176.426 128.229 1.00 40.50 184 ASN B N 1
ATOM 6247 C CA . ASN B 1 223 ? 128.887 176.902 126.863 1.00 34.50 184 ASN B CA 1
ATOM 6248 C C . ASN B 1 223 ? 127.669 176.604 126.002 1.00 42.81 184 ASN B C 1
ATOM 6249 O O . ASN B 1 223 ? 127.281 177.420 125.159 1.00 50.51 184 ASN B O 1
ATOM 6254 N N . TYR B 1 224 ? 127.054 175.440 126.199 1.00 39.01 185 TYR B N 1
ATOM 6255 C CA . TYR B 1 224 ? 126.062 174.908 125.275 1.00 40.87 185 TYR B CA 1
ATOM 6256 C C . TYR B 1 224 ? 124.628 175.198 125.691 1.00 49.59 185 TYR B C 1
ATOM 6257 O O . TYR B 1 224 ? 123.784 175.456 124.830 1.00 49.63 185 TYR B O 1
ATOM 6266 N N . ILE B 1 225 ? 124.326 175.153 126.986 1.00 59.44 186 ILE B N 1
ATOM 6267 C CA . ILE B 1 225 ? 122.972 175.377 127.480 1.00 63.88 186 ILE B CA 1
ATOM 6268 C C . ILE B 1 225 ? 123.045 176.126 128.803 1.00 63.46 186 ILE B C 1
ATOM 6269 O O . ILE B 1 225 ? 123.878 175.816 129.660 1.00 57.95 186 ILE B O 1
ATOM 6274 N N . LYS B 1 226 ? 122.164 177.111 128.968 1.00 68.70 187 LYS B N 1
ATOM 6275 C CA . LYS B 1 226 ? 122.060 177.892 130.202 1.00 74.48 187 LYS B CA 1
ATOM 6276 C C . LYS B 1 226 ? 120.839 177.392 130.967 1.00 75.46 187 LYS B C 1
ATOM 6277 O O . LYS B 1 226 ? 119.720 177.863 130.766 1.00 70.88 187 LYS B O 1
ATOM 6283 N N . LEU B 1 227 ? 121.060 176.421 131.856 1.00 72.58 188 LEU B N 1
ATOM 6284 C CA . LEU B 1 227 ? 119.951 175.865 132.624 1.00 71.62 188 LEU B CA 1
ATOM 6285 C C . LEU B 1 227 ? 119.379 176.876 133.607 1.00 79.41 188 LEU B C 1
ATOM 6286 O O . LEU B 1 227 ? 118.156 176.964 133.760 1.00 82.98 188 LEU B O 1
ATOM 6291 N N . GLY B 1 228 ? 120.235 177.642 134.277 1.00 76.92 189 GLY B N 1
ATOM 6292 C CA . GLY B 1 228 ? 119.773 178.636 135.225 1.00 72.89 189 GLY B CA 1
ATOM 6293 C C . GLY B 1 228 ? 119.556 178.073 136.613 1.00 73.09 189 GLY B C 1
ATOM 6294 O O . GLY B 1 228 ? 120.407 177.351 137.138 1.00 68.71 189 GLY B O 1
ATOM 6295 N N . SER B 1 229 ? 118.412 178.397 137.219 1.00 75.85 190 SER B N 1
ATOM 6296 C CA . SER B 1 229 ? 118.137 177.957 138.582 1.00 74.30 190 SER B CA 1
ATOM 6297 C C . SER B 1 229 ? 117.960 176.449 138.683 1.00 64.66 190 SER B C 1
ATOM 6298 O O . SER B 1 229 ? 118.103 175.894 139.777 1.00 66.29 190 SER B O 1
ATOM 6301 N N . SER B 1 230 ? 117.653 175.773 137.577 1.00 58.85 191 SER B N 1
ATOM 6302 C CA . SER B 1 230 ? 117.447 174.330 137.600 1.00 59.49 191 SER B CA 1
ATOM 6303 C C . SER B 1 230 ? 118.749 173.545 137.616 1.00 56.81 191 SER B C 1
ATOM 6304 O O . SER B 1 230 ? 118.707 172.308 137.577 1.00 57.76 191 SER B O 1
ATOM 6307 N N . SER B 1 231 ? 119.896 174.223 137.662 1.00 52.80 192 SER B N 1
ATOM 6308 C CA . SER B 1 231 ? 121.172 173.519 137.657 1.00 52.25 192 SER B CA 1
ATOM 6309 C C . SER B 1 231 ? 121.299 172.613 138.873 1.00 51.96 192 SER B C 1
ATOM 6310 O O . SER B 1 231 ? 121.730 171.460 138.763 1.00 58.18 192 SER B O 1
ATOM 6313 N N . VAL B 1 232 ? 120.923 173.119 140.048 1.00 47.36 193 VAL B N 1
ATOM 6314 C CA . VAL B 1 232 ? 121.048 172.329 141.267 1.00 47.13 193 VAL B CA 1
ATOM 6315 C C . VAL B 1 232 ? 120.106 171.132 141.227 1.00 56.82 193 VAL B C 1
ATOM 6316 O O . VAL B 1 232 ? 120.468 170.025 141.646 1.00 63.96 193 VAL B O 1
ATOM 6320 N N . TYR B 1 233 ? 118.884 171.329 140.728 1.00 53.94 194 TYR B N 1
ATOM 6321 C CA . TYR B 1 233 ? 117.947 170.217 140.631 1.00 50.93 194 TYR B CA 1
ATOM 6322 C C . TYR B 1 233 ? 118.467 169.144 139.685 1.00 49.64 194 TYR B C 1
ATOM 6323 O O . TYR B 1 233 ? 118.390 167.948 139.989 1.00 55.85 194 TYR B O 1
ATOM 6332 N N . VAL B 1 234 ? 119.008 169.550 138.536 1.00 47.55 195 VAL B N 1
ATOM 6333 C CA . VAL B 1 234 ? 119.552 168.575 137.594 1.00 49.40 195 VAL B CA 1
ATOM 6334 C C . VAL B 1 234 ? 120.724 167.831 138.219 1.00 50.44 195 VAL B C 1
ATOM 6335 O O . VAL B 1 234 ? 120.863 166.609 138.063 1.00 55.03 195 VAL B O 1
ATOM 6339 N N . ALA B 1 235 ? 121.594 168.556 138.924 1.00 44.74 196 ALA B N 1
ATOM 6340 C CA . ALA B 1 235 ? 122.744 167.921 139.556 1.00 45.30 196 ALA B CA 1
ATOM 6341 C C . ALA B 1 235 ? 122.298 166.882 140.575 1.00 49.67 196 ALA B C 1
ATOM 6342 O O . ALA B 1 235 ? 122.838 165.773 140.622 1.00 56.09 196 ALA B O 1
ATOM 6344 N N . LEU B 1 236 ? 121.304 167.219 141.399 1.00 48.50 197 LEU B N 1
ATOM 6345 C CA . LEU B 1 236 ? 120.804 166.251 142.371 1.00 48.92 197 LEU B CA 1
ATOM 6346 C C . LEU B 1 236 ? 120.156 165.054 141.686 1.00 50.34 197 LEU B C 1
ATOM 6347 O O . LEU B 1 236 ? 120.318 163.909 142.135 1.00 50.52 197 LEU B O 1
ATOM 6352 N N . LEU B 1 237 ? 119.417 165.296 140.604 1.00 49.83 198 LEU B N 1
ATOM 6353 C CA . LEU B 1 237 ? 118.764 164.201 139.898 1.00 50.09 198 LEU B CA 1
ATOM 6354 C C . LEU B 1 237 ? 119.787 163.213 139.357 1.00 47.48 198 LEU B C 1
ATOM 6355 O O . LEU B 1 237 ? 119.620 161.997 139.494 1.00 50.95 198 LEU B O 1
ATOM 6360 N N . VAL B 1 238 ? 120.859 163.714 138.739 1.00 47.11 199 VAL B N 1
ATOM 6361 C CA . VAL B 1 238 ? 121.884 162.803 138.232 1.00 43.58 199 VAL B CA 1
ATOM 6362 C C . VAL B 1 238 ? 122.659 162.171 139.383 1.00 42.89 199 VAL B C 1
ATOM 6363 O O . VAL B 1 238 ? 123.135 161.033 139.271 1.00 50.15 199 VAL B O 1
ATOM 6367 N N . TRP B 1 239 ? 122.814 162.894 140.492 1.00 41.01 200 TRP B N 1
ATOM 6368 C CA . TRP B 1 239 ? 123.466 162.335 141.670 1.00 40.22 200 TRP B CA 1
ATOM 6369 C C . TRP B 1 239 ? 122.751 161.078 142.138 1.00 43.29 200 TRP B C 1
ATOM 6370 O O . TRP B 1 239 ? 123.383 160.052 142.414 1.00 49.46 200 TRP B O 1
ATOM 6381 N N . LEU B 1 240 ? 121.421 161.138 142.218 1.00 48.84 201 LEU B N 1
ATOM 6382 C CA . LEU B 1 240 ? 120.665 159.968 142.655 1.00 47.01 201 LEU B CA 1
ATOM 6383 C C . LEU B 1 240 ? 120.892 158.782 141.725 1.00 41.52 201 LEU B C 1
ATOM 6384 O O . LEU B 1 240 ? 121.113 157.655 142.184 1.00 46.03 201 LEU B O 1
ATOM 6389 N N . ILE B 1 241 ? 120.847 159.016 140.413 1.00 39.57 202 ILE B N 1
ATOM 6390 C CA . ILE B 1 241 ? 120.987 157.921 139.458 1.00 41.05 202 ILE B CA 1
ATOM 6391 C C . ILE B 1 241 ? 122.364 157.281 139.579 1.00 41.62 202 ILE B C 1
ATOM 6392 O O . ILE B 1 241 ? 122.493 156.052 139.666 1.00 42.38 202 ILE B O 1
ATOM 6397 N N . ILE B 1 242 ? 123.417 158.102 139.584 1.00 43.66 203 ILE B N 1
ATOM 6398 C CA . ILE B 1 242 ? 124.756 157.528 139.646 1.00 39.23 203 ILE B CA 1
ATOM 6399 C C . ILE B 1 242 ? 124.966 156.810 140.969 1.00 42.32 203 ILE B C 1
ATOM 6400 O O . ILE B 1 242 ? 125.667 155.794 141.022 1.00 50.65 203 ILE B O 1
ATOM 6405 N N . MET B 1 243 ? 124.377 157.311 142.057 1.00 45.48 204 MET B N 1
ATOM 6406 C CA . MET B 1 243 ? 124.486 156.600 143.325 1.00 47.62 204 MET B CA 1
ATOM 6407 C C . MET B 1 243 ? 123.797 155.245 143.251 1.00 44.70 204 MET B C 1
ATOM 6408 O O . MET B 1 243 ? 124.311 154.251 143.775 1.00 41.16 204 MET B O 1
ATOM 6413 N N . PHE B 1 244 ? 122.630 155.186 142.608 1.00 45.42 205 PHE B N 1
ATOM 6414 C CA . PHE B 1 244 ? 121.870 153.942 142.589 1.00 47.39 205 PHE B CA 1
ATOM 6415 C C . PHE B 1 244 ? 122.530 152.888 141.709 1.00 45.45 205 PHE B C 1
ATOM 6416 O O . PHE B 1 244 ? 122.527 151.702 142.055 1.00 40.77 205 PHE B O 1
ATOM 6424 N N . ILE B 1 245 ? 123.105 153.286 140.570 1.00 49.62 206 ILE B N 1
ATOM 6425 C CA . ILE B 1 245 ? 123.707 152.287 139.691 1.00 40.65 206 ILE B CA 1
ATOM 6426 C C . ILE B 1 245 ? 124.903 151.594 140.323 1.00 44.86 206 ILE B C 1
ATOM 6427 O O . ILE B 1 245 ? 125.384 150.596 139.776 1.00 55.71 206 ILE B O 1
ATOM 6432 N N . GLY B 1 246 ? 125.405 152.097 141.447 1.00 43.44 207 GLY B N 1
ATOM 6433 C CA . GLY B 1 246 ? 126.459 151.426 142.191 1.00 46.33 207 GLY B CA 1
ATOM 6434 C C . GLY B 1 246 ? 127.680 152.268 142.493 1.00 46.60 207 GLY B C 1
ATOM 6435 O O . GLY B 1 246 ? 128.620 151.752 143.112 1.00 50.40 207 GLY B O 1
ATOM 6436 N N . VAL B 1 247 ? 127.735 153.531 142.096 1.00 47.50 208 VAL B N 1
ATOM 6437 C CA . VAL B 1 247 ? 128.917 154.344 142.402 1.00 44.55 208 VAL B CA 1
ATOM 6438 C C . VAL B 1 247 ? 128.989 154.571 143.907 1.00 50.39 208 VAL B C 1
ATOM 6439 O O . VAL B 1 247 ? 127.939 154.733 144.552 1.00 59.35 208 VAL B O 1
ATOM 6443 N N . PRO B 1 248 ? 130.175 154.587 144.514 1.00 52.50 209 PRO B N 1
ATOM 6444 C CA . PRO B 1 248 ? 130.251 154.865 145.951 1.00 54.88 209 PRO B CA 1
ATOM 6445 C C . PRO B 1 248 ? 129.713 156.248 146.278 1.00 55.33 209 PRO B C 1
ATOM 6446 O O . PRO B 1 248 ? 129.767 157.171 145.463 1.00 53.33 209 PRO B O 1
ATOM 6450 N N . VAL B 1 249 ? 129.178 156.380 147.492 1.00 56.59 210 VAL B N 1
ATOM 6451 C CA . VAL B 1 249 ? 128.591 157.649 147.915 1.00 57.81 210 VAL B CA 1
ATOM 6452 C C . VAL B 1 249 ? 129.643 158.750 147.918 1.00 56.77 210 VAL B C 1
ATOM 6453 O O . VAL B 1 249 ? 129.389 159.879 147.474 1.00 54.95 210 VAL B O 1
ATOM 6457 N N . GLY B 1 250 ? 130.841 158.441 148.416 1.00 51.06 211 GLY B N 1
ATOM 6458 C CA . GLY B 1 250 ? 131.867 159.462 148.542 1.00 49.31 211 GLY B CA 1
ATOM 6459 C C . GLY B 1 250 ? 132.247 160.084 147.214 1.00 51.44 211 GLY B C 1
ATOM 6460 O O . GLY B 1 250 ? 132.569 161.270 147.145 1.00 58.95 211 GLY B O 1
ATOM 6461 N N . TRP B 1 251 ? 132.235 159.292 146.143 1.00 47.91 212 TRP B N 1
ATOM 6462 C CA . TRP B 1 251 ? 132.575 159.830 144.832 1.00 47.80 212 TRP B CA 1
ATOM 6463 C C . TRP B 1 251 ? 131.387 160.513 144.167 1.00 52.02 212 TRP B C 1
ATOM 6464 O O . TRP B 1 251 ? 131.571 161.494 143.437 1.00 59.54 212 TRP B O 1
ATOM 6475 N N . SER B 1 252 ? 130.171 160.015 144.396 1.00 46.39 213 SER B N 1
ATOM 6476 C CA . SER B 1 252 ? 128.999 160.646 143.800 1.00 45.83 213 SER B CA 1
ATOM 6477 C C . SER B 1 252 ? 128.765 162.034 144.383 1.00 49.64 213 SER B C 1
ATOM 6478 O O . SER B 1 252 ? 128.357 162.955 143.664 1.00 55.32 213 SER B O 1
ATOM 6481 N N . LEU B 1 253 ? 129.010 162.204 145.685 1.00 48.02 214 LEU B N 1
ATOM 6482 C CA . LEU B 1 253 ? 128.891 163.533 146.277 1.00 44.78 214 LEU B CA 1
ATOM 6483 C C . LEU B 1 253 ? 129.842 164.522 145.617 1.00 46.15 214 LEU B C 1
ATOM 6484 O O . LEU B 1 253 ? 129.505 165.700 145.464 1.00 49.46 214 LEU B O 1
ATOM 6489 N N . PHE B 1 254 ? 131.033 164.065 145.228 1.00 46.80 215 PHE B N 1
ATOM 6490 C CA . PHE B 1 254 ? 131.986 164.929 144.540 1.00 47.60 215 PHE B CA 1
ATOM 6491 C C . PHE B 1 254 ? 131.537 165.217 143.112 1.00 48.86 215 PHE B C 1
ATOM 6492 O O . PHE B 1 254 ? 131.625 166.359 142.637 1.00 51.45 215 PHE B O 1
ATOM 6500 N N . ILE B 1 255 ? 131.055 164.187 142.415 1.00 47.99 216 ILE B N 1
ATOM 6501 C CA . ILE B 1 255 ? 130.650 164.347 141.021 1.00 49.97 216 ILE B CA 1
ATOM 6502 C C . ILE B 1 255 ? 129.494 165.329 140.908 1.00 49.67 216 ILE B C 1
ATOM 6503 O O . ILE B 1 255 ? 129.441 166.144 139.978 1.00 50.11 216 ILE B O 1
ATOM 6508 N N . ALA B 1 256 ? 128.536 165.256 141.834 1.00 51.48 217 ALA B N 1
ATOM 6509 C CA . ALA B 1 256 ? 127.394 166.163 141.772 1.00 49.81 217 ALA B CA 1
ATOM 6510 C C . ALA B 1 256 ? 127.838 167.616 141.885 1.00 51.73 217 ALA B C 1
ATOM 6511 O O . ALA B 1 256 ? 127.387 168.475 141.118 1.00 50.82 217 ALA B O 1
ATOM 6513 N N . THR B 1 257 ? 128.729 167.910 142.834 1.00 47.42 218 THR B N 1
ATOM 6514 C CA . THR B 1 257 ? 129.208 169.277 142.998 1.00 42.87 218 THR B CA 1
ATOM 6515 C C . THR B 1 257 ? 129.988 169.737 141.775 1.00 46.71 218 THR B C 1
ATOM 6516 O O . THR B 1 257 ? 129.845 170.885 141.330 1.00 45.35 218 THR B O 1
ATOM 6520 N N . LEU B 1 258 ? 130.828 168.860 141.220 1.00 47.52 219 LEU B N 1
ATOM 6521 C CA . LEU B 1 258 ? 131.580 169.237 140.029 1.00 41.47 219 LEU B CA 1
ATOM 6522 C C . LEU B 1 258 ? 130.644 169.561 138.874 1.00 41.65 219 LEU B C 1
ATOM 6523 O O . LEU B 1 258 ? 130.848 170.548 138.157 1.00 43.74 219 LEU B O 1
ATOM 6528 N N . LEU B 1 259 ? 129.606 168.747 138.681 1.00 39.65 220 LEU B N 1
ATOM 6529 C CA . LEU B 1 259 ? 128.643 169.025 137.622 1.00 39.58 220 LEU B CA 1
ATOM 6530 C C . LEU B 1 259 ? 127.926 170.344 137.865 1.00 44.88 220 LEU B C 1
ATOM 6531 O O . LEU B 1 259 ? 127.711 171.124 136.930 1.00 43.29 220 LEU B O 1
ATOM 6536 N N . TYR B 1 260 ? 127.541 170.614 139.113 1.00 48.10 221 TYR B N 1
ATOM 6537 C CA . TYR B 1 260 ? 126.867 171.874 139.403 1.00 42.79 221 TYR B CA 1
ATOM 6538 C C . TYR B 1 260 ? 127.748 173.056 139.036 1.00 43.84 221 TYR B C 1
ATOM 6539 O O . TYR B 1 260 ? 127.297 174.006 138.389 1.00 41.20 221 TYR B O 1
ATOM 6548 N N . PHE B 1 261 ? 129.014 173.019 139.452 1.00 47.91 222 PHE B N 1
ATOM 6549 C CA . PHE B 1 261 ? 129.899 174.142 139.162 1.00 42.06 222 PHE B CA 1
ATOM 6550 C C . PHE B 1 261 ? 130.133 174.284 137.665 1.00 43.02 222 PHE B C 1
ATOM 6551 O O . PHE B 1 261 ? 130.129 175.400 137.134 1.00 41.99 222 PHE B O 1
ATOM 6559 N N . SER B 1 262 ? 130.327 173.166 136.962 1.00 43.66 223 SER B N 1
ATOM 6560 C CA . SER B 1 262 ? 130.518 173.233 135.517 1.00 37.46 223 SER B CA 1
ATOM 6561 C C . SER B 1 262 ? 129.284 173.776 134.810 1.00 40.10 223 SER B C 1
ATOM 6562 O O . SER B 1 262 ? 129.398 174.389 133.744 1.00 34.99 223 SER B O 1
ATOM 6565 N N . MET B 1 263 ? 128.101 173.563 135.386 1.00 44.32 224 MET B N 1
ATOM 6566 C CA . MET B 1 263 ? 126.863 173.996 134.751 1.00 37.51 224 MET B CA 1
ATOM 6567 C C . MET B 1 263 ? 126.656 175.504 134.823 1.00 41.14 224 MET B C 1
ATOM 6568 O O . MET B 1 263 ? 125.933 176.051 133.984 1.00 32.61 224 MET B O 1
ATOM 6573 N N . THR B 1 264 ? 127.249 176.185 135.808 1.00 43.17 225 THR B N 1
ATOM 6574 C CA . THR B 1 264 ? 126.974 177.601 136.043 1.00 38.00 225 THR B CA 1
ATOM 6575 C C . THR B 1 264 ? 128.193 178.490 135.834 1.00 37.66 225 THR B C 1
ATOM 6576 O O . THR B 1 264 ? 128.151 179.390 134.991 1.00 34.85 225 THR B O 1
ATOM 6580 N N . ARG B 1 265 ? 129.275 178.279 136.581 1.00 41.90 226 ARG B N 1
ATOM 6581 C CA . ARG B 1 265 ? 130.488 179.083 136.428 1.00 40.67 226 ARG B CA 1
ATOM 6582 C C . ARG B 1 265 ? 131.627 178.335 137.097 1.00 45.23 226 ARG B C 1
ATOM 6583 O O . ARG B 1 265 ? 131.612 178.154 138.317 1.00 53.21 226 ARG B O 1
ATOM 6591 N N . TRP B 1 266 ? 132.616 177.913 136.309 1.00 41.88 227 TRP B N 1
ATOM 6592 C CA . TRP B 1 266 ? 133.584 176.938 136.796 1.00 40.77 227 TRP B CA 1
ATOM 6593 C C . TRP B 1 266 ? 134.549 177.543 137.806 1.00 45.25 227 TRP B C 1
ATOM 6594 O O . TRP B 1 266 ? 134.818 176.942 138.851 1.00 44.74 227 TRP B O 1
ATOM 6605 N N . ASN B 1 267 ? 135.073 178.735 137.520 1.00 52.56 228 ASN B N 1
ATOM 6606 C CA . ASN B 1 267 ? 136.188 179.270 138.295 1.00 57.24 228 ASN B CA 1
ATOM 6607 C C . ASN B 1 267 ? 135.865 179.450 139.771 1.00 59.46 228 ASN B C 1
ATOM 6608 O O . ASN B 1 267 ? 136.778 179.731 140.554 1.00 66.34 228 ASN B O 1
ATOM 6613 N N . VAL B 1 268 ? 134.601 179.299 140.173 1.00 55.27 229 VAL B N 1
ATOM 6614 C CA . VAL B 1 268 ? 134.237 179.399 141.579 1.00 44.93 229 VAL B CA 1
ATOM 6615 C C . VAL B 1 268 ? 134.649 178.173 142.380 1.00 48.40 229 VAL B C 1
ATOM 6616 O O . VAL B 1 268 ? 134.645 178.221 143.613 1.00 53.64 229 VAL B O 1
ATOM 6620 N N . VAL B 1 269 ? 135.021 177.079 141.713 1.00 50.79 230 VAL B N 1
ATOM 6621 C CA . VAL B 1 269 ? 135.375 175.856 142.429 1.00 54.40 230 VAL B CA 1
ATOM 6622 C C . VAL B 1 269 ? 136.619 176.061 143.279 1.00 61.65 230 VAL B C 1
ATOM 6623 O O . VAL B 1 269 ? 136.815 175.369 144.287 1.00 65.57 230 VAL B O 1
ATOM 6627 N N . ASN B 1 270 ? 137.494 176.982 142.872 1.00 66.18 231 ASN B N 1
ATOM 6628 C CA . ASN B 1 270 ? 138.757 177.166 143.576 1.00 70.06 231 ASN B CA 1
ATOM 6629 C C . ASN B 1 270 ? 138.540 177.668 144.995 1.00 70.08 231 ASN B C 1
ATOM 6630 O O . ASN B 1 270 ? 139.263 177.264 145.912 1.00 67.88 231 ASN B O 1
ATOM 6635 N N . ALA B 1 271 ? 137.560 178.549 145.196 1.00 69.61 232 ALA B N 1
ATOM 6636 C CA . ALA B 1 271 ? 137.268 179.026 146.542 1.00 67.20 232 ALA B CA 1
ATOM 6637 C C . ALA B 1 271 ? 136.812 177.885 147.442 1.00 68.53 232 ALA B C 1
ATOM 6638 O O . ALA B 1 271 ? 137.211 177.806 148.609 1.00 73.51 232 ALA B O 1
ATOM 6640 N N . ALA B 1 272 ? 135.977 176.988 146.916 1.00 64.48 233 ALA B N 1
ATOM 6641 C CA . ALA B 1 272 ? 135.405 175.929 147.738 1.00 61.38 233 ALA B CA 1
ATOM 6642 C C . ALA B 1 272 ? 136.353 174.751 147.923 1.00 60.18 233 ALA B C 1
ATOM 6643 O O . ALA B 1 272 ? 136.165 173.957 148.850 1.00 60.85 233 ALA B O 1
ATOM 6645 N N . THR B 1 273 ? 137.365 174.612 147.067 1.00 63.02 234 THR B N 1
ATOM 6646 C CA . THR B 1 273 ? 138.223 173.435 147.141 1.00 60.58 234 THR B CA 1
ATOM 6647 C C . THR B 1 273 ? 139.047 173.359 148.422 1.00 63.36 234 THR B C 1
ATOM 6648 O O . THR B 1 273 ? 139.589 172.291 148.718 1.00 67.62 234 THR B O 1
ATOM 6652 N N . GLU B 1 274 ? 139.162 174.448 149.184 1.00 61.20 235 GLU B N 1
ATOM 6653 C CA . GLU B 1 274 ? 139.976 174.409 150.397 1.00 60.12 235 GLU B CA 1
ATOM 6654 C C . GLU B 1 274 ? 139.304 173.606 151.503 1.00 61.16 235 GLU B C 1
ATOM 6655 O O . GLU B 1 274 ? 139.988 173.056 152.377 1.00 61.32 235 GLU B O 1
ATOM 6661 N N . LYS B 1 275 ? 137.973 173.531 151.487 1.00 63.85 236 LYS B N 1
ATOM 6662 C CA . LYS B 1 275 ? 137.267 172.764 152.505 1.00 59.31 236 LYS B CA 1
ATOM 6663 C C . LYS B 1 275 ? 137.665 171.296 152.471 1.00 60.85 236 LYS B C 1
ATOM 6664 O O . LYS B 1 275 ? 137.686 170.639 153.516 1.00 64.62 236 LYS B O 1
ATOM 6670 N N . LEU B 1 276 ? 137.999 170.771 151.290 1.00 60.44 237 LEU B N 1
ATOM 6671 C CA . LEU B 1 276 ? 138.413 169.376 151.192 1.00 60.13 237 LEU B CA 1
ATOM 6672 C C . LEU B 1 276 ? 139.520 169.059 152.185 1.00 63.58 237 LEU B C 1
ATOM 6673 O O . LEU B 1 276 ? 139.500 168.008 152.835 1.00 65.25 237 LEU B O 1
ATOM 6678 N N . VAL B 1 277 ? 140.493 169.954 152.318 1.00 67.44 238 VAL B N 1
ATOM 6679 C CA . VAL B 1 277 ? 141.595 169.738 153.248 1.00 71.34 238 VAL B CA 1
ATOM 6680 C C . VAL B 1 277 ? 141.248 170.239 154.643 1.00 69.54 238 VAL B C 1
ATOM 6681 O O . VAL B 1 277 ? 141.596 169.603 155.639 1.00 67.33 238 VAL B O 1
ATOM 6685 N N . TYR B 1 278 ? 140.562 171.379 154.745 1.00 67.60 239 TYR B N 1
ATOM 6686 C CA . TYR B 1 278 ? 140.273 171.935 156.061 1.00 67.19 239 TYR B CA 1
ATOM 6687 C C . TYR B 1 278 ? 139.339 171.051 156.877 1.00 70.57 239 TYR B C 1
ATOM 6688 O O . TYR B 1 278 ? 139.319 171.164 158.106 1.00 73.21 239 TYR B O 1
ATOM 6697 N N . SER B 1 279 ? 138.565 170.177 156.229 1.00 68.87 240 SER B N 1
ATOM 6698 C CA . SER B 1 279 ? 137.615 169.350 156.966 1.00 66.56 240 SER B CA 1
ATOM 6699 C C . SER B 1 279 ? 138.324 168.366 157.887 1.00 65.95 240 SER B C 1
ATOM 6700 O O . SER B 1 279 ? 137.904 168.170 159.033 1.00 67.71 240 SER B O 1
ATOM 6703 N N . LEU B 1 280 ? 139.396 167.731 157.409 1.00 68.23 241 LEU B N 1
ATOM 6704 C CA . LEU B 1 280 ? 140.111 166.756 158.224 1.00 69.63 241 LEU B CA 1
ATOM 6705 C C . LEU B 1 280 ? 140.910 167.399 159.348 1.00 75.85 241 LEU B C 1
ATOM 6706 O O . LEU B 1 280 ? 141.169 166.739 160.359 1.00 74.53 241 LEU B O 1
ATOM 6711 N N . ASP B 1 281 ? 141.307 168.662 159.198 1.00 77.95 242 ASP B N 1
ATOM 6712 C CA . ASP B 1 281 ? 142.041 169.374 160.241 1.00 73.14 242 ASP B CA 1
ATOM 6713 C C . ASP B 1 281 ? 141.074 169.827 161.338 1.00 72.20 242 ASP B C 1
ATOM 6714 O O . ASP B 1 281 ? 140.875 171.013 161.596 1.00 76.50 242 ASP B O 1
ATOM 6719 N N . SER B 1 282 ? 140.462 168.838 161.985 1.00 69.53 243 SER B N 1
ATOM 6720 C CA . SER B 1 282 ? 139.454 169.065 163.009 1.00 72.89 243 SER B CA 1
ATOM 6721 C C . SER B 1 282 ? 139.788 168.229 164.234 1.00 73.92 243 SER B C 1
ATOM 6722 O O . SER B 1 282 ? 140.168 167.062 164.112 1.00 72.66 243 SER B O 1
ATOM 6725 N N . PHE B 1 283 ? 139.649 168.830 165.412 1.00 75.14 244 PHE B N 1
ATOM 6726 C CA . PHE B 1 283 ? 139.980 168.137 166.650 1.00 75.90 244 PHE B CA 1
ATOM 6727 C C . PHE B 1 283 ? 138.856 167.192 167.064 1.00 75.47 244 PHE B C 1
ATOM 6728 O O . PHE B 1 283 ? 139.129 166.049 167.449 1.00 78.09 244 PHE B O 1
ATOM 6736 N N . PRO B 1 284 ? 137.589 167.617 167.012 1.00 73.65 245 PRO B N 1
ATOM 6737 C CA . PRO B 1 284 ? 136.509 166.677 167.358 1.00 70.67 245 PRO B CA 1
ATOM 6738 C C . PRO B 1 284 ? 136.518 165.417 166.514 1.00 73.70 245 PRO B C 1
ATOM 6739 O O . PRO B 1 284 ? 136.233 164.329 167.027 1.00 75.94 245 PRO B O 1
ATOM 6743 N N . LEU B 1 285 ? 136.842 165.532 165.226 1.00 71.53 246 LEU B N 1
ATOM 6744 C CA . LEU B 1 285 ? 136.884 164.361 164.360 1.00 67.56 246 LEU B CA 1
ATOM 6745 C C . LEU B 1 285 ? 137.974 163.381 164.766 1.00 67.01 246 LEU B C 1
ATOM 6746 O O . LEU B 1 285 ? 137.923 162.215 164.365 1.00 70.34 246 LEU B O 1
ATOM 6751 N N . LEU B 1 286 ? 138.954 163.825 165.551 1.00 73.49 247 LEU B N 1
ATOM 6752 C CA . LEU B 1 286 ? 140.078 162.976 165.924 1.00 77.95 247 LEU B CA 1
ATOM 6753 C C . LEU B 1 286 ? 139.694 161.872 166.899 1.00 73.21 247 LEU B C 1
ATOM 6754 O O . LEU B 1 286 ? 140.501 160.965 167.125 1.00 76.22 247 LEU B O 1
ATOM 6759 N N . ALA B 1 287 ? 138.494 161.919 167.479 1.00 66.72 248 ALA B N 1
ATOM 6760 C CA . ALA B 1 287 ? 138.105 160.936 168.481 1.00 65.27 248 ALA B CA 1
ATOM 6761 C C . ALA B 1 287 ? 137.630 159.623 167.876 1.00 66.80 248 ALA B C 1
ATOM 6762 O O . ALA B 1 287 ? 137.521 158.630 168.602 1.00 68.67 248 ALA B O 1
ATOM 6764 N N . VAL B 1 288 ? 137.347 159.590 166.579 1.00 67.80 249 VAL B N 1
ATOM 6765 C CA . VAL B 1 288 ? 136.818 158.395 165.927 1.00 65.02 249 VAL B CA 1
ATOM 6766 C C . VAL B 1 288 ? 137.836 157.260 165.998 1.00 66.90 249 VAL B C 1
ATOM 6767 O O . VAL B 1 288 ? 137.529 156.191 166.552 1.00 69.42 249 VAL B O 1
ATOM 6771 N N . PRO B 1 289 ? 139.044 157.432 165.454 1.00 64.94 250 PRO B N 1
ATOM 6772 C CA . PRO B 1 289 ? 139.986 156.304 165.429 1.00 65.08 250 PRO B CA 1
ATOM 6773 C C . PRO B 1 289 ? 140.320 155.768 166.805 1.00 67.23 250 PRO B C 1
ATOM 6774 O O . PRO B 1 289 ? 140.507 154.557 166.957 1.00 73.98 250 PRO B O 1
ATOM 6778 N N . PHE B 1 290 ? 140.386 156.625 167.820 1.00 64.35 251 PHE B N 1
ATOM 6779 C CA . PHE B 1 290 ? 140.755 156.151 169.148 1.00 68.41 251 PHE B CA 1
ATOM 6780 C C . PHE B 1 290 ? 139.619 155.377 169.804 1.00 67.54 251 PHE B C 1
ATOM 6781 O O . PHE B 1 290 ? 139.863 154.380 170.491 1.00 72.41 251 PHE B O 1
ATOM 6789 N N . TYR B 1 291 ? 138.372 155.801 169.595 1.00 64.20 252 TYR B N 1
ATOM 6790 C CA . TYR B 1 291 ? 137.248 155.000 170.065 1.00 59.87 252 TYR B CA 1
ATOM 6791 C C . TYR B 1 291 ? 137.215 153.650 169.360 1.00 63.66 252 TYR B C 1
ATOM 6792 O O . TYR B 1 291 ? 136.949 152.615 169.987 1.00 68.20 252 TYR B O 1
ATOM 6801 N N . ILE B 1 292 ? 137.490 153.638 168.054 1.00 63.57 253 ILE B N 1
ATOM 6802 C CA . ILE B 1 292 ? 137.524 152.374 167.325 1.00 63.38 253 ILE B CA 1
ATOM 6803 C C . ILE B 1 292 ? 138.621 151.472 167.878 1.00 65.77 253 ILE B C 1
ATOM 6804 O O . ILE B 1 292 ? 138.426 150.262 168.048 1.00 68.65 253 ILE B O 1
ATOM 6809 N N . LEU B 1 293 ? 139.794 152.044 168.155 1.00 65.21 254 LEU B N 1
ATOM 6810 C CA . LEU B 1 293 ? 140.891 151.261 168.712 1.00 67.91 254 LEU B CA 1
ATOM 6811 C C . LEU B 1 293 ? 140.532 150.708 170.083 1.00 67.20 254 LEU B C 1
ATOM 6812 O O . LEU B 1 293 ? 140.853 149.557 170.399 1.00 73.80 254 LEU B O 1
ATOM 6817 N N . THR B 1 294 ? 139.880 151.518 170.918 1.00 62.48 255 THR B N 1
ATOM 6818 C CA . THR B 1 294 ? 139.455 151.035 172.226 1.00 64.60 255 THR B CA 1
ATOM 6819 C C . THR B 1 294 ? 138.497 149.863 172.085 1.00 62.90 255 THR B C 1
ATOM 6820 O O . THR B 1 294 ? 138.622 148.857 172.793 1.00 66.00 255 THR B O 1
ATOM 6824 N N . GLY B 1 295 ? 137.532 149.977 171.172 1.00 67.97 256 GLY B N 1
ATOM 6825 C CA . GLY B 1 295 ? 136.618 148.870 170.948 1.00 66.99 256 GLY B CA 1
ATOM 6826 C C . GLY B 1 295 ? 137.334 147.616 170.489 1.00 65.86 256 GLY B C 1
ATOM 6827 O O . GLY B 1 295 ? 137.068 146.520 170.985 1.00 71.09 256 GLY B O 1
ATOM 6828 N N . ILE B 1 296 ? 138.263 147.763 169.542 1.00 64.97 257 ILE B N 1
ATOM 6829 C CA . ILE B 1 296 ? 138.988 146.605 169.027 1.00 64.13 257 ILE B CA 1
ATOM 6830 C C . ILE B 1 296 ? 139.777 145.936 170.145 1.00 68.94 257 ILE B C 1
ATOM 6831 O O . ILE B 1 296 ? 139.768 144.709 170.288 1.00 73.72 257 ILE B O 1
ATOM 6836 N N . LEU B 1 297 ? 140.474 146.736 170.952 1.00 71.45 258 LEU B N 1
ATOM 6837 C CA . LEU B 1 297 ? 141.275 146.176 172.035 1.00 70.54 258 LEU B CA 1
ATOM 6838 C C . LEU B 1 297 ? 140.400 145.464 173.057 1.00 70.82 258 LEU B C 1
ATOM 6839 O O . LEU B 1 297 ? 140.739 144.369 173.518 1.00 74.90 258 LEU B O 1
ATOM 6844 N N . MET B 1 298 ? 139.268 146.067 173.425 1.00 72.04 259 MET B N 1
ATOM 6845 C CA . MET B 1 298 ? 138.416 145.466 174.442 1.00 70.64 259 MET B CA 1
ATOM 6846 C C . MET B 1 298 ? 137.619 144.282 173.911 1.00 77.79 259 MET B C 1
ATOM 6847 O O . MET B 1 298 ? 137.091 143.503 174.711 1.00 85.56 259 MET B O 1
ATOM 6852 N N . ASN B 1 299 ? 137.517 144.126 172.593 1.00 80.14 260 ASN B N 1
ATOM 6853 C CA . ASN B 1 299 ? 136.755 143.026 172.015 1.00 86.25 260 ASN B CA 1
ATOM 6854 C C . ASN B 1 299 ? 137.503 141.699 172.026 1.00 86.34 260 ASN B C 1
ATOM 6855 O O . ASN B 1 299 ? 137.064 140.762 171.353 1.00 91.29 260 ASN B O 1
ATOM 6860 N N . THR B 1 300 ? 138.609 141.587 172.757 1.00 89.20 261 THR B N 1
ATOM 6861 C CA . THR B 1 300 ? 139.326 140.323 172.804 1.00 90.42 261 THR B CA 1
ATOM 6862 C C . THR B 1 300 ? 138.491 139.268 173.524 1.00 88.25 261 THR B C 1
ATOM 6863 O O . THR B 1 300 ? 137.573 139.574 174.289 1.00 89.10 261 THR B O 1
ATOM 6867 N N . GLY B 1 301 ? 138.819 138.003 173.263 1.00 89.36 262 GLY B N 1
ATOM 6868 C CA . GLY B 1 301 ? 138.022 136.915 173.805 1.00 91.44 262 GLY B CA 1
ATOM 6869 C C . GLY B 1 301 ? 138.067 136.839 175.320 1.00 97.22 262 GLY B C 1
ATOM 6870 O O . GLY B 1 301 ? 137.064 136.517 175.962 1.00 96.52 262 GLY B O 1
ATOM 6871 N N . GLY B 1 302 ? 139.227 137.126 175.912 1.00 99.27 263 GLY B N 1
ATOM 6872 C CA . GLY B 1 302 ? 139.363 136.976 177.353 1.00 94.19 263 GLY B CA 1
ATOM 6873 C C . GLY B 1 302 ? 138.467 137.921 178.130 1.00 93.68 263 GLY B C 1
ATOM 6874 O O . GLY B 1 302 ? 137.790 137.517 179.078 1.00 94.89 263 GLY B O 1
ATOM 6875 N N . ILE B 1 303 ? 138.450 139.196 177.738 1.00 88.39 264 ILE B N 1
ATOM 6876 C CA . ILE B 1 303 ? 137.687 140.195 178.482 1.00 86.80 264 ILE B CA 1
ATOM 6877 C C . ILE B 1 303 ? 136.196 139.891 178.404 1.00 85.39 264 ILE B C 1
ATOM 6878 O O . ILE B 1 303 ? 135.474 139.938 179.411 1.00 86.59 264 ILE B O 1
ATOM 6883 N N . THR B 1 304 ? 135.715 139.574 177.202 1.00 82.07 265 THR B N 1
ATOM 6884 C CA . THR B 1 304 ? 134.298 139.284 177.024 1.00 81.96 265 THR B CA 1
ATOM 6885 C C . THR B 1 304 ? 133.870 138.108 177.888 1.00 79.84 265 THR B C 1
ATOM 6886 O O . THR B 1 304 ? 132.760 138.099 178.431 1.00 84.64 265 THR B O 1
ATOM 6890 N N . GLU B 1 305 ? 134.735 137.104 178.026 1.00 74.19 266 GLU B N 1
ATOM 6891 C CA . GLU B 1 305 ? 134.401 135.960 178.865 1.00 78.26 266 GLU B CA 1
ATOM 6892 C C . GLU B 1 305 ? 134.168 136.392 180.306 1.00 81.84 266 GLU B C 1
ATOM 6893 O O . GLU B 1 305 ? 133.186 135.981 180.935 1.00 80.47 266 GLU B O 1
ATOM 6899 N N . ARG B 1 306 ? 135.052 137.236 180.841 1.00 86.50 267 ARG B N 1
ATOM 6900 C CA . ARG B 1 306 ? 134.903 137.705 182.215 1.00 82.79 267 ARG B CA 1
ATOM 6901 C C . ARG B 1 306 ? 133.622 138.511 182.382 1.00 75.69 267 ARG B C 1
ATOM 6902 O O . ARG B 1 306 ? 132.861 138.313 183.340 1.00 70.00 267 ARG B O 1
ATOM 6910 N N . ILE B 1 307 ? 133.369 139.434 181.452 1.00 71.93 268 ILE B N 1
ATOM 6911 C CA . ILE B 1 307 ? 132.188 140.285 181.563 1.00 65.55 268 ILE B CA 1
ATOM 6912 C C . ILE B 1 307 ? 130.922 139.437 181.526 1.00 66.80 268 ILE B C 1
ATOM 6913 O O . ILE B 1 307 ? 130.006 139.615 182.340 1.00 68.95 268 ILE B O 1
ATOM 6918 N N . PHE B 1 308 ? 130.854 138.496 180.582 1.00 71.91 269 PHE B N 1
ATOM 6919 C CA . PHE B 1 308 ? 129.669 137.656 180.473 1.00 71.43 269 PHE B CA 1
ATOM 6920 C C . PHE B 1 308 ? 129.505 136.772 181.700 1.00 76.89 269 PHE B C 1
ATOM 6921 O O . PHE B 1 308 ? 128.380 136.542 182.157 1.00 78.11 269 PHE B O 1
ATOM 6929 N N . ASN B 1 309 ? 130.607 136.247 182.239 1.00 78.86 270 ASN B N 1
ATOM 6930 C CA . ASN B 1 309 ? 130.505 135.429 183.441 1.00 74.29 270 ASN B CA 1
ATOM 6931 C C . ASN B 1 309 ? 129.929 136.234 184.595 1.00 71.50 270 ASN B C 1
ATOM 6932 O O . ASN B 1 309 ? 129.060 135.749 185.331 1.00 66.13 270 ASN B O 1
ATOM 6937 N N . PHE B 1 310 ? 130.394 137.472 184.765 1.00 72.04 271 PHE B N 1
ATOM 6938 C CA . PHE B 1 310 ? 129.845 138.312 185.823 1.00 67.59 271 PHE B CA 1
ATOM 6939 C C . PHE B 1 310 ? 128.358 138.558 185.603 1.00 69.27 271 PHE B C 1
ATOM 6940 O O . PHE B 1 310 ? 127.547 138.422 186.529 1.00 69.12 271 PHE B O 1
ATOM 6948 N N . ALA B 1 311 ? 127.979 138.917 184.376 1.00 72.01 272 ALA B N 1
ATOM 6949 C CA . ALA B 1 311 ? 126.576 139.210 184.107 1.00 60.59 272 ALA B CA 1
ATOM 6950 C C . ALA B 1 311 ? 125.704 137.995 184.386 1.00 58.97 272 ALA B C 1
ATOM 6951 O O . ALA B 1 311 ? 124.619 138.118 184.966 1.00 64.01 272 ALA B O 1
ATOM 6953 N N . LYS B 1 312 ? 126.162 136.812 183.973 1.00 67.21 273 LYS B N 1
ATOM 6954 C CA . LYS B 1 312 ? 125.398 135.593 184.211 1.00 69.46 273 LYS B CA 1
ATOM 6955 C C . LYS B 1 312 ? 125.277 135.300 185.699 1.00 63.19 273 LYS B C 1
ATOM 6956 O O . LYS B 1 312 ? 124.203 134.923 186.179 1.00 51.62 273 LYS B O 1
ATOM 6962 N N . ALA B 1 313 ? 126.370 135.462 186.446 1.00 68.33 274 ALA B N 1
ATOM 6963 C CA . ALA B 1 313 ? 126.303 135.233 187.883 1.00 64.82 274 ALA B CA 1
ATOM 6964 C C . ALA B 1 313 ? 125.370 136.226 188.557 1.00 65.73 274 ALA B C 1
ATOM 6965 O O . ALA B 1 313 ? 124.817 135.935 189.624 1.00 62.81 274 ALA B O 1
ATOM 6967 N N . LEU B 1 314 ? 125.180 137.400 187.953 1.00 66.72 275 LEU B N 1
ATOM 6968 C CA . LEU B 1 314 ? 124.354 138.428 188.578 1.00 63.59 275 LEU B CA 1
ATOM 6969 C C . LEU B 1 314 ? 122.871 138.239 188.266 1.00 58.99 275 LEU B C 1
ATOM 6970 O O . LEU B 1 314 ? 122.049 138.099 189.176 1.00 50.43 275 LEU B O 1
ATOM 6975 N N . LEU B 1 315 ? 122.510 138.230 186.983 1.00 61.35 276 LEU B N 1
ATOM 6976 C CA . LEU B 1 315 ? 121.117 138.322 186.555 1.00 50.73 276 LEU B CA 1
ATOM 6977 C C . LEU B 1 315 ? 120.515 136.984 186.138 1.00 50.98 276 LEU B C 1
ATOM 6978 O O . LEU B 1 315 ? 119.455 136.970 185.508 1.00 53.94 276 LEU B O 1
ATOM 6983 N N . GLY B 1 316 ? 121.154 135.863 186.473 1.00 45.54 277 GLY B N 1
ATOM 6984 C CA . GLY B 1 316 ? 120.803 134.606 185.839 1.00 45.54 277 GLY B CA 1
ATOM 6985 C C . GLY B 1 316 ? 119.601 133.883 186.411 1.00 52.09 277 GLY B C 1
ATOM 6986 O O . GLY B 1 316 ? 119.103 132.952 185.771 1.00 66.47 277 GLY B O 1
ATOM 6987 N N . HIS B 1 317 ? 119.109 134.281 187.584 1.00 41.49 278 HIS B N 1
ATOM 6988 C CA . HIS B 1 317 ? 118.173 133.450 188.332 1.00 42.57 278 HIS B CA 1
ATOM 6989 C C . HIS B 1 317 ? 116.743 133.979 188.320 1.00 50.84 278 HIS B C 1
ATOM 6990 O O . HIS B 1 317 ? 115.923 133.528 189.127 1.00 45.56 278 HIS B O 1
ATOM 6997 N N . TYR B 1 318 ? 116.416 134.897 187.416 1.00 56.78 279 TYR B N 1
ATOM 6998 C CA . TYR B 1 318 ? 115.115 135.550 187.402 1.00 48.82 279 TYR B CA 1
ATOM 6999 C C . TYR B 1 318 ? 114.268 135.067 186.233 1.00 50.46 279 TYR B C 1
ATOM 7000 O O . TYR B 1 318 ? 114.777 134.562 185.229 1.00 58.38 279 TYR B O 1
ATOM 7009 N N . THR B 1 319 ? 112.954 135.241 186.375 1.00 57.41 280 THR B N 1
ATOM 7010 C CA . THR B 1 319 ? 112.024 134.953 185.290 1.00 61.15 280 THR B CA 1
ATOM 7011 C C . THR B 1 319 ? 112.410 135.766 184.064 1.00 57.61 280 THR B C 1
ATOM 7012 O O . THR B 1 319 ? 112.263 136.992 184.053 1.00 61.78 280 THR B O 1
ATOM 7016 N N . GLY B 1 320 ? 112.885 135.093 183.023 1.00 48.01 281 GLY B N 1
ATOM 7017 C CA . GLY B 1 320 ? 113.467 135.769 181.884 1.00 51.79 281 GLY B CA 1
ATOM 7018 C C . GLY B 1 320 ? 114.953 135.499 181.822 1.00 56.23 281 GLY B C 1
ATOM 7019 O O . GLY B 1 320 ? 115.505 135.281 180.740 1.00 66.34 281 GLY B O 1
ATOM 7020 N N . GLY B 1 321 ? 115.611 135.529 182.978 1.00 49.79 282 GLY B N 1
ATOM 7021 C CA . GLY B 1 321 ? 116.935 134.960 183.123 1.00 43.58 282 GLY B CA 1
ATOM 7022 C C . GLY B 1 321 ? 117.927 135.346 182.047 1.00 49.99 282 GLY B C 1
ATOM 7023 O O . GLY B 1 321 ? 118.383 136.490 181.971 1.00 50.61 282 GLY B O 1
ATOM 7024 N N . MET B 1 322 ? 118.276 134.366 181.210 1.00 61.49 283 MET B N 1
ATOM 7025 C CA . MET B 1 322 ? 119.341 134.556 180.231 1.00 60.48 283 MET B CA 1
ATOM 7026 C C . MET B 1 322 ? 119.062 135.730 179.304 1.00 63.68 283 MET B C 1
ATOM 7027 O O . MET B 1 322 ? 120.002 136.353 178.801 1.00 72.46 283 MET B O 1
ATOM 7032 N N . GLY B 1 323 ? 117.793 136.056 179.064 1.00 64.32 284 GLY B N 1
ATOM 7033 C CA . GLY B 1 323 ? 117.496 137.273 178.326 1.00 68.23 284 GLY B CA 1
ATOM 7034 C C . GLY B 1 323 ? 117.968 138.514 179.061 1.00 67.16 284 GLY B C 1
ATOM 7035 O O . GLY B 1 323 ? 118.596 139.401 178.471 1.00 68.30 284 GLY B O 1
ATOM 7036 N N . HIS B 1 324 ? 117.679 138.589 180.362 1.00 60.45 285 HIS B N 1
ATOM 7037 C CA . HIS B 1 324 ? 118.199 139.685 181.169 1.00 54.11 285 HIS B CA 1
ATOM 7038 C C . HIS B 1 324 ? 119.718 139.699 181.141 1.00 58.09 285 HIS B C 1
ATOM 7039 O O . HIS B 1 324 ? 120.337 140.765 181.074 1.00 61.19 285 HIS B O 1
ATOM 7046 N N . VAL B 1 325 ? 120.336 138.520 181.201 1.00 58.73 286 VAL B N 1
ATOM 7047 C CA . VAL B 1 325 ? 121.795 138.440 181.189 1.00 60.36 286 VAL B CA 1
ATOM 7048 C C . VAL B 1 325 ? 122.344 139.022 179.893 1.00 70.50 286 VAL B C 1
ATOM 7049 O O . VAL B 1 325 ? 123.306 139.799 179.894 1.00 73.92 286 VAL B O 1
ATOM 7053 N N . ASN B 1 326 ? 121.740 138.645 178.765 1.00 76.28 287 ASN B N 1
ATOM 7054 C CA . ASN B 1 326 ? 122.193 139.142 177.470 1.00 77.99 287 ASN B CA 1
ATOM 7055 C C . ASN B 1 326 ? 122.033 140.653 177.382 1.00 78.83 287 ASN B C 1
ATOM 7056 O O . ASN B 1 326 ? 122.935 141.362 176.916 1.00 79.73 287 ASN B O 1
ATOM 7061 N N . ILE B 1 327 ? 120.883 141.166 177.824 1.00 78.62 288 ILE B N 1
ATOM 7062 C CA . ILE B 1 327 ? 120.651 142.606 177.756 1.00 80.18 288 ILE B CA 1
ATOM 7063 C C . ILE B 1 327 ? 121.658 143.347 178.626 1.00 79.49 288 ILE B C 1
ATOM 7064 O O . ILE B 1 327 ? 122.204 144.383 178.227 1.00 77.41 288 ILE B O 1
ATOM 7069 N N . GLY B 1 328 ? 121.921 142.831 179.828 1.00 77.10 289 GLY B N 1
ATOM 7070 C CA . GLY B 1 328 ? 122.887 143.476 180.701 1.00 77.26 289 GLY B CA 1
ATOM 7071 C C . GLY B 1 328 ? 124.292 143.458 180.132 1.00 81.76 289 GLY B C 1
ATOM 7072 O O . GLY B 1 328 ? 125.026 144.443 180.235 1.00 80.14 289 GLY B O 1
ATOM 7073 N N . ALA B 1 329 ? 124.691 142.335 179.531 1.00 81.72 290 ALA B N 1
ATOM 7074 C CA . ALA B 1 329 ? 126.010 142.268 178.912 1.00 82.70 290 ALA B CA 1
ATOM 7075 C C . ALA B 1 329 ? 126.126 143.263 177.766 1.00 88.68 290 ALA B C 1
ATOM 7076 O O . ALA B 1 329 ? 127.153 143.939 177.617 1.00 86.03 290 ALA B O 1
ATOM 7078 N N . SER B 1 330 ? 125.081 143.367 176.942 1.00 90.86 291 SER B N 1
ATOM 7079 C CA . SER B 1 330 ? 125.100 144.341 175.856 1.00 85.72 291 SER B CA 1
ATOM 7080 C C . SER B 1 330 ? 125.203 145.760 176.398 1.00 83.46 291 SER B C 1
ATOM 7081 O O . SER B 1 330 ? 125.959 146.583 175.868 1.00 85.60 291 SER B O 1
ATOM 7084 N N . LEU B 1 331 ? 124.452 146.066 177.457 1.00 84.67 292 LEU B N 1
ATOM 7085 C CA . LEU B 1 331 ? 124.533 147.395 178.052 1.00 82.64 292 LEU B CA 1
ATOM 7086 C C . LEU B 1 331 ? 125.936 147.677 178.572 1.00 83.61 292 LEU B C 1
ATOM 7087 O O . LEU B 1 331 ? 126.471 148.773 178.375 1.00 86.15 292 LEU B O 1
ATOM 7092 N N . LEU B 1 332 ? 126.549 146.697 179.239 1.00 84.92 293 LEU B N 1
ATOM 7093 C CA . LEU B 1 332 ? 127.901 146.892 179.750 1.00 87.49 293 LEU B CA 1
ATOM 7094 C C . LEU B 1 332 ? 128.882 147.153 178.616 1.00 88.76 293 LEU B C 1
ATOM 7095 O O . LEU B 1 332 ? 129.719 148.059 178.706 1.00 89.17 293 LEU B O 1
ATOM 7100 N N . PHE B 1 333 ? 128.795 146.374 177.538 1.00 89.65 294 PHE B N 1
ATOM 7101 C CA . PHE B 1 333 ? 129.719 146.561 176.425 1.00 88.09 294 PHE B CA 1
ATOM 7102 C C . PHE B 1 333 ? 129.436 147.838 175.646 1.00 87.31 294 PHE B C 1
ATOM 7103 O O . PHE B 1 333 ? 130.316 148.312 174.918 1.00 87.83 294 PHE B O 1
ATOM 7111 N N . SER B 1 334 ? 128.232 148.397 175.776 1.00 86.12 295 SER B N 1
ATOM 7112 C CA . SER B 1 334 ? 127.916 149.637 175.076 1.00 79.44 295 SER B CA 1
ATOM 7113 C C . SER B 1 334 ? 128.835 150.768 175.515 1.00 82.17 295 SER B C 1
ATOM 7114 O O . SER B 1 334 ? 129.291 151.564 174.686 1.00 86.40 295 SER B O 1
ATOM 7117 N N . GLY B 1 335 ? 129.119 150.856 176.813 1.00 85.81 296 GLY B N 1
ATOM 7118 C CA . GLY B 1 335 ? 129.935 151.938 177.335 1.00 88.62 296 GLY B CA 1
ATOM 7119 C C . GLY B 1 335 ? 131.330 152.012 176.753 1.00 88.86 296 GLY B C 1
ATOM 7120 O O . GLY B 1 335 ? 131.939 153.086 176.794 1.00 89.28 296 GLY B O 1
ATOM 7121 N N . MET B 1 336 ? 131.848 150.909 176.219 1.00 95.42 297 MET B N 1
ATOM 7122 C CA . MET B 1 336 ? 133.156 150.884 175.575 1.00 96.65 297 MET B CA 1
ATOM 7123 C C . MET B 1 336 ? 133.074 150.854 174.059 1.00 94.51 297 MET B C 1
ATOM 7124 O O . MET B 1 336 ? 133.866 151.523 173.392 1.00 86.20 297 MET B O 1
ATOM 7129 N N . SER B 1 337 ? 132.138 150.097 173.495 1.00 98.25 298 SER B N 1
ATOM 7130 C CA . SER B 1 337 ? 132.026 149.990 172.050 1.00 93.71 298 SER B CA 1
ATOM 7131 C C . SER B 1 337 ? 131.220 151.151 171.483 1.00 88.35 298 SER B C 1
ATOM 7132 O O . SER B 1 337 ? 130.268 151.638 172.099 1.00 89.38 298 SER B O 1
ATOM 7135 N N . GLY B 1 338 ? 131.617 151.596 170.295 1.00 84.69 299 GLY B N 1
ATOM 7136 C CA . GLY B 1 338 ? 130.925 152.640 169.571 1.00 80.43 299 GLY B CA 1
ATOM 7137 C C . GLY B 1 338 ? 130.060 152.156 168.428 1.00 88.37 299 GLY B C 1
ATOM 7138 O O . GLY B 1 338 ? 129.608 152.981 167.625 1.00 84.62 299 GLY B O 1
ATOM 7139 N N . SER B 1 339 ? 129.813 150.853 168.323 1.00 93.95 300 SER B N 1
ATOM 7140 C CA . SER B 1 339 ? 129.028 150.309 167.226 1.00 94.65 300 SER B CA 1
ATOM 7141 C C . SER B 1 339 ? 128.270 149.085 167.716 1.00 99.52 300 SER B C 1
ATOM 7142 O O . SER B 1 339 ? 128.616 148.481 168.734 1.00 97.82 300 SER B O 1
ATOM 7145 N N . ALA B 1 340 ? 127.225 148.726 166.971 1.00 105.83 301 ALA B N 1
ATOM 7146 C CA . ALA B 1 340 ? 126.343 147.630 167.351 1.00 105.38 301 ALA B CA 1
ATOM 7147 C C . ALA B 1 340 ? 126.800 146.293 166.777 1.00 113.65 301 ALA B C 1
ATOM 7148 O O . ALA B 1 340 ? 126.840 145.288 167.495 1.00 113.51 301 ALA B O 1
ATOM 7150 N N . LEU B 1 341 ? 127.139 146.264 165.486 1.00 117.29 302 LEU B N 1
ATOM 7151 C CA . LEU B 1 341 ? 127.500 145.002 164.850 1.00 117.50 302 LEU B CA 1
ATOM 7152 C C . LEU B 1 341 ? 128.700 144.356 165.526 1.00 122.03 302 LEU B C 1
ATOM 7153 O O . LEU B 1 341 ? 128.788 143.125 165.587 1.00 119.17 302 LEU B O 1
ATOM 7158 N N . ALA B 1 342 ? 129.632 145.161 166.039 1.00 126.71 303 ALA B N 1
ATOM 7159 C CA . ALA B 1 342 ? 130.764 144.601 166.768 1.00 129.31 303 ALA B CA 1
ATOM 7160 C C . ALA B 1 342 ? 130.289 143.829 167.993 1.00 126.99 303 ALA B C 1
ATOM 7161 O O . ALA B 1 342 ? 130.736 142.704 168.247 1.00 122.67 303 ALA B O 1
ATOM 7163 N N . ASP B 1 343 ? 129.369 144.417 168.760 1.00 122.72 304 ASP B N 1
ATOM 7164 C CA . ASP B 1 343 ? 128.823 143.722 169.920 1.00 121.35 304 ASP B CA 1
ATOM 7165 C C . ASP B 1 343 ? 128.065 142.471 169.499 1.00 117.77 304 ASP B C 1
ATOM 7166 O O . ASP B 1 343 ? 128.175 141.421 170.143 1.00 112.43 304 ASP B O 1
ATOM 7171 N N . ALA B 1 344 ? 127.287 142.564 168.418 1.00 121.28 305 ALA B N 1
ATOM 7172 C CA . ALA B 1 344 ? 126.516 141.411 167.966 1.00 120.94 305 ALA B CA 1
ATOM 7173 C C . ALA B 1 344 ? 127.428 140.253 167.583 1.00 115.09 305 ALA B C 1
ATOM 7174 O O . ALA B 1 344 ? 127.157 139.098 167.930 1.00 105.94 305 ALA B O 1
ATOM 7176 N N . GLY B 1 345 ? 128.514 140.541 166.872 1.00 115.26 306 GLY B N 1
ATOM 7177 C CA . GLY B 1 345 ? 129.444 139.523 166.438 1.00 114.33 306 GLY B CA 1
ATOM 7178 C C . GLY B 1 345 ? 130.499 139.134 167.446 1.00 122.09 306 GLY B C 1
ATOM 7179 O O . GLY B 1 345 ? 131.263 138.198 167.192 1.00 118.38 306 GLY B O 1
ATOM 7180 N N . GLY B 1 346 ? 130.571 139.818 168.585 1.00 121.40 307 GLY B N 1
ATOM 7181 C CA . GLY B 1 346 ? 131.572 139.504 169.586 1.00 115.37 307 GLY B CA 1
ATOM 7182 C C . GLY B 1 346 ? 131.076 138.602 170.697 1.00 115.26 307 GLY B C 1
ATOM 7183 O O . GLY B 1 346 ? 131.860 137.850 171.284 1.00 106.67 307 GLY B O 1
ATOM 7184 N N . LEU B 1 347 ? 129.776 138.660 170.996 1.00 115.77 308 LEU B N 1
ATOM 7185 C CA . LEU B 1 347 ? 129.206 137.935 172.122 1.00 108.38 308 LEU B CA 1
ATOM 7186 C C . LEU B 1 347 ? 128.143 136.917 171.742 1.00 104.19 308 LEU B C 1
ATOM 7187 O O . LEU B 1 347 ? 127.810 136.069 172.577 1.00 98.75 308 LEU B O 1
ATOM 7192 N N . GLY B 1 348 ? 127.606 136.966 170.523 1.00 101.57 309 GLY B N 1
ATOM 7193 C CA . GLY B 1 348 ? 126.482 136.107 170.191 1.00 97.75 309 GLY B CA 1
ATOM 7194 C C . GLY B 1 348 ? 126.783 134.635 170.398 1.00 95.79 309 GLY B C 1
ATOM 7195 O O . GLY B 1 348 ? 125.972 133.900 170.969 1.00 92.75 309 GLY B O 1
ATOM 7196 N N . GLN B 1 349 ? 127.955 134.187 169.945 1.00 100.15 310 GLN B N 1
ATOM 7197 C CA . GLN B 1 349 ? 128.307 132.776 170.067 1.00 101.20 310 GLN B CA 1
ATOM 7198 C C . GLN B 1 349 ? 128.185 132.291 171.504 1.00 96.28 310 GLN B C 1
ATOM 7199 O O . GLN B 1 349 ? 127.795 131.143 171.741 1.00 88.19 310 GLN B O 1
ATOM 7205 N N . LEU B 1 350 ? 128.508 133.147 172.471 1.00 98.52 311 LEU B N 1
ATOM 7206 C CA . LEU B 1 350 ? 128.453 132.778 173.878 1.00 97.05 311 LEU B CA 1
ATOM 7207 C C . LEU B 1 350 ? 127.049 132.907 174.454 1.00 90.50 311 LEU B C 1
ATOM 7208 O O . LEU B 1 350 ? 126.560 131.977 175.103 1.00 86.92 311 LEU B O 1
ATOM 7213 N N . GLU B 1 351 ? 126.387 134.041 174.219 1.00 88.55 312 GLU B N 1
ATOM 7214 C CA . GLU B 1 351 ? 125.068 134.266 174.801 1.00 83.61 312 GLU B CA 1
ATOM 7215 C C . GLU B 1 351 ? 124.052 133.256 174.285 1.00 80.79 312 GLU B C 1
ATOM 7216 O O . GLU B 1 351 ? 123.270 132.698 175.068 1.00 77.36 312 GLU B O 1
ATOM 7222 N N . ILE B 1 352 ? 124.051 133.009 172.973 1.00 80.76 313 ILE B N 1
ATOM 7223 C CA . ILE B 1 352 ? 123.021 132.166 172.377 1.00 78.91 313 ILE B CA 1
ATOM 7224 C C . ILE B 1 352 ? 123.106 130.754 172.932 1.00 82.62 313 ILE B C 1
ATOM 7225 O O . ILE B 1 352 ? 122.086 130.081 173.110 1.00 81.98 313 ILE B O 1
ATOM 7230 N N . LYS B 1 353 ? 124.319 130.276 173.206 1.00 85.35 314 LYS B N 1
ATOM 7231 C CA . LYS B 1 353 ? 124.465 128.958 173.811 1.00 80.56 314 LYS B CA 1
ATOM 7232 C C . LYS B 1 353 ? 123.732 128.892 175.143 1.00 80.21 314 LYS B C 1
ATOM 7233 O O . LYS B 1 353 ? 122.977 127.948 175.406 1.00 79.34 314 LYS B O 1
ATOM 7239 N N . ALA B 1 354 ? 123.934 129.900 175.992 1.00 79.29 315 ALA B N 1
ATOM 7240 C CA . ALA B 1 354 ? 123.285 129.910 177.298 1.00 72.95 315 ALA B CA 1
ATOM 7241 C C . ALA B 1 354 ? 121.772 129.967 177.156 1.00 70.40 315 ALA B C 1
ATOM 7242 O O . ALA B 1 354 ? 121.046 129.224 177.826 1.00 69.09 315 ALA B O 1
ATOM 7244 N N . MET B 1 355 ? 121.270 130.844 176.284 1.00 67.07 316 MET B N 1
ATOM 7245 C CA . MET B 1 355 ? 119.817 130.962 176.162 1.00 66.24 316 MET B CA 1
ATOM 7246 C C . MET B 1 355 ? 119.206 129.682 175.602 1.00 76.25 316 MET B C 1
ATOM 7247 O O . MET B 1 355 ? 118.162 129.227 176.083 1.00 77.97 316 MET B O 1
ATOM 7252 N N . ARG B 1 356 ? 119.839 129.084 174.588 1.00 86.76 317 ARG B N 1
ATOM 7253 C CA . ARG B 1 356 ? 119.334 127.836 174.023 1.00 79.48 317 ARG B CA 1
ATOM 7254 C C . ARG B 1 356 ? 119.323 126.728 175.065 1.00 76.76 317 ARG B C 1
ATOM 7255 O O . ARG B 1 356 ? 118.341 125.989 175.196 1.00 72.18 317 ARG B O 1
ATOM 7263 N N . ASP B 1 357 ? 120.419 126.594 175.815 1.00 77.80 318 ASP B N 1
ATOM 7264 C CA . ASP B 1 357 ? 120.504 125.534 176.810 1.00 81.50 318 ASP B CA 1
ATOM 7265 C C . ASP B 1 357 ? 119.460 125.709 177.902 1.00 82.17 318 ASP B C 1
ATOM 7266 O O . ASP B 1 357 ? 118.922 124.720 178.411 1.00 75.64 318 ASP B O 1
ATOM 7271 N N . ALA B 1 358 ? 119.158 126.955 178.274 1.00 76.22 319 ALA B N 1
ATOM 7272 C CA . ALA B 1 358 ? 118.207 127.209 179.347 1.00 68.53 319 ALA B CA 1
ATOM 7273 C C . ALA B 1 358 ? 116.804 126.723 179.015 1.00 74.51 319 ALA B C 1
ATOM 7274 O O . ALA B 1 358 ? 116.015 126.478 179.933 1.00 75.51 319 ALA B O 1
ATOM 7276 N N . GLY B 1 359 ? 116.478 126.579 177.740 1.00 86.25 320 GLY B N 1
ATOM 7277 C CA . GLY B 1 359 ? 115.152 126.208 177.308 1.00 76.74 320 GLY B CA 1
ATOM 7278 C C . GLY B 1 359 ? 114.465 127.220 176.414 1.00 72.43 320 GLY B C 1
ATOM 7279 O O . GLY B 1 359 ? 113.240 127.153 176.269 1.00 72.40 320 GLY B O 1
ATOM 7280 N N . TYR B 1 360 ? 115.207 128.149 175.820 1.00 74.58 321 TYR B N 1
ATOM 7281 C CA . TYR B 1 360 ? 114.633 129.172 174.961 1.00 77.48 321 TYR B CA 1
ATOM 7282 C C . TYR B 1 360 ? 114.569 128.668 173.528 1.00 89.90 321 TYR B C 1
ATOM 7283 O O . TYR B 1 360 ? 115.476 127.975 173.059 1.00 96.59 321 TYR B O 1
ATOM 7292 N N . ASP B 1 361 ? 113.493 129.023 172.832 1.00 92.10 322 ASP B N 1
ATOM 7293 C CA . ASP B 1 361 ? 113.384 128.678 171.427 1.00 94.43 322 ASP B CA 1
ATOM 7294 C C . ASP B 1 361 ? 114.468 129.402 170.630 1.00 92.43 322 ASP B C 1
ATOM 7295 O O . ASP B 1 361 ? 115.131 130.321 171.117 1.00 92.61 322 ASP B O 1
ATOM 7300 N N . ASP B 1 362 ? 114.653 128.965 169.385 1.00 89.38 323 ASP B N 1
ATOM 7301 C CA . ASP B 1 362 ? 115.685 129.561 168.545 1.00 92.66 323 ASP B CA 1
ATOM 7302 C C . ASP B 1 362 ? 115.280 130.943 168.048 1.00 87.93 323 ASP B C 1
ATOM 7303 O O . ASP B 1 362 ? 116.107 131.862 168.015 1.00 84.88 323 ASP B O 1
ATOM 7308 N N . ASP B 1 363 ? 114.017 131.111 167.654 1.00 79.78 324 ASP B N 1
ATOM 7309 C CA . ASP B 1 363 ? 113.582 132.398 167.124 1.00 77.64 324 ASP B CA 1
ATOM 7310 C C . ASP B 1 363 ? 113.654 133.483 168.191 1.00 80.45 324 ASP B C 1
ATOM 7311 O O . ASP B 1 363 ? 114.112 134.598 167.923 1.00 81.91 324 ASP B O 1
ATOM 7316 N N . ILE B 1 364 ? 113.219 133.173 169.415 1.00 85.00 325 ILE B N 1
ATOM 7317 C CA . ILE B 1 364 ? 113.257 134.167 170.485 1.00 74.05 325 ILE B CA 1
ATOM 7318 C C . ILE B 1 364 ? 114.693 134.550 170.813 1.00 72.79 325 ILE B C 1
ATOM 7319 O O . ILE B 1 364 ? 115.003 135.731 171.009 1.00 74.44 325 ILE B O 1
ATOM 7324 N N . CYS B 1 365 ? 115.586 133.565 170.915 1.00 73.76 326 CYS B N 1
ATOM 7325 C CA . CYS B 1 365 ? 116.975 133.879 171.222 1.00 74.57 326 CYS B CA 1
ATOM 7326 C C . CYS B 1 365 ? 117.610 134.716 170.121 1.00 79.80 326 CYS B C 1
ATOM 7327 O O . CYS B 1 365 ? 118.323 135.686 170.413 1.00 81.80 326 CYS B O 1
ATOM 7330 N N . GLY B 1 366 ? 117.355 134.374 168.858 1.00 81.77 327 GLY B N 1
ATOM 7331 C CA . GLY B 1 366 ? 117.856 135.198 167.771 1.00 80.72 327 GLY B CA 1
ATOM 7332 C C . GLY B 1 366 ? 117.309 136.610 167.821 1.00 75.79 327 GLY B C 1
ATOM 7333 O O . GLY B 1 366 ? 118.041 137.578 167.598 1.00 77.67 327 GLY B O 1
ATOM 7334 N N . GLY B 1 367 ? 116.017 136.750 168.123 1.00 69.87 328 GLY B N 1
ATOM 7335 C CA . GLY B 1 367 ? 115.431 138.075 168.208 1.00 68.83 328 GLY B CA 1
ATOM 7336 C C . GLY B 1 367 ? 116.045 138.906 169.314 1.00 72.64 328 GLY B C 1
ATOM 7337 O O . GLY B 1 367 ? 116.354 140.083 169.124 1.00 76.65 328 GLY B O 1
ATOM 7338 N N . ILE B 1 368 ? 116.229 138.304 170.489 1.00 73.20 329 ILE B N 1
ATOM 7339 C CA . ILE B 1 368 ? 116.844 139.023 171.602 1.00 75.40 329 ILE B CA 1
ATOM 7340 C C . ILE B 1 368 ? 118.256 139.452 171.233 1.00 76.60 329 ILE B C 1
ATOM 7341 O O . ILE B 1 368 ? 118.662 140.597 171.472 1.00 79.49 329 ILE B O 1
ATOM 7346 N N . THR B 1 369 ? 119.031 138.535 170.647 1.00 76.36 330 THR B N 1
ATOM 7347 C CA . THR B 1 369 ? 120.409 138.862 170.300 1.00 78.34 330 THR B CA 1
ATOM 7348 C C . THR B 1 369 ? 120.464 139.990 169.279 1.00 80.11 330 THR B C 1
ATOM 7349 O O . THR B 1 369 ? 121.302 140.893 169.385 1.00 77.58 330 THR B O 1
ATOM 7353 N N . ALA B 1 370 ? 119.578 139.958 168.282 1.00 78.17 331 ALA B N 1
ATOM 7354 C CA . ALA B 1 370 ? 119.571 141.011 167.273 1.00 76.41 331 ALA B CA 1
ATOM 7355 C C . ALA B 1 370 ? 119.128 142.344 167.862 1.00 75.86 331 ALA B C 1
ATOM 7356 O O . ALA B 1 370 ? 119.695 143.392 167.534 1.00 76.80 331 ALA B O 1
ATOM 7358 N N . ALA B 1 371 ? 118.118 142.328 168.734 1.00 77.66 332 ALA B N 1
ATOM 7359 C CA . ALA B 1 371 ? 117.551 143.578 169.229 1.00 77.28 332 ALA B CA 1
ATOM 7360 C C . ALA B 1 371 ? 118.471 144.251 170.238 1.00 78.75 332 ALA B C 1
ATOM 7361 O O . ALA B 1 371 ? 118.582 145.482 170.257 1.00 72.81 332 ALA B O 1
ATOM 7363 N N . SER B 1 372 ? 119.142 143.469 171.086 1.00 82.97 333 SER B N 1
ATOM 7364 C CA . SER B 1 372 ? 119.972 144.060 172.128 1.00 79.36 333 SER B CA 1
ATOM 7365 C C . SER B 1 372 ? 121.191 144.786 171.577 1.00 79.94 333 SER B C 1
ATOM 7366 O O . SER B 1 372 ? 121.849 145.509 172.332 1.00 82.27 333 SER B O 1
ATOM 7369 N N . CYS B 1 373 ? 121.509 144.617 170.294 1.00 78.90 334 CYS B N 1
ATOM 7370 C CA . CYS B 1 373 ? 122.729 145.189 169.741 1.00 83.69 334 CYS B CA 1
ATOM 7371 C C . CYS B 1 373 ? 122.641 146.693 169.518 1.00 79.19 334 CYS B C 1
ATOM 7372 O O . CYS B 1 373 ? 123.683 147.351 169.447 1.00 78.52 334 CYS B O 1
ATOM 7375 N N . ILE B 1 374 ? 121.433 147.258 169.410 1.00 77.71 335 ILE B N 1
ATOM 7376 C CA . ILE B 1 374 ? 121.299 148.684 169.109 1.00 73.60 335 ILE B CA 1
ATOM 7377 C C . ILE B 1 374 ? 121.579 149.573 170.307 1.00 74.07 335 ILE B C 1
ATOM 7378 O O . ILE B 1 374 ? 121.485 150.801 170.185 1.00 73.95 335 ILE B O 1
ATOM 7383 N N . ILE B 1 375 ? 121.911 149.000 171.464 1.00 75.49 336 ILE B N 1
ATOM 7384 C CA . ILE B 1 375 ? 122.235 149.827 172.621 1.00 66.91 336 ILE B CA 1
ATOM 7385 C C . ILE B 1 375 ? 123.551 150.561 172.407 1.00 67.12 336 ILE B C 1
ATOM 7386 O O . ILE B 1 375 ? 123.701 151.713 172.829 1.00 69.98 336 ILE B O 1
ATOM 7391 N N . GLY B 1 376 ? 124.518 149.921 171.757 1.00 73.12 337 GLY B N 1
ATOM 7392 C CA . GLY B 1 376 ? 125.854 150.458 171.651 1.00 75.59 337 GLY B CA 1
ATOM 7393 C C . GLY B 1 376 ? 125.926 151.813 170.977 1.00 73.70 337 GLY B C 1
ATOM 7394 O O . GLY B 1 376 ? 126.559 152.744 171.484 1.00 76.55 337 GLY B O 1
ATOM 7395 N N . PRO B 1 377 ? 125.286 151.954 169.813 1.00 70.33 338 PRO B N 1
ATOM 7396 C CA . PRO B 1 377 ? 125.314 153.248 169.112 1.00 67.68 338 PRO B CA 1
ATOM 7397 C C . PRO B 1 377 ? 124.623 154.373 169.860 1.00 64.05 338 PRO B C 1
ATOM 7398 O O . PRO B 1 377 ? 124.886 155.541 169.550 1.00 64.31 338 PRO B O 1
ATOM 7402 N N . LEU B 1 378 ? 123.751 154.072 170.820 1.00 67.37 339 LEU B N 1
ATOM 7403 C CA . LEU B 1 378 ? 123.010 155.095 171.546 1.00 69.90 339 LEU B CA 1
ATOM 7404 C C . LEU B 1 378 ? 123.710 155.526 172.828 1.00 69.09 339 LEU B C 1
ATOM 7405 O O . LEU B 1 378 ? 123.937 156.721 173.036 1.00 70.64 339 LEU B O 1
ATOM 7410 N N . VAL B 1 379 ? 124.056 154.585 173.693 1.00 66.24 340 VAL B N 1
ATOM 7411 C CA . VAL B 1 379 ? 124.792 154.939 174.911 1.00 63.91 340 VAL B CA 1
ATOM 7412 C C . VAL B 1 379 ? 126.181 155.433 174.521 1.00 66.15 340 VAL B C 1
ATOM 7413 O O . VAL B 1 379 ? 126.887 154.744 173.764 1.00 73.57 340 VAL B O 1
ATOM 7417 N N . PRO B 1 380 ? 126.624 156.597 175.003 1.00 65.99 341 PRO B N 1
ATOM 7418 C CA . PRO B 1 380 ? 127.909 157.121 174.553 1.00 67.96 341 PRO B CA 1
ATOM 7419 C C . PRO B 1 380 ? 129.051 156.268 175.071 1.00 66.60 341 PRO B C 1
ATOM 7420 O O . PRO B 1 380 ? 128.940 155.639 176.137 1.00 68.57 341 PRO B O 1
ATOM 7424 N N . PRO B 1 381 ? 130.180 156.218 174.352 1.00 68.94 342 PRO B N 1
ATOM 7425 C CA . PRO B 1 381 ? 130.491 156.909 173.093 1.00 72.23 342 PRO B CA 1
ATOM 7426 C C . PRO B 1 381 ? 129.789 156.289 171.890 1.00 74.79 342 PRO B C 1
ATOM 7427 O O . PRO B 1 381 ? 129.375 155.135 171.934 1.00 77.86 342 PRO B O 1
ATOM 7431 N N . SER B 1 382 ? 129.644 157.039 170.799 1.00 70.05 343 SER B N 1
ATOM 7432 C CA . SER B 1 382 ? 128.961 156.539 169.614 1.00 64.71 343 SER B CA 1
ATOM 7433 C C . SER B 1 382 ? 129.513 157.255 168.393 1.00 65.25 343 SER B C 1
ATOM 7434 O O . SER B 1 382 ? 129.648 158.481 168.402 1.00 71.12 343 SER B O 1
ATOM 7437 N N . ILE B 1 383 ? 129.832 156.490 167.348 1.00 60.39 344 ILE B N 1
ATOM 7438 C CA . ILE B 1 383 ? 130.384 157.084 166.135 1.00 62.22 344 ILE B CA 1
ATOM 7439 C C . ILE B 1 383 ? 129.328 157.911 165.412 1.00 60.80 344 ILE B C 1
ATOM 7440 O O . ILE B 1 383 ? 129.633 158.957 164.826 1.00 63.96 344 ILE B O 1
ATOM 7445 N N . ALA B 1 384 ? 128.076 157.452 165.425 1.00 56.83 345 ALA B N 1
ATOM 7446 C CA . ALA B 1 384 ? 127.022 158.168 164.715 1.00 57.07 345 ALA B CA 1
ATOM 7447 C C . ALA B 1 384 ? 126.843 159.575 165.267 1.00 60.81 345 ALA B C 1
ATOM 7448 O O . ALA B 1 384 ? 126.685 160.536 164.504 1.00 61.51 345 ALA B O 1
ATOM 7450 N N . MET B 1 385 ? 126.862 159.718 166.593 1.00 61.33 346 MET B N 1
ATOM 7451 C CA . MET B 1 385 ? 126.720 161.041 167.189 1.00 56.07 346 MET B CA 1
ATOM 7452 C C . MET B 1 385 ? 127.904 161.929 166.836 1.00 54.35 346 MET B C 1
ATOM 7453 O O . MET B 1 385 ? 127.739 163.131 166.611 1.00 62.01 346 MET B O 1
ATOM 7458 N N . ILE B 1 386 ? 129.107 161.358 166.786 1.00 54.84 347 ILE B N 1
ATOM 7459 C CA . ILE B 1 386 ? 130.276 162.141 166.399 1.00 58.17 347 ILE B CA 1
ATOM 7460 C C . ILE B 1 386 ? 130.125 162.646 164.971 1.00 54.77 347 ILE B C 1
ATOM 7461 O O . ILE B 1 386 ? 130.413 163.812 164.675 1.00 58.72 347 ILE B O 1
ATOM 7466 N N . ILE B 1 387 ? 129.675 161.779 164.064 1.00 51.92 348 ILE B N 1
ATOM 7467 C CA . ILE B 1 387 ? 129.491 162.194 162.676 1.00 50.06 348 ILE B CA 1
ATOM 7468 C C . ILE B 1 387 ? 128.439 163.291 162.587 1.00 51.83 348 ILE B C 1
ATOM 7469 O O . ILE B 1 387 ? 128.615 164.284 161.869 1.00 58.57 348 ILE B O 1
ATOM 7474 N N . TYR B 1 388 ? 127.326 163.126 163.303 1.00 52.73 349 TYR B N 1
ATOM 7475 C CA . TYR B 1 388 ? 126.280 164.141 163.263 1.00 48.05 349 TYR B CA 1
ATOM 7476 C C . TYR B 1 388 ? 126.787 165.471 163.802 1.00 49.88 349 TYR B C 1
ATOM 7477 O O . TYR B 1 388 ? 126.503 166.528 163.230 1.00 53.24 349 TYR B O 1
ATOM 7486 N N . GLY B 1 389 ? 127.532 165.442 164.906 1.00 53.32 350 GLY B N 1
ATOM 7487 C CA . GLY B 1 389 ? 128.065 166.675 165.456 1.00 52.64 350 GLY B CA 1
ATOM 7488 C C . GLY B 1 389 ? 129.040 167.353 164.516 1.00 54.51 350 GLY B C 1
ATOM 7489 O O . GLY B 1 389 ? 129.038 168.578 164.381 1.00 59.53 350 GLY B O 1
ATOM 7490 N N . VAL B 1 390 ? 129.891 166.567 163.856 1.00 54.66 351 VAL B N 1
ATOM 7491 C CA . VAL B 1 390 ? 130.834 167.141 162.903 1.00 51.92 351 VAL B CA 1
ATOM 7492 C C . VAL B 1 390 ? 130.089 167.788 161.744 1.00 54.97 351 VAL B C 1
ATOM 7493 O O . VAL B 1 390 ? 130.437 168.889 161.301 1.00 60.12 351 VAL B O 1
ATOM 7497 N N . ILE B 1 391 ? 129.056 167.118 161.230 1.00 53.07 352 ILE B N 1
ATOM 7498 C CA . ILE B 1 391 ? 128.331 167.657 160.083 1.00 49.93 352 ILE B CA 1
ATOM 7499 C C . ILE B 1 391 ? 127.548 168.905 160.475 1.00 55.33 352 ILE B C 1
ATOM 7500 O O . ILE B 1 391 ? 127.475 169.872 159.708 1.00 58.82 352 ILE B O 1
ATOM 7505 N N . ALA B 1 392 ? 126.945 168.905 161.661 1.00 57.95 353 ALA B N 1
ATOM 7506 C CA . ALA B 1 392 ? 126.094 170.000 162.108 1.00 56.95 353 ALA B CA 1
ATOM 7507 C C . ALA B 1 392 ? 126.827 171.023 162.966 1.00 59.93 353 ALA B C 1
ATOM 7508 O O . ALA B 1 392 ? 126.202 171.986 163.421 1.00 56.90 353 ALA B O 1
ATOM 7510 N N . ASN B 1 393 ? 128.124 170.843 163.204 1.00 60.94 354 ASN B N 1
ATOM 7511 C CA . ASN B 1 393 ? 128.920 171.765 164.009 1.00 60.77 354 ASN B CA 1
ATOM 7512 C C . ASN B 1 393 ? 128.396 171.893 165.436 1.00 62.71 354 ASN B C 1
ATOM 7513 O O . ASN B 1 393 ? 128.514 172.958 166.049 1.00 65.97 354 ASN B O 1
ATOM 7518 N N . GLU B 1 394 ? 127.821 170.828 165.982 1.00 68.13 355 GLU B N 1
ATOM 7519 C CA . GLU B 1 394 ? 127.337 170.823 167.353 1.00 64.57 355 GLU B CA 1
ATOM 7520 C C . GLU B 1 394 ? 128.370 170.191 168.279 1.00 72.21 355 GLU B C 1
ATOM 7521 O O . GLU B 1 394 ? 129.262 169.459 167.848 1.00 76.00 355 GLU B O 1
ATOM 7527 N N . SER B 1 395 ? 128.236 170.484 169.569 1.00 73.04 356 SER B N 1
ATOM 7528 C CA . SER B 1 395 ? 129.167 169.966 170.561 1.00 75.18 356 SER B CA 1
ATOM 7529 C C . SER B 1 395 ? 128.866 168.501 170.844 1.00 72.49 356 SER B C 1
ATOM 7530 O O . SER B 1 395 ? 127.714 168.129 171.085 1.00 74.75 356 SER B O 1
ATOM 7533 N N . ILE B 1 396 ? 129.909 167.672 170.823 1.00 70.07 357 ILE B N 1
ATOM 7534 C CA . ILE B 1 396 ? 129.720 166.234 170.979 1.00 69.89 357 ILE B CA 1
ATOM 7535 C C . ILE B 1 396 ? 129.261 165.897 172.392 1.00 74.87 357 ILE B C 1
ATOM 7536 O O . ILE B 1 396 ? 128.462 164.975 172.595 1.00 78.08 357 ILE B O 1
ATOM 7541 N N . ALA B 1 397 ? 129.770 166.619 173.393 1.00 76.95 358 ALA B N 1
ATOM 7542 C CA . ALA B 1 397 ? 129.438 166.295 174.777 1.00 81.86 358 ALA B CA 1
ATOM 7543 C C . ALA B 1 397 ? 127.942 166.424 175.035 1.00 85.56 358 ALA B C 1
ATOM 7544 O O . ALA B 1 397 ? 127.336 165.559 175.684 1.00 90.42 358 ALA B O 1
ATOM 7546 N N . LYS B 1 398 ? 127.328 167.500 174.539 1.00 79.81 359 LYS B N 1
ATOM 7547 C CA . LYS B 1 398 ? 125.891 167.665 174.713 1.00 82.73 359 LYS B CA 1
ATOM 7548 C C . LYS B 1 398 ? 125.130 166.541 174.027 1.00 81.75 359 LYS B C 1
ATOM 7549 O O . LYS B 1 398 ? 124.140 166.033 174.565 1.00 82.98 359 LYS B O 1
ATOM 7555 N N . LEU B 1 399 ? 125.575 166.138 172.836 1.00 77.46 360 LEU B N 1
ATOM 7556 C CA . LEU B 1 399 ? 124.919 165.035 172.143 1.00 75.49 360 LEU B CA 1
ATOM 7557 C C . LEU B 1 399 ? 124.994 163.751 172.959 1.00 79.67 360 LEU B C 1
ATOM 7558 O O . LEU B 1 399 ? 123.996 163.033 173.091 1.00 80.10 360 LEU B O 1
ATOM 7563 N N . PHE B 1 400 ? 126.168 163.446 173.514 1.00 77.60 361 PHE B N 1
ATOM 7564 C CA . PHE B 1 400 ? 126.314 162.235 174.317 1.00 73.06 361 PHE B CA 1
ATOM 7565 C C . PHE B 1 400 ? 125.395 162.275 175.532 1.00 77.92 361 PHE B C 1
ATOM 7566 O O . PHE B 1 400 ? 124.691 161.300 175.834 1.00 80.06 361 PHE B O 1
ATOM 7574 N N . ILE B 1 401 ? 125.390 163.403 176.244 1.00 82.91 362 ILE B N 1
ATOM 7575 C CA . ILE B 1 401 ? 124.569 163.508 177.445 1.00 86.80 362 ILE B CA 1
ATOM 7576 C C . ILE B 1 401 ? 123.095 163.370 177.091 1.00 85.84 362 ILE B C 1
ATOM 7577 O O . ILE B 1 401 ? 122.333 162.693 177.791 1.00 83.19 362 ILE B O 1
ATOM 7582 N N . ALA B 1 402 ? 122.668 164.010 176.002 1.00 87.44 363 ALA B N 1
ATOM 7583 C CA . ALA B 1 402 ? 121.274 163.917 175.585 1.00 84.69 363 ALA B CA 1
ATOM 7584 C C . ALA B 1 402 ? 120.900 162.490 175.211 1.00 71.88 363 ALA B C 1
ATOM 7585 O O . ALA B 1 402 ? 119.821 162.010 175.574 1.00 66.87 363 ALA B O 1
ATOM 7587 N N . GLY B 1 403 ? 121.776 161.796 174.486 1.00 67.09 364 GLY B N 1
ATOM 7588 C CA . GLY B 1 403 ? 121.471 160.455 174.030 1.00 66.68 364 GLY B CA 1
ATOM 7589 C C . GLY B 1 403 ? 121.618 159.372 175.068 1.00 62.72 364 GLY B C 1
ATOM 7590 O O . GLY B 1 403 ? 121.200 158.239 174.819 1.00 64.97 364 GLY B O 1
ATOM 7591 N N . PHE B 1 404 ? 122.212 159.680 176.220 1.00 65.74 365 PHE B N 1
ATOM 7592 C CA . PHE B 1 404 ? 122.325 158.672 177.270 1.00 60.26 365 PHE B CA 1
ATOM 7593 C C . PHE B 1 404 ? 120.959 158.117 177.669 1.00 58.21 365 PHE B C 1
ATOM 7594 O O . PHE B 1 404 ? 120.769 156.899 177.733 1.00 66.81 365 PHE B O 1
ATOM 7602 N N . ILE B 1 405 ? 119.991 158.997 177.940 1.00 53.36 366 ILE B N 1
ATOM 7603 C CA . ILE B 1 405 ? 118.718 158.550 178.516 1.00 52.30 366 ILE B CA 1
ATOM 7604 C C . ILE B 1 405 ? 117.975 157.579 177.605 1.00 58.66 366 ILE B C 1
ATOM 7605 O O . ILE B 1 405 ? 117.483 156.551 178.103 1.00 63.08 366 ILE B O 1
ATOM 7610 N N . PRO B 1 406 ? 117.825 157.839 176.307 1.00 55.96 367 PRO B N 1
ATOM 7611 C CA . PRO B 1 406 ? 117.124 156.872 175.450 1.00 50.59 367 PRO B CA 1
ATOM 7612 C C . PRO B 1 406 ? 117.683 155.466 175.542 1.00 56.13 367 PRO B C 1
ATOM 7613 O O . PRO B 1 406 ? 116.915 154.500 175.463 1.00 58.59 367 PRO B O 1
ATOM 7617 N N . GLY B 1 407 ? 118.998 155.314 175.706 1.00 52.62 368 GLY B N 1
ATOM 7618 C CA . GLY B 1 407 ? 119.553 153.984 175.888 1.00 43.79 368 GLY B CA 1
ATOM 7619 C C . GLY B 1 407 ? 118.989 153.283 177.108 1.00 47.95 368 GLY B C 1
ATOM 7620 O O . GLY B 1 407 ? 118.614 152.109 177.048 1.00 61.23 368 GLY B O 1
ATOM 7621 N N . VAL B 1 408 ? 118.910 153.995 178.231 1.00 41.83 369 VAL B N 1
ATOM 7622 C CA . VAL B 1 408 ? 118.361 153.404 179.445 1.00 41.97 369 VAL B CA 1
ATOM 7623 C C . VAL B 1 408 ? 116.890 153.059 179.260 1.00 50.91 369 VAL B C 1
ATOM 7624 O O . VAL B 1 408 ? 116.430 151.994 179.695 1.00 64.03 369 VAL B O 1
ATOM 7628 N N . LEU B 1 409 ? 116.121 153.949 178.629 1.00 43.10 370 LEU B N 1
ATOM 7629 C CA . LEU B 1 409 ? 114.710 153.647 178.407 1.00 42.91 370 LEU B CA 1
ATOM 7630 C C . LEU B 1 409 ? 114.547 152.402 177.545 1.00 50.26 370 LEU B C 1
ATOM 7631 O O . LEU B 1 409 ? 113.713 151.536 177.839 1.00 55.18 370 LEU B O 1
ATOM 7636 N N . ILE B 1 410 ? 115.339 152.292 176.477 1.00 47.75 371 ILE B N 1
ATOM 7637 C CA . ILE B 1 410 ? 115.248 151.129 175.602 1.00 45.84 371 ILE B CA 1
ATOM 7638 C C . ILE B 1 410 ? 115.612 149.865 176.364 1.00 51.36 371 ILE B C 1
ATOM 7639 O O . ILE B 1 410 ? 114.967 148.822 176.207 1.00 57.83 371 ILE B O 1
ATOM 7644 N N . THR B 1 411 ? 116.659 149.929 177.186 1.00 46.16 372 THR B N 1
ATOM 7645 C CA . THR B 1 411 ? 117.066 148.756 177.950 1.00 42.84 372 THR B CA 1
ATOM 7646 C C . THR B 1 411 ? 115.951 148.295 178.880 1.00 45.20 372 THR B C 1
ATOM 7647 O O . THR B 1 411 ? 115.632 147.100 178.949 1.00 56.64 372 THR B O 1
ATOM 7651 N N . LEU B 1 412 ? 115.339 149.233 179.605 1.00 40.89 373 LEU B N 1
ATOM 7652 C CA . LEU B 1 412 ? 114.265 148.855 180.517 1.00 42.15 373 LEU B CA 1
ATOM 7653 C C . LEU B 1 412 ? 113.079 148.269 179.759 1.00 49.36 373 LEU B C 1
ATOM 7654 O O . LEU B 1 412 ? 112.475 147.281 180.199 1.00 61.87 373 LEU B O 1
ATOM 7659 N N . ALA B 1 413 ? 112.729 148.862 178.616 1.00 49.44 374 ALA B N 1
ATOM 7660 C CA . ALA B 1 413 ? 111.612 148.337 177.838 1.00 51.92 374 ALA B CA 1
ATOM 7661 C C . ALA B 1 413 ? 111.903 146.925 177.342 1.00 50.48 374 ALA B C 1
ATOM 7662 O O . ALA B 1 413 ? 111.025 146.052 177.369 1.00 52.83 374 ALA B O 1
ATOM 7664 N N . LEU B 1 414 ? 113.132 146.684 176.882 1.00 47.43 375 LEU B N 1
ATOM 7665 C CA . LEU B 1 414 ? 113.500 145.350 176.425 1.00 46.73 375 LEU B CA 1
ATOM 7666 C C . LEU B 1 414 ? 113.412 144.340 177.558 1.00 44.60 375 LEU B C 1
ATOM 7667 O O . LEU B 1 414 ? 112.934 143.217 177.362 1.00 50.81 375 LEU B O 1
ATOM 7672 N N . MET B 1 415 ? 113.878 144.714 178.751 1.00 42.85 376 MET B N 1
ATOM 7673 C CA . MET B 1 415 ? 113.768 143.806 179.888 1.00 35.12 376 MET B CA 1
ATOM 7674 C C . MET B 1 415 ? 112.311 143.485 180.192 1.00 37.75 376 MET B C 1
ATOM 7675 O O . MET B 1 415 ? 111.965 142.330 180.468 1.00 46.66 376 MET B O 1
ATOM 7680 N N . ALA B 1 416 ? 111.440 144.495 180.146 1.00 44.11 377 ALA B N 1
ATOM 7681 C CA . ALA B 1 416 ? 110.024 144.251 180.406 1.00 45.65 377 ALA B CA 1
ATOM 7682 C C . ALA B 1 416 ? 109.429 143.290 179.383 1.00 47.01 377 ALA B C 1
ATOM 7683 O O . ALA B 1 416 ? 108.695 142.358 179.741 1.00 54.08 377 ALA B O 1
ATOM 7685 N N . MET B 1 417 ? 109.734 143.498 178.102 1.00 43.03 378 MET B N 1
ATOM 7686 C CA . MET B 1 417 ? 109.167 142.632 177.073 1.00 43.52 378 MET B CA 1
ATOM 7687 C C . MET B 1 417 ? 109.696 141.208 177.196 1.00 45.72 378 MET B C 1
ATOM 7688 O O . MET B 1 417 ? 108.941 140.242 177.027 1.00 49.52 378 MET B O 1
ATOM 7693 N N . ASN B 1 418 ? 110.992 141.059 177.476 1.00 49.11 379 ASN B N 1
ATOM 7694 C CA . ASN B 1 418 ? 111.564 139.730 177.661 1.00 34.05 379 ASN B CA 1
ATOM 7695 C C . ASN B 1 418 ? 110.911 139.013 178.833 1.00 33.78 379 ASN B C 1
ATOM 7696 O O . ASN B 1 418 ? 110.601 137.819 178.744 1.00 40.37 379 ASN B O 1
ATOM 7701 N N . TYR B 1 419 ? 110.698 139.720 179.944 1.00 41.06 380 TYR B N 1
ATOM 7702 C CA . TYR B 1 419 ? 109.999 139.114 181.071 1.00 38.07 380 TYR B CA 1
ATOM 7703 C C . TYR B 1 419 ? 108.611 138.653 180.659 1.00 46.96 380 TYR B C 1
ATOM 7704 O O . TYR B 1 419 ? 108.190 137.539 180.989 1.00 55.38 380 TYR B O 1
ATOM 7713 N N . ARG B 1 420 ? 107.877 139.508 179.943 1.00 56.76 381 ARG B N 1
ATOM 7714 C CA . ARG B 1 420 ? 106.523 139.143 179.536 1.00 58.07 381 ARG B CA 1
ATOM 7715 C C . ARG B 1 420 ? 106.525 137.879 178.684 1.00 56.59 381 ARG B C 1
ATOM 7716 O O . ARG B 1 420 ? 105.733 136.958 178.921 1.00 55.72 381 ARG B O 1
ATOM 7724 N N . ILE B 1 421 ? 107.418 137.811 177.696 1.00 57.22 382 ILE B N 1
ATOM 7725 C CA . ILE B 1 421 ? 107.451 136.655 176.803 1.00 53.19 382 ILE B CA 1
ATOM 7726 C C . ILE B 1 421 ? 107.828 135.394 177.572 1.00 55.92 382 ILE B C 1
ATOM 7727 O O . ILE B 1 421 ? 107.194 134.341 177.420 1.00 61.44 382 ILE B O 1
ATOM 7732 N N . ALA B 1 422 ? 108.869 135.475 178.405 1.00 51.21 383 ALA B N 1
ATOM 7733 C CA . ALA B 1 422 ? 109.309 134.294 179.136 1.00 45.56 383 ALA B CA 1
ATOM 7734 C C . ALA B 1 422 ? 108.222 133.793 180.075 1.00 45.98 383 ALA B C 1
ATOM 7735 O O . ALA B 1 422 ? 108.024 132.582 180.215 1.00 51.31 383 ALA B O 1
ATOM 7737 N N . LYS B 1 423 ? 107.511 134.705 180.738 1.00 49.59 384 LYS B N 1
ATOM 7738 C CA . LYS B 1 423 ? 106.421 134.279 181.606 1.00 53.36 384 LYS B CA 1
ATOM 7739 C C . LYS B 1 423 ? 105.300 133.637 180.802 1.00 60.00 384 LYS B C 1
ATOM 7740 O O . LYS B 1 423 ? 104.725 132.627 181.221 1.00 62.61 384 LYS B O 1
ATOM 7746 N N . LYS B 1 424 ? 104.970 134.213 179.644 1.00 73.55 385 LYS B N 1
ATOM 7747 C CA . LYS B 1 424 ? 103.875 133.676 178.842 1.00 76.33 385 LYS B CA 1
ATOM 7748 C C . LYS B 1 424 ? 104.185 132.265 178.358 1.00 78.69 385 LYS B C 1
ATOM 7749 O O . LYS B 1 424 ? 103.323 131.380 178.399 1.00 80.98 385 LYS B O 1
ATOM 7755 N N . ARG B 1 425 ? 105.415 132.032 177.897 1.00 75.82 386 ARG B N 1
ATOM 7756 C CA . ARG B 1 425 ? 105.746 130.745 177.296 1.00 72.14 386 ARG B CA 1
ATOM 7757 C C . ARG B 1 425 ? 106.115 129.679 178.320 1.00 71.69 386 ARG B C 1
ATOM 7758 O O . ARG B 1 425 ? 106.400 128.544 177.928 1.00 72.37 386 ARG B O 1
ATOM 7766 N N . GLY B 1 426 ? 106.121 130.009 179.608 1.00 73.14 387 GLY B N 1
ATOM 7767 C CA . GLY B 1 426 ? 106.340 129.009 180.634 1.00 66.89 387 GLY B CA 1
ATOM 7768 C C . GLY B 1 426 ? 107.717 128.387 180.659 1.00 72.09 387 GLY B C 1
ATOM 7769 O O . GLY B 1 426 ? 107.833 127.172 180.843 1.00 74.13 387 GLY B O 1
ATOM 7770 N N . TYR B 1 427 ? 108.769 129.180 180.480 1.00 75.86 388 TYR B N 1
ATOM 7771 C CA . TYR B 1 427 ? 110.116 128.664 180.659 1.00 72.45 388 TYR B CA 1
ATOM 7772 C C . TYR B 1 427 ? 110.406 128.477 182.148 1.00 85.91 388 TYR B C 1
ATOM 7773 O O . TYR B 1 427 ? 109.756 129.093 182.997 1.00 89.43 388 TYR B O 1
ATOM 7782 N N . PRO B 1 428 ? 111.377 127.637 182.492 1.00 93.66 389 PRO B N 1
ATOM 7783 C CA . PRO B 1 428 ? 111.730 127.447 183.901 1.00 94.98 389 PRO B CA 1
ATOM 7784 C C . PRO B 1 428 ? 112.683 128.530 184.393 1.00 92.91 389 PRO B C 1
ATOM 7785 O O . PRO B 1 428 ? 113.128 129.400 183.644 1.00 92.84 389 PRO B O 1
ATOM 7789 N N . ARG B 1 429 ? 112.988 128.459 185.687 1.00 85.34 390 ARG B N 1
ATOM 7790 C CA . ARG B 1 429 ? 113.919 129.383 186.320 1.00 77.22 390 ARG B CA 1
ATOM 7791 C C . ARG B 1 429 ? 115.225 128.675 186.645 1.00 80.72 390 ARG B C 1
ATOM 7792 O O . ARG B 1 429 ? 115.226 127.562 187.179 1.00 90.81 390 ARG B O 1
ATOM 7800 N N . THR B 1 430 ? 116.335 129.326 186.324 1.00 82.65 391 THR B N 1
ATOM 7801 C CA . THR B 1 430 ? 117.643 128.776 186.629 1.00 84.25 391 THR B CA 1
ATOM 7802 C C . THR B 1 430 ? 117.909 128.832 188.129 1.00 80.35 391 THR B C 1
ATOM 7803 O O . THR B 1 430 ? 117.272 129.596 188.856 1.00 85.02 391 THR B O 1
ATOM 7807 N N . PRO B 1 431 ? 118.837 128.016 188.622 1.00 90.45 392 PRO B N 1
ATOM 7808 C CA . PRO B 1 431 ? 119.126 128.023 190.059 1.00 88.87 392 PRO B CA 1
ATOM 7809 C C . PRO B 1 431 ? 119.730 129.342 190.510 1.00 88.76 392 PRO B C 1
ATOM 7810 O O . PRO B 1 431 ? 120.405 130.041 189.750 1.00 76.37 392 PRO B O 1
ATOM 7814 N N . LYS B 1 432 ? 119.470 129.678 191.770 1.00 94.40 393 LYS B N 1
ATOM 7815 C CA . LYS B 1 432 ? 120.040 130.879 192.362 1.00 88.63 393 LYS B CA 1
ATOM 7816 C C . LYS B 1 432 ? 121.529 130.679 192.616 1.00 93.59 393 LYS B C 1
ATOM 7817 O O . LYS B 1 432 ? 121.938 129.686 193.225 1.00 99.39 393 LYS B O 1
ATOM 7823 N N . ALA B 1 433 ? 122.338 131.624 192.149 1.00 90.80 394 ALA B N 1
ATOM 7824 C CA . ALA B 1 433 ? 123.771 131.564 192.377 1.00 97.31 394 ALA B CA 1
ATOM 7825 C C . ALA B 1 433 ? 124.097 131.946 193.818 1.00 105.42 394 ALA B C 1
ATOM 7826 O O . ALA B 1 433 ? 123.474 132.832 194.410 1.00 107.51 394 ALA B O 1
ATOM 7828 N N . THR B 1 434 ? 125.090 131.266 194.382 1.00 112.05 395 THR B N 1
ATOM 7829 C CA . THR B 1 434 ? 125.542 131.536 195.739 1.00 114.23 395 THR B CA 1
ATOM 7830 C C . THR B 1 434 ? 126.557 132.673 195.737 1.00 109.83 395 THR B C 1
ATOM 7831 O O . THR B 1 434 ? 127.113 133.043 194.700 1.00 106.24 395 THR B O 1
ATOM 7835 N N . ARG B 1 435 ? 126.794 133.226 196.928 1.00 108.77 396 ARG B N 1
ATOM 7836 C CA . ARG B 1 435 ? 127.517 134.490 197.031 1.00 109.23 396 ARG B CA 1
ATOM 7837 C C . ARG B 1 435 ? 128.943 134.366 196.508 1.00 98.00 396 ARG B C 1
ATOM 7838 O O . ARG B 1 435 ? 129.442 135.265 195.823 1.00 91.92 396 ARG B O 1
ATOM 7846 N N . GLU B 1 436 ? 129.618 133.259 196.821 1.00 91.14 397 GLU B N 1
ATOM 7847 C CA . GLU B 1 436 ? 131.044 133.159 196.523 1.00 89.07 397 GLU B CA 1
ATOM 7848 C C . GLU B 1 436 ? 131.314 133.267 195.029 1.00 94.48 397 GLU B C 1
ATOM 7849 O O . GLU B 1 436 ? 132.314 133.865 194.613 1.00 91.74 397 GLU B O 1
ATOM 7855 N N . GLN B 1 437 ? 130.440 132.687 194.202 1.00 96.63 398 GLN B N 1
ATOM 7856 C CA . GLN B 1 437 ? 130.602 132.823 192.757 1.00 87.00 398 GLN B CA 1
ATOM 7857 C C . GLN B 1 437 ? 130.446 134.273 192.321 1.00 82.42 398 GLN B C 1
ATOM 7858 O O . GLN B 1 437 ? 131.179 134.744 191.445 1.00 77.07 398 GLN B O 1
ATOM 7864 N N . LEU B 1 438 ? 129.498 134.997 192.916 1.00 85.23 399 LEU B N 1
ATOM 7865 C CA . LEU B 1 438 ? 129.370 136.418 192.611 1.00 82.76 399 LEU B CA 1
ATOM 7866 C C . LEU B 1 438 ? 130.634 137.175 192.993 1.00 78.56 399 LEU B C 1
ATOM 7867 O O . LEU B 1 438 ? 131.135 137.998 192.217 1.00 77.78 399 LEU B O 1
ATOM 7872 N N . CYS B 1 439 ? 131.170 136.902 194.182 1.00 67.31 400 CYS B N 1
ATOM 7873 C CA . CYS B 1 439 ? 132.384 137.579 194.615 1.00 61.95 400 CYS B CA 1
ATOM 7874 C C . CYS B 1 439 ? 133.531 137.305 193.652 1.00 66.08 400 CYS B C 1
ATOM 7875 O O . CYS B 1 439 ? 134.235 138.228 193.232 1.00 63.30 400 CYS B O 1
ATOM 7878 N N . SER B 1 440 ? 133.723 136.037 193.276 1.00 73.84 401 SER B N 1
ATOM 7879 C CA . SER B 1 440 ? 134.848 135.680 192.415 1.00 68.53 401 SER B CA 1
ATOM 7880 C C . SER B 1 440 ? 134.681 136.240 191.006 1.00 69.55 401 SER B C 1
ATOM 7881 O O . SER B 1 440 ? 135.651 136.714 190.404 1.00 73.24 401 SER B O 1
ATOM 7884 N N . SER B 1 441 ? 133.464 136.194 190.458 1.00 67.49 402 SER B N 1
ATOM 7885 C CA . SER B 1 441 ? 133.229 136.762 189.135 1.00 64.30 402 SER B CA 1
ATOM 7886 C C . SER B 1 441 ? 133.471 138.263 189.130 1.00 67.86 402 SER B C 1
ATOM 7887 O O . SER B 1 441 ? 134.100 138.800 188.207 1.00 68.08 402 SER B O 1
ATOM 7890 N N . PHE B 1 442 ? 132.974 138.961 190.154 1.00 71.59 403 PHE B N 1
ATOM 7891 C CA . PHE B 1 442 ? 133.211 140.395 190.248 1.00 62.33 403 PHE B CA 1
ATOM 7892 C C . PHE B 1 442 ? 134.696 140.689 190.383 1.00 55.65 403 PHE B C 1
ATOM 7893 O O . PHE B 1 442 ? 135.213 141.615 189.751 1.00 57.34 403 PHE B O 1
ATOM 7901 N N . LYS B 1 443 ? 135.400 139.909 191.204 1.00 51.64 404 LYS B N 1
ATOM 7902 C CA . LYS B 1 443 ? 136.830 140.123 191.373 1.00 57.51 404 LYS B CA 1
ATOM 7903 C C . LYS B 1 443 ? 137.566 139.940 190.056 1.00 63.68 404 LYS B C 1
ATOM 7904 O O . LYS B 1 443 ? 138.476 140.710 189.730 1.00 72.20 404 LYS B O 1
ATOM 7910 N N . GLN B 1 444 ? 137.190 138.922 189.284 1.00 62.46 405 GLN B N 1
ATOM 7911 C CA . GLN B 1 444 ? 137.846 138.698 188.003 1.00 62.31 405 GLN B CA 1
ATOM 7912 C C . GLN B 1 444 ? 137.572 139.838 187.030 1.00 63.89 405 GLN B C 1
ATOM 7913 O O . GLN B 1 444 ? 138.488 140.307 186.345 1.00 67.54 405 GLN B O 1
ATOM 7919 N N . SER B 1 445 ? 136.326 140.306 186.959 1.00 62.74 406 SER B N 1
ATOM 7920 C CA . SER B 1 445 ? 135.941 141.272 185.936 1.00 65.49 406 SER B CA 1
ATOM 7921 C C . SER B 1 445 ? 136.217 142.724 186.319 1.00 73.39 406 SER B C 1
ATOM 7922 O O . SER B 1 445 ? 136.180 143.589 185.437 1.00 76.65 406 SER B O 1
ATOM 7925 N N . PHE B 1 446 ? 136.553 142.994 187.583 1.00 74.65 407 PHE B N 1
ATOM 7926 C CA . PHE B 1 446 ? 136.701 144.354 188.093 1.00 66.92 407 PHE B CA 1
ATOM 7927 C C . PHE B 1 446 ? 137.364 145.321 187.114 1.00 67.92 407 PHE B C 1
ATOM 7928 O O . PHE B 1 446 ? 136.776 146.341 186.728 1.00 77.53 407 PHE B O 1
ATOM 7936 N N . TRP B 1 447 ? 138.599 145.024 186.715 1.00 68.26 408 TRP B N 1
ATOM 7937 C CA . TRP B 1 447 ? 139.353 145.987 185.921 1.00 76.74 408 TRP B CA 1
ATOM 7938 C C . TRP B 1 447 ? 138.701 146.221 184.566 1.00 79.94 408 TRP B C 1
ATOM 7939 O O . TRP B 1 447 ? 138.649 147.358 184.086 1.00 82.22 408 TRP B O 1
ATOM 7950 N N . ALA B 1 448 ? 138.207 145.160 183.929 1.00 81.35 409 ALA B N 1
ATOM 7951 C CA . ALA B 1 448 ? 137.549 145.325 182.638 1.00 80.29 409 ALA B CA 1
ATOM 7952 C C . ALA B 1 448 ? 136.287 146.166 182.771 1.00 83.26 409 ALA B C 1
ATOM 7953 O O . ALA B 1 448 ? 136.060 147.093 181.985 1.00 93.52 409 ALA B O 1
ATOM 7955 N N . ILE B 1 449 ? 135.455 145.865 183.771 1.00 80.57 410 ILE B N 1
ATOM 7956 C CA . ILE B 1 449 ? 134.192 146.578 183.929 1.00 79.20 410 ILE B CA 1
ATOM 7957 C C . ILE B 1 449 ? 134.379 147.992 184.448 1.00 83.04 410 ILE B C 1
ATOM 7958 O O . ILE B 1 449 ? 133.417 148.767 184.465 1.00 88.55 410 ILE B O 1
ATOM 7963 N N . LEU B 1 450 ? 135.587 148.348 184.890 1.00 82.85 411 LEU B N 1
ATOM 7964 C CA . LEU B 1 450 ? 135.811 149.713 185.358 1.00 85.19 411 LEU B CA 1
ATOM 7965 C C . LEU B 1 450 ? 135.808 150.731 184.218 1.00 89.72 411 LEU B C 1
ATOM 7966 O O . LEU B 1 450 ? 135.527 151.912 184.453 1.00 90.97 411 LEU B O 1
ATOM 7971 N N . THR B 1 451 ? 136.117 150.310 182.991 1.00 89.51 412 THR B N 1
ATOM 7972 C CA . THR B 1 451 ? 136.343 151.273 181.912 1.00 93.24 412 THR B CA 1
ATOM 7973 C C . THR B 1 451 ? 135.116 152.118 181.587 1.00 98.74 412 THR B C 1
ATOM 7974 O O . THR B 1 451 ? 135.254 153.351 181.470 1.00 100.71 412 THR B O 1
ATOM 7978 N N . PRO B 1 452 ? 133.921 151.549 181.401 1.00 101.50 413 PRO B N 1
ATOM 7979 C CA . PRO B 1 452 ? 132.767 152.399 181.064 1.00 100.56 413 PRO B CA 1
ATOM 7980 C C . PRO B 1 452 ? 132.519 153.487 182.087 1.00 98.58 413 PRO B C 1
ATOM 7981 O O . PRO B 1 452 ? 132.175 154.618 181.720 1.00 95.88 413 PRO B O 1
ATOM 7985 N N . LEU B 1 453 ? 132.689 153.170 183.372 1.00 100.67 414 LEU B N 1
ATOM 7986 C CA . LEU B 1 453 ? 132.569 154.194 184.400 1.00 102.74 414 LEU B CA 1
ATOM 7987 C C . LEU B 1 453 ? 133.610 155.282 184.193 1.00 102.92 414 LEU B C 1
ATOM 7988 O O . LEU B 1 453 ? 133.312 156.472 184.337 1.00 101.63 414 LEU B O 1
ATOM 7993 N N . LEU B 1 454 ? 134.837 154.892 183.845 1.00 103.45 415 LEU B N 1
ATOM 7994 C CA . LEU B 1 454 ? 135.874 155.877 183.561 1.00 105.62 415 LEU B CA 1
ATOM 7995 C C . LEU B 1 454 ? 135.421 156.845 182.477 1.00 100.78 415 LEU B C 1
ATOM 7996 O O . LEU B 1 454 ? 135.468 158.067 182.658 1.00 100.74 415 LEU B O 1
ATOM 8001 N N . ILE B 1 455 ? 134.967 156.312 181.341 1.00 98.90 416 ILE B N 1
ATOM 8002 C CA . ILE B 1 455 ? 134.602 157.177 180.219 1.00 97.65 416 ILE B CA 1
ATOM 8003 C C . ILE B 1 455 ? 133.428 158.074 180.595 1.00 98.38 416 ILE B C 1
ATOM 8004 O O . ILE B 1 455 ? 133.439 159.289 180.343 1.00 93.67 416 ILE B O 1
ATOM 8009 N N . ILE B 1 456 ? 132.392 157.488 181.197 1.00 102.84 417 ILE B N 1
ATOM 8010 C CA . ILE B 1 456 ? 131.186 158.253 181.491 1.00 99.76 417 ILE B CA 1
ATOM 8011 C C . ILE B 1 456 ? 131.478 159.345 182.511 1.00 104.02 417 ILE B C 1
ATOM 8012 O O . ILE B 1 456 ? 130.992 160.473 182.381 1.00 101.50 417 ILE B O 1
ATOM 8017 N N . GLY B 1 457 ? 132.262 159.035 183.544 1.00 104.70 418 GLY B N 1
ATOM 8018 C CA . GLY B 1 457 ? 132.630 160.059 184.504 1.00 102.43 418 GLY B CA 1
ATOM 8019 C C . GLY B 1 457 ? 133.488 161.146 183.890 1.00 101.45 418 GLY B C 1
ATOM 8020 O O . GLY B 1 457 ? 133.300 162.332 184.174 1.00 101.12 418 GLY B O 1
ATOM 8021 N N . GLY B 1 458 ? 134.440 160.763 183.036 1.00 94.26 419 GLY B N 1
ATOM 8022 C CA . GLY B 1 458 ? 135.286 161.759 182.405 1.00 91.46 419 GLY B CA 1
ATOM 8023 C C . GLY B 1 458 ? 134.500 162.723 181.541 1.00 96.36 419 GLY B C 1
ATOM 8024 O O . GLY B 1 458 ? 134.805 163.917 181.492 1.00 97.11 419 GLY B O 1
ATOM 8025 N N . ILE B 1 459 ? 133.477 162.223 180.849 1.00 101.44 420 ILE B N 1
ATOM 8026 C CA . ILE B 1 459 ? 132.722 163.085 179.943 1.00 100.17 420 ILE B CA 1
ATOM 8027 C C . ILE B 1 459 ? 131.669 163.887 180.700 1.00 99.82 420 ILE B C 1
ATOM 8028 O O . ILE B 1 459 ? 131.571 165.109 180.544 1.00 96.53 420 ILE B O 1
ATOM 8033 N N . PHE B 1 460 ? 130.866 163.216 181.529 1.00 102.28 421 PHE B N 1
ATOM 8034 C CA . PHE B 1 460 ? 129.748 163.888 182.186 1.00 104.81 421 PHE B CA 1
ATOM 8035 C C . PHE B 1 460 ? 130.226 164.994 183.117 1.00 105.42 421 PHE B C 1
ATOM 8036 O O . PHE B 1 460 ? 129.676 166.101 183.111 1.00 107.03 421 PHE B O 1
ATOM 8044 N N . SER B 1 461 ? 131.245 164.716 183.925 1.00 103.25 422 SER B N 1
ATOM 8045 C CA . SER B 1 461 ? 131.712 165.667 184.924 1.00 101.34 422 SER B CA 1
ATOM 8046 C C . SER B 1 461 ? 132.427 166.865 184.318 1.00 101.66 422 SER B C 1
ATOM 8047 O O . SER B 1 461 ? 132.723 167.819 185.046 1.00 101.41 422 SER B O 1
ATOM 8050 N N . GLY B 1 462 ? 132.716 166.845 183.020 1.00 100.84 423 GLY B N 1
ATOM 8051 C CA . GLY B 1 462 ? 133.458 167.922 182.403 1.00 95.82 423 GLY B CA 1
ATOM 8052 C C . GLY B 1 462 ? 134.948 167.868 182.638 1.00 92.69 423 GLY B C 1
ATOM 8053 O O . GLY B 1 462 ? 135.655 168.808 182.259 1.00 85.94 423 GLY B O 1
ATOM 8054 N N . LEU B 1 463 ? 135.448 166.797 183.255 1.00 95.40 424 LEU B N 1
ATOM 8055 C CA . LEU B 1 463 ? 136.880 166.689 183.502 1.00 95.64 424 LEU B CA 1
ATOM 8056 C C . LEU B 1 463 ? 137.659 166.618 182.194 1.00 96.10 424 LEU B C 1
ATOM 8057 O O . LEU B 1 463 ? 138.735 167.214 182.074 1.00 97.13 424 LEU B O 1
ATOM 8062 N N . PHE B 1 464 ? 137.130 165.902 181.204 1.00 97.00 425 PHE B N 1
ATOM 8063 C CA . PHE B 1 464 ? 137.796 165.717 179.925 1.00 92.59 425 PHE B CA 1
ATOM 8064 C C . PHE B 1 464 ? 136.851 166.066 178.786 1.00 91.24 425 PHE B C 1
ATOM 8065 O O . PHE B 1 464 ? 135.628 165.989 178.925 1.00 93.24 425 PHE B O 1
ATOM 8073 N N . SER B 1 465 ? 137.434 166.455 177.658 1.00 89.19 426 SER B N 1
ATOM 8074 C CA . SER B 1 465 ? 136.689 166.556 176.418 1.00 83.77 426 SER B CA 1
ATOM 8075 C C . SER B 1 465 ? 136.606 165.182 175.761 1.00 81.38 426 SER B C 1
ATOM 8076 O O . SER B 1 465 ? 137.378 164.280 176.093 1.00 87.16 426 SER B O 1
ATOM 8079 N N . PRO B 1 466 ? 135.674 164.992 174.826 1.00 72.93 427 PRO B N 1
ATOM 8080 C CA . PRO B 1 466 ? 135.513 163.656 174.230 1.00 76.56 427 PRO B CA 1
ATOM 8081 C C . PRO B 1 466 ? 136.793 163.082 173.644 1.00 76.75 427 PRO B C 1
ATOM 8082 O O . PRO B 1 466 ? 137.049 161.882 173.801 1.00 80.14 427 PRO B O 1
ATOM 8086 N N . THR B 1 467 ? 137.612 163.899 172.979 1.00 71.58 428 THR B N 1
ATOM 8087 C CA . THR B 1 467 ? 138.868 163.388 172.436 1.00 73.67 428 THR B CA 1
ATOM 8088 C C . THR B 1 467 ? 139.813 162.960 173.552 1.00 80.49 428 THR B C 1
ATOM 8089 O O . THR B 1 467 ? 140.445 161.897 173.475 1.00 83.47 428 THR B O 1
ATOM 8093 N N . GLU B 1 468 ? 139.919 163.775 174.602 1.00 79.20 429 GLU B N 1
ATOM 8094 C CA . GLU B 1 468 ? 140.757 163.408 175.736 1.00 79.95 429 GLU B CA 1
ATOM 8095 C C . GLU B 1 468 ? 140.240 162.143 176.404 1.00 79.79 429 GLU B C 1
ATOM 8096 O O . GLU B 1 468 ? 141.027 161.284 176.820 1.00 83.45 429 GLU B O 1
ATOM 8102 N N . SER B 1 469 ? 138.918 162.014 176.523 1.00 73.80 430 SER B N 1
ATOM 8103 C CA . SER B 1 469 ? 138.351 160.808 177.112 1.00 71.93 430 SER B CA 1
ATOM 8104 C C . SER B 1 469 ? 138.682 159.583 176.271 1.00 79.03 430 SER B C 1
ATOM 8105 O O . SER B 1 469 ? 139.002 158.518 176.811 1.00 82.22 430 SER B O 1
ATOM 8108 N N . ALA B 1 470 ? 138.607 159.713 174.945 1.00 75.03 431 ALA B N 1
ATOM 8109 C CA . ALA B 1 470 ? 138.973 158.599 174.077 1.00 71.99 431 ALA B CA 1
ATOM 8110 C C . ALA B 1 470 ? 140.432 158.212 174.269 1.00 78.60 431 ALA B C 1
ATOM 8111 O O . ALA B 1 470 ? 140.763 157.023 174.358 1.00 83.99 431 ALA B O 1
ATOM 8113 N N . ILE B 1 471 ? 141.320 159.206 174.334 1.00 79.73 432 ILE B N 1
ATOM 8114 C CA . ILE B 1 471 ? 142.739 158.917 174.529 1.00 79.21 432 ILE B CA 1
ATOM 8115 C C . ILE B 1 471 ? 142.956 158.200 175.855 1.00 77.09 432 ILE B C 1
ATOM 8116 O O . ILE B 1 471 ? 143.703 157.214 175.935 1.00 77.04 432 ILE B O 1
ATOM 8121 N N . VAL B 1 472 ? 142.312 158.685 176.917 1.00 74.26 433 VAL B N 1
ATOM 8122 C CA . VAL B 1 472 ? 142.479 158.081 178.235 1.00 75.17 433 VAL B CA 1
ATOM 8123 C C . VAL B 1 472 ? 141.981 156.643 178.227 1.00 74.69 433 VAL B C 1
ATOM 8124 O O . VAL B 1 472 ? 142.624 155.744 178.783 1.00 74.01 433 VAL B O 1
ATOM 8128 N N . ALA B 1 473 ? 140.824 156.403 177.608 1.00 75.76 434 ALA B N 1
ATOM 8129 C CA . ALA B 1 473 ? 140.286 155.049 177.554 1.00 77.99 434 ALA B CA 1
ATOM 8130 C C . ALA B 1 473 ? 141.213 154.121 176.782 1.00 77.24 434 ALA B C 1
ATOM 8131 O O . ALA B 1 473 ? 141.441 152.978 177.195 1.00 76.16 434 ALA B O 1
ATOM 8133 N N . ALA B 1 474 ? 141.752 154.590 175.656 1.00 78.47 435 ALA B N 1
ATOM 8134 C CA . ALA B 1 474 ? 142.671 153.761 174.883 1.00 77.27 435 ALA B CA 1
ATOM 8135 C C . ALA B 1 474 ? 143.908 153.414 175.700 1.00 76.69 435 ALA B C 1
ATOM 8136 O O . ALA B 1 474 ? 144.355 152.259 175.719 1.00 76.26 435 ALA B O 1
ATOM 8138 N N . ALA B 1 475 ? 144.476 154.405 176.391 1.00 76.61 436 ALA B N 1
ATOM 8139 C CA . ALA B 1 475 ? 145.664 154.145 177.198 1.00 71.10 436 ALA B CA 1
ATOM 8140 C C . ALA B 1 475 ? 145.364 153.151 178.312 1.00 65.15 436 ALA B C 1
ATOM 8141 O O . ALA B 1 475 ? 146.153 152.232 178.566 1.00 67.93 436 ALA B O 1
ATOM 8143 N N . TYR B 1 476 ? 144.228 153.319 178.989 1.00 68.14 437 TYR B N 1
ATOM 8144 C CA . TYR B 1 476 ? 143.873 152.407 180.070 1.00 67.46 437 TYR B CA 1
ATOM 8145 C C . TYR B 1 476 ? 143.679 150.990 179.550 1.00 72.44 437 TYR B C 1
ATOM 8146 O O . TYR B 1 476 ? 144.122 150.022 180.180 1.00 76.83 437 TYR B O 1
ATOM 8155 N N . SER B 1 477 ? 143.013 150.846 178.402 1.00 76.03 438 SER B N 1
ATOM 8156 C CA . SER B 1 477 ? 142.814 149.519 177.831 1.00 71.08 438 SER B CA 1
ATOM 8157 C C . SER B 1 477 ? 144.143 148.876 177.467 1.00 71.06 438 SER B C 1
ATOM 8158 O O . SER B 1 477 ? 144.350 147.682 177.712 1.00 70.59 438 SER B O 1
ATOM 8161 N N . VAL B 1 478 ? 145.059 149.649 176.878 1.00 75.73 439 VAL B N 1
ATOM 8162 C CA . VAL B 1 478 ? 146.370 149.102 176.539 1.00 73.32 439 VAL B CA 1
ATOM 8163 C C . VAL B 1 478 ? 147.088 148.636 177.796 1.00 71.98 439 VAL B C 1
ATOM 8164 O O . VAL B 1 478 ? 147.671 147.546 177.830 1.00 74.06 439 VAL B O 1
ATOM 8168 N N . ILE B 1 479 ? 147.059 149.455 178.849 1.00 73.20 440 ILE B N 1
ATOM 8169 C CA . ILE B 1 479 ? 147.746 149.095 180.087 1.00 68.83 440 ILE B CA 1
ATOM 8170 C C . ILE B 1 479 ? 147.171 147.804 180.653 1.00 71.51 440 ILE B C 1
ATOM 8171 O O . ILE B 1 479 ? 147.909 146.887 181.037 1.00 78.84 440 ILE B O 1
ATOM 8176 N N . ILE B 1 480 ? 145.842 147.711 180.710 1.00 71.71 441 ILE B N 1
ATOM 8177 C CA . ILE B 1 480 ? 145.213 146.530 181.291 1.00 72.04 441 ILE B CA 1
ATOM 8178 C C . ILE B 1 480 ? 145.530 145.293 180.463 1.00 73.72 441 ILE B C 1
ATOM 8179 O O . ILE B 1 480 ? 145.843 144.229 181.008 1.00 74.39 441 ILE B O 1
ATOM 8184 N N . GLY B 1 481 ? 145.450 145.404 179.138 1.00 77.02 442 GLY B N 1
ATOM 8185 C CA . GLY B 1 481 ? 145.743 144.257 178.298 1.00 82.13 442 GLY B CA 1
ATOM 8186 C C . GLY B 1 481 ? 147.181 143.797 178.428 1.00 84.99 442 GLY B C 1
ATOM 8187 O O . GLY B 1 481 ? 147.458 142.594 178.440 1.00 87.67 442 GLY B O 1
ATOM 8188 N N . LYS B 1 482 ? 148.116 144.742 178.528 1.00 83.87 443 LYS B N 1
ATOM 8189 C CA . LYS B 1 482 ? 149.524 144.369 178.598 1.00 83.67 443 LYS B CA 1
ATOM 8190 C C . LYS B 1 482 ? 149.874 143.757 179.948 1.00 82.81 443 LYS B C 1
ATOM 8191 O O . LYS B 1 482 ? 150.572 142.739 180.008 1.00 81.61 443 LYS B O 1
ATOM 8197 N N . PHE B 1 483 ? 149.400 144.353 181.042 1.00 85.34 444 PHE B N 1
ATOM 8198 C CA . PHE B 1 483 ? 149.900 144.011 182.369 1.00 76.60 444 PHE B CA 1
ATOM 8199 C C . PHE B 1 483 ? 148.967 143.113 183.169 1.00 78.56 444 PHE B C 1
ATOM 8200 O O . PHE B 1 483 ? 149.409 142.083 183.684 1.00 80.59 444 PHE B O 1
ATOM 8208 N N . VAL B 1 484 ? 147.693 143.469 183.293 1.00 80.39 445 VAL B N 1
ATOM 8209 C CA . VAL B 1 484 ? 146.811 142.777 184.228 1.00 79.06 445 VAL B CA 1
ATOM 8210 C C . VAL B 1 484 ? 146.190 141.531 183.606 1.00 81.26 445 VAL B C 1
ATOM 8211 O O . VAL B 1 484 ? 145.664 140.676 184.321 1.00 78.56 445 VAL B O 1
ATOM 8215 N N . TYR B 1 485 ? 146.236 141.394 182.280 1.00 86.17 446 TYR B N 1
ATOM 8216 C CA . TYR B 1 485 ? 145.694 140.218 181.612 1.00 85.67 446 TYR B CA 1
ATOM 8217 C C . TYR B 1 485 ? 146.680 139.544 180.668 1.00 86.61 446 TYR B C 1
ATOM 8218 O O . TYR B 1 485 ? 146.434 138.405 180.260 1.00 84.44 446 TYR B O 1
ATOM 8227 N N . LYS B 1 486 ? 147.778 140.206 180.310 1.00 88.03 447 LYS B N 1
ATOM 8228 C CA . LYS B 1 486 ? 148.880 139.627 179.548 1.00 91.66 447 LYS B CA 1
ATOM 8229 C C . LYS B 1 486 ? 148.484 139.216 178.136 1.00 95.18 447 LYS B C 1
ATOM 8230 O O . LYS B 1 486 ? 149.224 138.465 177.490 1.00 95.75 447 LYS B O 1
ATOM 8236 N N . GLU B 1 487 ? 147.342 139.682 177.632 1.00 96.10 448 GLU B N 1
ATOM 8237 C CA . GLU B 1 487 ? 146.879 139.240 176.322 1.00 94.20 448 GLU B CA 1
ATOM 8238 C C . GLU B 1 487 ? 147.421 140.102 175.188 1.00 96.95 448 GLU B C 1
ATOM 8239 O O . GLU B 1 487 ? 147.199 139.780 174.017 1.00 99.41 448 GLU B O 1
ATOM 8245 N N . LEU B 1 488 ? 148.126 141.185 175.503 1.00 92.06 449 LEU B N 1
ATOM 8246 C CA . LEU B 1 488 ? 148.562 142.134 174.490 1.00 88.43 449 LEU B CA 1
ATOM 8247 C C . LEU B 1 488 ? 150.051 141.994 174.202 1.00 91.02 449 LEU B C 1
ATOM 8248 O O . LEU B 1 488 ? 150.850 141.660 175.080 1.00 93.68 449 LEU B O 1
ATOM 8253 N N . THR B 1 489 ? 150.413 142.251 172.946 1.00 95.41 450 THR B N 1
ATOM 8254 C CA . THR B 1 489 ? 151.802 142.310 172.516 1.00 91.51 450 THR B CA 1
ATOM 8255 C C . THR B 1 489 ? 151.949 143.457 171.527 1.00 90.62 450 THR B C 1
ATOM 8256 O O . THR B 1 489 ? 150.968 143.935 170.952 1.00 94.06 450 THR B O 1
ATOM 8260 N N . LEU B 1 490 ? 153.193 143.893 171.326 1.00 88.05 451 LEU B N 1
ATOM 8261 C CA . LEU B 1 490 ? 153.432 145.061 170.483 1.00 88.38 451 LEU B CA 1
ATOM 8262 C C . LEU B 1 490 ? 152.942 144.828 169.059 1.00 91.28 451 LEU B C 1
ATOM 8263 O O . LEU B 1 490 ? 152.360 145.728 168.441 1.00 94.53 451 LEU B O 1
ATOM 8268 N N . LYS B 1 491 ? 153.175 143.633 168.516 1.00 91.31 452 LYS B N 1
ATOM 8269 C CA . LYS B 1 491 ? 152.713 143.343 167.163 1.00 96.72 452 LYS B CA 1
ATOM 8270 C C . LYS B 1 491 ? 151.192 143.397 167.080 1.00 97.58 452 LYS B C 1
ATOM 8271 O O . LYS B 1 491 ? 150.631 143.916 166.106 1.00 97.24 452 LYS B O 1
ATOM 8277 N N . SER B 1 492 ? 150.506 142.861 168.092 1.00 91.90 453 SER B N 1
ATOM 8278 C CA . SER B 1 492 ? 149.050 142.936 168.116 1.00 85.97 453 SER B CA 1
ATOM 8279 C C . SER B 1 492 ? 148.581 144.383 168.161 1.00 84.89 453 SER B C 1
ATOM 8280 O O . SER B 1 492 ? 147.616 144.752 167.482 1.00 87.20 453 SER B O 1
ATOM 8283 N N . LEU B 1 493 ? 149.249 145.217 168.958 1.00 81.94 454 LEU B N 1
ATOM 8284 C CA . LEU B 1 493 ? 148.880 146.626 169.023 1.00 77.62 454 LEU B CA 1
ATOM 8285 C C . LEU B 1 493 ? 149.073 147.306 167.674 1.00 81.68 454 LEU B C 1
ATOM 8286 O O . LEU B 1 493 ? 148.230 148.104 167.246 1.00 91.59 454 LEU B O 1
ATOM 8291 N N . PHE B 1 494 ? 150.179 147.009 166.992 1.00 78.79 455 PHE B N 1
ATOM 8292 C CA . PHE B 1 494 ? 150.415 147.606 165.681 1.00 80.90 455 PHE B CA 1
ATOM 8293 C C . PHE B 1 494 ? 149.345 147.178 164.685 1.00 84.20 455 PHE B C 1
ATOM 8294 O O . PHE B 1 494 ? 148.837 148.000 163.909 1.00 83.26 455 PHE B O 1
ATOM 8302 N N . ASN B 1 495 ? 148.984 145.894 164.694 1.00 83.68 456 ASN B N 1
ATOM 8303 C CA . ASN B 1 495 ? 147.941 145.418 163.791 1.00 83.09 456 ASN B CA 1
ATOM 8304 C C . ASN B 1 495 ? 146.603 146.077 164.101 1.00 82.20 456 ASN B C 1
ATOM 8305 O O . ASN B 1 495 ? 145.852 146.437 163.186 1.00 82.09 456 ASN B O 1
ATOM 8310 N N . SER B 1 496 ? 146.282 146.237 165.386 1.00 82.77 457 SER B N 1
ATOM 8311 C CA . SER B 1 496 ? 145.038 146.902 165.758 1.00 79.48 457 SER B CA 1
ATOM 8312 C C . SER B 1 496 ? 145.029 148.350 165.289 1.00 77.86 457 SER B C 1
ATOM 8313 O O . SER B 1 496 ? 144.002 148.853 164.819 1.00 82.60 457 SER B O 1
ATOM 8316 N N . CYS B 1 497 ? 146.161 149.043 165.422 1.00 77.05 458 CYS B N 1
ATOM 8317 C CA . CYS B 1 497 ? 146.242 150.414 164.929 1.00 77.91 458 CYS B CA 1
ATOM 8318 C C . CYS B 1 497 ? 146.024 150.465 163.423 1.00 76.91 458 CYS B C 1
ATOM 8319 O O . CYS B 1 497 ? 145.317 151.347 162.917 1.00 81.02 458 CYS B O 1
ATOM 8322 N N . ILE B 1 498 ? 146.624 149.527 162.690 1.00 75.94 459 ILE B N 1
ATOM 8323 C CA . ILE B 1 498 ? 146.431 149.490 161.242 1.00 80.47 459 ILE B CA 1
ATOM 8324 C C . ILE B 1 498 ? 144.961 149.274 160.910 1.00 81.32 459 ILE B C 1
ATOM 8325 O O . ILE B 1 498 ? 144.407 149.922 160.013 1.00 85.25 459 ILE B O 1
ATOM 8330 N N . GLU B 1 499 ? 144.307 148.356 161.623 1.00 78.47 460 GLU B N 1
ATOM 8331 C CA . GLU B 1 499 ? 142.894 148.089 161.370 1.00 75.22 460 GLU B CA 1
ATOM 8332 C C . GLU B 1 499 ? 142.039 149.319 161.653 1.00 77.06 460 GLU B C 1
ATOM 8333 O O . GLU B 1 499 ? 141.123 149.643 160.886 1.00 74.65 460 GLU B O 1
ATOM 8339 N N . ALA B 1 500 ? 142.318 150.013 162.758 1.00 79.38 461 ALA B N 1
ATOM 8340 C CA . ALA B 1 500 ? 141.553 151.210 163.088 1.00 72.44 461 ALA B CA 1
ATOM 8341 C C . ALA B 1 500 ? 141.733 152.284 162.025 1.00 75.21 461 ALA B C 1
ATOM 8342 O O . ALA B 1 500 ? 140.769 152.955 161.636 1.00 77.85 461 ALA B O 1
ATOM 8344 N N . MET B 1 501 ? 142.964 152.466 161.541 1.00 77.51 462 MET B N 1
ATOM 8345 C CA . MET B 1 501 ? 143.189 153.432 160.472 1.00 74.36 462 MET B CA 1
ATOM 8346 C C . MET B 1 501 ? 142.427 153.039 159.214 1.00 74.08 462 MET B C 1
ATOM 8347 O O . MET B 1 501 ? 141.844 153.895 158.535 1.00 74.99 462 MET B O 1
ATOM 8352 N N . ALA B 1 502 ? 142.430 151.748 158.879 1.00 73.10 463 ALA B N 1
ATOM 8353 C CA . ALA B 1 502 ? 141.703 151.296 157.699 1.00 75.28 463 ALA B CA 1
ATOM 8354 C C . ALA B 1 502 ? 140.217 151.595 157.829 1.00 72.96 463 ALA B C 1
ATOM 8355 O O . ALA B 1 502 ? 139.571 152.011 156.861 1.00 70.02 463 ALA B O 1
ATOM 8357 N N . ILE B 1 503 ? 139.656 151.382 159.020 1.00 75.33 464 ILE B N 1
ATOM 8358 C CA . ILE B 1 503 ? 138.243 151.684 159.232 1.00 73.97 464 ILE B CA 1
ATOM 8359 C C . ILE B 1 503 ? 137.989 153.182 159.099 1.00 67.55 464 ILE B C 1
ATOM 8360 O O . ILE B 1 503 ? 137.005 153.606 158.483 1.00 64.76 464 ILE B O 1
ATOM 8365 N N . THR B 1 504 ? 138.864 154.007 159.680 1.00 66.77 465 THR B N 1
ATOM 8366 C CA . THR B 1 504 ? 138.661 155.453 159.632 1.00 58.86 465 THR B CA 1
ATOM 8367 C C . THR B 1 504 ? 138.784 155.998 158.215 1.00 59.65 465 THR B C 1
ATOM 8368 O O . THR B 1 504 ? 138.200 157.045 157.899 1.00 61.67 465 THR B O 1
ATOM 8372 N N . GLY B 1 505 ? 139.559 155.325 157.365 1.00 67.91 466 GLY B N 1
ATOM 8373 C CA . GLY B 1 505 ? 139.731 155.806 156.005 1.00 65.42 466 GLY B CA 1
ATOM 8374 C C . GLY B 1 505 ? 138.422 155.897 155.246 1.00 61.21 466 GLY B C 1
ATOM 8375 O O . GLY B 1 505 ? 138.213 156.820 154.458 1.00 64.99 466 GLY B O 1
ATOM 8376 N N . VAL B 1 506 ? 137.523 154.937 155.469 1.00 60.32 467 VAL B N 1
ATOM 8377 C CA . VAL B 1 506 ? 136.241 154.947 154.771 1.00 57.08 467 VAL B CA 1
ATOM 8378 C C . VAL B 1 506 ? 135.424 156.168 155.172 1.00 62.15 467 VAL B C 1
ATOM 8379 O O . VAL B 1 506 ? 134.802 156.822 154.328 1.00 61.92 467 VAL B O 1
ATOM 8383 N N . VAL B 1 507 ? 135.403 156.488 156.467 1.00 63.61 468 VAL B N 1
ATOM 8384 C CA . VAL B 1 507 ? 134.630 157.630 156.943 1.00 58.69 468 VAL B CA 1
ATOM 8385 C C . VAL B 1 507 ? 135.239 158.943 156.469 1.00 58.96 468 VAL B C 1
ATOM 8386 O O . VAL B 1 507 ? 134.515 159.917 156.217 1.00 60.15 468 VAL B O 1
ATOM 8390 N N . ALA B 1 508 ? 136.569 159.008 156.370 1.00 57.21 469 ALA B N 1
ATOM 8391 C CA . ALA B 1 508 ? 137.219 160.277 156.055 1.00 56.05 469 ALA B CA 1
ATOM 8392 C C . ALA B 1 508 ? 136.772 160.814 154.698 1.00 57.62 469 ALA B C 1
ATOM 8393 O O . ALA B 1 508 ? 136.477 162.008 154.556 1.00 62.86 469 ALA B O 1
ATOM 8395 N N . LEU B 1 509 ? 136.731 159.949 153.683 1.00 49.85 470 LEU B N 1
ATOM 8396 C CA . LEU B 1 509 ? 136.360 160.403 152.347 1.00 53.75 470 LEU B CA 1
ATOM 8397 C C . LEU B 1 509 ? 134.949 160.969 152.334 1.00 57.18 470 LEU B C 1
ATOM 8398 O O . LEU B 1 509 ? 134.695 162.026 151.738 1.00 63.81 470 LEU B O 1
ATOM 8403 N N . MET B 1 510 ? 134.014 160.275 152.983 1.00 52.78 471 MET B N 1
ATOM 8404 C CA . MET B 1 510 ? 132.647 160.770 153.045 1.00 49.68 471 MET B CA 1
ATOM 8405 C C . MET B 1 510 ? 132.592 162.107 153.764 1.00 54.93 471 MET B C 1
ATOM 8406 O O . MET B 1 510 ? 131.843 163.001 153.364 1.00 54.42 471 MET B O 1
ATOM 8411 N N . ILE B 1 511 ? 133.385 162.269 154.824 1.00 52.72 472 ILE B N 1
ATOM 8412 C CA . ILE B 1 511 ? 133.384 163.538 155.549 1.00 49.41 472 ILE B CA 1
ATOM 8413 C C . ILE B 1 511 ? 133.820 164.673 154.631 1.00 50.52 472 ILE B C 1
ATOM 8414 O O . ILE B 1 511 ? 133.149 165.709 154.528 1.00 56.38 472 ILE B O 1
ATOM 8419 N N . MET B 1 512 ? 134.949 164.495 153.944 1.00 55.22 473 MET B N 1
ATOM 8420 C CA . MET B 1 512 ? 135.442 165.568 153.082 1.00 53.04 473 MET B CA 1
ATOM 8421 C C . MET B 1 512 ? 134.443 165.884 151.976 1.00 49.12 473 MET B C 1
ATOM 8422 O O . MET B 1 512 ? 134.144 167.055 151.705 1.00 54.93 473 MET B O 1
ATOM 8427 N N . THR B 1 513 ? 133.898 164.851 151.332 1.00 45.23 474 THR B N 1
ATOM 8428 C CA . THR B 1 513 ? 133.016 165.117 150.204 1.00 44.41 474 THR B CA 1
ATOM 8429 C C . THR B 1 513 ? 131.688 165.716 150.648 1.00 49.96 474 THR B C 1
ATOM 8430 O O . THR B 1 513 ? 131.122 166.546 149.932 1.00 50.49 474 THR B O 1
ATOM 8434 N N . VAL B 1 514 ? 131.168 165.319 151.811 1.00 49.97 475 VAL B N 1
ATOM 8435 C CA . VAL B 1 514 ? 129.922 165.907 152.284 1.00 45.88 475 VAL B CA 1
ATOM 8436 C C . VAL B 1 514 ? 130.143 167.361 152.675 1.00 47.73 475 VAL B C 1
ATOM 8437 O O . VAL B 1 514 ? 129.271 168.211 152.467 1.00 50.90 475 VAL B O 1
ATOM 8441 N N . THR B 1 515 ? 131.310 167.676 153.245 1.00 51.77 476 THR B N 1
ATOM 8442 C CA . THR B 1 515 ? 131.626 169.077 153.501 1.00 45.98 476 THR B CA 1
ATOM 8443 C C . THR B 1 515 ? 131.670 169.867 152.200 1.00 47.27 476 THR B C 1
ATOM 8444 O O . THR B 1 515 ? 131.192 171.005 152.138 1.00 46.74 476 THR B O 1
ATOM 8448 N N . PHE B 1 516 ? 132.246 169.279 151.150 1.00 51.13 477 PHE B N 1
ATOM 8449 C CA . PHE B 1 516 ? 132.272 169.947 149.850 1.00 46.85 477 PHE B CA 1
ATOM 8450 C C . PHE B 1 516 ? 130.861 170.164 149.306 1.00 45.81 477 PHE B C 1
ATOM 8451 O O . PHE B 1 516 ? 130.549 171.234 148.772 1.00 47.52 477 PHE B O 1
ATOM 8459 N N . PHE B 1 517 ? 129.999 169.154 149.435 1.00 43.94 478 PHE B N 1
ATOM 8460 C CA . PHE B 1 517 ? 128.639 169.208 148.899 1.00 40.20 478 PHE B CA 1
ATOM 8461 C C . PHE B 1 517 ? 127.768 170.208 149.659 1.00 47.31 478 PHE B C 1
ATOM 8462 O O . PHE B 1 517 ? 126.873 170.840 149.072 1.00 46.97 478 PHE B O 1
ATOM 8470 N N . GLY B 1 518 ? 128.012 170.359 150.961 1.00 53.67 479 GLY B N 1
ATOM 8471 C CA . GLY B 1 518 ? 127.279 171.345 151.731 1.00 52.30 479 GLY B CA 1
ATOM 8472 C C . GLY B 1 518 ? 127.460 172.752 151.205 1.00 51.19 479 GLY B C 1
ATOM 8473 O O . GLY B 1 518 ? 126.574 173.593 151.361 1.00 51.72 479 GLY B O 1
ATOM 8474 N N . ASP B 1 519 ? 128.603 173.030 150.576 1.00 51.24 480 ASP B N 1
ATOM 8475 C CA . ASP B 1 519 ? 128.816 174.345 149.981 1.00 53.96 480 ASP B CA 1
ATOM 8476 C C . ASP B 1 519 ? 127.778 174.629 148.904 1.00 56.60 480 ASP B C 1
ATOM 8477 O O . ASP B 1 519 ? 127.133 175.683 148.911 1.00 64.09 480 ASP B O 1
ATOM 8482 N N . MET B 1 520 ? 127.603 173.695 147.967 1.00 51.09 481 MET B N 1
ATOM 8483 C CA . MET B 1 520 ? 126.558 173.843 146.960 1.00 42.25 481 MET B CA 1
ATOM 8484 C C . MET B 1 520 ? 125.194 173.980 147.615 1.00 49.86 481 MET B C 1
ATOM 8485 O O . MET B 1 520 ? 124.403 174.867 147.262 1.00 49.34 481 MET B O 1
ATOM 8490 N N . ILE B 1 521 ? 124.898 173.100 148.574 1.00 59.33 482 ILE B N 1
ATOM 8491 C CA . ILE B 1 521 ? 123.562 173.092 149.163 1.00 52.59 482 ILE B CA 1
ATOM 8492 C C . ILE B 1 521 ? 123.251 174.441 149.797 1.00 54.05 482 ILE B C 1
ATOM 8493 O O . ILE B 1 521 ? 122.154 174.986 149.625 1.00 53.03 482 ILE B O 1
ATOM 8498 N N . ALA B 1 522 ? 124.207 175.003 150.537 1.00 55.03 483 ALA B N 1
ATOM 8499 C CA . ALA B 1 522 ? 123.980 176.284 151.195 1.00 54.08 483 ALA B CA 1
ATOM 8500 C C . ALA B 1 522 ? 123.927 177.426 150.189 1.00 51.02 483 ALA B C 1
ATOM 8501 O O . ALA B 1 522 ? 123.098 178.333 150.317 1.00 50.81 483 ALA B O 1
ATOM 8503 N N . ARG B 1 523 ? 124.804 177.404 149.184 1.00 55.94 484 ARG B N 1
ATOM 8504 C CA . ARG B 1 523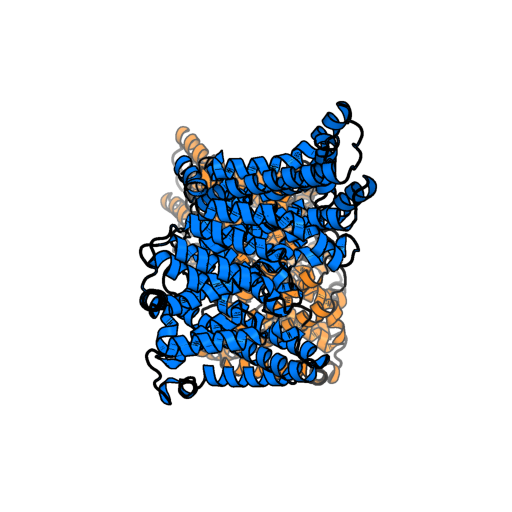 ? 124.841 178.494 148.216 1.00 56.84 484 ARG B CA 1
ATOM 8505 C C . ARG B 1 523 ? 123.534 178.592 147.442 1.00 57.30 484 ARG B C 1
ATOM 8506 O O . ARG B 1 523 ? 123.037 179.695 147.192 1.00 50.32 484 ARG B O 1
ATOM 8514 N N . GLU B 1 524 ? 122.964 177.454 147.047 1.00 62.58 485 GLU B N 1
ATOM 8515 C CA . GLU B 1 524 ? 121.749 177.487 146.243 1.00 57.32 485 GLU B CA 1
ATOM 8516 C C . GLU B 1 524 ? 120.481 177.668 147.070 1.00 63.84 485 GLU B C 1
ATOM 8517 O O . GLU B 1 524 ? 119.413 177.885 146.489 1.00 65.78 485 GLU B O 1
ATOM 8523 N N . GLN B 1 525 ? 120.567 177.593 148.396 1.00 67.79 486 GLN B N 1
ATOM 8524 C CA . GLN B 1 525 ? 119.414 177.797 149.271 1.00 64.20 486 GLN B CA 1
ATOM 8525 C C . GLN B 1 525 ? 118.282 176.837 148.920 1.00 63.60 486 GLN B C 1
ATOM 8526 O O . GLN B 1 525 ? 117.145 177.238 148.671 1.00 67.98 486 GLN B O 1
ATOM 8532 N N . VAL B 1 526 ? 118.609 175.545 148.898 1.00 60.70 487 VAL B N 1
ATOM 8533 C CA . VAL B 1 526 ? 117.604 174.533 148.591 1.00 63.95 487 VAL B CA 1
ATOM 8534 C C . VAL B 1 526 ? 116.592 174.421 149.725 1.00 69.13 487 VAL B C 1
ATOM 8535 O O . VAL B 1 526 ? 115.394 174.219 149.490 1.00 70.24 487 VAL B O 1
ATOM 8539 N N . ALA B 1 527 ? 117.055 174.542 150.971 1.00 67.43 488 ALA B N 1
ATOM 8540 C CA . ALA B 1 527 ? 116.164 174.371 152.113 1.00 61.08 488 ALA B CA 1
ATOM 8541 C C . ALA B 1 527 ? 115.059 175.418 152.117 1.00 65.30 488 ALA B C 1
ATOM 8542 O O . ALA B 1 527 ? 113.902 175.110 152.423 1.00 76.07 488 ALA B O 1
ATOM 8544 N N . MET B 1 528 ? 115.398 176.666 151.793 1.00 66.27 489 MET B N 1
ATOM 8545 C CA . MET B 1 528 ? 114.387 177.716 151.757 1.00 68.49 489 MET B CA 1
ATOM 8546 C C . MET B 1 528 ? 113.322 177.414 150.711 1.00 77.00 489 MET B C 1
ATOM 8547 O O . MET B 1 528 ? 112.124 177.587 150.964 1.00 83.44 489 MET B O 1
ATOM 8552 N N . ARG B 1 529 ? 113.739 176.958 149.528 1.00 76.55 490 ARG B N 1
ATOM 8553 C CA . ARG B 1 529 ? 112.776 176.629 148.483 1.00 76.10 490 ARG B CA 1
ATOM 8554 C C . ARG B 1 529 ? 111.900 175.452 148.888 1.00 74.81 490 ARG B C 1
ATOM 8555 O O . ARG B 1 529 ? 110.692 175.452 148.626 1.00 78.35 490 ARG B O 1
ATOM 8563 N N . VAL B 1 530 ? 112.487 174.437 149.524 1.00 76.48 491 VAL B N 1
ATOM 8564 C CA . VAL B 1 530 ? 111.697 173.293 149.973 1.00 77.67 491 VAL B CA 1
ATOM 8565 C C . VAL B 1 530 ? 110.673 173.728 151.013 1.00 82.63 491 VAL B C 1
ATOM 8566 O O . VAL B 1 530 ? 109.512 173.300 150.982 1.00 85.41 491 VAL B O 1
ATOM 8570 N N . ALA B 1 531 ? 111.086 174.575 151.957 1.00 87.22 492 ALA B N 1
ATOM 8571 C CA . ALA B 1 531 ? 110.151 175.069 152.961 1.00 85.92 492 ALA B CA 1
ATOM 8572 C C . ALA B 1 531 ? 109.031 175.873 152.317 1.00 89.96 492 ALA B C 1
ATOM 8573 O O . ALA B 1 531 ? 107.860 175.727 152.686 1.00 94.69 492 ALA B O 1
ATOM 8575 N N . ASP B 1 532 ? 109.369 176.727 151.349 1.00 94.87 493 ASP B N 1
ATOM 8576 C CA . ASP B 1 532 ? 108.341 177.502 150.663 1.00 98.08 493 ASP B CA 1
ATOM 8577 C C . ASP B 1 532 ? 107.375 176.599 149.908 1.00 98.07 493 ASP B C 1
ATOM 8578 O O . ASP B 1 532 ? 106.176 176.888 149.846 1.00 103.05 493 ASP B O 1
ATOM 8583 N N . VAL B 1 533 ? 107.876 175.514 149.318 1.00 95.60 494 VAL B N 1
ATOM 8584 C CA . VAL B 1 533 ? 106.991 174.561 148.656 1.00 101.43 494 VAL B CA 1
ATOM 8585 C C . VAL B 1 533 ? 106.064 173.905 149.670 1.00 103.92 494 VAL B C 1
ATOM 8586 O O . VAL B 1 533 ? 104.860 173.762 149.429 1.00 108.25 494 VAL B O 1
ATOM 8590 N N . PHE B 1 534 ? 106.606 173.493 150.816 1.00 102.86 495 PHE B N 1
ATOM 8591 C CA . PHE B 1 534 ? 105.820 172.796 151.837 1.00 104.51 495 PHE B CA 1
ATOM 8592 C C . PHE B 1 534 ? 105.153 173.814 152.764 1.00 106.88 495 PHE B C 1
ATOM 8593 O O . PHE B 1 534 ? 105.525 174.000 153.924 1.00 106.19 495 PHE B O 1
ATOM 8601 N N . VAL B 1 535 ? 104.137 174.481 152.220 1.00 113.29 496 VAL B N 1
ATOM 8602 C CA . VAL B 1 535 ? 103.341 175.434 152.986 1.00 120.98 496 VAL B CA 1
ATOM 8603 C C . VAL B 1 535 ? 102.220 174.691 153.697 1.00 124.13 496 VAL B C 1
ATOM 8604 O O . VAL B 1 535 ? 101.930 173.531 153.384 1.00 122.62 496 VAL B O 1
ATOM 8608 N N . ALA B 1 536 ? 101.586 175.357 154.660 1.00 124.93 497 ALA B N 1
ATOM 8609 C CA . ALA B 1 536 ? 100.463 174.889 155.461 1.00 126.21 497 ALA B CA 1
ATOM 8610 C C . ALA B 1 536 ? 100.901 173.923 156.558 1.00 124.98 497 ALA B C 1
ATOM 8611 O O . ALA B 1 536 ? 100.075 173.557 157.396 1.00 123.59 497 ALA B O 1
ATOM 8613 N N . VAL B 1 537 ? 102.166 173.497 156.593 1.00 121.59 498 VAL B N 1
ATOM 8614 C CA . VAL B 1 537 ? 102.671 172.677 157.690 1.00 113.08 498 VAL B CA 1
ATOM 8615 C C . VAL B 1 537 ? 103.510 173.481 158.670 1.00 108.55 498 VAL B C 1
ATOM 8616 O O . VAL B 1 537 ? 103.862 172.958 159.739 1.00 104.86 498 VAL B O 1
ATOM 8620 N N . ALA B 1 538 ? 103.839 174.728 158.347 1.00 112.76 499 ALA B N 1
ATOM 8621 C CA . ALA B 1 538 ? 104.544 175.581 159.288 1.00 113.77 499 ALA B CA 1
ATOM 8622 C C . ALA B 1 538 ? 103.651 175.885 160.485 1.00 118.12 499 ALA B C 1
ATOM 8623 O O . ALA B 1 538 ? 102.421 175.804 160.416 1.00 118.34 499 ALA B O 1
ATOM 8625 N N . ASP B 1 539 ? 104.290 176.231 161.601 1.00 118.34 500 ASP B N 1
ATOM 8626 C CA . ASP B 1 539 ? 103.642 176.425 162.894 1.00 122.24 500 ASP B CA 1
ATOM 8627 C C . ASP B 1 539 ? 103.182 175.110 163.506 1.00 117.73 500 ASP B C 1
ATOM 8628 O O . ASP B 1 539 ? 102.595 175.112 164.596 1.00 118.97 500 ASP B O 1
ATOM 8633 N N . SER B 1 540 ? 103.427 173.986 162.833 1.00 105.85 501 SER B N 1
ATOM 8634 C CA . SER B 1 540 ? 103.094 172.657 163.346 1.00 90.27 501 SER B CA 1
ATOM 8635 C C . SER B 1 540 ? 104.315 171.766 163.178 1.00 85.95 501 SER B C 1
ATOM 8636 O O . SER B 1 540 ? 104.355 170.895 162.302 1.00 82.84 501 SER B O 1
ATOM 8639 N N . PRO B 1 541 ? 105.345 171.967 164.002 1.00 87.87 502 PRO B N 1
ATOM 8640 C CA . PRO B 1 541 ? 106.555 171.140 163.868 1.00 77.92 502 PRO B CA 1
ATOM 8641 C C . PRO B 1 541 ? 106.302 169.664 164.095 1.00 69.16 502 PRO B C 1
ATOM 8642 O O . PRO B 1 541 ? 107.101 168.835 163.640 1.00 68.13 502 PRO B O 1
ATOM 8646 N N . LEU B 1 542 ? 105.221 169.304 164.788 1.00 62.75 503 LEU B N 1
ATOM 8647 C CA . LEU B 1 542 ? 104.933 167.893 165.014 1.00 62.04 503 LEU B CA 1
ATOM 8648 C C . LEU B 1 542 ? 104.717 167.161 163.697 1.00 61.46 503 LEU B C 1
ATOM 8649 O O . LEU B 1 542 ? 105.213 166.044 163.511 1.00 63.90 503 LEU B O 1
ATOM 8654 N N . THR B 1 543 ? 103.979 167.773 162.769 1.00 55.41 504 THR B N 1
ATOM 8655 C CA . THR B 1 543 ? 103.745 167.134 161.479 1.00 54.15 504 THR B CA 1
ATOM 8656 C C . THR B 1 543 ? 105.043 166.986 160.697 1.00 52.56 504 THR B C 1
ATOM 8657 O O . THR B 1 543 ? 105.261 165.971 160.025 1.00 53.54 504 THR B O 1
ATOM 8661 N N . VAL B 1 544 ? 105.919 167.988 160.770 1.00 50.99 505 VAL B N 1
ATOM 8662 C CA . VAL B 1 544 ? 107.203 167.900 160.083 1.00 49.48 505 VAL B CA 1
ATOM 8663 C C . VAL B 1 544 ? 108.030 166.756 160.653 1.00 50.94 505 VAL B C 1
ATOM 8664 O O . VAL B 1 544 ? 108.646 165.981 159.909 1.00 51.72 505 VAL B O 1
ATOM 8668 N N . LEU B 1 545 ? 108.066 166.638 161.982 1.00 52.24 506 LEU B N 1
ATOM 8669 C CA . LEU B 1 545 ? 108.802 165.543 162.602 1.00 43.51 506 LEU B CA 1
ATOM 8670 C C . LEU B 1 545 ? 108.225 164.197 162.193 1.00 47.86 506 LEU B C 1
ATOM 8671 O O . LEU B 1 545 ? 108.971 163.254 161.908 1.00 51.45 506 LEU B O 1
ATOM 8676 N N . ILE B 1 546 ? 106.897 164.086 162.161 1.00 46.90 507 ILE B N 1
ATOM 8677 C CA . ILE B 1 546 ? 106.269 162.833 161.758 1.00 42.27 507 ILE B CA 1
ATOM 8678 C C . ILE B 1 546 ? 106.652 162.483 160.326 1.00 46.15 507 ILE B C 1
ATOM 8679 O O . ILE B 1 546 ? 106.976 161.329 160.019 1.00 57.39 507 ILE B O 1
ATOM 8684 N N . MET B 1 547 ? 106.615 163.467 159.426 1.00 42.46 508 MET B N 1
ATOM 8685 C CA . MET B 1 547 ? 106.959 163.207 158.032 1.00 41.56 508 MET B CA 1
ATOM 8686 C C . MET B 1 547 ? 108.408 162.756 157.901 1.00 45.53 508 MET B C 1
ATOM 8687 O O . MET B 1 547 ? 108.714 161.798 157.179 1.00 50.33 508 MET B O 1
ATOM 8692 N N . ILE B 1 548 ? 109.320 163.439 158.595 1.00 43.86 509 ILE B N 1
ATOM 8693 C CA . ILE B 1 548 ? 110.731 163.075 158.515 1.00 38.16 509 ILE B CA 1
ATOM 8694 C C . ILE B 1 548 ? 110.950 161.670 159.059 1.00 42.83 509 ILE B C 1
ATOM 8695 O O . ILE B 1 548 ? 111.707 160.875 158.487 1.00 47.32 509 ILE B O 1
ATOM 8700 N N . ASN B 1 549 ? 110.304 161.345 160.180 1.00 44.94 510 ASN B N 1
ATOM 8701 C CA . ASN B 1 549 ? 110.454 160.016 160.758 1.00 39.17 510 ASN B CA 1
ATOM 8702 C C . ASN B 1 549 ? 109.922 158.946 159.819 1.00 40.67 510 ASN B C 1
ATOM 8703 O O . ASN B 1 549 ? 110.536 157.886 159.666 1.00 44.72 510 ASN B O 1
ATOM 8708 N N . ALA B 1 550 ? 108.776 159.199 159.185 1.00 43.50 511 ALA B N 1
ATOM 8709 C CA . ALA B 1 550 ? 108.240 158.235 158.233 1.00 41.47 511 ALA B CA 1
ATOM 8710 C C . ALA B 1 550 ? 109.197 158.029 157.067 1.00 43.45 511 ALA B C 1
ATOM 8711 O O . ALA B 1 550 ? 109.438 156.891 156.644 1.00 47.95 511 ALA B O 1
ATOM 8713 N N . LEU B 1 551 ? 109.759 159.117 156.540 1.00 43.80 512 LEU B N 1
ATOM 8714 C CA . LEU B 1 551 ? 110.699 158.992 155.431 1.00 41.33 512 LEU B CA 1
ATOM 8715 C C . LEU B 1 551 ? 111.914 158.169 155.835 1.00 45.47 512 LEU B C 1
ATOM 8716 O O . LEU B 1 551 ? 112.355 157.283 155.093 1.00 51.25 512 LEU B O 1
ATOM 8721 N N . LEU B 1 552 ? 112.475 158.451 157.012 1.00 47.14 513 LEU B N 1
ATOM 8722 C CA . LEU B 1 552 ? 113.662 157.722 157.448 1.00 41.95 513 LEU B CA 1
ATOM 8723 C C . LEU B 1 552 ? 113.349 156.252 157.697 1.00 43.12 513 LEU B C 1
ATOM 8724 O O . LEU B 1 552 ? 114.149 155.376 157.353 1.00 48.91 513 LEU B O 1
ATOM 8729 N N . LEU B 1 553 ? 112.195 155.960 158.298 1.00 47.08 514 LEU B N 1
ATOM 8730 C CA . LEU B 1 553 ? 111.822 154.570 158.529 1.00 46.52 514 LEU B CA 1
ATOM 8731 C C . LEU B 1 553 ? 111.659 153.825 157.214 1.00 50.99 514 LEU B C 1
ATOM 8732 O O . LEU B 1 553 ? 112.093 152.675 157.086 1.00 54.44 514 LEU B O 1
ATOM 8737 N N . PHE B 1 554 ? 111.034 154.462 156.223 1.00 51.05 515 PHE B N 1
ATOM 8738 C CA . PHE B 1 554 ? 110.880 153.818 154.924 1.00 46.99 515 PHE B CA 1
ATOM 8739 C C . PHE B 1 554 ? 112.234 153.564 154.276 1.00 47.22 515 PHE B C 1
ATOM 8740 O O . PHE B 1 554 ? 112.496 152.468 153.770 1.00 52.51 515 PHE B O 1
ATOM 8748 N N . LEU B 1 555 ? 113.115 154.566 154.288 1.00 48.88 516 LEU B N 1
ATOM 8749 C CA . LEU B 1 555 ? 114.398 154.418 153.606 1.00 46.76 516 LEU B CA 1
ATOM 8750 C C . LEU B 1 555 ? 115.279 153.383 154.293 1.00 51.07 516 LEU B C 1
ATOM 8751 O O . LEU B 1 555 ? 116.028 152.662 153.627 1.00 59.34 516 LEU B O 1
ATOM 8756 N N . GLY B 1 556 ? 115.207 153.292 155.621 1.00 55.83 517 GLY B N 1
ATOM 8757 C CA . GLY B 1 556 ? 116.072 152.377 156.344 1.00 51.51 517 GLY B CA 1
ATOM 8758 C C . GLY B 1 556 ? 115.845 150.919 156.008 1.00 55.15 517 GLY B C 1
ATOM 8759 O O . GLY B 1 556 ? 116.686 150.078 156.339 1.00 61.66 517 GLY B O 1
ATOM 8760 N N . MET B 1 557 ? 114.724 150.596 155.363 1.00 57.30 518 MET B N 1
ATOM 8761 C CA . MET B 1 557 ? 114.438 149.207 155.027 1.00 54.19 518 MET B CA 1
ATOM 8762 C C . MET B 1 557 ? 115.376 148.676 153.951 1.00 62.00 518 MET B C 1
ATOM 8763 O O . MET B 1 557 ? 115.706 147.486 153.956 1.00 67.52 518 MET B O 1
ATOM 8768 N N . PHE B 1 558 ? 115.811 149.531 153.022 1.00 61.64 519 PHE B N 1
ATOM 8769 C CA . PHE B 1 558 ? 116.593 149.094 151.876 1.00 58.87 519 PHE B CA 1
ATOM 8770 C C . PHE B 1 558 ? 118.032 149.586 151.873 1.00 61.59 519 PHE B C 1
ATOM 8771 O O . PHE B 1 558 ? 118.832 149.081 151.081 1.00 73.73 519 PHE B O 1
ATOM 8779 N N . ILE B 1 559 ? 118.384 150.547 152.722 1.00 63.10 520 ILE B N 1
ATOM 8780 C CA . ILE B 1 559 ? 119.700 151.171 152.704 1.00 63.76 520 ILE B CA 1
ATOM 8781 C C . ILE B 1 559 ? 120.355 150.987 154.065 1.00 71.18 520 ILE B C 1
ATOM 8782 O O . ILE B 1 559 ? 119.692 151.081 155.103 1.00 69.83 520 ILE B O 1
ATOM 8787 N N . ASP B 1 560 ? 121.658 150.719 154.054 1.00 74.04 521 ASP B N 1
ATOM 8788 C CA . ASP B 1 560 ? 122.404 150.565 155.293 1.00 73.85 521 ASP B CA 1
ATOM 8789 C C . ASP B 1 560 ? 122.499 151.896 156.030 1.00 72.86 521 ASP B C 1
ATOM 8790 O O . ASP B 1 560 ? 122.448 152.972 155.430 1.00 75.92 521 ASP B O 1
ATOM 8795 N N . ALA B 1 561 ? 122.641 151.812 157.354 1.00 71.01 522 ALA B N 1
ATOM 8796 C CA . ALA B 1 561 ? 122.610 153.015 158.180 1.00 72.73 522 ALA B CA 1
ATOM 8797 C C . ALA B 1 561 ? 123.765 153.955 157.852 1.00 71.92 522 ALA B C 1
ATOM 8798 O O . ALA B 1 561 ? 123.575 155.174 157.761 1.00 72.03 522 ALA B O 1
ATOM 8800 N N . LEU B 1 562 ? 124.971 153.411 157.678 1.00 72.20 523 LEU B N 1
ATOM 8801 C CA . LEU B 1 562 ? 126.143 154.263 157.498 1.00 71.44 523 LEU B CA 1
ATOM 8802 C C . LEU B 1 562 ? 126.021 155.107 156.235 1.00 69.24 523 LEU B C 1
ATOM 8803 O O . LEU B 1 562 ? 126.272 156.317 156.257 1.00 65.85 523 LEU B O 1
ATOM 8808 N N . ALA B 1 563 ? 125.641 154.484 155.120 1.00 71.46 524 ALA B N 1
ATOM 8809 C CA . ALA B 1 563 ? 125.450 155.239 153.888 1.00 68.32 524 ALA B CA 1
ATOM 8810 C C . ALA B 1 563 ? 124.259 156.181 154.000 1.00 61.13 524 ALA B C 1
ATOM 8811 O O . ALA B 1 563 ? 124.304 157.312 153.500 1.00 62.77 524 ALA B O 1
ATOM 8813 N N . LEU B 1 564 ? 123.187 155.729 154.651 1.00 61.38 525 LEU B N 1
ATOM 8814 C CA . LEU B 1 564 ? 121.973 156.531 154.742 1.00 60.75 525 LEU B CA 1
ATOM 8815 C C . LEU B 1 564 ? 122.226 157.831 155.492 1.00 57.44 525 LEU B C 1
ATOM 8816 O O . LEU B 1 564 ? 121.683 158.882 155.131 1.00 55.97 525 LEU B O 1
ATOM 8821 N N . GLN B 1 565 ? 123.033 157.777 156.551 1.00 58.46 526 GLN B N 1
ATOM 8822 C CA . GLN B 1 565 ? 123.318 158.984 157.317 1.00 56.43 526 GLN B CA 1
ATOM 8823 C C . GLN B 1 565 ? 123.915 160.066 156.427 1.00 51.11 526 GLN B C 1
ATOM 8824 O O . GLN B 1 565 ? 123.421 161.199 156.387 1.00 53.75 526 GLN B O 1
ATOM 8830 N N . PHE B 1 566 ? 124.977 159.729 155.695 1.00 51.84 527 PHE B N 1
ATOM 8831 C CA . PHE B 1 566 ? 125.611 160.712 154.824 1.00 52.55 527 PHE B CA 1
ATOM 8832 C C . PHE B 1 566 ? 124.684 161.119 153.690 1.00 52.41 527 PHE B C 1
ATOM 8833 O O . PHE B 1 566 ? 124.694 162.276 153.257 1.00 49.86 527 PHE B O 1
ATOM 8841 N N . LEU B 1 567 ? 123.879 160.183 153.191 1.00 56.76 528 LEU B N 1
ATOM 8842 C CA . LEU B 1 567 ? 122.988 160.499 152.083 1.00 53.46 528 LEU B CA 1
ATOM 8843 C C . LEU B 1 567 ? 121.930 161.514 152.492 1.00 53.71 528 LEU B C 1
ATOM 8844 O O . LEU B 1 567 ? 121.565 162.388 151.698 1.00 53.58 528 LEU B O 1
ATOM 8849 N N . VAL B 1 568 ? 121.429 161.423 153.722 1.00 54.06 529 VAL B N 1
ATOM 8850 C CA . VAL B 1 568 ? 120.218 162.148 154.094 1.00 46.57 529 VAL B CA 1
ATOM 8851 C C . VAL B 1 568 ? 120.509 163.395 154.921 1.00 44.52 529 VAL B C 1
ATOM 8852 O O . VAL B 1 568 ? 119.793 164.395 154.807 1.00 46.04 529 VAL B O 1
ATOM 8856 N N . LEU B 1 569 ? 121.544 163.362 155.761 1.00 46.99 530 LEU B N 1
ATOM 8857 C CA . LEU B 1 569 ? 121.752 164.465 156.698 1.00 45.31 530 LEU B CA 1
ATOM 8858 C C . LEU B 1 569 ? 121.973 165.805 156.011 1.00 46.23 530 LEU B C 1
ATOM 8859 O O . LEU B 1 569 ? 121.377 166.804 156.450 1.00 51.12 530 LEU B O 1
ATOM 8864 N N . PRO B 1 570 ? 122.802 165.916 154.970 1.00 47.19 531 PRO B N 1
ATOM 8865 C CA . PRO B 1 570 ? 123.050 167.246 154.388 1.00 44.27 531 PRO B CA 1
ATOM 8866 C C . PRO B 1 570 ? 121.786 167.950 153.932 1.00 47.64 531 PRO B C 1
ATOM 8867 O O . PRO B 1 570 ? 121.677 169.173 154.071 1.00 42.32 531 PRO B O 1
ATOM 8871 N N . MET B 1 571 ? 120.827 167.208 153.382 1.00 55.27 532 MET B N 1
ATOM 8872 C CA . MET B 1 571 ? 119.576 167.810 152.941 1.00 52.11 532 MET B CA 1
ATOM 8873 C C . MET B 1 571 ? 118.647 168.119 154.107 1.00 52.43 532 MET B C 1
ATOM 8874 O O . MET B 1 571 ? 117.843 169.053 154.019 1.00 52.52 532 MET B O 1
ATOM 8879 N N . LEU B 1 572 ? 118.740 167.356 155.197 1.00 50.74 533 LEU B N 1
ATOM 8880 C CA . LEU B 1 572 ? 117.766 167.476 156.276 1.00 46.17 533 LEU B CA 1
ATOM 8881 C C . LEU B 1 572 ? 118.153 168.550 157.284 1.00 44.81 533 LEU B C 1
ATOM 8882 O O . LEU B 1 572 ? 117.293 169.312 157.735 1.00 49.16 533 LEU B O 1
ATOM 8887 N N . ILE B 1 573 ? 119.431 168.626 157.657 1.00 44.14 534 ILE B N 1
ATOM 8888 C CA . ILE B 1 573 ? 119.834 169.564 158.705 1.00 46.76 534 ILE B CA 1
ATOM 8889 C C . ILE B 1 573 ? 119.445 170.997 158.361 1.00 47.99 534 ILE B C 1
ATOM 8890 O O . ILE B 1 573 ? 118.872 171.682 159.224 1.00 51.20 534 ILE B O 1
ATOM 8895 N N . PRO B 1 574 ? 119.725 171.515 157.162 1.00 45.89 535 PRO B N 1
ATOM 8896 C CA . PRO B 1 574 ? 119.240 172.866 156.836 1.00 44.83 535 PRO B CA 1
ATOM 8897 C C . PRO B 1 574 ? 117.731 173.002 156.924 1.00 47.07 535 PRO B C 1
ATOM 8898 O O . PRO B 1 574 ? 117.229 174.029 157.397 1.00 50.54 535 PRO B O 1
ATOM 8902 N N . ILE B 1 575 ? 116.987 171.985 156.490 1.00 47.16 536 ILE B N 1
ATOM 8903 C CA . ILE B 1 575 ? 115.533 172.049 156.580 1.00 47.56 536 ILE B CA 1
ATOM 8904 C C . ILE B 1 575 ? 115.094 172.045 158.037 1.00 52.12 536 ILE B C 1
ATOM 8905 O O . ILE B 1 575 ? 114.109 172.695 158.404 1.00 56.52 536 ILE B O 1
ATOM 8910 N N . ALA B 1 576 ? 115.807 171.306 158.888 1.00 50.10 537 ALA B N 1
ATOM 8911 C CA . ALA B 1 576 ? 115.517 171.349 160.316 1.00 45.27 537 ALA B CA 1
ATOM 8912 C C . ALA B 1 576 ? 115.754 172.743 160.878 1.00 51.48 537 ALA B C 1
ATOM 8913 O O . ALA B 1 576 ? 114.938 173.255 161.652 1.00 58.32 537 ALA B O 1
ATOM 8915 N N . MET B 1 577 ? 116.866 173.376 160.497 1.00 55.36 538 MET B N 1
ATOM 8916 C CA . MET B 1 577 ? 117.126 174.736 160.956 1.00 48.41 538 MET B CA 1
ATOM 8917 C C . MET B 1 577 ? 116.062 175.701 160.457 1.00 46.91 538 MET B C 1
ATOM 8918 O O . MET B 1 577 ? 115.760 176.695 161.126 1.00 47.63 538 MET B O 1
ATOM 8923 N N . GLN B 1 578 ? 115.487 175.427 159.286 1.00 57.29 539 GLN B N 1
ATOM 8924 C CA . GLN B 1 578 ? 114.489 176.330 158.723 1.00 60.80 539 GLN B CA 1
ATOM 8925 C C . GLN B 1 578 ? 113.265 176.437 159.623 1.00 62.95 539 GLN B C 1
ATOM 8926 O O . GLN B 1 578 ? 112.714 177.529 159.806 1.00 62.57 539 GLN B O 1
ATOM 8932 N N . PHE B 1 579 ? 112.821 175.319 160.190 1.00 56.45 540 PHE B N 1
ATOM 8933 C CA . PHE B 1 579 ? 111.593 175.270 160.970 1.00 55.49 540 PHE B CA 1
ATOM 8934 C C . PHE B 1 579 ? 111.815 175.558 162.449 1.00 59.67 540 PHE B C 1
ATOM 8935 O O . PHE B 1 579 ? 110.875 175.428 163.239 1.00 61.20 540 PHE B O 1
ATOM 8943 N N . ASN B 1 580 ? 113.030 175.941 162.842 1.00 63.91 541 ASN B N 1
ATOM 8944 C CA . ASN B 1 580 ? 113.341 176.257 164.235 1.00 63.76 541 ASN B CA 1
ATOM 8945 C C . ASN B 1 580 ? 113.232 175.018 165.121 1.00 62.62 541 ASN B C 1
ATOM 8946 O O . ASN B 1 580 ? 112.633 175.059 166.195 1.00 66.72 541 ASN B O 1
ATOM 8951 N N . ILE B 1 581 ? 113.809 173.914 164.666 1.00 58.54 542 ILE B N 1
ATOM 8952 C CA . ILE B 1 581 ? 113.851 172.678 165.437 1.00 53.07 542 ILE B CA 1
ATOM 8953 C C . ILE B 1 581 ? 115.210 172.578 166.112 1.00 55.92 542 ILE B C 1
ATOM 8954 O O . ILE B 1 581 ? 116.247 172.778 165.470 1.00 62.54 542 ILE B O 1
ATOM 8959 N N . ASP B 1 582 ? 115.208 172.274 167.407 1.00 47.46 543 ASP B N 1
ATOM 8960 C CA . ASP B 1 582 ? 116.460 172.134 168.135 1.00 50.19 543 ASP B CA 1
ATOM 8961 C C . ASP B 1 582 ? 117.326 171.075 167.469 1.00 50.68 543 ASP B C 1
ATOM 8962 O O . ASP B 1 582 ? 116.825 170.058 166.983 1.00 57.74 543 ASP B O 1
ATOM 8967 N N . LEU B 1 583 ? 118.634 171.320 167.436 1.00 46.89 544 LEU B N 1
ATOM 8968 C CA . LEU B 1 583 ? 119.534 170.437 166.706 1.00 47.22 544 LEU B CA 1
ATOM 8969 C C . LEU B 1 583 ? 120.046 169.276 167.545 1.00 51.36 544 LEU B C 1
ATOM 8970 O O . LEU B 1 583 ? 120.339 168.213 166.991 1.00 61.50 544 LEU B O 1
ATOM 8975 N N . ILE B 1 584 ? 120.155 169.438 168.864 1.00 50.31 545 ILE B N 1
ATOM 8976 C CA . ILE B 1 584 ? 120.519 168.306 169.713 1.00 55.30 545 ILE B CA 1
ATOM 8977 C C . ILE B 1 584 ? 119.420 167.251 169.682 1.00 53.29 545 ILE B C 1
ATOM 8978 O O . ILE B 1 584 ? 119.678 166.055 169.479 1.00 56.53 545 ILE B O 1
ATOM 8983 N N . PHE B 1 585 ? 118.175 167.682 169.880 1.00 45.28 546 PHE B N 1
ATOM 8984 C CA . PHE B 1 585 ? 117.051 166.756 169.832 1.00 46.02 546 PHE B CA 1
ATOM 8985 C C . PHE B 1 585 ? 116.915 166.136 168.450 1.00 45.17 546 PHE B C 1
ATOM 8986 O O . PHE B 1 585 ? 116.639 164.938 168.323 1.00 54.88 546 PHE B O 1
ATOM 8994 N N . PHE B 1 586 ? 117.107 166.935 167.400 1.00 40.57 547 PHE B N 1
ATOM 8995 C CA . PHE B 1 586 ? 117.035 166.398 166.047 1.00 38.36 547 PHE B CA 1
ATOM 8996 C C . PHE B 1 586 ? 118.109 165.345 165.818 1.00 39.32 547 PHE B C 1
ATOM 8997 O O . PHE B 1 586 ? 117.848 164.304 165.205 1.00 45.42 547 PHE B O 1
ATOM 9005 N N . GLY B 1 587 ? 119.324 165.595 166.302 1.00 42.02 548 GLY B N 1
ATOM 9006 C CA . GLY B 1 587 ? 120.382 164.611 166.147 1.00 45.67 548 GLY B CA 1
ATOM 9007 C C . GLY B 1 587 ? 120.071 163.315 166.866 1.00 46.22 548 GLY B C 1
ATOM 9008 O O . GLY B 1 587 ? 120.253 162.226 166.317 1.00 49.64 548 GLY B O 1
ATOM 9009 N N . VAL B 1 588 ? 119.591 163.415 168.106 1.00 40.97 549 VAL B N 1
ATOM 9010 C CA . VAL B 1 588 ? 119.245 162.209 168.855 1.00 43.13 549 VAL B CA 1
ATOM 9011 C C . VAL B 1 588 ? 118.153 161.433 168.129 1.00 40.79 549 VAL B C 1
ATOM 9012 O O . VAL B 1 588 ? 118.231 160.207 167.971 1.00 48.39 549 VAL B O 1
ATOM 9016 N N . MET B 1 589 ? 117.114 162.139 167.678 1.00 37.64 550 MET B N 1
ATOM 9017 C CA . MET B 1 589 ? 115.993 161.473 167.027 1.00 37.29 550 MET B CA 1
ATOM 9018 C C . MET B 1 589 ? 116.438 160.784 165.744 1.00 38.98 550 MET B C 1
ATOM 9019 O O . MET B 1 589 ? 116.069 159.633 165.485 1.00 45.02 550 MET B O 1
ATOM 9024 N N . THR B 1 590 ? 117.236 161.472 164.925 1.00 38.21 551 THR B N 1
ATOM 9025 C CA . THR B 1 590 ? 117.695 160.872 163.677 1.00 34.43 551 THR B CA 1
ATOM 9026 C C . THR B 1 590 ? 118.598 159.676 163.938 1.00 40.98 551 THR B C 1
ATOM 9027 O O . THR B 1 590 ? 118.513 158.666 163.232 1.00 47.03 551 THR B O 1
ATOM 9031 N N . THR B 1 591 ? 119.476 159.766 164.941 1.00 44.18 552 THR B N 1
ATOM 9032 C CA . THR B 1 591 ? 120.343 158.635 165.248 1.00 39.76 552 THR B CA 1
ATOM 9033 C C . THR B 1 591 ? 119.530 157.423 165.675 1.00 38.66 552 THR B C 1
ATOM 9034 O O . THR B 1 591 ? 119.793 156.302 165.227 1.00 46.46 552 THR B O 1
ATOM 9038 N N . LEU B 1 592 ? 118.536 157.623 166.541 1.00 37.97 553 LEU B N 1
ATOM 9039 C CA . LEU B 1 592 ? 117.699 156.501 166.954 1.00 35.00 553 LEU B CA 1
ATOM 9040 C C . LEU B 1 592 ? 116.933 155.925 165.770 1.00 38.00 553 LEU B C 1
ATOM 9041 O O . LEU B 1 592 ? 116.835 154.701 165.615 1.00 38.39 553 LEU B O 1
ATOM 9046 N N . ASN B 1 593 ? 116.388 156.795 164.919 1.00 47.08 554 ASN B N 1
ATOM 9047 C CA . ASN B 1 593 ? 115.623 156.334 163.769 1.00 36.92 554 ASN B CA 1
ATOM 9048 C C . ASN B 1 593 ? 116.487 155.533 162.809 1.00 37.71 554 ASN B C 1
ATOM 9049 O O . ASN B 1 593 ? 116.014 154.557 162.219 1.00 43.73 554 ASN B O 1
ATOM 9054 N N . MET B 1 5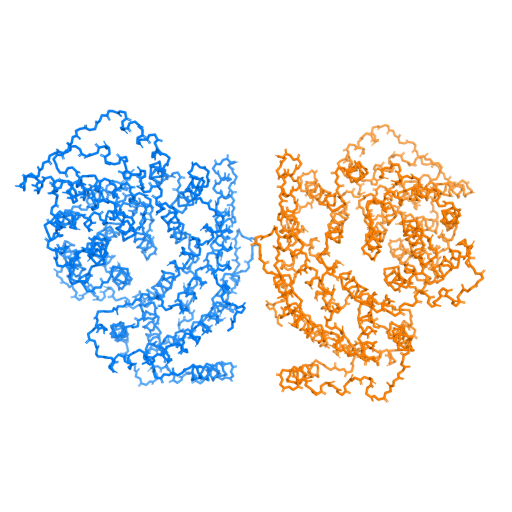94 ? 117.744 155.935 162.627 1.00 40.82 555 MET B N 1
ATOM 9055 C CA . MET B 1 594 ? 118.637 155.200 161.743 1.00 42.62 555 MET B CA 1
ATOM 9056 C C . MET B 1 594 ? 119.113 153.895 162.367 1.00 45.73 555 MET B C 1
ATOM 9057 O O . MET B 1 594 ? 119.284 152.902 161.654 1.00 51.85 555 MET B O 1
ATOM 9062 N N . MET B 1 595 ? 119.333 153.871 163.684 1.00 49.29 556 MET B N 1
ATOM 9063 C CA . MET B 1 595 ? 119.711 152.622 164.335 1.00 47.37 556 MET B CA 1
ATOM 9064 C C . MET B 1 595 ? 118.574 151.613 164.307 1.00 46.01 556 MET B C 1
ATOM 9065 O O . MET B 1 595 ? 118.822 150.404 164.261 1.00 52.38 556 MET B O 1
ATOM 9070 N N . VAL B 1 596 ? 117.325 152.082 164.336 1.00 45.52 557 VAL B N 1
ATOM 9071 C CA . VAL B 1 596 ? 116.198 151.173 164.158 1.00 42.34 557 VAL B CA 1
ATOM 9072 C C . VAL B 1 596 ? 116.245 150.499 162.795 1.00 42.52 557 VAL B C 1
ATOM 9073 O O . VAL B 1 596 ? 115.580 149.481 162.586 1.00 50.82 557 VAL B O 1
ATOM 9077 N N . GLY B 1 597 ? 117.021 151.043 161.857 1.00 46.23 558 GLY B N 1
ATOM 9078 C CA . GLY B 1 597 ? 117.028 150.512 160.505 1.00 51.42 558 GLY B CA 1
ATOM 9079 C C . GLY B 1 597 ? 117.600 149.113 160.395 1.00 53.93 558 GLY B C 1
ATOM 9080 O O . GLY B 1 597 ? 117.145 148.319 159.568 1.00 61.96 558 GLY B O 1
ATOM 9081 N N . ILE B 1 598 ? 118.598 148.787 161.214 1.00 51.91 559 ILE B N 1
ATOM 9082 C CA . ILE B 1 598 ? 119.326 147.530 161.066 1.00 56.06 559 ILE B CA 1
ATOM 9083 C C . ILE B 1 598 ? 118.477 146.350 161.524 1.00 53.51 559 ILE B C 1
ATOM 9084 O O . ILE B 1 598 ? 118.924 145.200 161.473 1.00 58.23 559 ILE B O 1
ATOM 9089 N N . LEU B 1 599 ? 117.256 146.618 161.981 1.00 53.51 560 LEU B N 1
ATOM 9090 C CA . LEU B 1 599 ? 116.331 145.569 162.377 1.00 52.90 560 LEU B CA 1
ATOM 9091 C C . LEU B 1 599 ? 115.218 145.333 161.368 1.00 57.17 560 LEU B C 1
ATOM 9092 O O . LEU B 1 599 ? 114.416 144.416 161.564 1.00 58.60 560 LEU B O 1
ATOM 9097 N N . THR B 1 600 ? 115.117 146.177 160.343 1.00 59.52 561 THR B N 1
ATOM 9098 C CA . THR B 1 600 ? 113.924 146.248 159.461 1.00 59.82 561 THR B CA 1
ATOM 9099 C C . THR B 1 600 ? 114.220 145.475 158.171 1.00 63.95 561 THR B C 1
ATOM 9100 O O . THR B 1 600 ? 115.154 145.862 157.453 1.00 67.05 561 THR B O 1
ATOM 9104 N N . PRO B 1 601 ? 113.485 144.387 157.853 1.00 68.12 562 PRO B N 1
ATOM 9105 C CA . PRO B 1 601 ? 113.626 143.718 156.559 1.00 73.04 562 PRO B CA 1
ATOM 9106 C C . PRO B 1 601 ? 113.143 144.641 155.430 1.00 70.59 562 PRO B C 1
ATOM 9107 O O . PRO B 1 601 ? 112.299 145.472 155.700 1.00 74.60 562 PRO B O 1
ATOM 9111 N N . PRO B 1 602 ? 113.660 144.537 154.186 1.00 62.97 563 PRO B N 1
ATOM 9112 C CA . PRO B 1 602 ? 114.496 143.408 153.760 1.00 64.01 563 PRO B CA 1
ATOM 9113 C C . PRO B 1 602 ? 115.916 143.366 154.346 1.00 68.48 563 PRO B C 1
ATOM 9114 O O . PRO B 1 602 ? 116.361 142.287 154.684 1.00 65.80 563 PRO B O 1
ATOM 9118 N N . MET B 1 603 ? 116.592 144.515 154.429 1.00 69.96 564 MET B N 1
ATOM 9119 C CA . MET B 1 603 ? 118.076 144.602 154.485 1.00 67.93 564 MET B CA 1
ATOM 9120 C C . MET B 1 603 ? 118.542 145.132 155.846 1.00 68.10 564 MET B C 1
ATOM 9121 O O . MET B 1 603 ? 118.964 146.293 155.895 1.00 71.57 564 MET B O 1
ATOM 9126 N N . GLY B 1 604 ? 118.618 144.261 156.856 1.00 67.25 565 GLY B N 1
ATOM 9127 C CA . GLY B 1 604 ? 119.139 144.592 158.166 1.00 62.38 565 GLY B CA 1
ATOM 9128 C C . GLY B 1 604 ? 120.401 143.819 158.481 1.00 65.72 565 GLY B C 1
ATOM 9129 O O . GLY B 1 604 ? 120.381 142.587 158.526 1.00 74.13 565 GLY B O 1
ATOM 9130 N N . MET B 1 605 ? 121.508 144.529 158.705 1.00 63.36 566 MET B N 1
ATOM 9131 C CA . MET B 1 605 ? 122.773 143.853 158.974 1.00 75.75 566 MET B CA 1
ATOM 9132 C C . MET B 1 605 ? 122.692 143.011 160.239 1.00 77.50 566 MET B C 1
ATOM 9133 O O . MET B 1 605 ? 123.283 141.926 160.311 1.00 80.25 566 MET B O 1
ATOM 9138 N N . ALA B 1 606 ? 121.973 143.495 161.252 1.00 73.26 567 ALA B N 1
ATOM 9139 C CA . ALA B 1 606 ? 121.862 142.743 162.495 1.00 71.73 567 ALA B CA 1
ATOM 9140 C C . ALA B 1 606 ? 121.254 141.371 162.249 1.00 70.36 567 ALA B C 1
ATOM 9141 O O . ALA B 1 606 ? 121.711 140.371 162.813 1.00 75.87 567 ALA B O 1
ATOM 9143 N N . LEU B 1 607 ? 120.223 141.302 161.406 1.00 67.23 568 LEU B N 1
ATOM 9144 C CA . LEU B 1 607 ? 119.591 140.019 161.120 1.00 66.57 568 LEU B CA 1
ATOM 9145 C C . LEU B 1 607 ? 120.588 139.049 160.503 1.00 71.74 568 LEU B C 1
ATOM 9146 O O . LEU B 1 607 ? 120.690 137.892 160.926 1.00 80.52 568 LEU B O 1
ATOM 9151 N N . PHE B 1 608 ? 121.339 139.506 159.499 1.00 70.64 569 PHE B N 1
ATOM 9152 C CA . PHE B 1 608 ? 122.293 138.627 158.831 1.00 73.95 569 PHE B CA 1
ATOM 9153 C C . PHE B 1 608 ? 123.375 138.162 159.796 1.00 78.25 569 PHE B C 1
ATOM 9154 O O . PHE B 1 608 ? 123.729 136.978 159.828 1.00 84.27 569 PHE B O 1
ATOM 9162 N N . VAL B 1 609 ? 123.915 139.085 160.593 1.00 76.79 570 VAL B N 1
ATOM 9163 C CA . VAL B 1 609 ? 124.989 138.722 161.511 1.00 77.19 570 VAL B CA 1
ATOM 9164 C C . VAL B 1 609 ? 124.492 137.718 162.541 1.00 77.35 570 VAL B C 1
ATOM 9165 O O . VAL B 1 609 ? 125.178 136.739 162.857 1.00 80.47 570 VAL B O 1
ATOM 9169 N N . VAL B 1 610 ? 123.296 137.946 163.089 1.00 79.45 571 VAL B N 1
ATOM 9170 C CA . VAL B 1 610 ? 122.761 137.032 164.092 1.00 77.04 571 VAL B CA 1
ATOM 9171 C C . VAL B 1 610 ? 122.506 135.663 163.480 1.00 81.19 571 VAL B C 1
ATOM 9172 O O . VAL B 1 610 ? 122.813 134.631 164.087 1.00 88.44 571 VAL B O 1
ATOM 9176 N N . ALA B 1 611 ? 121.937 135.627 162.273 1.00 83.65 572 ALA B N 1
ATOM 9177 C CA . ALA B 1 611 ? 121.681 134.346 161.625 1.00 83.65 572 ALA B CA 1
ATOM 9178 C C . ALA B 1 611 ? 122.979 133.592 161.379 1.00 85.40 572 ALA B C 1
ATOM 9179 O O . ALA B 1 611 ? 123.047 132.374 161.577 1.00 88.37 572 ALA B O 1
ATOM 9181 N N . ARG B 1 612 ? 124.023 134.299 160.944 1.00 83.32 573 ARG B N 1
ATOM 9182 C CA . ARG B 1 612 ? 125.304 133.649 160.697 1.00 86.57 573 ARG B CA 1
ATOM 9183 C C . ARG B 1 612 ? 125.907 133.111 161.989 1.00 88.20 573 ARG B C 1
ATOM 9184 O O . ARG B 1 612 ? 126.371 131.967 162.042 1.00 85.06 573 ARG B O 1
ATOM 9192 N N . VAL B 1 613 ? 125.906 133.925 163.046 1.00 90.44 574 VAL B N 1
ATOM 9193 C CA . VAL B 1 613 ? 126.585 133.535 164.279 1.00 88.27 574 VAL B CA 1
ATOM 9194 C C . VAL B 1 613 ? 125.838 132.404 164.974 1.00 87.08 574 VAL B C 1
ATOM 9195 O O . VAL B 1 613 ? 126.448 131.435 165.439 1.00 91.71 574 VAL B O 1
ATOM 9199 N N . GLY B 1 614 ? 124.516 132.508 165.066 1.00 87.20 575 GLY B N 1
ATOM 9200 C CA . GLY B 1 614 ? 123.722 131.497 165.730 1.00 86.84 575 GLY B CA 1
ATOM 9201 C C . GLY B 1 614 ? 123.379 130.291 164.892 1.00 90.74 575 GLY B C 1
ATOM 9202 O O . GLY B 1 614 ? 122.785 129.341 165.408 1.00 97.60 575 GLY B O 1
ATOM 9203 N N . ASN B 1 615 ? 123.735 130.295 163.609 1.00 91.39 576 ASN B N 1
ATOM 9204 C CA . ASN B 1 615 ? 123.455 129.177 162.712 1.00 97.92 576 ASN B CA 1
ATOM 9205 C C . ASN B 1 615 ? 121.954 128.888 162.659 1.00 96.96 576 ASN B C 1
ATOM 9206 O O . ASN B 1 615 ? 121.479 127.824 163.061 1.00 96.99 576 ASN B O 1
ATOM 9211 N N . MET B 1 616 ? 121.207 129.868 162.156 1.00 91.02 577 MET B N 1
ATOM 9212 C CA . MET B 1 616 ? 119.772 129.717 161.975 1.00 90.99 577 MET B CA 1
ATOM 9213 C C . MET B 1 616 ? 119.346 130.512 160.751 1.00 91.61 577 MET B C 1
ATOM 9214 O O . MET B 1 616 ? 120.036 131.438 160.317 1.00 90.74 577 MET B O 1
ATOM 9219 N N . SER B 1 617 ? 118.198 130.137 160.198 1.00 87.67 578 SER B N 1
ATOM 9220 C CA . SER B 1 617 ? 117.681 130.812 159.018 1.00 85.47 578 SER B CA 1
ATOM 9221 C C . SER B 1 617 ? 117.255 132.235 159.357 1.00 82.29 578 SER B C 1
ATOM 9222 O O . SER B 1 617 ? 116.751 132.515 160.447 1.00 87.34 578 SER B O 1
ATOM 9225 N N . VAL B 1 618 ? 117.457 133.141 158.398 1.00 79.74 579 VAL B N 1
ATOM 9226 C CA . VAL B 1 618 ? 117.135 134.546 158.626 1.00 82.44 579 VAL B CA 1
ATOM 9227 C C . VAL B 1 618 ? 115.646 134.730 158.884 1.00 83.52 579 VAL B C 1
ATOM 9228 O O . VAL B 1 618 ? 115.237 135.702 159.528 1.00 84.66 579 VAL B O 1
ATOM 9232 N N . SER B 1 619 ? 114.811 133.817 158.384 1.00 82.89 580 SER B N 1
ATOM 9233 C CA . SER B 1 619 ? 113.377 133.920 158.639 1.00 82.43 580 SER B CA 1
ATOM 9234 C C . SER B 1 619 ? 113.066 133.765 160.124 1.00 86.17 580 SER B C 1
ATOM 9235 O O . SER B 1 619 ? 112.232 134.498 160.672 1.00 86.04 580 SER B O 1
ATOM 9238 N N . THR B 1 620 ? 113.720 132.809 160.790 1.00 83.49 581 THR B N 1
ATOM 9239 C CA . THR B 1 620 ? 113.516 132.646 162.225 1.00 80.09 581 THR B CA 1
ATOM 9240 C C . THR B 1 620 ? 113.962 133.889 162.982 1.00 76.49 581 THR B C 1
ATOM 9241 O O . THR B 1 620 ? 113.272 134.350 163.899 1.00 81.40 581 THR B O 1
ATOM 9245 N N . VAL B 1 621 ? 115.110 134.452 162.605 1.00 70.02 582 VAL B N 1
ATOM 9246 C CA . VAL B 1 621 ? 115.590 135.666 163.256 1.00 71.90 582 VAL B CA 1
ATOM 9247 C C . VAL B 1 621 ? 114.588 136.797 163.068 1.00 71.85 582 VAL B C 1
ATOM 9248 O O . VAL B 1 621 ? 114.302 137.557 163.999 1.00 78.38 582 VAL B O 1
ATOM 9252 N N . THR B 1 622 ? 114.039 136.928 161.860 1.00 75.81 583 THR B N 1
ATOM 9253 C CA . THR B 1 622 ? 113.079 137.993 161.594 1.00 76.69 583 THR B CA 1
ATOM 9254 C C . THR B 1 622 ? 111.825 137.831 162.445 1.00 73.88 583 THR B C 1
ATOM 9255 O O . THR B 1 622 ? 111.348 138.793 163.063 1.00 75.64 583 THR B O 1
ATOM 9259 N N . LYS B 1 623 ? 111.262 136.623 162.472 1.00 74.15 584 LYS B N 1
ATOM 9260 C CA . LYS B 1 623 ? 110.040 136.421 163.242 1.00 75.05 584 LYS B CA 1
ATOM 9261 C C . LYS B 1 623 ? 110.291 136.603 164.731 1.00 76.15 584 LYS B C 1
ATOM 9262 O O . LYS B 1 623 ? 109.402 137.066 165.455 1.00 75.15 584 LYS B O 1
ATOM 9268 N N . GLY B 1 624 ? 111.487 136.251 165.209 1.00 77.70 585 GLY B N 1
ATOM 9269 C CA . GLY B 1 624 ? 111.831 136.523 166.592 1.00 71.77 585 GLY B CA 1
ATOM 9270 C C . GLY B 1 624 ? 111.978 137.996 166.895 1.00 63.39 585 GLY B C 1
ATOM 9271 O O . GLY B 1 624 ? 111.616 138.443 167.987 1.00 63.52 585 GLY B O 1
ATOM 9272 N N . VAL B 1 625 ? 112.516 138.768 165.949 1.00 65.17 586 VAL B N 1
ATOM 9273 C CA . VAL B 1 625 ? 112.693 140.197 166.176 1.00 57.54 586 VAL B CA 1
ATOM 9274 C C . VAL B 1 625 ? 111.359 140.924 166.158 1.00 58.98 586 VAL B C 1
ATOM 9275 O O . VAL B 1 625 ? 111.179 141.910 166.881 1.00 60.49 586 VAL B O 1
ATOM 9279 N N . LEU B 1 626 ? 110.411 140.476 165.336 1.00 65.51 587 LEU B N 1
ATOM 9280 C CA . LEU B 1 626 ? 109.134 141.186 165.233 1.00 63.49 587 LEU B CA 1
ATOM 9281 C C . LEU B 1 626 ? 108.522 141.545 166.580 1.00 62.67 587 LEU B C 1
ATOM 9282 O O . LEU B 1 626 ? 108.146 142.713 166.765 1.00 69.98 587 LEU B O 1
ATOM 9287 N N . PRO B 1 627 ? 108.386 140.632 167.545 1.00 58.70 588 PRO B N 1
ATOM 9288 C CA . PRO B 1 627 ? 107.767 141.020 168.824 1.00 57.02 588 PRO B CA 1
ATOM 9289 C C . PRO B 1 627 ? 108.546 142.067 169.600 1.00 55.48 588 PRO B C 1
ATOM 9290 O O . PRO B 1 627 ? 107.953 142.742 170.448 1.00 54.89 588 PRO B O 1
ATOM 9294 N N . PHE B 1 628 ? 109.840 142.230 169.348 1.00 57.70 589 PHE B N 1
ATOM 9295 C CA . PHE B 1 628 ? 110.662 143.164 170.106 1.00 54.18 589 PHE B CA 1
ATOM 9296 C C . PHE B 1 628 ? 110.773 144.535 169.456 1.00 57.99 589 PHE B C 1
ATOM 9297 O O . PHE B 1 628 ? 111.506 145.385 169.969 1.00 59.74 589 PHE B O 1
ATOM 9305 N N . LEU B 1 629 ? 110.081 144.774 168.342 1.00 54.67 590 LEU B N 1
ATOM 9306 C CA . LEU B 1 629 ? 110.114 146.089 167.718 1.00 51.70 590 LEU B CA 1
ATOM 9307 C C . LEU B 1 629 ? 109.124 147.061 168.343 1.00 54.55 590 LEU B C 1
ATOM 9308 O O . LEU B 1 629 ? 109.252 148.271 168.134 1.00 62.18 590 LEU B O 1
ATOM 9313 N N . ILE B 1 630 ? 108.141 146.567 169.096 1.00 50.61 591 ILE B N 1
ATOM 9314 C CA . ILE B 1 630 ? 107.176 147.464 169.730 1.00 52.49 591 ILE B CA 1
ATOM 9315 C C . ILE B 1 630 ? 107.845 148.390 170.738 1.00 55.31 591 ILE B C 1
ATOM 9316 O O . ILE B 1 630 ? 107.563 149.599 170.714 1.00 60.39 591 ILE B O 1
ATOM 9321 N N . PRO B 1 631 ? 108.702 147.912 171.645 1.00 51.12 592 PRO B N 1
ATOM 9322 C CA . PRO B 1 631 ? 109.360 148.845 172.575 1.00 53.37 592 PRO B CA 1
ATOM 9323 C C . PRO B 1 631 ? 110.140 149.947 171.882 1.00 53.57 592 PRO B C 1
ATOM 9324 O O . PRO B 1 631 ? 110.099 151.103 172.322 1.00 52.83 592 PRO B O 1
ATOM 9328 N N . VAL B 1 632 ? 110.847 149.624 170.799 1.00 55.91 593 VAL B N 1
ATOM 9329 C CA . VAL B 1 632 ? 111.650 150.632 170.115 1.00 56.67 593 VAL B CA 1
ATOM 9330 C C . VAL B 1 632 ? 110.752 151.687 169.482 1.00 53.08 593 VAL B C 1
ATOM 9331 O O . VAL B 1 632 ? 111.026 152.891 169.567 1.00 56.55 593 VAL B O 1
ATOM 9335 N N . PHE B 1 633 ? 109.666 151.256 168.839 1.00 47.42 594 PHE B N 1
ATOM 9336 C CA . PHE B 1 633 ? 108.740 152.210 168.244 1.00 46.44 594 PHE B CA 1
ATOM 9337 C C . PHE B 1 633 ? 108.103 153.090 169.310 1.00 48.25 594 PHE B C 1
ATOM 9338 O O . PHE B 1 633 ? 107.941 154.301 169.113 1.00 55.39 594 PHE B O 1
ATOM 9346 N N . VAL B 1 634 ? 107.732 152.503 170.448 1.00 41.48 595 VAL B N 1
ATOM 9347 C CA . VAL B 1 634 ? 107.131 153.291 171.519 1.00 42.05 595 VAL B CA 1
ATOM 9348 C C . VAL B 1 634 ? 108.120 154.326 172.037 1.00 44.57 595 VAL B C 1
ATOM 9349 O O . VAL B 1 634 ? 107.754 155.478 172.293 1.00 46.72 595 VAL B O 1
ATOM 9353 N N . THR B 1 635 ? 109.382 153.934 172.213 1.00 48.00 596 THR B N 1
ATOM 9354 C CA . THR B 1 635 ? 110.385 154.888 172.676 1.00 43.47 596 THR B CA 1
ATOM 9355 C C . THR B 1 635 ? 110.567 156.021 171.675 1.00 43.44 596 THR B C 1
ATOM 9356 O O . THR B 1 635 ? 110.663 157.196 172.059 1.00 44.01 596 THR B O 1
ATOM 9360 N N . LEU B 1 636 ? 110.628 155.688 170.384 1.00 44.04 597 LEU B N 1
ATOM 9361 C CA . LEU B 1 636 ? 110.783 156.724 169.370 1.00 41.44 597 LEU B CA 1
ATOM 9362 C C . LEU B 1 636 ? 109.608 157.690 169.398 1.00 40.56 597 LEU B C 1
ATOM 9363 O O . LEU B 1 636 ? 109.796 158.911 169.338 1.00 45.90 597 LEU B O 1
ATOM 9368 N N . VAL B 1 637 ? 108.388 157.165 169.512 1.00 38.15 598 VAL B N 1
ATOM 9369 C CA . VAL B 1 637 ? 107.211 158.026 169.584 1.00 40.43 598 VAL B CA 1
ATOM 9370 C C . VAL B 1 637 ? 107.291 158.929 170.809 1.00 43.22 598 VAL B C 1
ATOM 9371 O O . VAL B 1 637 ? 107.028 160.138 170.735 1.00 45.54 598 VAL B O 1
ATOM 9375 N N . LEU B 1 638 ? 107.658 158.354 171.955 1.00 46.82 599 LEU B N 1
ATOM 9376 C CA . LEU B 1 638 ? 107.708 159.121 173.193 1.00 42.27 599 LEU B CA 1
ATOM 9377 C C . LEU B 1 638 ? 108.682 160.284 173.077 1.00 46.11 599 LEU B C 1
ATOM 9378 O O . LEU B 1 638 ? 108.350 161.422 173.427 1.00 47.96 599 LEU B O 1
ATOM 9383 N N . ILE B 1 639 ? 109.897 160.020 172.591 1.00 49.05 600 ILE B N 1
ATOM 9384 C CA . ILE B 1 639 ? 110.861 161.108 172.480 1.00 45.45 600 ILE B CA 1
ATOM 9385 C C . ILE B 1 639 ? 110.453 162.104 171.405 1.00 47.16 600 ILE B C 1
ATOM 9386 O O . ILE B 1 639 ? 110.745 163.297 171.535 1.00 56.34 600 ILE B O 1
ATOM 9391 N N . THR B 1 640 ? 109.787 161.653 170.339 1.00 51.90 601 THR B N 1
ATOM 9392 C CA . THR B 1 640 ? 109.330 162.587 169.317 1.00 50.03 601 THR B CA 1
ATOM 9393 C C . THR B 1 640 ? 108.294 163.559 169.862 1.00 43.64 601 THR B C 1
ATOM 9394 O O . THR B 1 640 ? 108.332 164.748 169.532 1.00 44.75 601 THR B O 1
ATOM 9398 N N . ILE B 1 641 ? 107.364 163.082 170.689 1.00 45.05 602 ILE B N 1
ATOM 9399 C CA . ILE B 1 641 ? 106.305 163.952 171.193 1.00 44.58 602 ILE B CA 1
ATOM 9400 C C . ILE B 1 641 ? 106.718 164.753 172.425 1.00 55.22 602 ILE B C 1
ATOM 9401 O O . ILE B 1 641 ? 106.087 165.777 172.724 1.00 47.54 602 ILE B O 1
ATOM 9406 N N . PHE B 1 642 ? 107.765 164.335 173.138 1.00 63.92 603 PHE B N 1
ATOM 9407 C CA . PHE B 1 642 ? 108.194 164.981 174.380 1.00 62.52 603 PHE B CA 1
ATOM 9408 C C . PHE B 1 642 ? 109.673 165.327 174.286 1.00 64.20 603 PHE B C 1
ATOM 9409 O O . PHE B 1 642 ? 110.525 164.619 174.840 1.00 71.86 603 PHE B O 1
ATOM 9417 N N . PRO B 1 643 ? 110.018 166.414 173.596 1.00 59.13 604 PRO B N 1
ATOM 9418 C CA . PRO B 1 643 ? 111.436 166.796 173.507 1.00 63.03 604 PRO B CA 1
ATOM 9419 C C . PRO B 1 643 ? 112.071 167.091 174.855 1.00 75.31 604 PRO B C 1
ATOM 9420 O O . PRO B 1 643 ? 113.297 166.975 174.992 1.00 79.24 604 PRO B O 1
ATOM 9424 N N . GLN B 1 644 ? 111.275 167.480 175.856 1.00 78.12 605 GLN B N 1
ATOM 9425 C CA . GLN B 1 644 ? 111.840 167.785 177.166 1.00 77.36 605 GLN B CA 1
ATOM 9426 C C . GLN B 1 644 ? 112.619 166.604 177.723 1.00 81.53 605 GLN B C 1
ATOM 9427 O O . GLN B 1 644 ? 113.659 166.795 178.365 1.00 89.72 605 GLN B O 1
ATOM 9433 N N . ILE B 1 645 ? 112.153 165.381 177.463 1.00 77.49 606 ILE B N 1
ATOM 9434 C CA . ILE B 1 645 ? 112.835 164.197 177.977 1.00 78.67 606 ILE B CA 1
ATOM 9435 C C . ILE B 1 645 ? 114.296 164.210 177.551 1.00 79.65 606 ILE B C 1
ATOM 9436 O O . ILE B 1 645 ? 115.203 163.998 178.364 1.00 83.26 606 ILE B O 1
ATOM 9441 N N . ILE B 1 646 ? 114.543 164.459 176.268 1.00 74.90 607 ILE B N 1
ATOM 9442 C CA . ILE B 1 646 ? 115.912 164.516 175.775 1.00 76.38 607 ILE B CA 1
ATOM 9443 C C . ILE B 1 646 ? 116.623 165.762 176.283 1.00 88.23 607 ILE B C 1
ATOM 9444 O O . ILE B 1 646 ? 117.775 165.695 176.725 1.00 92.84 607 ILE B O 1
ATOM 9449 N N . THR B 1 647 ? 115.957 166.914 176.238 1.00 92.74 608 THR B N 1
ATOM 9450 C CA . THR B 1 647 ? 116.639 168.197 176.340 1.00 94.86 608 THR B CA 1
ATOM 9451 C C . THR B 1 647 ? 116.849 168.679 177.773 1.00 100.67 608 THR B C 1
ATOM 9452 O O . THR B 1 647 ? 117.543 169.682 177.969 1.00 104.11 608 THR B O 1
ATOM 9456 N N . PHE B 1 648 ? 116.283 168.010 178.777 1.00 102.77 609 PHE B N 1
ATOM 9457 C CA . PHE B 1 648 ? 116.405 168.538 180.132 1.00 111.12 609 PHE B CA 1
ATOM 9458 C C . PHE B 1 648 ? 117.733 168.185 180.797 1.00 117.19 609 PHE B C 1
ATOM 9459 O O . PHE B 1 648 ? 118.284 169.018 181.525 1.00 119.17 609 PHE B O 1
ATOM 9467 N N . VAL B 1 649 ? 118.266 166.987 180.571 1.00 114.82 610 VAL B N 1
ATOM 9468 C CA . VAL B 1 649 ? 119.514 166.569 181.212 1.00 112.71 610 VAL B CA 1
ATOM 9469 C C . VAL B 1 649 ? 120.682 167.432 180.742 1.00 116.88 610 VAL B C 1
ATOM 9470 O O . VAL B 1 649 ? 121.445 167.938 181.580 1.00 116.59 610 VAL B O 1
ATOM 9474 N N . PRO B 1 650 ? 120.880 167.616 179.430 1.00 120.87 611 PRO B N 1
ATOM 9475 C CA . PRO B 1 650 ? 122.060 168.378 178.985 1.00 119.11 611 PRO B CA 1
ATOM 9476 C C . PRO B 1 650 ? 122.103 169.790 179.536 1.00 123.99 611 PRO B C 1
ATOM 9477 O O . PRO B 1 650 ? 123.185 170.291 179.865 1.00 128.14 611 PRO B O 1
ATOM 9481 N N . ASN B 1 651 ? 120.949 170.451 179.645 1.00 123.30 612 ASN B N 1
ATOM 9482 C CA . ASN B 1 651 ? 120.925 171.790 180.221 1.00 123.19 612 ASN B CA 1
ATOM 9483 C C . ASN B 1 651 ? 121.365 171.763 181.678 1.00 127.04 612 ASN B C 1
ATOM 9484 O O . ASN B 1 651 ? 122.102 172.647 182.128 1.00 124.59 612 ASN B O 1
ATOM 9489 N N . LEU B 1 652 ? 120.922 170.755 182.431 1.00 129.94 613 LEU B N 1
ATOM 9490 C CA . LEU B 1 652 ? 121.359 170.621 183.816 1.00 128.22 613 LEU B CA 1
ATOM 9491 C C . LEU B 1 652 ? 122.868 170.428 183.895 1.00 129.51 613 LEU B C 1
ATOM 9492 O O . LEU B 1 652 ? 123.549 171.078 184.695 1.00 129.03 613 LEU B O 1
ATOM 9497 N N . LEU B 1 653 ? 123.410 169.536 183.064 1.00 129.07 614 LEU B N 1
ATOM 9498 C CA . LEU B 1 653 ? 124.840 169.253 183.125 1.00 127.52 614 LEU B CA 1
ATOM 9499 C C . LEU B 1 653 ? 125.675 170.343 182.465 1.00 130.38 614 LEU B C 1
ATOM 9500 O O . LEU B 1 653 ? 126.789 170.620 182.922 1.00 130.22 614 LEU B O 1
ATOM 9505 N N . ILE B 1 654 ? 125.168 170.964 181.405 1.00 135.64 615 ILE B N 1
ATOM 9506 C CA . ILE B 1 654 ? 125.904 172.015 180.711 1.00 136.47 615 ILE B CA 1
ATOM 9507 C C . ILE B 1 654 ? 125.002 173.224 180.503 1.00 136.54 615 ILE B C 1
ATOM 9508 O O . ILE B 1 654 ? 123.814 173.088 180.215 1.00 133.72 615 ILE B O 1
#

Organism: Haemophilus influenzae (strain ATCC 51907 / DSM 11121 / KW20 / Rd) (NCBI:txid71421)

Nearest PDB structures (foldseek):
  8thi-assembly1_A  TM=1.000E+00  e=3.392E-73  Haemophilus influenzae Rd KW20
  8y4x-assembly1_A  TM=9.841E-01  e=6.774E-55  Fusobacterium nucleatum
  7qha-assembly1_B  TM=9.744E-01  e=2.398E-32  Photobacterium profundum SS9
  7qha-assembly1_A  TM=9.146E-01  e=3.634E-05  Photobacterium profundum SS9
  6z71-assembly1_A  TM=1.723E-01  e=6.590E+00  Aquifex aeolicus VF5

Foldseek 3Di:
DPVCPCVLLVVLLVLLVVLLVLLVVQVCCCPPVVDHAQCSLVSSLLSLLLLLLSLLLVCLLVVPFDAFCQVVVVDDLVVQQVLLQVLLVLVLVLLLVQLVLLVVVLVVFDAFDPSNPRHTCNSLSNSRNVSSVSSNVSSLVVQQVCVVVPSYDDHSVVSVVVVVVVVCCVVPPVVVCLVVQLCVPDQPDLCLLVVLVVVLVVSRNSIRHNLSSLVVSLCSSCSNHPPVCVSVLSVLLRVLSSDNLLLLQLLLLLQLVLCLDPVLLVLLLLLLLLPQQFDQLHLLSSLLVSLLLSLLRHQAQLSVLQSPLLPSLVVCVVQPHDPLQSLQSSLLSSLLNCQAPPYVLLSLLCSLLVHASLLLNQLSHLLSVLLSVLSSVLSSVVSVVVPGDGDDRRDVVSNVVSCVVNVLVSCLSVQLCCCRLQVVDGSNSSSSVSSVSSVVCCVPVVNHDDPVNSSVSSSVSSNVSNNVSSLSSSLSSSLVVCVVSVPLVVVVVVPPPCAVPVLVVLVVVLVVLLVVLARGALVSVCSVPPSNVVVNCVVRVHDSSLVSSLSSLSSSLSLLHPPHHPSLVSSCVSSVHDSVSNNVNNVSSVVSSVVSSVVCSVCVCSRNVRSVVSD/DVVCPCVLLVVLLVLLVVLLVLLVVQVCCCPPVVDHALCSLVSSLLSLLLLLLSLLLVCLLVVPFDAFCQVVVVDDLVVQQVLLQVLLVLVLVLLLVQLVLLVVVLVVFDAFDPSNPRHTCNSLSNSRNVSSVSSNVSSLVVQQVCVVVPSYDDHSVVSVVVSVVVVCCVVPPVVVCLVVQLCVPDQPDLCLLVVLVVVLVVNRNSIHHNLSSLQVSLCSSCSNHPPVCVSVLSVLLRVLSSDLLLLLQLLLLLQLVLCLDLVLLVLLLLLLLLPQQFDLLHLLLSLLVSLLLSLLRHQAQLSSLQRCLLPSLVVCVVQPHDPLQSLQSSLLSSLLNCQQPPYVLLSLLCSLLVHASLLLNQLSNVLSVLLSVLSVVLSSVVSVVVPGDGDDRRDVVSNVVSCVVNVLVSCLSVQLCCCRLQVVDGSSSSSSVSSVSSVVCCVPVVNPDDPVNSSVSSSVSSNVSNNVSSLSSSLSSSLVVCVVSVVLVVVVVVPPPCAVPVLVVLVVVLVVLLVVLARGALVSVCSVPVSNVVSNCVVRVHDSSLVSSLSSLSSSLSLLHPDHHPSLVSSCVSSVHDSVSNNVSNVSSVVSSVVSSVVCSVCVCSSNVRSVVSD

B-factor: mean 71.96, std 18.81, range [28.01, 139.02]

Secondary structure (DSSP, 8-state):
-GGGSSHHHHHHHHHHHHHHHHHHHHHHHHHHH----SSHHHHHHHHHHHHHHHHHHHHHHHT---B--TTGGGS-HHHHHHHHHHHHHHHHHHHHHHHHHHHHHHHH---EETTTTSEETHHHHTHHHHHHHHHHHHHH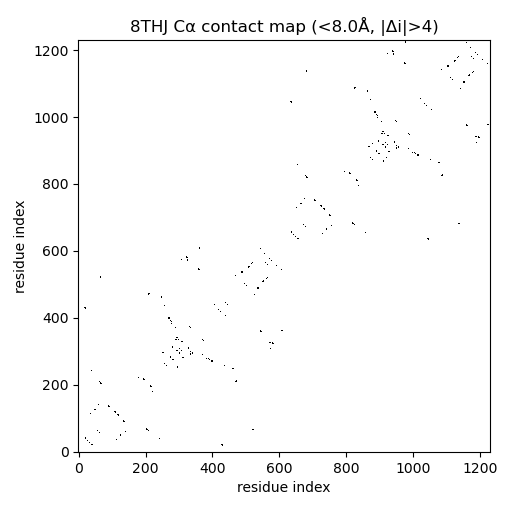HHHHHHHHTTS-S--HHHHHHHHHHHHHHHHH-GGGGGGS-GGGT---GGGHHHHHHHHHHHHHHTT-BHHHHHHHHHHHHHHHH-GGGHHHHTTHHHHTTS-SGGGHHHHHHHHHHHHTSHHHHHHHHHHHHHHHTTSTTTHHHHHHHHHHHHHTT-S-HHHHHHHHHHHHHHHHHHHT--HHHHHHHHHHGGGGTTTSSS-HHHHHHHHHHT--HHHHHHHTHHHHHHHHHHHHHHHHHHHHHHT---PPPPPHHHHHHHHHHHHHHHHHHHHHHHHHHTSSS-HHHHHHHHHHHHHHIIIIIS----HHHHHHHHHHHHHHHHHHHHHHHHHHHHHHHHHHHTHHHHHHHHS-S-TT-HHHHHHHHHHHHHHHTTTS-HHHHHHHHHHHHHHHHHHTT--HHHHHHHHHHHHHGGGGSSSS-HHHHHHHHHHT--HHHHHHHHGGGHHHHHHHHHHHHH-HHHHHHHHHHH-/-GGGTTHHHHHHHHHHHHHHHHHHHHHHHHHHH----SSHHHHHHHHHHHHHHHHHHHHHHHT---B--TTGGGS-HHHHHHHHHHHHHHHHHHHHHHHHHHHHHHHH---EETTTTSEETHHHHTHHHHHHHHHHHHHHHHHHHHHHTTS-S--HHHHHHHHHHHHHHHHH-GGGGGGS-GGGT---GGGHHHHHHHHHHHHHHTT-BHHHHHHHHHHHHHHHH-GGGHHHHTTHHHHTTS-SGGGHHHHHHHHHHHHTSHHHHHHHHHHHHHHHTTSTTTHHHHHHHHHHHHHTT-S-HHHHHHHHHHHHHHHHHHHT--HHHHHHHHHHGGGHHHHSSS-HHHHHHHHHHT--HHHHHHHHHHHHHHHHHHHHHHHHHHHHHHT---PPPPPHHHHHHHHHHHHHHHHHHHHHHHHHHTSSS-HHHHHHHHHHHHHHIIIIIS----HHHHHHHHHHHHHHHHHHHHHHHHHHHHHHHHHHHTHHHHHHHHS-S-TT-HHHHHHHHHHHHHHHTTTS-HHHHHHHHHHHHHHHHHHTT--HHHHHHHHHHHHHGGGGSSSS-HHHHHHHHHHT--HHHHHHHHGGGHHHHHHHHHHHHH-HHHHHHHHHHH-

InterPro domains:
  IPR004681 TRAP transporter large membrane protein DctM [PTHR33362] (189-615)
  IPR004681 TRAP transporter large membrane protein DctM [TIGR00786] (207-611)
  IPR010656 TRAP C4-dicarboxylate transport system permease DctM subunit [PF06808] (199-606)
  IPR055348 Tripartite ATP-independent periplasmic transporters, DctQ component [PF04290] (19-142)

Sequence (1230 aa):
MKYINKLEEWLGGALFIAIFGILIAQILSRQVFHSPLIWSEELAKLLFVYVGMLGISVAVRKQEHVFIDFLTNLMPEKIRKFTNTFVQLLVFICIFLFIHFGIRTFNGASFPIDALGGISEKWIFAALPVVAILMMFRFIQAQTLNFKTGKSYLPATFFIISAVILFAILFFAPDWFKVLRISNYIKLGSSSVYVALLVWLIIMFIGVPVGWSLFIATLLYFSMTRWNVVNAATEKLVYSLDSFPLLAVPFYILTGILMNTGGITERIFNFAKALLGHYTGGMGHVNIGASLLFSGMSGSALADAGGLGQLEIKAMRDAGYDDDICGGITAASCIIGPLVPPSIAMIIYGVIANESIAKLFIAGFIPGVLITLALMAMNYRIAKKRGYPRTPKATREQLCSSFKQSFWAILTPLLIIGGIFSGLFSPTESAIVAAAYSVIIGKFVYKELTLKSLFNSCIEAMAITGVVALMIMTVTFFGDMIAREQVAMRVADVFVAVADSPLTVLIMINALLLFLGMFIDALALQFLVLPMLIPIAMQFNIDLIFFGVMTTLNMMVGILTPPMGMALFVVARVGNMSVSTVTKGVLPFLIPVFVTLVLITIFPQIITFVPNLLIMKYINKLEEWLGGALFIAIFGILIAQILSRQVFHSPLIWSEELAKLLFVYVGMLGISVAVRKQEHVFIDFLTNLMPEKIRKFTNTFVQLLVFICIFLFIHFGIRTFNGASFPIDALGGISEKWIFAALPVVAILMMFRFIQAQTLNFKTGKSYLPATFFIISAVILFAILFFAPDWFKVLRISNYIKLGSSSVYVALLVWLIIMFIGVPVGWSLFIATLLYFSMTRWNVVNAATEKLVYSLDSFPLLAVPFYILTGILMNTGGITERIFNFAKALLGHYTGGMGHVNIGASLLFSGMSGSALADAGGLGQLEIKAMRDAGYDDDICGGITAASCIIGPLVPPSIAMIIYGVIANESIAKLFIAGFIPGVLITLALMAMNYRIAKKRGYPRTPKATREQLCSSFKQSFWAILTPLLIIGGIFSGLFSPTESAIVAAAYSVIIGKFVYKELTLKSLFNSCIEAMAITGVVALMIMTVTFFGDMIAREQVAMRVADVFVAVADSPLTVLIMINALLLFLGMFIDALALQFLVLPMLIPIAMQFNIDLIFFGVMTTLNMMVGILTPPMGMALFVVARVGNMSVSTVTKGVLPFLIPVFVTLVLITIFPQIITFVPNLLI

Radius of gyration: 38.67 Å; Cα contacts (8 Å, |Δi|>4): 1659; chains: 2; bounding box: 118×68×72 Å